Protein AF-0000000078670207 (afdb_homodimer)

Radius of gyration: 28.53 Å; Cα contacts (8 Å, |Δi|>4): 1743; chains: 2; bounding box: 96×71×57 Å

Organism: Tetraodon nigroviridis (NCBI:txid99883)

Solvent-accessible surface area (backbone atoms only — not comparable to full-atom values): 42684 Å² total; per-residue (Å²): 109,67,63,68,49,55,50,54,64,49,48,52,57,50,52,53,52,52,54,48,51,52,49,51,52,49,42,71,73,33,50,44,64,23,57,85,66,27,74,67,56,44,66,72,48,96,70,60,78,83,71,41,66,57,75,79,30,44,68,28,40,52,38,38,51,43,27,57,55,46,11,57,9,28,39,50,17,28,32,61,44,21,39,62,49,26,35,50,48,42,49,53,49,40,60,50,32,32,56,52,26,42,52,41,37,18,66,66,72,30,59,54,96,82,25,23,55,41,51,66,67,46,53,41,52,10,47,45,52,25,43,16,48,51,41,20,45,35,12,43,51,51,57,64,50,72,64,44,49,47,54,39,41,56,53,49,44,45,52,44,28,52,48,41,35,49,32,47,69,70,64,60,42,71,43,54,34,19,9,38,67,23,31,26,20,16,18,40,17,17,46,31,36,21,36,75,60,52,56,93,54,38,71,75,25,44,85,37,71,39,55,36,65,65,25,44,55,45,13,46,55,7,42,51,45,38,55,68,29,38,26,33,46,34,18,50,75,39,49,75,38,24,35,24,40,30,10,25,51,26,36,51,45,4,49,28,34,14,45,38,29,14,56,14,46,41,12,55,73,28,94,62,19,30,34,40,55,76,52,38,66,51,35,38,48,37,68,30,28,42,14,22,32,21,60,49,95,53,54,57,30,48,21,22,50,44,4,28,50,27,14,39,52,21,46,48,27,58,70,59,43,47,58,45,37,34,74,75,63,39,29,60,50,64,64,39,28,53,28,35,24,22,52,20,5,50,51,11,36,50,51,24,14,54,54,39,32,64,55,51,59,88,67,22,38,72,32,28,46,73,72,38,44,52,44,58,74,59,78,38,51,31,54,57,50,12,49,44,34,48,51,40,46,54,50,31,52,49,52,18,41,58,50,19,64,67,61,79,60,85,74,66,63,47,79,58,33,30,45,28,68,82,82,41,93,65,78,76,67,79,61,64,70,58,60,59,45,47,53,47,41,53,51,48,53,54,54,69,76,95,115,67,68,64,31,57,49,40,24,48,48,53,19,51,50,32,47,51,52,49,52,51,48,40,52,50,31,61,73,32,49,44,64,22,57,64,28,26,41,29,56,43,56,72,48,96,70,60,55,83,71,33,66,48,77,79,29,45,67,28,38,53,40,39,50,42,27,54,52,48,9,57,8,29,39,48,16,27,30,60,42,22,40,62,49,25,36,51,49,41,49,53,47,42,33,51,31,32,57,52,26,42,52,42,36,16,66,69,73,29,59,56,95,83,25,24,54,39,49,67,67,46,54,41,53,9,48,47,52,26,45,16,48,51,40,19,44,34,12,42,52,47,60,64,49,73,65,43,49,48,52,44,40,58,53,49,44,47,52,43,28,52,49,40,37,49,33,46,69,72,64,60,41,71,44,56,32,20,11,36,70,23,32,27,21,16,18,40,18,16,44,31,32,19,36,75,61,51,58,92,54,40,69,74,23,43,84,35,71,38,63,44,77,66,24,44,55,44,13,46,54,6,42,50,44,39,59,68,29,39,26,32,48,32,17,48,77,39,50,76,68,65,35,25,52,45,10,25,52,25,36,51,45,4,47,55,32,15,46,55,30,16,54,53,47,40,24,68,73,29,92,84,49,49,78,45,63,79,52,36,64,55,39,34,52,35,67,36,26,42,16,20,33,20,60,50,96,54,54,58,68,49,24,24,50,45,4,27,49,26,12,40,52,23,47,50,26,58,72,59,43,47,60,44,36,34,74,74,64,40,28,59,49,64,63,39,28,53,28,37,25,22,53,20,6,50,50,12,34,50,51,23,13,55,52,39,32,66,54,49,60,88,78,42,47,82,55,27,46,73,72,39,44,52,44,58,73,58,80,39,52,30,53,56,50,12,49,44,34,48,50,40,44,53,50,31,52,52,51,17,41,58,49,17,66,66,64,74,62,84,75,64,62,47,77,58,31,31,45,30,69,80,51,30,61,64,51,76,66,77,64,65,71,59,58,62,46,46,54,48,42,51,51,47,50,52,56,68,72,96

Structure (mmCIF, N/CA/C/O backbone):
data_AF-0000000078670207-model_v1
#
loop_
_entity.id
_entity.type
_entity.pdbx_description
1 polymer 'Rh family B glycoprotein'
#
loop_
_atom_site.group_PDB
_atom_site.id
_atom_site.type_symbol
_atom_site.label_atom_id
_atom_site.label_alt_id
_atom_site.label_comp_id
_atom_site.label_asym_id
_atom_site.label_entity_id
_atom_site.label_seq_id
_atom_site.pdbx_PDB_ins_code
_atom_site.Cartn_x
_atom_site.Cartn_y
_atom_site.Cartn_z
_atom_site.occupancy
_atom_site.B_iso_or_equiv
_atom_site.auth_seq_id
_atom_site.auth_comp_id
_atom_site.auth_asym_id
_atom_site.auth_atom_id
_atom_site.pdbx_PDB_model_num
ATOM 1 N N . MET A 1 1 ? -29.766 34.531 -0.642 1 34.94 1 MET A N 1
ATOM 2 C CA . MET A 1 1 ? -29.25 33.438 -1.451 1 34.94 1 MET A CA 1
ATOM 3 C C . MET A 1 1 ? -28.547 33.969 -2.691 1 34.94 1 MET A C 1
ATOM 5 O O . MET A 1 1 ? -27.516 33.438 -3.096 1 34.94 1 MET A O 1
ATOM 9 N N . ALA A 1 2 ? -29.172 34.969 -3.246 1 44.16 2 ALA A N 1
ATOM 10 C CA . ALA A 1 2 ? -28.625 35.562 -4.457 1 44.16 2 ALA A CA 1
ATOM 11 C C . ALA A 1 2 ? -27.328 36.312 -4.152 1 44.16 2 ALA A C 1
ATOM 13 O O . ALA A 1 2 ? -26.391 36.312 -4.957 1 44.16 2 ALA A O 1
ATOM 14 N N . ASP A 1 3 ? -27.328 36.875 -3.143 1 43.28 3 ASP A N 1
ATOM 15 C CA . ASP A 1 3 ? -26.172 37.719 -2.836 1 43.28 3 ASP A CA 1
ATOM 16 C C . ASP A 1 3 ? -24.953 36.875 -2.492 1 43.28 3 ASP A C 1
ATOM 18 O O . ASP A 1 3 ? -23.828 37.219 -2.881 1 43.28 3 ASP A O 1
ATOM 22 N N . VAL A 1 4 ? -25.047 35.875 -1.596 1 49.06 4 VAL A N 1
ATOM 23 C CA . VAL A 1 4 ? -23.969 34.969 -1.27 1 49.06 4 VAL A CA 1
ATOM 24 C C . VAL A 1 4 ? -23.5 34.25 -2.535 1 49.06 4 VAL A C 1
ATOM 26 O O . VAL A 1 4 ? -22.312 34 -2.729 1 49.06 4 VAL A O 1
ATOM 29 N N . SER A 1 5 ? -24.438 34.031 -3.469 1 49.22 5 SER A N 1
ATOM 30 C CA . SER A 1 5 ? -24.156 33.344 -4.73 1 49.22 5 SER A CA 1
ATOM 31 C C . SER A 1 5 ? -23.297 34.188 -5.641 1 49.22 5 SER A C 1
ATOM 33 O O . SER A 1 5 ? -22.391 33.688 -6.309 1 49.22 5 SER A O 1
ATOM 35 N N . THR A 1 6 ? -23.719 35.406 -5.777 1 48.22 6 THR A N 1
ATOM 36 C CA . THR A 1 6 ? -23 36.312 -6.672 1 48.22 6 THR A CA 1
ATOM 37 C C . THR A 1 6 ? -21.547 36.469 -6.223 1 48.22 6 THR A C 1
ATOM 39 O O . THR A 1 6 ? -20.641 36.5 -7.051 1 48.22 6 THR A O 1
ATOM 42 N N . SER A 1 7 ? -21.391 36.594 -4.918 1 53.75 7 SER A N 1
ATOM 43 C CA . SER A 1 7 ? -20.062 36.812 -4.363 1 53.75 7 SER A CA 1
ATOM 44 C C . SER A 1 7 ? -19.172 35.594 -4.52 1 53.75 7 SER A C 1
ATOM 46 O O . SER A 1 7 ? -17.984 35.719 -4.82 1 53.75 7 SER A O 1
ATOM 48 N N . MET A 1 8 ? -19.797 34.5 -4.574 1 64.25 8 MET A N 1
ATOM 49 C CA . MET A 1 8 ? -19 33.281 -4.777 1 64.25 8 MET A CA 1
ATOM 50 C C . MET A 1 8 ? -18.578 33.156 -6.234 1 64.25 8 MET A C 1
ATOM 52 O O . MET A 1 8 ? -17.516 32.594 -6.527 1 64.25 8 MET A O 1
ATOM 56 N N . ARG A 1 9 ? -19.312 33.875 -7.047 1 72.56 9 ARG A N 1
ATOM 57 C CA . ARG A 1 9 ? -19.062 33.781 -8.484 1 72.56 9 ARG A CA 1
ATOM 58 C C . ARG A 1 9 ? -17.75 34.469 -8.859 1 72.56 9 ARG A C 1
ATOM 60 O O . ARG A 1 9 ? -17.016 33.969 -9.719 1 72.56 9 ARG A O 1
ATOM 67 N N . LEU A 1 10 ? -17.453 35.5 -8.156 1 83.88 10 LEU A N 1
ATOM 68 C CA . LEU A 1 10 ? -16.266 36.188 -8.609 1 83.88 10 LEU A CA 1
ATOM 69 C C . LEU A 1 10 ? -15.117 36.031 -7.629 1 83.88 10 LEU A C 1
ATOM 71 O O . LEU A 1 10 ? -13.945 36.125 -8.008 1 83.88 10 LEU A O 1
ATOM 75 N N . LYS A 1 11 ? -15.383 35.719 -6.484 1 87.12 11 LYS A N 1
ATOM 76 C CA . LYS A 1 11 ? -14.344 35.719 -5.461 1 87.12 11 LYS A CA 1
ATOM 77 C C . LYS A 1 11 ? -13.352 34.594 -5.688 1 87.12 11 LYS A C 1
ATOM 79 O O . LYS A 1 11 ? -12.141 34.812 -5.762 1 87.12 11 LYS A O 1
ATOM 84 N N . LEU A 1 12 ? -13.844 33.406 -5.879 1 90.38 12 LEU A N 1
ATOM 85 C CA . LEU A 1 12 ? -12.945 32.25 -6.023 1 90.38 12 LEU A CA 1
ATOM 86 C C . LEU A 1 12 ? -12.109 32.375 -7.293 1 90.38 12 LEU A C 1
ATOM 88 O O . LEU A 1 12 ? -10.891 32.219 -7.258 1 90.38 12 LEU A O 1
ATOM 92 N N . PRO A 1 13 ? -12.695 32.719 -8.438 1 92.94 13 PRO A N 1
ATOM 93 C CA . PRO A 1 13 ? -11.891 32.875 -9.648 1 92.94 13 PRO A CA 1
ATOM 94 C C . PRO A 1 13 ? -10.805 33.938 -9.508 1 92.94 13 PRO A C 1
ATOM 96 O O . PRO A 1 13 ? -9.664 33.719 -9.938 1 92.94 13 PRO A O 1
ATOM 99 N N . VAL A 1 14 ? -11.18 35.031 -8.938 1 94.38 14 VAL A N 1
ATOM 100 C CA . VAL A 1 14 ? -10.227 36.125 -8.789 1 94.38 14 VAL A CA 1
ATOM 101 C C . VAL A 1 14 ? -9.078 35.688 -7.891 1 94.38 14 VAL A C 1
ATOM 103 O O . VAL A 1 14 ? -7.91 35.938 -8.211 1 94.38 14 VAL A O 1
ATOM 106 N N . VAL A 1 15 ? -9.398 35.062 -6.797 1 94.44 15 VAL A N 1
ATOM 107 C CA . VAL A 1 15 ? -8.375 34.594 -5.867 1 94.44 15 VAL A CA 1
ATOM 108 C C . VAL A 1 15 ? -7.469 33.594 -6.555 1 94.44 15 VAL A C 1
ATOM 110 O O . VAL A 1 15 ? -6.242 33.656 -6.449 1 94.44 15 VAL A O 1
ATOM 113 N N . CYS A 1 16 ? -8.023 32.656 -7.309 1 95.94 16 CYS A N 1
ATOM 114 C CA . CYS A 1 16 ? -7.25 31.609 -8 1 95.94 16 CYS A CA 1
ATOM 115 C C . CYS A 1 16 ? -6.316 32.25 -9.039 1 95.94 16 CYS A C 1
ATOM 117 O O . CYS A 1 16 ? -5.133 31.906 -9.086 1 95.94 16 CYS A O 1
ATOM 119 N N . PHE A 1 17 ? -6.84 33.188 -9.828 1 96.62 17 PHE A N 1
ATOM 120 C CA . PHE A 1 17 ? -6.031 33.781 -10.875 1 96.62 17 PHE A CA 1
ATOM 121 C C . PHE A 1 17 ? -4.934 34.656 -10.273 1 96.62 17 PHE A C 1
ATOM 123 O O . PHE A 1 17 ? -3.789 34.625 -10.727 1 96.62 17 PHE A O 1
ATOM 130 N N . ILE A 1 18 ? -5.25 35.438 -9.305 1 97.31 18 ILE A N 1
ATOM 131 C CA . ILE A 1 18 ? -4.266 36.312 -8.688 1 97.31 18 ILE A CA 1
ATOM 132 C C . ILE A 1 18 ? -3.152 35.469 -8.055 1 97.31 18 ILE A C 1
ATOM 134 O O . ILE A 1 18 ? -1.969 35.75 -8.266 1 97.31 18 ILE A O 1
ATOM 138 N N . LEU A 1 19 ? -3.498 34.406 -7.27 1 97.31 19 LEU A N 1
ATOM 139 C CA . LEU A 1 19 ? -2.5 33.562 -6.637 1 97.31 19 LEU A CA 1
ATOM 140 C C . LEU A 1 19 ? -1.604 32.906 -7.684 1 97.31 19 LEU A C 1
ATOM 142 O O . LEU A 1 19 ? -0.381 32.906 -7.535 1 97.31 19 LEU A O 1
ATOM 146 N N . GLU A 1 20 ? -2.195 32.438 -8.75 1 98.19 20 GLU A N 1
ATOM 147 C CA . GLU A 1 20 ? -1.411 31.75 -9.773 1 98.19 20 GLU A CA 1
ATOM 148 C C . GLU A 1 20 ? -0.487 32.719 -10.5 1 98.19 20 GLU A C 1
ATOM 150 O O . GLU A 1 20 ? 0.66 32.375 -10.805 1 98.19 20 GLU A O 1
ATOM 155 N N . ILE A 1 21 ? -1.011 33.875 -10.836 1 98 21 ILE A N 1
ATOM 156 C CA . ILE A 1 21 ? -0.203 34.875 -11.531 1 98 21 ILE A CA 1
ATOM 157 C C . ILE A 1 21 ? 0.976 35.312 -10.656 1 98 21 ILE A C 1
ATOM 159 O O . ILE A 1 21 ? 2.109 35.375 -11.133 1 98 21 ILE A O 1
ATOM 163 N N . ILE A 1 22 ? 0.738 35.531 -9.375 1 98.31 22 ILE A N 1
ATOM 164 C CA . ILE A 1 22 ? 1.807 35.875 -8.438 1 98.31 22 ILE A CA 1
ATOM 165 C C . ILE A 1 22 ? 2.838 34.75 -8.398 1 98.31 22 ILE A C 1
ATOM 167 O O . ILE A 1 22 ? 4.043 35 -8.43 1 98.31 22 ILE A O 1
ATOM 171 N N . LEU A 1 23 ? 2.383 33.531 -8.352 1 98.31 23 LEU A N 1
ATOM 172 C CA . LEU A 1 23 ? 3.281 32.375 -8.328 1 98.31 23 LEU A CA 1
ATOM 173 C C . LEU A 1 23 ? 4.133 32.312 -9.594 1 98.31 23 LEU A C 1
ATOM 175 O O . LEU A 1 23 ? 5.348 32.125 -9.523 1 98.31 23 LEU A O 1
ATOM 179 N N . ILE A 1 24 ? 3.496 32.562 -10.75 1 98.12 24 ILE A N 1
ATOM 180 C CA . ILE A 1 24 ? 4.215 32.531 -12.023 1 98.12 24 ILE A CA 1
ATOM 181 C C . ILE A 1 24 ? 5.301 33.594 -12.031 1 98.12 24 ILE A C 1
ATOM 183 O O . ILE A 1 24 ? 6.438 33.344 -12.43 1 98.12 24 ILE A O 1
ATOM 187 N N . ILE A 1 25 ? 5 34.75 -11.555 1 98.38 25 ILE A N 1
ATOM 188 C CA . ILE A 1 25 ? 5.953 35.844 -11.523 1 98.38 25 ILE A CA 1
ATOM 189 C C . ILE A 1 25 ? 7.102 35.5 -10.57 1 98.38 25 ILE A C 1
ATOM 191 O O . ILE A 1 25 ? 8.273 35.688 -10.922 1 98.38 25 ILE A O 1
ATOM 195 N N . LEU A 1 26 ? 6.797 35 -9.391 1 98 26 LEU A N 1
ATOM 196 C CA . LEU A 1 26 ? 7.824 34.656 -8.414 1 98 26 LEU A CA 1
ATOM 197 C C . LEU A 1 26 ? 8.695 33.5 -8.906 1 98 26 LEU A C 1
ATOM 199 O O . LEU A 1 26 ? 9.906 33.5 -8.695 1 98 26 LEU A O 1
ATOM 203 N N . PHE A 1 27 ? 8.117 32.5 -9.578 1 97.94 27 PHE A N 1
ATOM 204 C CA . PHE A 1 27 ? 8.891 31.406 -10.172 1 97.94 27 PHE A CA 1
ATOM 205 C C . PHE A 1 27 ? 9.836 31.938 -11.242 1 97.94 27 PHE A C 1
ATOM 207 O O . PHE A 1 27 ? 10.992 31.516 -11.32 1 97.94 27 PHE A O 1
ATOM 214 N N . GLY A 1 28 ? 9.312 32.844 -12.141 1 97.31 28 GLY A N 1
ATOM 215 C CA . GLY A 1 28 ? 10.148 33.438 -13.164 1 97.31 28 GLY A CA 1
ATOM 216 C C . GLY A 1 28 ? 11.336 34.188 -12.594 1 97.31 28 GLY A C 1
ATOM 217 O O . GLY A 1 28 ? 12.438 34.125 -13.141 1 97.31 28 GLY A O 1
ATOM 218 N N . ALA A 1 29 ? 11.117 34.812 -11.461 1 96.69 29 ALA A N 1
ATOM 219 C CA . ALA A 1 29 ? 12.141 35.656 -10.867 1 96.69 29 ALA A CA 1
ATOM 220 C C . ALA A 1 29 ? 13.125 34.844 -10.031 1 96.69 29 ALA A C 1
ATOM 222 O O . ALA A 1 29 ? 14.297 35.188 -9.922 1 96.69 29 ALA A O 1
ATOM 223 N N . LEU A 1 30 ? 12.68 33.719 -9.406 1 96.88 30 LEU A N 1
ATOM 224 C CA . LEU A 1 30 ? 13.477 33.188 -8.312 1 96.88 30 LEU A CA 1
ATOM 225 C C . LEU A 1 30 ? 13.875 31.734 -8.586 1 96.88 30 LEU A C 1
ATOM 227 O O . LEU A 1 30 ? 14.805 31.219 -7.965 1 96.88 30 LEU A O 1
ATOM 231 N N . VAL A 1 31 ? 13.195 30.969 -9.43 1 97.31 31 VAL A N 1
ATOM 232 C CA . VAL A 1 31 ? 13.344 29.531 -9.508 1 97.31 31 VAL A CA 1
ATOM 233 C C . VAL A 1 31 ? 14.109 29.156 -10.773 1 97.31 31 VAL A C 1
ATOM 235 O O . VAL A 1 31 ? 13.867 29.719 -11.844 1 97.31 31 VAL A O 1
ATOM 238 N N . GLN A 1 32 ? 15.047 28.25 -10.703 1 96.19 32 GLN A N 1
ATOM 239 C CA . GLN A 1 32 ? 15.773 27.703 -11.844 1 96.19 32 GLN A CA 1
ATOM 240 C C . GLN A 1 32 ? 16.031 26.219 -11.672 1 96.19 32 GLN A C 1
ATOM 242 O O . GLN A 1 32 ? 15.844 25.672 -10.578 1 96.19 32 GLN A O 1
ATOM 247 N N . TYR A 1 33 ? 16.391 25.531 -12.703 1 95.06 33 TYR A N 1
ATOM 248 C CA . TYR A 1 33 ? 16.766 24.125 -12.664 1 95.06 33 TYR A CA 1
ATOM 249 C C . TYR A 1 33 ? 17.984 23.906 -11.773 1 95.06 33 TYR A C 1
ATOM 251 O O . TYR A 1 33 ? 18.891 24.75 -11.742 1 95.06 33 TYR A O 1
ATOM 259 N N . ASP A 1 34 ? 18.016 22.844 -11.055 1 94.12 34 ASP A N 1
ATOM 260 C CA . ASP A 1 34 ? 19.266 22.5 -10.391 1 94.12 34 ASP A CA 1
ATOM 261 C C . ASP A 1 34 ? 20.25 21.859 -11.375 1 94.12 34 ASP A C 1
ATOM 263 O O . ASP A 1 34 ? 19.953 21.734 -12.562 1 94.12 34 ASP A O 1
ATOM 267 N N . TYR A 1 35 ? 21.406 21.469 -10.906 1 93.19 35 TYR A N 1
ATOM 268 C CA . TYR A 1 35 ? 22.484 21.031 -11.789 1 93.19 35 TYR A CA 1
ATOM 269 C C . TYR A 1 35 ? 22.125 19.734 -12.5 1 93.19 35 TYR A C 1
ATOM 271 O O . TYR A 1 35 ? 22.578 19.484 -13.625 1 93.19 35 TYR A O 1
ATOM 279 N N . GLU A 1 36 ? 21.25 18.891 -11.922 1 94.94 36 GLU A N 1
ATOM 280 C CA . GLU A 1 36 ? 20.922 17.609 -12.523 1 94.94 36 GLU A CA 1
ATOM 281 C C . GLU A 1 36 ? 19.797 17.75 -13.555 1 94.94 36 GLU A C 1
ATOM 283 O O . GLU A 1 36 ? 19.578 16.859 -14.367 1 94.94 36 GLU A O 1
ATOM 288 N N . THR A 1 37 ? 19.109 18.859 -13.492 1 93.94 37 THR A N 1
ATOM 289 C CA . THR A 1 37 ? 17.969 19.078 -14.383 1 93.94 37 THR A CA 1
ATOM 290 C C . THR A 1 37 ? 18.344 20.016 -15.531 1 93.94 37 THR A C 1
ATOM 292 O O . THR A 1 37 ? 17.734 19.969 -16.594 1 93.94 37 THR A O 1
ATOM 295 N N . ASP A 1 38 ? 19.422 20.734 -15.359 1 93.88 38 ASP A N 1
ATOM 296 C CA . ASP A 1 38 ? 19.859 21.719 -16.344 1 93.88 38 ASP A CA 1
ATOM 297 C C . ASP A 1 38 ? 20.672 21.047 -17.453 1 93.88 38 ASP A C 1
ATOM 299 O O . ASP A 1 38 ? 21.625 20.328 -17.172 1 93.88 38 ASP A O 1
ATOM 303 N N . ALA A 1 39 ? 20.312 21.406 -18.656 1 93.5 39 ALA A N 1
ATOM 304 C CA . ALA A 1 39 ? 20.953 20.781 -19.797 1 93.5 39 ALA A CA 1
ATOM 305 C C . ALA A 1 39 ? 22.438 21.109 -19.844 1 93.5 39 ALA A C 1
ATOM 307 O O . ALA A 1 39 ? 23.266 20.25 -20.125 1 93.5 39 ALA A O 1
ATOM 308 N N . LYS A 1 40 ? 22.812 22.297 -19.594 1 94 40 LYS A N 1
ATOM 309 C CA . LYS A 1 40 ? 24.203 22.75 -19.672 1 94 40 LYS A CA 1
ATOM 310 C C . LYS A 1 40 ? 25 22.234 -18.484 1 94 40 LYS A C 1
ATOM 312 O O . LYS A 1 40 ? 26.094 21.688 -18.641 1 94 40 LYS A O 1
ATOM 317 N N . GLU A 1 41 ? 24.484 22.328 -17.344 1 92.44 41 GLU A N 1
ATOM 318 C CA . GLU A 1 41 ? 25.203 22 -16.125 1 92.44 41 GLU A CA 1
ATOM 319 C C . GLU A 1 41 ? 25.438 20.5 -15.992 1 92.44 41 GLU A C 1
ATOM 321 O O . GLU A 1 41 ? 26.516 20.062 -15.57 1 92.44 41 GLU A O 1
ATOM 326 N N . TRP A 1 42 ? 24.438 19.609 -16.344 1 93.06 42 TRP A N 1
ATOM 327 C CA . TRP A 1 42 ? 24.578 18.172 -16.25 1 93.06 42 TRP A CA 1
ATOM 328 C C . TRP A 1 42 ? 25.672 17.656 -17.172 1 93.06 42 TRP A C 1
ATOM 330 O O . TRP A 1 42 ? 26.438 16.75 -16.812 1 93.06 42 TRP A O 1
ATOM 340 N N . HIS A 1 43 ? 25.859 18.359 -18.25 1 92.56 43 HIS A N 1
ATOM 341 C CA . HIS A 1 43 ? 26.781 17.875 -19.266 1 92.56 43 HIS A CA 1
ATOM 342 C C . HIS A 1 43 ? 28.141 18.547 -19.141 1 92.56 43 HIS A C 1
ATOM 344 O O . HIS A 1 43 ? 29.062 18.219 -19.891 1 92.56 43 HIS A O 1
ATOM 350 N N . ASN A 1 44 ? 28.25 19.422 -18.188 1 90.69 44 ASN A N 1
ATOM 351 C CA . ASN A 1 44 ? 29.547 20.047 -17.922 1 90.69 44 ASN A CA 1
ATOM 352 C C . ASN A 1 44 ? 30.469 19.125 -17.109 1 90.69 44 ASN A C 1
ATOM 354 O O . ASN A 1 44 ? 31.656 19.375 -17.016 1 90.69 44 ASN A O 1
ATOM 358 N N . GLN A 1 45 ? 29.906 18.094 -16.531 1 86.5 45 GLN A N 1
ATOM 359 C CA . GLN A 1 45 ? 30.672 17.109 -15.773 1 86.5 45 GLN A CA 1
ATOM 360 C C . GLN A 1 45 ? 30.484 15.703 -16.344 1 86.5 45 GLN A C 1
ATOM 362 O O . GLN A 1 45 ? 29.547 15.453 -17.094 1 86.5 45 GLN A O 1
ATOM 367 N N . SER A 1 46 ? 31.516 14.875 -16.062 1 87.69 46 SER A N 1
ATOM 368 C CA . SER A 1 46 ? 31.422 13.484 -16.5 1 87.69 46 SER A CA 1
ATOM 369 C C . SER A 1 46 ? 30.609 12.648 -15.516 1 87.69 46 SER A C 1
ATOM 371 O O . SER A 1 46 ? 31.016 12.461 -14.367 1 87.69 46 SER A O 1
ATOM 373 N N . HIS A 1 47 ? 29.422 12.352 -15.914 1 88.19 47 HIS A N 1
ATOM 374 C CA . HIS A 1 47 ? 28.547 11.492 -15.133 1 88.19 47 HIS A CA 1
ATOM 375 C C . HIS A 1 47 ? 27.938 10.398 -16 1 88.19 47 HIS A C 1
ATOM 377 O O . HIS A 1 47 ? 27.828 10.555 -17.219 1 88.19 47 HIS A O 1
ATOM 383 N N . ASN A 1 48 ? 27.719 9.297 -15.344 1 90.44 48 ASN A N 1
ATOM 384 C CA . ASN A 1 48 ? 26.812 8.352 -15.992 1 90.44 48 ASN A CA 1
ATOM 385 C C . ASN A 1 48 ? 25.359 8.695 -15.719 1 90.44 48 ASN A C 1
ATOM 387 O O . ASN A 1 48 ? 25.016 9.203 -14.648 1 90.44 48 ASN A O 1
ATOM 391 N N . ASP A 1 49 ? 24.516 8.477 -16.641 1 87.94 49 ASP A N 1
ATOM 392 C CA . ASP A 1 49 ? 23.109 8.828 -16.531 1 87.94 49 ASP A CA 1
ATOM 393 C C . ASP A 1 49 ? 22.484 8.195 -15.289 1 87.94 49 ASP A C 1
ATOM 395 O O . ASP A 1 49 ? 21.625 8.797 -14.656 1 87.94 49 ASP A O 1
ATOM 399 N N . TYR A 1 50 ? 22.906 7.016 -14.859 1 89.19 50 TYR A N 1
ATOM 400 C CA . TYR A 1 50 ? 22.297 6.309 -13.742 1 89.19 50 TYR A CA 1
ATOM 401 C C . TYR A 1 50 ? 22.625 6.988 -12.422 1 89.19 50 TYR A C 1
ATOM 403 O O . TYR A 1 50 ? 22.016 6.672 -11.391 1 89.19 50 TYR A O 1
ATOM 411 N N . GLU A 1 51 ? 23.5 7.926 -12.477 1 91.69 51 GLU A N 1
ATOM 412 C CA . GLU A 1 51 ? 23.891 8.633 -11.258 1 91.69 51 GLU A CA 1
ATOM 413 C C . GLU A 1 51 ? 22.938 9.789 -10.969 1 91.69 51 GLU A C 1
ATOM 415 O O . GLU A 1 51 ? 22.984 10.398 -9.898 1 91.69 51 GLU A O 1
ATOM 420 N N . ASN A 1 52 ? 22.094 10.141 -12 1 93.75 52 ASN A N 1
ATOM 421 C CA . ASN A 1 52 ? 21.125 11.211 -11.805 1 93.75 52 ASN A CA 1
ATOM 422 C C . ASN A 1 52 ? 20.141 10.883 -10.695 1 93.75 52 ASN A C 1
ATOM 424 O O . ASN A 1 52 ? 19.578 9.781 -10.656 1 93.75 52 ASN A O 1
ATOM 428 N N . ASP A 1 53 ? 19.812 11.82 -9.82 1 94.88 53 ASP A N 1
ATOM 429 C CA . ASP A 1 53 ? 18.969 11.625 -8.648 1 94.88 53 ASP A CA 1
ATOM 430 C C . ASP A 1 53 ? 17.547 11.211 -9.047 1 94.88 53 ASP A C 1
ATOM 432 O O . ASP A 1 53 ? 16.812 10.641 -8.242 1 94.88 53 ASP A O 1
ATOM 436 N N . PHE A 1 54 ? 17.156 11.531 -10.281 1 94.44 54 PHE A N 1
ATOM 437 C CA . PHE A 1 54 ? 15.852 11.164 -10.82 1 94.44 54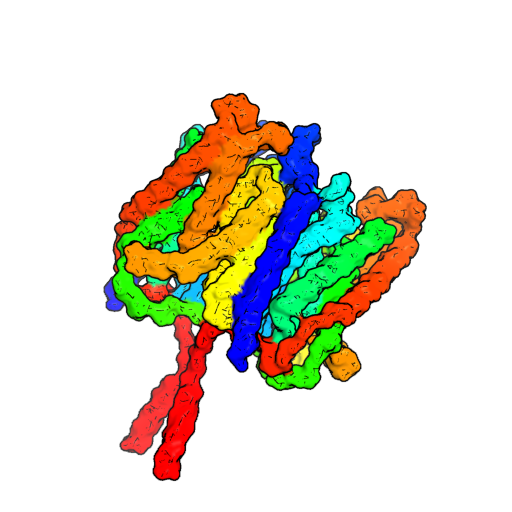 PHE A CA 1
ATOM 438 C C . PHE A 1 54 ? 15.609 9.664 -10.672 1 94.44 54 PHE A C 1
ATOM 440 O O . PHE A 1 54 ? 14.523 9.242 -10.266 1 94.44 54 PHE A O 1
ATOM 447 N N . TYR A 1 55 ? 16.594 8.859 -10.891 1 93.56 55 TYR A N 1
ATOM 448 C CA . TYR A 1 55 ? 16.422 7.414 -10.953 1 93.56 55 TYR A CA 1
ATOM 449 C C . TYR A 1 55 ? 16.328 6.812 -9.555 1 93.56 55 TYR A C 1
ATOM 451 O O . TYR A 1 55 ? 15.719 5.754 -9.367 1 93.56 55 TYR A O 1
ATOM 459 N N . PHE A 1 56 ? 16.875 7.484 -8.562 1 94.69 56 PHE A N 1
ATOM 460 C CA . PHE A 1 56 ? 16.859 6.988 -7.188 1 94.69 56 PHE A CA 1
ATOM 461 C C . PHE A 1 56 ? 15.547 7.344 -6.5 1 94.69 56 PHE A C 1
ATOM 463 O O . PHE A 1 56 ? 15.102 6.641 -5.586 1 94.69 56 PHE A O 1
ATOM 470 N N . ARG A 1 57 ? 14.891 8.484 -7 1 96.12 57 ARG A N 1
ATOM 471 C CA . ARG A 1 57 ? 13.852 9.047 -6.141 1 96.12 57 ARG A CA 1
ATOM 472 C C . ARG A 1 57 ? 12.516 9.102 -6.859 1 96.12 57 ARG A C 1
ATOM 474 O O . ARG A 1 57 ? 11.461 9.164 -6.219 1 96.12 57 ARG A O 1
ATOM 481 N N . TYR A 1 58 ? 12.469 9.047 -8.203 1 95.12 58 TYR A N 1
ATOM 482 C CA . TYR A 1 58 ? 11.258 9.344 -8.961 1 95.12 58 TYR A CA 1
ATOM 483 C C . TYR A 1 58 ? 10.164 8.328 -8.656 1 95.12 58 TYR A C 1
ATOM 485 O O . TYR A 1 58 ? 8.992 8.695 -8.516 1 95.12 58 TYR A O 1
ATOM 493 N N . PRO A 1 59 ? 10.477 7.004 -8.523 1 95.31 59 PRO A N 1
ATOM 494 C CA . PRO A 1 59 ? 9.398 6.078 -8.164 1 95.31 59 PRO A CA 1
ATOM 495 C C . PRO A 1 59 ? 8.734 6.434 -6.836 1 95.31 59 PRO A C 1
ATOM 497 O O . PRO A 1 59 ? 7.512 6.379 -6.719 1 95.31 59 PRO A O 1
ATOM 500 N N . SER A 1 60 ? 9.547 6.816 -5.875 1 96 60 SER A N 1
ATOM 501 C CA . SER A 1 60 ? 8.992 7.227 -4.59 1 96 60 SER A CA 1
ATOM 502 C C . SER A 1 60 ? 8.188 8.516 -4.719 1 96 60 SER A C 1
ATOM 504 O O . SER A 1 60 ? 7.152 8.68 -4.074 1 96 60 SER A O 1
ATOM 506 N N . PHE A 1 61 ? 8.68 9.453 -5.574 1 96.81 61 PHE A N 1
ATOM 507 C CA . PHE A 1 61 ? 7.945 10.68 -5.82 1 96.81 61 PHE A CA 1
ATOM 508 C C . PHE A 1 61 ? 6.543 10.375 -6.336 1 96.81 61 PHE A C 1
ATOM 510 O O . PHE A 1 61 ? 5.559 10.945 -5.855 1 96.81 61 PHE A O 1
ATOM 517 N N . GLN A 1 62 ? 6.449 9.5 -7.297 1 96.56 62 GLN A N 1
ATOM 518 C CA . GLN A 1 62 ? 5.16 9.188 -7.906 1 96.56 62 GLN A CA 1
ATOM 519 C C . GLN A 1 62 ? 4.211 8.562 -6.891 1 96.56 62 GLN A C 1
ATOM 521 O O . GLN A 1 62 ? 3.018 8.875 -6.875 1 96.56 62 GLN A O 1
ATOM 526 N N . ASP A 1 63 ? 4.711 7.688 -6.086 1 97.38 63 ASP A N 1
ATOM 527 C CA . ASP A 1 63 ? 3.895 7.082 -5.039 1 97.38 63 ASP A CA 1
ATOM 528 C C . ASP A 1 63 ? 3.373 8.141 -4.07 1 97.38 63 ASP A C 1
ATOM 530 O O . ASP A 1 63 ? 2.193 8.133 -3.709 1 97.38 63 ASP A O 1
ATOM 534 N N . VAL A 1 64 ? 4.234 9.047 -3.65 1 96.56 64 VAL A N 1
ATOM 535 C CA . VAL A 1 64 ? 3.846 10.125 -2.744 1 96.56 64 VAL A CA 1
ATOM 536 C C . VAL A 1 64 ? 2.797 11.016 -3.41 1 96.56 64 VAL A C 1
ATOM 538 O O . VAL A 1 64 ? 1.822 11.422 -2.773 1 96.56 64 VAL A O 1
ATOM 541 N N . HIS A 1 65 ? 2.998 11.25 -4.676 1 97.12 65 HIS A N 1
ATOM 542 C CA . HIS A 1 65 ? 2.064 12.07 -5.438 1 97.12 65 HIS A CA 1
ATOM 543 C C . HIS A 1 65 ? 0.683 11.422 -5.496 1 97.12 65 HIS A C 1
ATOM 545 O O . HIS A 1 65 ? -0.334 12.117 -5.41 1 97.12 65 HIS A O 1
ATOM 551 N N . VAL A 1 66 ? 0.618 10.125 -5.605 1 96.88 66 VAL A N 1
ATOM 552 C CA . VAL A 1 66 ? -0.639 9.383 -5.559 1 96.88 66 VAL A CA 1
ATOM 553 C C . VAL A 1 66 ? -1.271 9.516 -4.176 1 96.88 66 VAL A C 1
ATOM 555 O O . VAL A 1 66 ? -2.486 9.68 -4.055 1 96.88 66 VAL A O 1
ATOM 558 N N . MET A 1 67 ? -0.499 9.484 -3.176 1 96.31 67 MET A N 1
ATOM 559 C CA . MET A 1 67 ? -1.012 9.664 -1.822 1 96.31 67 MET A CA 1
ATOM 560 C C . MET A 1 67 ? -1.678 11.031 -1.671 1 96.31 67 MET A C 1
ATOM 562 O O . MET A 1 67 ? -2.762 11.141 -1.097 1 96.31 67 MET A O 1
ATOM 566 N N . ILE A 1 68 ? -1.073 12.055 -2.248 1 97.56 68 ILE A N 1
ATOM 567 C CA . ILE A 1 68 ? -1.535 13.43 -2.086 1 97.56 68 ILE A CA 1
ATOM 568 C C . ILE A 1 68 ? -2.887 13.602 -2.775 1 97.56 68 ILE A C 1
ATOM 570 O O . ILE A 1 68 ? -3.805 14.203 -2.213 1 97.56 68 ILE A O 1
ATOM 574 N N . PHE A 1 69 ? -3.047 13.008 -3.914 1 96.44 69 PHE A N 1
ATOM 575 C CA . PHE A 1 69 ? -4.211 13.359 -4.719 1 96.44 69 PHE A CA 1
ATOM 576 C C . PHE A 1 69 ? -5.281 12.273 -4.617 1 96.44 69 PHE A C 1
ATOM 578 O O . PHE A 1 69 ? -6.473 12.578 -4.523 1 96.44 69 PHE A O 1
ATOM 585 N N . ILE A 1 70 ? -4.883 10.977 -4.645 1 96.31 70 ILE A N 1
ATOM 586 C CA . ILE A 1 70 ? -5.852 9.898 -4.52 1 96.31 70 ILE A CA 1
ATOM 587 C C . ILE A 1 70 ? -6.035 9.531 -3.049 1 96.31 70 ILE A C 1
ATOM 589 O O . ILE A 1 70 ? -7.164 9.453 -2.559 1 96.31 70 ILE A O 1
ATOM 593 N N . GLY A 1 71 ? -4.93 9.367 -2.359 1 95.19 71 GLY A N 1
ATOM 594 C CA . GLY A 1 71 ? -4.992 8.977 -0.96 1 95.19 71 GLY A CA 1
ATOM 595 C C . GLY A 1 71 ? -5.773 9.961 -0.104 1 95.19 71 GLY A C 1
ATOM 596 O O . GLY A 1 71 ? -6.875 9.656 0.351 1 95.19 71 GLY A O 1
ATOM 597 N N . PHE A 1 72 ? -5.285 11.18 -0.037 1 95.12 72 PHE A N 1
ATOM 598 C CA . PHE A 1 72 ? -5.934 12.195 0.792 1 95.12 72 PHE A CA 1
ATOM 599 C C . PHE A 1 72 ? -7.289 12.586 0.211 1 95.12 72 PHE A C 1
ATOM 601 O O . PHE A 1 72 ? -8.234 12.844 0.955 1 95.12 72 PHE A O 1
ATOM 608 N N . GLY A 1 73 ? -7.422 12.625 -1.073 1 95.19 73 GLY A N 1
ATOM 609 C CA . GLY A 1 73 ? -8.672 13.008 -1.707 1 95.19 73 GLY A CA 1
ATOM 610 C C . GLY A 1 73 ? -9.812 12.055 -1.4 1 95.19 73 GLY A C 1
ATOM 611 O O . GLY A 1 73 ? -10.82 12.453 -0.812 1 95.19 73 GLY A O 1
ATOM 612 N N . PHE A 1 74 ? -9.586 10.773 -1.63 1 94.56 74 PHE A N 1
ATOM 613 C CA . PHE A 1 74 ? -10.672 9.812 -1.511 1 94.56 74 PHE A CA 1
ATOM 614 C C . PHE A 1 74 ? -10.859 9.383 -0.059 1 94.56 74 PHE A C 1
ATOM 616 O O . PHE A 1 74 ? -11.969 9.016 0.347 1 94.56 74 PHE A O 1
ATOM 623 N N . LEU A 1 75 ? -9.891 9.461 0.713 1 93 75 LEU A N 1
ATOM 624 C CA . LEU A 1 75 ? -10.039 9.164 2.133 1 93 75 LEU A CA 1
ATOM 625 C C . LEU A 1 75 ? -11.133 10.023 2.756 1 93 75 LEU A C 1
ATOM 627 O O . LEU A 1 75 ? -11.867 9.562 3.633 1 93 75 LEU A O 1
ATOM 631 N N . MET A 1 76 ? -11.289 11.203 2.295 1 93.31 76 MET A N 1
ATOM 632 C CA . MET A 1 76 ? -12.164 12.18 2.93 1 93.31 76 MET A CA 1
ATOM 633 C C . MET A 1 76 ? -13.555 12.164 2.291 1 93.31 76 MET A C 1
ATOM 635 O O . MET A 1 76 ? -14.398 12.992 2.617 1 93.31 76 MET A O 1
ATOM 639 N N . THR A 1 77 ? -13.852 11.156 1.466 1 93.31 77 THR A N 1
ATOM 640 C CA . THR A 1 77 ? -15.141 11.086 0.788 1 93.31 77 THR A CA 1
ATOM 641 C C . THR A 1 77 ? -16.141 10.266 1.604 1 93.31 77 THR A C 1
ATOM 643 O O . THR A 1 77 ? -17.172 9.844 1.088 1 93.31 77 THR A O 1
ATOM 646 N N . PHE A 1 78 ? -15.898 10.031 2.85 1 90.69 78 PHE A N 1
ATOM 647 C CA . PHE A 1 78 ? -16.812 9.234 3.668 1 90.69 78 PHE A CA 1
ATOM 648 C C . PHE A 1 78 ? -18.094 9.992 3.943 1 90.69 78 PHE A C 1
ATOM 650 O O . PHE A 1 78 ? -19.141 9.391 4.211 1 90.69 78 PHE A O 1
ATOM 657 N N . LEU A 1 79 ? -18.094 11.383 3.914 1 90.31 79 LEU A N 1
ATOM 658 C CA . LEU A 1 79 ? -19.312 12.18 4.133 1 90.31 79 LEU A CA 1
ATOM 659 C C . LEU A 1 79 ? -20.281 12.023 2.967 1 90.31 79 LEU A C 1
ATOM 661 O O . LEU A 1 79 ? -19.922 12.297 1.818 1 90.31 79 LEU A O 1
ATOM 665 N N . GLN A 1 80 ? -21.438 11.648 3.227 1 88.88 80 GLN A N 1
ATOM 666 C CA . GLN A 1 80 ? -22.406 11.234 2.219 1 88.88 80 GLN A CA 1
ATOM 667 C C . GLN A 1 80 ? -22.75 12.391 1.285 1 88.88 80 GLN A C 1
ATOM 669 O O . GLN A 1 80 ? -23.109 12.172 0.125 1 88.88 80 GLN A O 1
ATOM 674 N N . LYS A 1 81 ? -22.625 13.68 1.687 1 92 81 LYS A N 1
ATOM 675 C CA . LYS A 1 81 ? -23.031 14.812 0.854 1 92 81 LYS A CA 1
ATOM 676 C C . LYS A 1 81 ? -21.875 15.773 0.634 1 92 81 LYS A C 1
ATOM 678 O O . LYS A 1 81 ? -22.094 16.953 0.367 1 92 81 LYS A O 1
ATOM 683 N N . TYR A 1 82 ? -20.703 15.273 0.768 1 93.44 82 TYR A N 1
ATOM 684 C CA . TYR A 1 82 ? -19.562 16.172 0.639 1 93.44 82 TYR A CA 1
ATOM 685 C C . TYR A 1 82 ? -18.422 15.484 -0.107 1 93.44 82 TYR A C 1
ATOM 687 O O . TYR A 1 82 ? -17.25 15.82 0.096 1 93.44 82 TYR A O 1
ATOM 695 N N . GLY A 1 83 ? -18.688 14.484 -0.924 1 94.31 83 GLY A N 1
ATOM 696 C CA . GLY A 1 83 ? -17.688 13.797 -1.723 1 94.31 83 GLY A CA 1
ATOM 697 C C . GLY A 1 83 ? -17 14.703 -2.721 1 94.31 83 GLY A C 1
ATOM 698 O O . GLY A 1 83 ? -15.773 14.625 -2.9 1 94.31 83 GLY A O 1
ATOM 699 N N . PHE A 1 84 ? -17.781 15.625 -3.393 1 94 84 PHE A N 1
ATOM 700 C CA . PHE A 1 84 ? -17.219 16.562 -4.359 1 94 84 PHE A CA 1
ATOM 701 C C . PHE A 1 84 ? -16.219 17.5 -3.691 1 94 84 PHE A C 1
ATOM 703 O O . PHE A 1 84 ? -15.109 17.703 -4.199 1 94 84 PHE A O 1
ATOM 710 N N . GLY A 1 85 ? -16.656 18.016 -2.586 1 94.75 85 GLY A N 1
ATOM 711 C CA . GLY A 1 85 ? -15.781 18.906 -1.839 1 94.75 85 GLY A CA 1
ATOM 712 C C . GLY A 1 85 ? -14.508 18.219 -1.364 1 94.75 85 GLY A C 1
ATOM 713 O O . GLY A 1 85 ? -13.43 18.812 -1.428 1 94.75 85 GLY A O 1
ATOM 714 N N . SER A 1 86 ? -14.641 16.984 -0.927 1 95.75 86 SER A N 1
ATOM 715 C CA . SER A 1 86 ? -13.492 16.234 -0.425 1 95.75 86 SER A CA 1
ATOM 716 C C . SER A 1 86 ? -12.43 16.047 -1.509 1 95.75 86 SER A C 1
ATOM 718 O O . SER A 1 86 ? -11.266 16.406 -1.312 1 95.75 86 SER A O 1
ATOM 720 N N . VAL A 1 87 ? -12.789 15.625 -2.66 1 96.12 87 VAL A N 1
ATOM 721 C CA . VAL A 1 87 ? -11.82 15.336 -3.713 1 96.12 87 VAL A CA 1
ATOM 722 C C . VAL A 1 87 ? -11.469 16.625 -4.453 1 96.12 87 VAL A C 1
ATOM 724 O O . VAL A 1 87 ? -10.297 16.859 -4.777 1 96.12 87 VAL A O 1
ATOM 727 N N . GLY A 1 88 ? -12.469 17.453 -4.762 1 96.19 88 GLY A N 1
ATOM 728 C CA . GLY A 1 88 ? -12.258 18.656 -5.555 1 96.19 88 GLY A CA 1
ATOM 729 C C . GLY A 1 88 ? -11.414 19.703 -4.848 1 96.19 88 GLY A C 1
ATOM 730 O O . GLY A 1 88 ? -10.469 20.25 -5.426 1 96.19 88 GLY A O 1
ATOM 731 N N . PHE A 1 89 ? -11.781 20.016 -3.631 1 96.44 89 PHE A N 1
ATOM 732 C CA . PHE A 1 89 ? -11.016 21.016 -2.904 1 96.44 89 PHE A CA 1
ATOM 733 C C . PHE A 1 89 ? -9.656 20.469 -2.496 1 96.44 89 PHE A C 1
ATOM 735 O O . PHE A 1 89 ? -8.672 21.219 -2.418 1 96.44 89 PHE A O 1
ATOM 742 N N . ASN A 1 90 ? -9.547 19.125 -2.213 1 97.69 90 ASN A N 1
ATOM 743 C CA . ASN A 1 90 ? -8.234 18.516 -2.064 1 97.69 90 ASN A CA 1
ATOM 744 C C . ASN A 1 90 ? -7.34 18.797 -3.27 1 97.69 90 ASN A C 1
ATOM 746 O O . ASN A 1 90 ? -6.176 19.172 -3.113 1 97.69 90 ASN A O 1
ATOM 750 N N . PHE A 1 91 ? -7.902 18.641 -4.449 1 96.81 91 PHE A N 1
ATOM 751 C CA . PHE A 1 91 ? -7.191 18.859 -5.703 1 96.81 91 PHE A CA 1
ATOM 752 C C . PHE A 1 91 ? -6.727 20.312 -5.824 1 96.81 91 PHE A C 1
ATOM 754 O O . PHE A 1 91 ? -5.555 20.562 -6.113 1 96.81 91 PHE A O 1
ATOM 761 N N . LEU A 1 92 ? -7.602 21.203 -5.512 1 96.44 92 LEU A N 1
ATOM 762 C CA . LEU A 1 92 ? -7.328 22.625 -5.621 1 96.44 92 LEU A CA 1
ATOM 763 C C . LEU A 1 92 ? -6.234 23.047 -4.645 1 96.44 92 LEU A C 1
ATOM 765 O O . LEU A 1 92 ? -5.238 23.656 -5.043 1 96.44 92 LEU A O 1
ATOM 769 N N . ILE A 1 93 ? -6.379 22.75 -3.414 1 97.69 93 ILE A N 1
ATOM 770 C CA . ILE A 1 93 ? -5.465 23.203 -2.375 1 97.69 93 ILE A CA 1
ATOM 771 C C . ILE A 1 93 ? -4.105 22.531 -2.545 1 97.69 93 ILE A C 1
ATOM 773 O O . ILE A 1 93 ? -3.066 23.141 -2.283 1 97.69 93 ILE A O 1
ATOM 777 N N . ALA A 1 94 ? -4.117 21.266 -2.986 1 98.56 94 ALA A N 1
ATOM 778 C CA . ALA A 1 94 ? -2.854 20.562 -3.225 1 98.56 94 ALA A CA 1
ATOM 779 C C . ALA A 1 94 ? -2.076 21.219 -4.363 1 98.56 94 ALA A C 1
ATOM 781 O O . ALA A 1 94 ? -0.863 21.422 -4.262 1 98.56 94 ALA A O 1
ATOM 782 N N . ALA A 1 95 ? -2.779 21.547 -5.426 1 98.12 95 ALA A N 1
ATOM 783 C CA . ALA A 1 95 ? -2.135 22.172 -6.582 1 98.12 95 ALA A CA 1
ATOM 784 C C . ALA A 1 95 ? -1.532 23.516 -6.219 1 98.12 95 ALA A C 1
ATOM 786 O O . ALA A 1 95 ? -0.436 23.859 -6.668 1 98.12 95 ALA A O 1
ATOM 787 N N . PHE A 1 96 ? -2.215 24.234 -5.426 1 98.5 96 PHE A N 1
ATOM 788 C CA . PHE A 1 96 ? -1.688 25.531 -4.973 1 98.5 96 PHE A CA 1
ATOM 789 C C . PHE A 1 96 ? -0.511 25.328 -4.027 1 98.5 96 PHE A C 1
ATOM 791 O O . PHE A 1 96 ? 0.531 25.969 -4.18 1 98.5 96 PHE A O 1
ATOM 798 N N . SER A 1 97 ? -0.665 24.438 -3.088 1 98.75 97 SER A N 1
ATOM 799 C CA . SER A 1 97 ? 0.296 24.25 -2.006 1 98.75 97 SER A CA 1
ATOM 800 C C . SER A 1 97 ? 1.642 23.766 -2.539 1 98.75 97 SER A C 1
ATOM 802 O O . SER A 1 97 ? 2.693 24.172 -2.045 1 98.75 97 SER A O 1
ATOM 804 N N . LEU A 1 98 ? 1.614 22.875 -3.521 1 98.5 98 LEU A N 1
ATOM 805 C CA . LEU A 1 98 ? 2.896 22.328 -3.967 1 98.5 98 LEU A CA 1
ATOM 806 C C . LEU A 1 98 ? 3.732 23.422 -4.645 1 98.5 98 LEU A C 1
ATOM 808 O O . LEU A 1 98 ? 4.961 23.406 -4.539 1 98.5 98 LEU A O 1
ATOM 812 N N . GLN A 1 99 ? 3.09 24.406 -5.312 1 98.62 99 GLN A N 1
ATOM 813 C CA . GLN A 1 99 ? 3.814 25.531 -5.902 1 98.62 99 GLN A CA 1
ATOM 814 C C . GLN A 1 99 ? 4.324 26.469 -4.82 1 98.62 99 GLN A C 1
ATOM 816 O O . GLN A 1 99 ? 5.492 26.875 -4.832 1 98.62 99 GLN A O 1
ATOM 821 N N . TRP A 1 100 ? 3.451 26.797 -3.926 1 98.69 100 TRP A N 1
ATOM 822 C CA . TRP A 1 100 ? 3.793 27.719 -2.84 1 98.69 100 TRP A CA 1
ATOM 823 C C . TRP A 1 100 ? 4.859 27.109 -1.935 1 98.69 100 TRP A C 1
ATOM 825 O O . TRP A 1 100 ? 5.766 27.812 -1.476 1 98.69 100 TRP A O 1
ATOM 835 N N . ALA A 1 101 ? 4.809 25.844 -1.713 1 98.75 101 ALA A N 1
ATOM 836 C CA . ALA A 1 101 ? 5.793 25.125 -0.905 1 98.75 101 ALA A CA 1
ATOM 837 C C . ALA A 1 101 ? 7.172 25.172 -1.56 1 98.75 101 ALA A C 1
ATOM 839 O O . ALA A 1 101 ? 8.188 25.312 -0.875 1 98.75 101 ALA A O 1
ATOM 840 N N . THR A 1 102 ? 7.176 25 -2.865 1 98.12 102 THR A N 1
ATOM 841 C CA . THR A 1 102 ? 8.445 25.078 -3.582 1 98.12 102 THR A CA 1
ATOM 842 C C . THR A 1 102 ? 9.141 26.406 -3.32 1 98.12 102 THR A C 1
ATOM 844 O O . THR A 1 102 ? 10.344 26.438 -3.064 1 98.12 102 THR A O 1
ATOM 847 N N . LEU A 1 103 ? 8.398 27.5 -3.301 1 97.94 103 LEU A N 1
ATOM 848 C CA . LEU A 1 103 ? 8.945 28.828 -3.08 1 97.94 103 LEU A CA 1
ATOM 849 C C . LEU A 1 103 ? 9.375 29 -1.626 1 97.94 103 LEU A C 1
ATOM 851 O O . LEU A 1 103 ? 10.5 29.422 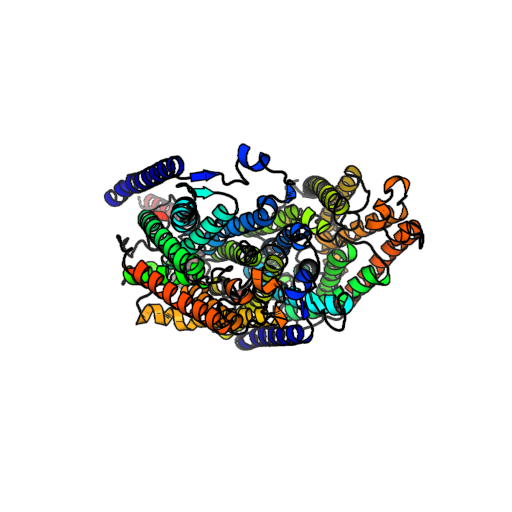-1.35 1 97.94 103 LEU A O 1
ATOM 855 N N . MET A 1 104 ? 8.523 28.641 -0.685 1 97.88 104 MET A N 1
ATOM 856 C CA . MET A 1 104 ? 8.797 28.875 0.728 1 97.88 104 MET A CA 1
ATOM 857 C C . MET A 1 104 ? 9.93 27.984 1.225 1 97.88 104 MET A C 1
ATOM 859 O O . MET A 1 104 ? 10.805 28.438 1.97 1 97.88 104 MET A O 1
ATOM 863 N N . GLN A 1 105 ? 9.906 26.734 0.836 1 97.44 105 GLN A N 1
ATOM 864 C CA . GLN A 1 105 ? 10.992 25.844 1.22 1 97.44 105 GLN A CA 1
ATOM 865 C C . GLN A 1 105 ? 12.297 26.25 0.547 1 97.44 105 GLN A C 1
ATOM 867 O O . GLN A 1 105 ? 13.367 26.156 1.155 1 97.44 105 GLN A O 1
ATOM 872 N N . GLY A 1 106 ? 12.18 26.672 -0.709 1 95.69 106 GLY A N 1
ATOM 873 C CA . GLY A 1 106 ? 13.359 27.156 -1.413 1 95.69 106 GLY A CA 1
ATOM 874 C C . GLY A 1 106 ? 13.953 28.391 -0.787 1 95.69 106 GLY A C 1
ATOM 875 O O . GLY A 1 106 ? 15.18 28.531 -0.708 1 95.69 106 GLY A O 1
ATOM 876 N N . PHE A 1 107 ? 13.164 29.219 -0.356 1 93.25 107 PHE A N 1
ATOM 877 C CA . PHE A 1 107 ? 13.609 30.469 0.254 1 93.25 107 PHE A CA 1
ATOM 878 C C . PHE A 1 107 ? 14.383 30.203 1.539 1 93.25 107 PHE A C 1
ATOM 880 O O . PHE A 1 107 ? 15.414 30.828 1.793 1 93.25 107 PHE A O 1
ATOM 887 N N . PHE A 1 108 ? 13.992 29.188 2.244 1 88.81 108 PHE A N 1
ATOM 888 C CA . PHE A 1 108 ? 14.609 28.953 3.543 1 88.81 108 PHE A CA 1
ATOM 889 C C . PHE A 1 108 ? 15.727 27.906 3.426 1 88.81 108 PHE A C 1
ATOM 891 O O . PHE A 1 108 ? 16.734 28 4.125 1 88.81 108 PHE A O 1
ATOM 898 N N . HIS A 1 109 ? 15.547 26.906 2.521 1 82.94 109 HIS A N 1
ATOM 899 C CA . HIS A 1 109 ? 16.453 25.766 2.436 1 82.94 109 HIS A CA 1
ATOM 900 C C . HIS A 1 109 ? 17.25 25.797 1.138 1 82.94 109 HIS A C 1
ATOM 902 O O . HIS A 1 109 ? 18.312 25.172 1.04 1 82.94 109 HIS A O 1
ATOM 908 N N . GLY A 1 110 ? 16.797 26.484 0.185 1 74.38 110 GLY A N 1
ATOM 909 C CA . GLY A 1 110 ? 17.266 26.141 -1.147 1 74.38 110 GLY A CA 1
ATOM 910 C C . GLY A 1 110 ? 17.844 27.312 -1.906 1 74.38 110 GLY A C 1
ATOM 911 O O . GLY A 1 110 ? 18.016 27.25 -3.125 1 74.38 110 GLY A O 1
ATOM 912 N N . MET A 1 111 ? 18.156 28.312 -1.186 1 84.31 111 MET A N 1
ATOM 913 C CA . MET A 1 111 ? 18.672 29.453 -1.932 1 84.31 111 MET A CA 1
ATOM 914 C C . MET A 1 111 ? 20.172 29.312 -2.166 1 84.31 111 MET A C 1
ATOM 916 O O . MET A 1 111 ? 20.938 29.125 -1.218 1 84.31 111 MET A O 1
ATOM 920 N N . HIS A 1 112 ? 20.469 29.219 -3.367 1 84.25 112 HIS A N 1
ATOM 921 C CA . HIS A 1 112 ? 21.859 29.234 -3.811 1 84.25 112 HIS A CA 1
ATOM 922 C C . HIS A 1 112 ? 22.078 30.297 -4.879 1 84.25 112 HIS A C 1
ATOM 924 O O . HIS A 1 112 ? 21.438 30.266 -5.934 1 84.25 112 HIS A O 1
ATOM 930 N N . GLY A 1 113 ? 23.062 31.188 -4.652 1 88.56 113 GLY A N 1
ATOM 931 C CA . GLY A 1 113 ? 23.312 32.25 -5.609 1 88.56 113 GLY A CA 1
ATOM 932 C C . GLY A 1 113 ? 22.109 33.125 -5.859 1 88.56 113 GLY A C 1
ATOM 933 O O . GLY A 1 113 ? 21.859 33.531 -7 1 88.56 113 GLY A O 1
ATOM 934 N N . GLY A 1 114 ? 21.266 33.219 -4.934 1 91.5 114 GLY A N 1
ATOM 935 C CA . GLY A 1 114 ? 20.109 34.094 -5.031 1 91.5 114 GLY A CA 1
ATOM 936 C C . GLY A 1 114 ? 18.938 33.469 -5.73 1 91.5 114 GLY A C 1
ATOM 937 O O . GLY A 1 114 ? 17.938 34.125 -6.035 1 91.5 114 GLY A O 1
ATOM 938 N N . LYS A 1 115 ? 19.094 32.219 -6.062 1 96 115 LYS A N 1
ATOM 939 C CA . LYS A 1 115 ? 18.016 31.5 -6.758 1 96 115 LYS A CA 1
ATOM 940 C C . LYS A 1 115 ? 17.625 30.219 -6.02 1 96 115 LYS A C 1
ATOM 942 O O . LYS A 1 115 ? 18.406 29.703 -5.219 1 96 115 LYS A O 1
ATOM 947 N N . ILE A 1 116 ? 16.453 29.797 -6.277 1 96.75 116 ILE A N 1
ATOM 948 C CA . ILE A 1 116 ? 15.945 28.531 -5.773 1 96.75 116 ILE A CA 1
ATOM 949 C C . ILE A 1 116 ? 16.141 27.438 -6.824 1 96.75 116 ILE A C 1
ATOM 951 O O . ILE A 1 116 ? 15.555 27.484 -7.906 1 96.75 116 ILE A O 1
ATOM 955 N N . HIS A 1 117 ? 16.969 26.484 -6.559 1 95.44 117 HIS A N 1
ATOM 956 C CA . HIS A 1 117 ? 17.234 25.375 -7.477 1 95.44 117 HIS A CA 1
ATOM 957 C C . HIS A 1 117 ? 16.281 24.219 -7.246 1 95.44 117 HIS A C 1
ATOM 959 O O . HIS A 1 117 ? 16.125 23.75 -6.117 1 95.44 117 HIS A O 1
ATOM 965 N N . VAL A 1 118 ? 15.641 23.766 -8.328 1 95.81 118 VAL A N 1
ATOM 966 C CA . VAL A 1 118 ? 14.594 22.766 -8.141 1 95.81 118 VAL A CA 1
ATOM 967 C C . VAL A 1 118 ? 14.93 21.5 -8.938 1 95.81 118 VAL A C 1
ATOM 969 O O . VAL A 1 118 ? 15.484 21.594 -10.039 1 95.81 118 VAL A O 1
ATOM 972 N N . GLY A 1 119 ? 14.719 20.359 -8.383 1 95.5 119 GLY A N 1
ATOM 973 C CA . GLY A 1 119 ? 14.805 19.016 -8.93 1 95.5 119 GLY A CA 1
ATOM 974 C C . GLY A 1 119 ? 13.812 18.062 -8.305 1 95.5 119 GLY A C 1
ATOM 975 O O . GLY A 1 119 ? 12.805 18.469 -7.746 1 95.5 119 GLY A O 1
ATOM 976 N N . VAL A 1 120 ? 14.047 16.75 -8.406 1 96.94 120 VAL A N 1
ATOM 977 C CA . VAL A 1 120 ? 13.102 15.75 -7.949 1 96.94 120 VAL A CA 1
ATOM 978 C C . VAL A 1 120 ? 12.945 15.836 -6.434 1 96.94 120 VAL A C 1
ATOM 980 O O . VAL A 1 120 ? 11.852 15.633 -5.902 1 96.94 120 VAL A O 1
ATOM 983 N N . GLU A 1 121 ? 13.984 16.172 -5.754 1 95.62 121 GLU A N 1
ATOM 984 C CA . GLU A 1 121 ? 13.906 16.281 -4.301 1 95.62 121 GLU A CA 1
ATOM 985 C C . GLU A 1 121 ? 13 17.438 -3.887 1 95.62 121 GLU A C 1
ATOM 987 O O . GLU A 1 121 ? 12.266 17.328 -2.902 1 95.62 121 GLU A O 1
ATOM 992 N N . SER A 1 122 ? 13.07 18.562 -4.617 1 96.44 122 SER A N 1
ATOM 993 C CA . SER A 1 122 ? 12.188 19.688 -4.34 1 96.44 122 SER A CA 1
ATOM 994 C C . SER A 1 122 ? 10.727 19.328 -4.551 1 96.44 122 SER A C 1
ATOM 996 O O . SER A 1 122 ? 9.852 19.781 -3.811 1 96.44 122 SER A O 1
ATOM 998 N N . MET A 1 123 ? 10.477 18.5 -5.574 1 97.44 123 MET A N 1
ATOM 999 C CA . MET A 1 123 ? 9.117 18.031 -5.84 1 97.44 123 MET A CA 1
ATOM 1000 C C . MET A 1 123 ? 8.586 17.203 -4.676 1 97.44 123 MET A C 1
ATOM 1002 O O . MET A 1 123 ? 7.445 17.375 -4.246 1 97.44 123 MET A O 1
ATOM 1006 N N . ILE A 1 124 ? 9.398 16.328 -4.156 1 97.75 124 ILE A N 1
ATOM 1007 C CA . ILE A 1 124 ? 9.016 15.469 -3.043 1 97.75 124 ILE A CA 1
ATOM 1008 C C . ILE A 1 124 ? 8.75 16.328 -1.802 1 97.75 124 ILE A C 1
ATOM 1010 O O . ILE A 1 124 ? 7.727 16.141 -1.133 1 97.75 124 ILE A O 1
ATOM 1014 N N . ASN A 1 125 ? 9.641 17.219 -1.512 1 97.38 125 ASN A N 1
ATOM 1015 C CA . ASN A 1 125 ? 9.492 18.062 -0.335 1 97.38 125 ASN A CA 1
ATOM 1016 C C . ASN A 1 125 ? 8.234 18.922 -0.423 1 97.38 125 ASN A C 1
ATOM 1018 O O . ASN A 1 125 ? 7.562 19.156 0.584 1 97.38 125 ASN A O 1
ATOM 1022 N N . ALA A 1 126 ? 7.969 19.438 -1.61 1 98.38 126 ALA A N 1
ATOM 1023 C CA . ALA A 1 126 ? 6.742 20.203 -1.799 1 98.38 126 ALA A CA 1
ATOM 1024 C C . ALA A 1 126 ? 5.512 19.328 -1.547 1 98.38 126 ALA A C 1
ATOM 1026 O O . ALA A 1 126 ? 4.539 19.797 -0.941 1 98.38 126 ALA A O 1
ATOM 1027 N N . ASP A 1 127 ? 5.531 18.094 -1.984 1 98.38 127 ASP A N 1
ATOM 1028 C CA . ASP A 1 127 ? 4.441 17.172 -1.727 1 98.38 127 ASP A CA 1
ATOM 1029 C C . ASP A 1 127 ? 4.301 16.891 -0.232 1 98.38 127 ASP A C 1
ATOM 1031 O O . ASP A 1 127 ? 3.186 16.734 0.275 1 98.38 127 ASP A O 1
ATOM 1035 N N . PHE A 1 128 ? 5.441 16.797 0.454 1 97.44 128 PHE A N 1
ATOM 1036 C CA . PHE A 1 128 ? 5.41 16.578 1.895 1 97.44 128 PHE A CA 1
ATOM 1037 C C . PHE A 1 128 ? 4.711 17.734 2.607 1 97.44 128 PHE A C 1
ATOM 1039 O O . PHE A 1 128 ? 3.848 17.5 3.459 1 97.44 128 PHE A O 1
ATOM 1046 N N . CYS A 1 129 ? 5.113 18.875 2.225 1 98.44 129 CYS A N 1
ATOM 1047 C CA . CYS A 1 129 ? 4.465 20.062 2.793 1 98.44 129 CYS A CA 1
ATOM 1048 C C . CYS A 1 129 ? 2.973 20.062 2.473 1 98.44 129 CYS A C 1
ATOM 1050 O O . CYS A 1 129 ? 2.148 20.359 3.338 1 98.44 129 CYS A O 1
ATOM 1052 N N . THR A 1 130 ? 2.674 19.766 1.233 1 98.75 130 THR A N 1
ATOM 1053 C CA . THR A 1 130 ? 1.281 19.688 0.808 1 98.75 130 THR A CA 1
ATOM 1054 C C . THR A 1 130 ? 0.52 18.656 1.634 1 98.75 130 THR A C 1
ATOM 1056 O O . THR A 1 130 ? -0.626 18.875 2.023 1 98.75 130 THR A O 1
ATOM 1059 N N . GLY A 1 131 ? 1.172 17.531 1.854 1 97.62 131 GLY A N 1
ATOM 1060 C CA . GLY A 1 131 ? 0.562 16.531 2.717 1 97.62 131 GLY A CA 1
ATOM 1061 C C . GLY A 1 131 ? 0.196 17.062 4.086 1 97.62 131 GLY A C 1
ATOM 1062 O O . GLY A 1 131 ? -0.87 16.75 4.621 1 97.62 131 GLY A O 1
ATOM 1063 N N . SER A 1 132 ? 1.025 17.828 4.621 1 98.12 132 SER A N 1
ATOM 1064 C CA . SER A 1 132 ? 0.747 18.438 5.918 1 98.12 132 SER A CA 1
ATOM 1065 C C . SER A 1 132 ? -0.466 19.359 5.844 1 98.12 132 SER A C 1
ATOM 1067 O O . SER A 1 132 ? -1.298 19.375 6.754 1 98.12 132 SER A O 1
ATOM 1069 N N . VAL A 1 133 ? -0.569 20.109 4.824 1 98.5 133 VAL A N 1
ATOM 1070 C CA . VAL A 1 133 ? -1.706 21 4.602 1 98.5 133 VAL A CA 1
ATOM 1071 C C . VAL A 1 133 ? -2.99 20.172 4.504 1 98.5 133 VAL A C 1
ATOM 1073 O O . VAL A 1 133 ? -4.031 20.578 5.031 1 98.5 133 VAL A O 1
ATOM 1076 N N . LEU A 1 134 ? -2.902 19.078 3.85 1 98.25 134 LEU A N 1
ATOM 1077 C CA . LEU A 1 134 ? -4.09 18.25 3.645 1 98.25 134 LEU A CA 1
ATOM 1078 C C . LEU A 1 134 ? -4.504 17.562 4.941 1 98.25 134 LEU A C 1
ATOM 1080 O O . LEU A 1 134 ? -5.691 17.297 5.16 1 98.25 134 LEU A O 1
ATOM 1084 N N . ILE A 1 135 ? -3.543 17.266 5.828 1 96.75 135 ILE A N 1
ATOM 1085 C CA . ILE A 1 135 ? -3.889 16.797 7.164 1 96.75 135 ILE A CA 1
ATOM 1086 C C . ILE A 1 135 ? -4.746 17.844 7.871 1 96.75 135 ILE A C 1
ATOM 1088 O O . ILE A 1 135 ? -5.797 17.531 8.43 1 96.75 135 ILE A O 1
ATOM 1092 N N . SER A 1 136 ? -4.352 19.078 7.781 1 97.62 136 SER A N 1
ATOM 1093 C CA . SER A 1 136 ? -5.117 20.172 8.367 1 97.62 136 SER A CA 1
ATOM 1094 C C . SER A 1 136 ? -6.484 20.312 7.711 1 97.62 136 SER A C 1
ATOM 1096 O O . SER A 1 136 ? -7.477 20.609 8.375 1 97.62 136 SER A O 1
ATOM 1098 N N . PHE A 1 137 ? -6.496 20.156 6.43 1 97.62 137 PHE A N 1
ATOM 1099 C CA . PHE A 1 137 ? -7.754 20.188 5.699 1 97.62 137 PHE A CA 1
ATOM 1100 C C . PHE A 1 137 ? -8.727 19.156 6.262 1 97.62 137 PHE A C 1
ATOM 1102 O O . PHE A 1 137 ? -9.922 19.422 6.398 1 97.62 137 PHE A O 1
ATOM 1109 N N . GLY A 1 138 ? -8.219 18.031 6.625 1 96.06 138 GLY A N 1
ATOM 1110 C CA . GLY A 1 138 ? -9.062 17 7.227 1 96.06 138 GLY A CA 1
ATOM 1111 C C . GLY A 1 138 ? -9.719 17.453 8.516 1 96.06 138 GLY A C 1
ATOM 1112 O O . GLY A 1 138 ? -10.844 17.047 8.812 1 96.06 138 GLY A O 1
ATOM 1113 N N . ALA A 1 139 ? -9.031 18.25 9.25 1 96 139 ALA A N 1
ATOM 1114 C CA . ALA A 1 139 ? -9.578 18.719 10.516 1 96 139 ALA A CA 1
ATOM 1115 C C . ALA A 1 139 ? -10.773 19.641 10.281 1 96 139 ALA A C 1
ATOM 1117 O O . ALA A 1 139 ? -11.758 19.609 11.031 1 96 139 ALA A O 1
ATOM 1118 N N . VAL A 1 140 ? -10.789 20.406 9.242 1 94.62 140 VAL A N 1
ATOM 1119 C CA . VAL A 1 140 ? -11.82 21.422 9.016 1 94.62 140 VAL A CA 1
ATOM 1120 C C . VAL A 1 140 ? -12.75 20.969 7.898 1 94.62 140 VAL A C 1
ATOM 1122 O O . VAL A 1 140 ? -13.547 21.75 7.383 1 94.62 140 VAL A O 1
ATOM 1125 N N . LEU A 1 141 ? -12.68 19.75 7.512 1 94.94 141 LEU A N 1
ATOM 1126 C CA . LEU A 1 141 ? -13.406 19.219 6.371 1 94.94 141 LEU A CA 1
ATOM 1127 C C . LEU A 1 141 ? -14.898 19.531 6.48 1 94.94 141 LEU A C 1
ATOM 1129 O O . LEU A 1 141 ? -15.516 19.266 7.516 1 94.94 141 LEU A O 1
ATOM 1133 N N . GLY A 1 142 ? -15.438 20.109 5.383 1 92.94 142 GLY A N 1
ATOM 1134 C CA . GLY A 1 142 ? -16.875 20.344 5.277 1 92.94 142 GLY A CA 1
ATOM 1135 C C . GLY A 1 142 ? -17.328 21.562 6.043 1 92.94 142 GLY A C 1
ATOM 1136 O O . GLY A 1 142 ? -18.531 21.844 6.109 1 92.94 142 GLY A O 1
ATOM 1137 N N . LYS A 1 143 ? -16.406 22.359 6.609 1 92.31 143 LYS A N 1
ATOM 1138 C CA . LYS A 1 143 ? -16.797 23.453 7.488 1 92.31 143 LYS A CA 1
ATOM 1139 C C . LYS A 1 143 ? -16.203 24.781 7.02 1 92.31 143 LYS A C 1
ATOM 1141 O O . LYS A 1 143 ? -16.375 25.812 7.684 1 92.31 143 LYS A O 1
ATOM 1146 N N . THR A 1 144 ? -15.5 24.703 5.949 1 91.31 144 THR A N 1
ATOM 1147 C CA . THR A 1 144 ? -14.82 25.906 5.469 1 91.31 144 THR A CA 1
ATOM 1148 C C . THR A 1 144 ? -15.102 26.125 3.984 1 91.31 144 THR A C 1
ATOM 1150 O O . THR A 1 144 ? -15.477 25.203 3.271 1 91.31 144 THR A O 1
ATOM 1153 N N . SER A 1 145 ? -14.977 27.391 3.59 1 89.69 145 SER A N 1
ATOM 1154 C CA . SER A 1 145 ? -15.086 27.719 2.174 1 89.69 145 SER A CA 1
ATOM 1155 C C . SER A 1 145 ? -13.766 27.484 1.446 1 89.69 145 SER A C 1
ATOM 1157 O O . SER A 1 145 ? -12.711 27.406 2.078 1 89.69 145 SER A O 1
ATOM 1159 N N . PRO A 1 146 ? -13.766 27.375 0.089 1 91.38 146 PRO A N 1
ATOM 1160 C CA . PRO A 1 146 ? -12.523 27.172 -0.65 1 91.38 146 PRO A CA 1
ATOM 1161 C C . PRO A 1 146 ? -11.539 28.328 -0.489 1 91.38 146 PRO A C 1
ATOM 1163 O O . PRO A 1 146 ? -10.328 28.125 -0.496 1 91.38 146 PRO A O 1
ATOM 1166 N N . ILE A 1 147 ? -12.055 29.531 -0.356 1 90.88 147 ILE A N 1
ATOM 1167 C CA . ILE A 1 147 ? -11.18 30.688 -0.182 1 90.88 147 ILE A CA 1
ATOM 1168 C C . ILE A 1 147 ? -10.484 30.609 1.176 1 90.88 147 ILE A C 1
ATOM 1170 O O . ILE A 1 147 ? -9.297 30.922 1.292 1 90.88 147 ILE A O 1
ATOM 1174 N N . GLN A 1 148 ? -11.227 30.25 2.18 1 91.44 148 GLN A N 1
ATOM 1175 C CA . GLN A 1 148 ? -10.633 30.047 3.5 1 91.44 148 GLN A CA 1
ATOM 1176 C C . GLN A 1 148 ? -9.555 28.969 3.465 1 91.44 148 GLN A C 1
ATOM 1178 O O . GLN A 1 148 ? -8.516 29.094 4.125 1 91.44 148 GLN A O 1
ATOM 1183 N N . LEU A 1 149 ? -9.805 27.953 2.723 1 94.5 149 LEU A N 1
ATOM 1184 C CA . LEU A 1 149 ? -8.836 26.859 2.602 1 94.5 149 LEU A CA 1
ATOM 1185 C C . LEU A 1 149 ? -7.555 27.344 1.932 1 94.5 149 LEU A C 1
ATOM 1187 O O . LEU A 1 149 ? -6.457 27 2.363 1 94.5 149 LEU A O 1
ATOM 1191 N N . LEU A 1 150 ? -7.691 28.094 0.885 1 94.81 150 LEU A N 1
ATOM 1192 C CA . LEU A 1 150 ? -6.527 28.625 0.187 1 94.81 150 LEU A CA 1
ATOM 1193 C C . LEU A 1 150 ? -5.73 29.562 1.093 1 94.81 150 LEU A C 1
ATOM 1195 O O . LEU A 1 150 ? -4.5 29.531 1.101 1 94.81 150 LEU A O 1
ATOM 1199 N N . THR A 1 151 ? -6.438 30.391 1.824 1 93.38 151 THR A N 1
ATOM 1200 C CA . THR A 1 151 ? -5.777 31.297 2.754 1 93.38 151 THR A CA 1
ATOM 1201 C C . THR A 1 151 ? -5.059 30.516 3.852 1 93.38 151 THR A C 1
ATOM 1203 O O . THR A 1 151 ? -3.912 30.828 4.191 1 93.38 151 THR A O 1
ATOM 1206 N N . MET A 1 152 ? -5.738 29.531 4.363 1 95.06 152 MET A N 1
ATOM 1207 C CA . MET A 1 152 ? -5.129 28.672 5.371 1 95.06 152 MET A CA 1
ATOM 1208 C C . MET A 1 152 ? -3.869 28 4.824 1 95.06 152 MET A C 1
ATOM 1210 O O . MET A 1 152 ? -2.844 27.953 5.504 1 95.06 152 MET A O 1
ATOM 1214 N N . ALA A 1 153 ? -3.936 27.5 3.633 1 97 153 ALA A N 1
ATOM 1215 C CA . ALA A 1 153 ? -2.799 26.828 3.006 1 97 153 ALA A CA 1
ATOM 1216 C C . ALA A 1 153 ? -1.622 27.781 2.842 1 97 153 ALA A C 1
ATOM 1218 O O . ALA A 1 153 ? -0.469 27.406 3.061 1 97 153 ALA A O 1
ATOM 1219 N N . MET A 1 154 ? -1.91 29.016 2.459 1 96.56 154 MET A N 1
ATOM 1220 C CA . MET A 1 154 ? -0.863 30 2.266 1 96.56 154 MET A CA 1
ATOM 1221 C C . MET A 1 154 ? -0.077 30.234 3.553 1 96.56 154 MET A C 1
ATOM 1223 O O . MET A 1 154 ? 1.154 30.203 3.547 1 96.56 154 MET A O 1
ATOM 1227 N N . PHE A 1 155 ? -0.744 30.375 4.625 1 96.5 155 PHE A N 1
ATOM 1228 C CA . PHE A 1 155 ? -0.093 30.641 5.906 1 96.5 155 PHE A CA 1
ATOM 1229 C C . PHE A 1 155 ? 0.571 29.375 6.438 1 96.5 155 PHE A C 1
ATOM 1231 O O . PHE A 1 155 ? 1.695 29.422 6.941 1 96.5 155 PHE A O 1
ATOM 1238 N N . GLU A 1 156 ? -0.143 28.281 6.324 1 98 156 GLU A N 1
ATOM 1239 C CA . GLU A 1 156 ? 0.365 27.016 6.863 1 98 156 GLU A CA 1
ATOM 1240 C C . GLU A 1 156 ? 1.653 26.609 6.16 1 98 156 GLU A C 1
ATOM 1242 O O . GLU A 1 156 ? 2.605 26.172 6.812 1 98 156 GLU A O 1
ATOM 1247 N N . VAL A 1 157 ? 1.657 26.719 4.852 1 98.44 157 VAL A N 1
ATOM 1248 C CA . VAL A 1 157 ? 2.838 26.359 4.078 1 98.44 157 VAL A CA 1
ATOM 1249 C C . VAL A 1 157 ? 4.031 27.203 4.527 1 98.44 157 VAL A C 1
ATOM 1251 O O . VAL A 1 157 ? 5.145 26.672 4.672 1 98.44 157 VAL A O 1
ATOM 1254 N N . THR A 1 158 ? 3.83 28.438 4.773 1 97.75 158 THR A N 1
ATOM 1255 C CA . THR A 1 158 ? 4.902 29.328 5.203 1 97.75 158 THR A CA 1
ATOM 1256 C C . THR A 1 158 ? 5.438 28.906 6.57 1 97.75 158 THR A C 1
ATOM 1258 O O . THR A 1 158 ? 6.648 28.797 6.758 1 97.75 158 THR A O 1
ATOM 1261 N N . LEU A 1 159 ? 4.555 28.672 7.469 1 98 159 LEU A N 1
ATOM 1262 C CA . LEU A 1 159 ? 4.961 28.266 8.812 1 98 159 LEU A CA 1
ATOM 1263 C C . LEU A 1 159 ? 5.633 26.891 8.781 1 98 159 LEU A C 1
ATOM 1265 O O . LEU A 1 159 ? 6.555 26.625 9.555 1 98 159 LEU A O 1
ATOM 1269 N N . PHE A 1 160 ? 5.125 26 7.941 1 98.5 160 PHE A N 1
ATOM 1270 C CA . PHE A 1 160 ? 5.746 24.703 7.75 1 98.5 160 PHE A CA 1
ATOM 1271 C C . PHE A 1 160 ? 7.203 24.844 7.328 1 98.5 160 PHE A C 1
ATOM 1273 O O . PHE A 1 160 ? 8.078 24.172 7.875 1 98.5 160 PHE A O 1
ATOM 1280 N N . ALA A 1 161 ? 7.438 25.703 6.336 1 98.19 161 ALA A N 1
ATOM 1281 C CA . ALA A 1 161 ? 8.789 25.906 5.812 1 98.19 161 ALA A CA 1
ATOM 1282 C C . ALA A 1 161 ? 9.719 26.469 6.887 1 98.19 161 ALA A C 1
ATOM 1284 O O . ALA A 1 161 ? 10.883 26.062 6.977 1 98.19 161 ALA A O 1
ATOM 1285 N N . VAL A 1 162 ? 9.203 27.344 7.707 1 97.88 162 VAL A N 1
ATOM 1286 C CA . VAL A 1 162 ? 9.977 27.906 8.805 1 97.88 162 VAL A CA 1
ATOM 1287 C C . VAL A 1 162 ? 10.312 26.812 9.812 1 97.88 162 VAL A C 1
ATOM 1289 O O . VAL A 1 162 ? 11.461 26.672 10.234 1 97.88 162 VAL A O 1
ATOM 1292 N N . ASN A 1 163 ? 9.312 26.031 10.164 1 98.38 163 ASN A N 1
ATOM 1293 C CA . ASN A 1 163 ? 9.508 24.938 11.094 1 98.38 163 ASN A CA 1
ATOM 1294 C C . ASN A 1 163 ? 10.531 23.922 10.562 1 98.38 163 ASN A C 1
ATOM 1296 O O . ASN A 1 163 ? 11.422 23.5 11.297 1 98.38 163 ASN A O 1
ATOM 1300 N N . GLU A 1 164 ? 10.359 23.609 9.359 1 97.25 164 GLU A N 1
ATOM 1301 C CA . GLU A 1 164 ? 11.258 22.656 8.711 1 97.25 164 GLU A CA 1
ATOM 1302 C C . GLU A 1 164 ? 12.695 23.172 8.719 1 97.25 164 GLU A C 1
ATOM 1304 O O . GLU A 1 164 ? 13.633 22.422 8.984 1 97.25 164 GLU A O 1
ATOM 1309 N N . PHE A 1 165 ? 12.875 24.438 8.406 1 96.88 165 PHE A N 1
ATOM 1310 C CA . PHE A 1 165 ? 14.195 25.047 8.391 1 96.88 165 PHE A CA 1
ATOM 1311 C C . PHE A 1 165 ? 14.836 24.984 9.773 1 96.88 165 PHE A C 1
ATOM 1313 O O . PHE A 1 165 ? 16.016 24.625 9.906 1 96.88 165 PHE A O 1
ATOM 1320 N N . ILE A 1 166 ? 14.109 25.344 10.797 1 98.06 166 ILE A N 1
ATOM 1321 C CA . ILE A 1 166 ? 14.617 25.328 12.164 1 98.06 166 ILE A CA 1
ATOM 1322 C C . ILE A 1 166 ? 15.047 23.922 12.539 1 98.06 166 ILE A C 1
ATOM 1324 O O . ILE A 1 166 ? 16.156 23.703 13.039 1 98.06 166 ILE A O 1
ATOM 1328 N N . LEU A 1 167 ? 14.227 22.938 12.266 1 97.88 167 LEU A N 1
ATOM 1329 C CA . LEU A 1 167 ? 14.484 21.578 12.695 1 97.88 167 LEU A CA 1
ATOM 1330 C C . LEU A 1 167 ? 15.633 20.953 11.898 1 97.88 167 LEU A C 1
ATOM 1332 O O . LEU A 1 167 ? 16.625 20.516 12.469 1 97.88 167 LEU A O 1
ATOM 1336 N N . LEU A 1 168 ? 15.531 21.047 10.57 1 95.75 168 LEU A N 1
ATOM 1337 C CA . LEU A 1 168 ? 16.422 20.25 9.734 1 95.75 168 LEU A CA 1
ATOM 1338 C C . LEU A 1 168 ? 17.734 20.984 9.492 1 95.75 168 LEU A C 1
ATOM 1340 O O . LEU A 1 168 ? 18.812 20.375 9.477 1 95.75 168 LEU A O 1
ATOM 1344 N N . SER A 1 169 ? 17.672 22.281 9.297 1 94.75 169 SER A N 1
ATOM 1345 C CA . SER A 1 169 ? 18.859 23.031 8.891 1 94.75 169 SER A CA 1
ATOM 1346 C C . SER A 1 169 ? 19.594 23.609 10.102 1 94.75 169 SER A C 1
ATOM 1348 O O . SER A 1 169 ? 20.828 23.547 10.172 1 94.75 169 SER A O 1
ATOM 1350 N N . LEU A 1 170 ? 18.891 24.109 11.047 1 96.31 170 LEU A N 1
ATOM 1351 C CA . LEU A 1 170 ? 19.547 24.766 12.172 1 96.31 170 LEU A CA 1
ATOM 1352 C C . LEU A 1 170 ? 19.891 23.766 13.266 1 96.31 170 LEU A C 1
ATOM 1354 O O . LEU A 1 170 ? 21.016 23.781 13.797 1 96.31 170 LEU A O 1
ATOM 1358 N N . LEU A 1 171 ? 19 22.828 13.57 1 97.31 171 LEU A N 1
ATOM 1359 C CA . LEU A 1 171 ? 19.188 21.953 14.719 1 97.31 171 LEU A CA 1
ATOM 1360 C C . LEU A 1 171 ? 19.781 20.609 14.289 1 97.31 171 LEU A C 1
ATOM 1362 O O . LEU A 1 171 ? 20.328 19.891 15.117 1 97.31 171 LEU A O 1
ATOM 1366 N N . GLY A 1 172 ? 19.609 20.312 13.016 1 96.06 172 GLY A N 1
ATOM 1367 C CA . GLY A 1 172 ? 20.125 19.047 12.547 1 96.06 172 GLY A CA 1
ATOM 1368 C C . GLY A 1 172 ? 19.25 17.859 12.93 1 96.06 172 GLY A C 1
ATOM 1369 O O . GLY A 1 172 ? 19.734 16.75 13.086 1 96.06 172 GLY A O 1
ATOM 1370 N N . THR A 1 173 ? 18 18.109 13.102 1 97.12 173 THR A N 1
ATOM 1371 C CA . THR A 1 173 ? 17.016 17.094 13.461 1 97.12 173 THR A CA 1
ATOM 1372 C C . THR A 1 173 ? 16.828 16.094 12.312 1 97.12 173 THR A C 1
ATOM 1374 O O . THR A 1 173 ? 16.859 16.484 11.141 1 97.12 173 THR A O 1
ATOM 1377 N N . ARG A 1 174 ? 16.688 14.82 12.656 1 95.88 174 ARG A N 1
ATOM 1378 C CA . ARG A 1 174 ? 16.344 13.781 11.688 1 95.88 174 ARG A CA 1
ATOM 1379 C C . ARG A 1 174 ? 14.852 13.445 11.766 1 95.88 174 ARG A C 1
ATOM 1381 O O . ARG A 1 174 ? 14.359 13.031 12.812 1 95.88 174 ARG A O 1
ATOM 1388 N N . ASP A 1 175 ? 14.18 13.602 10.648 1 95.12 175 ASP A N 1
ATOM 1389 C CA . ASP A 1 175 ? 12.734 13.43 10.609 1 95.12 175 ASP A CA 1
ATOM 1390 C C . ASP A 1 175 ? 12.266 12.977 9.227 1 95.12 175 ASP A C 1
ATOM 1392 O O . ASP A 1 175 ? 11.328 13.547 8.672 1 95.12 175 ASP A O 1
ATOM 1396 N N . ALA A 1 176 ? 12.953 11.984 8.641 1 86.31 176 ALA A N 1
ATOM 1397 C CA . ALA A 1 176 ? 12.727 11.578 7.254 1 86.31 176 ALA A CA 1
ATOM 1398 C C . ALA A 1 176 ? 11.266 11.18 7.039 1 86.31 176 ALA A C 1
ATOM 1400 O O . ALA A 1 176 ? 10.672 11.508 6.008 1 86.31 176 ALA A O 1
ATOM 1401 N N . GLY A 1 177 ? 10.547 10.578 7.902 1 89.56 177 GLY A N 1
ATOM 1402 C CA . GLY A 1 177 ? 9.148 10.211 7.758 1 89.56 177 GLY A CA 1
ATOM 1403 C C . GLY A 1 177 ? 8.195 11.328 8.156 1 89.56 177 GLY A C 1
ATOM 1404 O O . GLY A 1 177 ? 6.977 11.188 8.008 1 89.56 177 GLY A O 1
ATOM 1405 N N . GLY A 1 178 ? 8.711 12.398 8.711 1 94.69 178 GLY A N 1
ATOM 1406 C CA . GLY A 1 178 ? 7.957 13.609 8.953 1 94.69 178 GLY A CA 1
ATOM 1407 C C . GLY A 1 178 ? 7.039 13.508 10.156 1 94.69 178 GLY A C 1
ATOM 1408 O O . GLY A 1 178 ? 5.934 14.062 10.156 1 94.69 178 GLY A O 1
ATOM 1409 N N . SER A 1 179 ? 7.402 12.727 11.164 1 95.44 179 SER A N 1
ATOM 1410 C CA . SER A 1 179 ? 6.59 12.641 12.367 1 95.44 179 SER A CA 1
ATOM 1411 C C . SER A 1 179 ? 6.336 14.023 12.961 1 95.44 179 SER A C 1
ATOM 1413 O O . SER A 1 179 ? 5.219 14.32 13.391 1 95.44 179 SER A O 1
ATOM 1415 N N . MET A 1 180 ? 7.414 14.82 12.977 1 96.69 180 MET A N 1
ATOM 1416 C CA . MET A 1 180 ? 7.305 16.156 13.578 1 96.69 180 MET A CA 1
ATOM 1417 C C . MET A 1 180 ? 6.914 17.188 12.531 1 96.69 180 MET A C 1
ATOM 1419 O O . MET A 1 180 ? 5.848 17.797 12.625 1 96.69 180 MET A O 1
ATOM 1423 N N . THR A 1 181 ? 7.633 17.266 11.469 1 97.12 181 THR A N 1
ATOM 1424 C CA . THR A 1 181 ? 7.48 18.359 10.508 1 97.12 181 THR A CA 1
ATOM 1425 C C . THR A 1 181 ? 6.172 18.219 9.734 1 97.12 181 THR A C 1
ATOM 1427 O O . THR A 1 181 ? 5.574 19.219 9.336 1 97.12 181 THR A O 1
ATOM 1430 N N . ILE A 1 182 ? 5.75 17.047 9.477 1 96.88 182 ILE A N 1
ATOM 1431 C CA . ILE A 1 182 ? 4.582 16.875 8.617 1 96.88 182 ILE A CA 1
ATOM 1432 C C . ILE A 1 182 ? 3.361 16.531 9.461 1 96.88 182 ILE A C 1
ATOM 1434 O O . ILE A 1 182 ? 2.422 17.312 9.562 1 96.88 182 ILE A O 1
ATOM 1438 N N . HIS A 1 183 ? 3.396 15.391 10.156 1 96.62 183 HIS A N 1
ATOM 1439 C CA . HIS A 1 183 ? 2.203 14.828 10.781 1 96.62 183 HIS A CA 1
ATOM 1440 C C . HIS A 1 183 ? 1.805 15.625 12.023 1 96.62 183 HIS A C 1
ATOM 1442 O O . HIS A 1 183 ? 0.655 16.047 12.148 1 96.62 183 HIS A O 1
ATOM 1448 N N . THR A 1 184 ? 2.787 15.758 12.953 1 97.12 184 THR A N 1
ATOM 1449 C CA . THR A 1 184 ? 2.492 16.516 14.164 1 97.12 184 THR A CA 1
ATOM 1450 C C . THR A 1 184 ? 2.146 17.969 13.82 1 97.12 184 THR A C 1
ATOM 1452 O O . THR A 1 184 ? 1.158 18.516 14.312 1 97.12 184 THR A O 1
ATOM 1455 N N . PHE A 1 185 ? 2.947 18.562 12.992 1 98.25 185 PHE A N 1
ATOM 1456 C CA . PHE A 1 185 ? 2.707 19.953 12.609 1 98.25 185 PHE A CA 1
ATOM 1457 C C . PHE A 1 185 ? 1.323 20.109 11.992 1 98.25 185 PHE A C 1
ATOM 1459 O O . PHE A 1 185 ? 0.526 20.938 12.445 1 98.25 185 PHE A O 1
ATOM 1466 N N . GLY A 1 186 ? 1.005 19.328 10.953 1 97.88 186 GLY A N 1
ATOM 1467 C CA . GLY A 1 186 ? -0.275 19.438 10.266 1 97.88 186 GLY A CA 1
ATOM 1468 C C . GLY A 1 186 ? -1.46 19.172 11.172 1 97.88 186 GLY A C 1
ATOM 1469 O O . GLY A 1 186 ? -2.477 19.859 11.102 1 97.88 186 GLY A O 1
ATOM 1470 N N . ALA A 1 187 ? -1.323 18.172 12.008 1 97.12 187 ALA A N 1
ATOM 1471 C CA . ALA A 1 187 ? -2.426 17.781 12.883 1 97.12 187 ALA A CA 1
ATOM 1472 C C . ALA A 1 187 ? -2.746 18.891 13.883 1 97.12 187 ALA A C 1
ATOM 1474 O O . ALA A 1 187 ? -3.895 19.328 13.984 1 97.12 187 ALA A O 1
ATOM 1475 N N . TYR A 1 188 ? -1.746 19.391 14.547 1 98.25 188 TYR A N 1
ATOM 1476 C CA . TYR A 1 188 ? -2.023 20.312 15.633 1 98.25 188 TYR A CA 1
ATOM 1477 C C . TYR A 1 188 ? -2.277 21.719 15.102 1 98.25 188 TYR A C 1
ATOM 1479 O O . TYR A 1 188 ? -3.014 22.5 15.711 1 98.25 188 TYR A O 1
ATOM 1487 N N . PHE A 1 189 ? -1.691 22.062 14 1 98.38 189 PHE A N 1
ATOM 1488 C CA . PHE A 1 189 ? -2.111 23.281 13.312 1 98.38 189 PHE A CA 1
ATOM 1489 C C . PHE A 1 189 ? -3.592 23.219 12.953 1 98.38 189 PHE A C 1
ATOM 1491 O O . PHE A 1 189 ? -4.352 24.141 13.273 1 98.38 189 PHE A O 1
ATOM 1498 N N . GLY A 1 190 ? -4.012 22.125 12.297 1 97.44 190 GLY A N 1
ATOM 1499 C CA . GLY A 1 190 ? -5.406 21.953 11.922 1 97.44 190 GLY A CA 1
ATOM 1500 C C . GLY A 1 190 ? -6.348 21.922 13.109 1 97.44 190 GLY A C 1
ATOM 1501 O O . GLY A 1 190 ? -7.441 22.484 13.047 1 97.44 190 GLY A O 1
ATOM 1502 N N . LEU A 1 191 ? -5.961 21.266 14.172 1 97.12 191 LEU A N 1
ATOM 1503 C CA . LEU A 1 191 ? -6.793 21.203 15.367 1 97.12 191 LEU A CA 1
ATOM 1504 C C . LEU A 1 191 ? -6.992 22.578 15.969 1 97.12 191 LEU A C 1
ATOM 1506 O O . LEU A 1 191 ? -8.094 22.922 16.422 1 97.12 191 LEU A O 1
ATOM 1510 N N . MET A 1 192 ? -5.957 23.344 15.992 1 96.75 192 MET A N 1
ATOM 1511 C CA . MET A 1 192 ? -6.086 24.703 16.516 1 96.75 192 MET A CA 1
ATOM 1512 C C . MET A 1 192 ? -7.016 25.547 15.648 1 96.75 192 MET A C 1
ATOM 1514 O O . MET A 1 192 ? -7.828 26.312 16.156 1 96.75 192 MET A O 1
ATOM 1518 N N . VAL A 1 193 ? -6.93 25.375 14.375 1 95.38 193 VAL A N 1
ATOM 1519 C CA . VAL A 1 193 ? -7.82 26.109 13.477 1 95.38 193 VAL A CA 1
ATOM 1520 C C . VAL A 1 193 ? -9.273 25.719 13.758 1 95.38 193 VAL A C 1
ATOM 1522 O O . VAL A 1 193 ? -10.156 26.578 13.766 1 95.38 193 VAL A O 1
ATOM 1525 N N . THR A 1 194 ? -9.531 24.422 13.961 1 93.94 194 THR A N 1
ATOM 1526 C CA . THR A 1 194 ? -10.891 23.984 14.258 1 93.94 194 THR A CA 1
ATOM 1527 C C . THR A 1 194 ? -11.383 24.578 15.57 1 93.94 194 THR A C 1
ATOM 1529 O O . THR A 1 194 ? -12.57 24.859 15.727 1 93.94 194 THR A O 1
ATOM 1532 N N . ARG A 1 195 ? -10.484 24.734 16.5 1 93.75 195 ARG A N 1
ATOM 1533 C CA . ARG A 1 195 ? -10.859 25.359 17.766 1 93.75 195 ARG A CA 1
ATOM 1534 C C . ARG A 1 195 ? -11.289 26.797 17.562 1 93.75 195 ARG A C 1
ATOM 1536 O O . ARG A 1 195 ? -12.266 27.25 18.172 1 93.75 195 ARG A O 1
ATOM 1543 N N . ILE A 1 196 ? -10.586 27.5 16.797 1 91.25 196 ILE A N 1
ATOM 1544 C CA . ILE A 1 196 ? -10.875 28.906 16.531 1 91.25 196 ILE A CA 1
ATOM 1545 C C . ILE A 1 196 ? -12.156 29.031 15.727 1 91.25 196 ILE A C 1
ATOM 1547 O O . ILE A 1 196 ? -12.945 29.953 15.93 1 91.25 196 ILE A O 1
ATOM 1551 N N . LEU A 1 197 ? -12.406 28.031 14.867 1 89 197 LEU A N 1
ATOM 1552 C CA . LEU A 1 197 ? -13.586 28.047 14.016 1 89 197 LEU A CA 1
ATOM 1553 C C . LEU A 1 197 ? -14.734 27.266 14.656 1 89 197 LEU A C 1
ATOM 1555 O O . LEU A 1 197 ? -15.68 26.875 13.969 1 89 197 LEU A O 1
ATOM 1559 N N . TYR A 1 198 ? -14.641 27.094 15.836 1 90.31 198 TYR A N 1
ATOM 1560 C CA . TYR A 1 198 ? -15.664 26.297 16.516 1 90.31 198 TYR A CA 1
ATOM 1561 C C . TYR A 1 198 ? -17.062 26.766 16.125 1 90.31 198 TYR A C 1
ATOM 1563 O O . TYR A 1 198 ? -17.328 27.969 16.062 1 90.31 198 TYR A O 1
ATOM 1571 N N . ARG A 1 199 ? -17.938 25.812 15.93 1 89.12 199 ARG A N 1
ATOM 1572 C CA . ARG A 1 199 ? -19.312 26.062 15.516 1 89.12 199 ARG A CA 1
ATOM 1573 C C . ARG A 1 199 ? -20.297 25.516 16.547 1 89.12 199 ARG A C 1
ATOM 1575 O O . ARG A 1 199 ? -20.641 24.328 16.531 1 89.12 199 ARG A O 1
ATOM 1582 N N . PRO A 1 200 ? -20.906 26.375 17.281 1 87.62 200 PRO A N 1
ATOM 1583 C CA . PRO A 1 200 ? -21.75 25.953 18.391 1 87.62 200 PRO A CA 1
ATOM 1584 C C . PRO A 1 200 ? -23.016 25.219 17.938 1 87.62 200 PRO A C 1
ATOM 1586 O O . PRO A 1 200 ? -23.562 24.406 18.672 1 87.62 200 PRO A O 1
ATOM 1589 N N . HIS A 1 201 ? -23.438 25.5 16.688 1 88.88 201 HIS A N 1
ATOM 1590 C CA . HIS A 1 201 ? -24.688 24.875 16.234 1 88.88 201 HIS A CA 1
ATOM 1591 C C . HIS A 1 201 ? -24.422 23.859 15.133 1 88.88 201 HIS A C 1
ATOM 1593 O O . HIS A 1 201 ? -25.266 23.672 14.242 1 88.88 201 HIS A O 1
ATOM 1599 N N . LEU A 1 202 ? -23.344 23.234 15.227 1 88.88 202 LEU A N 1
ATOM 1600 C CA . LEU A 1 202 ? -22.984 22.234 14.234 1 88.88 202 LEU A CA 1
ATOM 1601 C C . LEU A 1 202 ? -23.938 21.047 14.305 1 88.88 202 LEU A C 1
ATOM 1603 O O . LEU A 1 202 ? -24.078 20.281 13.344 1 88.88 202 LEU A O 1
ATOM 1607 N N . ASP A 1 203 ? -24.547 20.969 15.391 1 85.12 203 ASP A N 1
ATOM 1608 C CA . ASP A 1 203 ? -25.516 19.906 15.57 1 85.12 203 ASP A CA 1
ATOM 1609 C C . ASP A 1 203 ? -26.641 20 14.539 1 85.12 203 ASP A C 1
ATOM 1611 O O . ASP A 1 203 ? -27.266 19 14.195 1 85.12 203 ASP A O 1
ATOM 1615 N N . LYS A 1 204 ? -26.859 21.141 14 1 82.88 204 LYS A N 1
ATOM 1616 C CA . LYS A 1 204 ? -27.891 21.344 12.984 1 82.88 204 LYS A CA 1
ATOM 1617 C C . LYS A 1 204 ? -27.516 20.656 11.68 1 82.88 204 LYS A C 1
ATOM 1619 O O . LYS A 1 204 ? -28.375 20.438 10.82 1 82.88 204 LYS A O 1
ATOM 1624 N N . SER A 1 205 ? -26.312 20.297 11.555 1 83.94 205 SER A N 1
ATOM 1625 C CA . SER A 1 205 ? -25.844 19.609 10.359 1 83.94 205 SER A CA 1
ATOM 1626 C C . SER A 1 205 ? -25.359 18.188 10.695 1 83.94 205 SER A C 1
ATOM 1628 O O . SER A 1 205 ? -24.703 17.547 9.875 1 83.94 205 SER A O 1
ATOM 1630 N N . LYS A 1 206 ? -25.688 17.75 11.812 1 81.81 206 LYS A N 1
ATOM 1631 C CA . LYS A 1 206 ? -25.172 16.469 12.305 1 81.81 206 LYS A CA 1
ATOM 1632 C C . LYS A 1 206 ? -25.594 15.312 11.406 1 81.81 206 LYS A C 1
ATOM 1634 O O . LYS A 1 206 ? -24.859 14.344 11.242 1 81.81 206 LYS A O 1
ATOM 1639 N N . HIS A 1 207 ? -26.75 15.438 10.789 1 83 207 HIS A N 1
ATOM 1640 C CA . HIS A 1 207 ? -27.281 14.375 9.938 1 83 207 HIS A CA 1
ATOM 1641 C C . HIS A 1 207 ? -26.422 14.211 8.672 1 83 207 HIS A C 1
ATOM 1643 O O . HIS A 1 207 ? -26.438 13.148 8.055 1 83 207 HIS A O 1
ATOM 1649 N N . ARG A 1 208 ? -25.75 15.258 8.391 1 85.5 208 ARG A N 1
ATOM 1650 C CA . ARG A 1 208 ? -24.891 15.203 7.207 1 85.5 208 ARG A CA 1
ATOM 1651 C C . ARG A 1 208 ? -23.484 14.727 7.566 1 85.5 208 ARG A C 1
ATOM 1653 O O . ARG A 1 208 ? -22.719 14.352 6.684 1 85.5 208 ARG A O 1
ATOM 1660 N N . ASN A 1 209 ? -23.219 14.781 8.805 1 85.12 209 ASN A N 1
ATOM 1661 C CA . ASN A 1 209 ? -21.938 14.266 9.289 1 85.12 209 ASN A CA 1
ATOM 1662 C C . ASN A 1 209 ? -22 12.758 9.508 1 85.12 209 ASN A C 1
ATOM 1664 O O . ASN A 1 209 ? -21.734 12.273 10.609 1 85.12 209 ASN A O 1
ATOM 1668 N N . SER A 1 210 ? -22.406 12.008 8.445 1 86.06 210 SER A N 1
ATOM 1669 C CA . SER A 1 210 ? -22.531 10.555 8.438 1 86.06 210 SER A CA 1
ATOM 1670 C C . SER A 1 210 ? -22.156 9.977 7.082 1 86.06 210 SER A C 1
ATOM 1672 O O . SER A 1 210 ? -22.016 10.711 6.102 1 86.06 210 SER A O 1
ATOM 1674 N N . SER A 1 211 ? -21.969 8.672 7.141 1 87.81 211 SER A N 1
ATOM 1675 C CA . SER A 1 211 ? -21.578 8 5.902 1 87.81 211 SER A CA 1
ATOM 1676 C C . SER A 1 211 ? -22.688 7.09 5.391 1 87.81 211 SER A C 1
ATOM 1678 O O . SER A 1 211 ? -23.672 6.852 6.086 1 87.81 211 SER A O 1
ATOM 1680 N N . VAL A 1 212 ? -22.656 6.742 4.094 1 87.94 212 VAL A N 1
ATOM 1681 C CA . VAL A 1 212 ? -23.438 5.664 3.502 1 87.94 212 VAL A CA 1
ATOM 1682 C C . VAL A 1 212 ? -22.5 4.582 2.967 1 87.94 212 VAL A C 1
ATOM 1684 O O . VAL A 1 212 ? -21.281 4.773 2.918 1 87.94 212 VAL A O 1
ATOM 1687 N N . TYR A 1 213 ? -23.062 3.469 2.541 1 88.25 213 TYR A N 1
ATOM 1688 C CA . TYR A 1 213 ? -22.312 2.268 2.191 1 88.25 213 TYR A CA 1
ATOM 1689 C C . TYR A 1 213 ? -21.281 2.57 1.121 1 88.25 213 TYR A C 1
ATOM 1691 O O . TYR A 1 213 ? -20.094 2.254 1.289 1 88.25 213 TYR A O 1
ATOM 1699 N N . HIS A 1 214 ? -21.672 3.281 0.045 1 88.06 214 HIS A N 1
ATOM 1700 C CA . HIS A 1 214 ? -20.75 3.496 -1.065 1 88.06 214 HIS A CA 1
ATOM 1701 C C . HIS A 1 214 ? -19.719 4.566 -0.727 1 88.06 214 HIS A C 1
ATOM 1703 O O . HIS A 1 214 ? -18.578 4.516 -1.207 1 88.06 214 HIS A O 1
ATOM 1709 N N . SER A 1 215 ? -20.125 5.613 0.086 1 89.81 215 SER A N 1
ATOM 1710 C CA . SER A 1 215 ? -19.141 6.637 0.46 1 89.81 215 SER A CA 1
ATOM 1711 C C . SER A 1 215 ? -18.016 6.047 1.296 1 89.81 215 SER A C 1
ATOM 1713 O O . SER A 1 215 ? -16.859 6.457 1.168 1 89.81 215 SER A O 1
ATOM 1715 N N . ASP A 1 216 ? -18.359 5.016 2.08 1 90.25 216 ASP A N 1
ATOM 1716 C CA . ASP A 1 216 ? -17.344 4.336 2.873 1 90.25 216 ASP A CA 1
ATOM 1717 C C . ASP A 1 216 ? -16.406 3.523 1.981 1 90.25 216 ASP A C 1
ATOM 1719 O O . ASP A 1 216 ? -15.203 3.449 2.242 1 90.25 216 ASP A O 1
ATOM 1723 N N . LEU A 1 217 ? -16.953 2.918 1.019 1 90.25 217 LEU A N 1
ATOM 1724 C CA . LEU A 1 217 ? -16.109 2.162 0.092 1 90.25 217 LEU A CA 1
ATOM 1725 C C . LEU A 1 217 ? -15.195 3.094 -0.688 1 90.25 217 LEU A C 1
ATOM 1727 O O . LEU A 1 217 ? -14.039 2.748 -0.959 1 90.25 217 LEU A O 1
ATOM 1731 N N . PHE A 1 218 ? -15.664 4.312 -1.056 1 91.25 218 PHE A N 1
ATOM 1732 C CA . PHE A 1 218 ? -14.812 5.301 -1.701 1 91.25 218 PHE A CA 1
ATOM 1733 C C . PHE A 1 218 ? -13.68 5.727 -0.774 1 91.25 218 PHE A C 1
ATOM 1735 O O . PHE A 1 218 ? -12.531 5.848 -1.204 1 91.25 218 PHE A O 1
ATOM 1742 N N . ALA A 1 219 ? -14.062 5.906 0.411 1 92.75 219 ALA A N 1
ATOM 1743 C CA . ALA A 1 219 ? -13.055 6.316 1.387 1 92.75 219 ALA A CA 1
ATOM 1744 C C . ALA A 1 219 ? -11.977 5.246 1.55 1 92.75 219 ALA A C 1
ATOM 1746 O O . ALA A 1 219 ? -10.812 5.559 1.795 1 92.75 219 ALA A O 1
ATOM 1747 N N . MET A 1 220 ? -12.359 3.969 1.367 1 92.44 220 MET A N 1
ATOM 1748 C CA . MET A 1 220 ? -11.406 2.871 1.501 1 92.44 220 MET A CA 1
ATOM 1749 C C . MET A 1 220 ? -10.391 2.896 0.366 1 92.44 220 MET A C 1
ATOM 1751 O O . MET A 1 220 ? -9.242 2.477 0.545 1 92.44 220 MET A O 1
ATOM 1755 N N . ILE A 1 221 ? -10.742 3.4 -0.774 1 92.88 221 ILE A N 1
ATOM 1756 C CA . ILE A 1 221 ? -9.773 3.559 -1.855 1 92.88 221 ILE A CA 1
ATOM 1757 C C . ILE A 1 221 ? -8.625 4.441 -1.391 1 92.88 221 ILE A C 1
ATOM 1759 O O . ILE A 1 221 ? -7.453 4.062 -1.509 1 92.88 221 ILE A O 1
ATOM 1763 N N . GLY A 1 222 ? -8.992 5.609 -0.832 1 94 222 GLY A N 1
ATOM 1764 C CA . GLY A 1 222 ? -7.965 6.504 -0.318 1 94 222 GLY A CA 1
ATOM 1765 C C . GLY A 1 222 ? -7.152 5.895 0.808 1 94 222 GLY A C 1
ATOM 1766 O O . GLY A 1 222 ? -5.926 6.02 0.833 1 94 222 GLY A O 1
ATOM 1767 N N . THR A 1 223 ? -7.797 5.18 1.67 1 93 223 THR A N 1
ATOM 1768 C CA . THR A 1 223 ? -7.152 4.562 2.822 1 93 223 THR A CA 1
ATOM 1769 C C . THR A 1 223 ? -6.102 3.551 2.377 1 93 223 THR A C 1
ATOM 1771 O O . THR A 1 223 ? -4.969 3.574 2.863 1 93 223 THR A O 1
ATOM 1774 N N . ILE A 1 224 ? -6.398 2.723 1.486 1 93.25 224 ILE A N 1
ATOM 1775 C CA . ILE A 1 224 ? -5.508 1.648 1.062 1 93.25 224 ILE A CA 1
ATOM 1776 C C . ILE A 1 224 ? -4.336 2.229 0.275 1 93.25 224 ILE A C 1
ATOM 1778 O O . ILE A 1 224 ? -3.197 1.773 0.416 1 93.25 224 ILE A O 1
ATOM 1782 N N . TYR A 1 225 ? -4.555 3.248 -0.522 1 93.94 225 TYR A N 1
ATOM 1783 C CA . TYR A 1 225 ? -3.457 3.879 -1.246 1 93.94 225 TYR A CA 1
ATOM 1784 C C . TYR A 1 225 ? -2.484 4.551 -0.283 1 93.94 225 TYR A C 1
ATOM 1786 O O . TYR A 1 225 ? -1.27 4.508 -0.489 1 93.94 225 TYR A O 1
ATOM 1794 N N . LEU A 1 226 ? -3.039 5.188 0.694 1 93.62 226 LEU A N 1
ATOM 1795 C CA . LEU A 1 226 ? -2.156 5.762 1.702 1 93.62 226 LEU A CA 1
ATOM 1796 C C . LEU A 1 226 ? -1.349 4.676 2.404 1 93.62 226 LEU A C 1
ATOM 1798 O O . LEU A 1 226 ? -0.127 4.793 2.533 1 93.62 226 LEU A O 1
ATOM 1802 N N . TRP A 1 227 ? -1.995 3.637 2.75 1 92.88 227 TRP A N 1
ATOM 1803 C CA . TRP A 1 227 ? -1.353 2.537 3.461 1 92.88 227 TRP A CA 1
ATOM 1804 C C . TRP A 1 227 ? -0.241 1.92 2.619 1 92.88 227 TRP A C 1
ATOM 1806 O O . TRP A 1 227 ? 0.882 1.742 3.096 1 92.88 227 TRP A O 1
ATOM 1816 N N . MET A 1 228 ? -0.443 1.688 1.435 1 93.5 228 MET A N 1
ATOM 1817 C CA . MET A 1 228 ? 0.462 0.917 0.587 1 93.5 228 MET A CA 1
ATOM 1818 C C . MET A 1 228 ? 1.689 1.74 0.212 1 93.5 228 MET A C 1
ATOM 1820 O O . MET A 1 228 ? 2.777 1.191 0.022 1 93.5 228 MET A O 1
ATOM 1824 N N . PHE A 1 229 ? 1.52 3.084 0.143 1 95 229 PHE A N 1
ATOM 1825 C CA . PHE A 1 229 ? 2.619 3.887 -0.376 1 95 229 PHE A CA 1
ATOM 1826 C C . PHE A 1 229 ? 3.367 4.578 0.757 1 95 229 PHE A C 1
ATOM 1828 O O . PHE A 1 229 ? 4.309 5.336 0.515 1 95 229 PHE A O 1
ATOM 1835 N N . TRP A 1 230 ? 3.09 4.242 1.937 1 94.75 230 TRP A N 1
ATOM 1836 C CA . TRP A 1 230 ? 3.773 4.852 3.074 1 94.75 230 TRP A CA 1
ATOM 1837 C C . TRP A 1 230 ? 5.254 4.48 3.084 1 94.75 230 TRP A C 1
ATOM 1839 O O . TRP A 1 230 ? 6.098 5.289 3.471 1 94.75 230 TRP A O 1
ATOM 1849 N N . PRO A 1 231 ? 5.641 3.264 2.734 1 95.81 231 PRO A N 1
ATOM 1850 C CA . PRO A 1 231 ? 7.074 2.971 2.66 1 95.81 231 PRO A CA 1
ATOM 1851 C C . PRO A 1 231 ? 7.824 3.92 1.726 1 95.81 231 PRO A C 1
ATOM 1853 O O . PRO A 1 231 ? 8.938 4.348 2.037 1 95.81 231 PRO A O 1
ATOM 1856 N N . SER A 1 232 ? 7.172 4.254 0.629 1 96.44 232 SER A N 1
ATOM 1857 C CA . SER A 1 232 ? 7.762 5.23 -0.28 1 96.44 232 SER A CA 1
ATOM 1858 C C . SER A 1 232 ? 7.824 6.613 0.358 1 96.44 232 SER A C 1
ATOM 1860 O O . SER A 1 232 ? 8.828 7.32 0.226 1 96.44 232 SER A O 1
ATOM 1862 N N . PHE A 1 233 ? 6.777 6.961 1.025 1 96.12 233 PHE A N 1
ATOM 1863 C CA . PHE A 1 233 ? 6.707 8.266 1.672 1 96.12 233 PHE A CA 1
ATOM 1864 C C . PHE A 1 233 ? 7.836 8.438 2.68 1 96.12 233 PHE A C 1
ATOM 1866 O O . PHE A 1 233 ? 8.578 9.422 2.629 1 96.12 233 PHE A O 1
ATOM 1873 N N . ASN A 1 234 ? 8.039 7.445 3.506 1 95.56 234 ASN A N 1
ATOM 1874 C CA . ASN A 1 234 ? 9.008 7.547 4.598 1 95.56 234 ASN A CA 1
ATOM 1875 C C . ASN A 1 234 ? 10.438 7.469 4.086 1 95.56 234 ASN A C 1
ATOM 1877 O O . ASN A 1 234 ? 11.352 8.023 4.699 1 95.56 234 ASN A O 1
ATOM 1881 N N . SER A 1 235 ? 10.695 6.828 2.959 1 96 235 SER A N 1
ATOM 1882 C CA . SER A 1 235 ? 12.062 6.578 2.514 1 96 235 SER A CA 1
ATOM 1883 C C . SER A 1 235 ? 12.477 7.562 1.429 1 96 235 SER A C 1
ATOM 1885 O O . SER A 1 235 ? 13.648 7.621 1.053 1 96 235 SER A O 1
ATOM 1887 N N . ALA A 1 236 ? 11.578 8.422 0.991 1 95.5 236 ALA A N 1
ATOM 1888 C CA . ALA A 1 236 ? 11.758 9.195 -0.236 1 95.5 236 ALA A CA 1
ATOM 1889 C C . ALA A 1 236 ? 12.945 10.141 -0.12 1 95.5 236 ALA A C 1
ATOM 1891 O O . ALA A 1 236 ? 13.641 10.398 -1.106 1 95.5 236 ALA A O 1
ATOM 1892 N N . ILE A 1 237 ? 13.203 10.641 1.103 1 94.25 237 ILE A N 1
ATOM 1893 C CA . ILE A 1 237 ? 14.242 11.664 1.179 1 94.25 237 ILE A CA 1
ATOM 1894 C C . ILE A 1 237 ? 15.359 11.195 2.102 1 94.25 237 ILE A C 1
ATOM 1896 O O . ILE A 1 237 ? 16.203 12 2.529 1 94.25 237 ILE A O 1
ATOM 1900 N N . THR A 1 238 ? 15.359 9.906 2.512 1 95.5 238 THR A N 1
ATOM 1901 C CA . THR A 1 238 ? 16.484 9.359 3.273 1 95.5 238 THR A CA 1
ATOM 1902 C C . THR A 1 238 ? 17.719 9.227 2.396 1 95.5 238 THR A C 1
ATOM 1904 O O . THR A 1 238 ? 17.641 9.359 1.173 1 95.5 238 THR A O 1
ATOM 1907 N N . ALA A 1 239 ? 18.859 9.047 3.08 1 95.56 239 ALA A N 1
ATOM 1908 C CA . ALA A 1 239 ? 20.078 8.805 2.312 1 95.56 239 ALA A CA 1
ATOM 1909 C C . ALA A 1 239 ? 19.922 7.586 1.409 1 95.56 239 ALA A C 1
ATOM 1911 O O . ALA A 1 239 ? 19.156 6.676 1.711 1 95.56 239 ALA A O 1
ATOM 1912 N N . HIS A 1 240 ? 20.609 7.609 0.282 1 94.88 240 HIS A N 1
ATOM 1913 C CA . HIS A 1 240 ? 20.547 6.512 -0.679 1 94.88 240 HIS A CA 1
ATOM 1914 C C . HIS A 1 240 ? 21.125 5.227 -0.089 1 94.88 240 HIS A C 1
ATOM 1916 O O . HIS A 1 240 ? 21.828 5.262 0.922 1 94.88 240 HIS A O 1
ATOM 1922 N N . GLY A 1 241 ? 20.844 4.09 -0.731 1 95.44 241 GLY A N 1
ATOM 1923 C CA . GLY A 1 241 ? 21.422 2.816 -0.346 1 95.44 241 GLY A CA 1
ATOM 1924 C C . GLY A 1 241 ? 20.688 2.139 0.792 1 95.44 241 GLY A C 1
ATOM 1925 O O . GLY A 1 241 ? 19.469 1.951 0.724 1 95.44 241 GLY A O 1
ATOM 1926 N N . ASP A 1 242 ? 21.375 1.854 1.833 1 95.81 242 ASP A N 1
ATOM 1927 C CA . ASP A 1 242 ? 20.812 1.066 2.926 1 95.81 242 ASP A CA 1
ATOM 1928 C C . ASP A 1 242 ? 19.75 1.858 3.684 1 95.81 242 ASP A C 1
ATOM 1930 O O . ASP A 1 242 ? 18.766 1.287 4.16 1 95.81 242 ASP A O 1
ATOM 1934 N N . ASP A 1 243 ? 19.922 3.137 3.816 1 96.12 243 ASP A N 1
ATOM 1935 C CA . ASP A 1 243 ? 18.984 3.949 4.57 1 96.12 243 ASP A CA 1
ATOM 1936 C C . ASP A 1 243 ? 17.594 3.895 3.945 1 96.12 243 ASP A C 1
ATOM 1938 O O . ASP A 1 243 ? 16.594 3.686 4.645 1 96.12 243 ASP A O 1
ATOM 1942 N N . GLN A 1 244 ? 17.562 4.133 2.641 1 95.88 244 GLN A N 1
ATOM 1943 C CA . GLN A 1 244 ? 16.281 4.082 1.927 1 95.88 244 GLN A CA 1
ATOM 1944 C C . GLN A 1 244 ? 15.664 2.695 2.016 1 95.88 244 GLN A C 1
ATOM 1946 O O . GLN A 1 244 ? 14.469 2.564 2.289 1 95.88 244 GLN A O 1
ATOM 1951 N N . HIS A 1 245 ? 16.484 1.722 1.796 1 96.31 245 HIS A N 1
ATOM 1952 C CA . HIS A 1 245 ? 16.078 0.323 1.847 1 96.31 245 HIS A CA 1
ATOM 1953 C C . HIS A 1 245 ? 15.508 -0.033 3.215 1 96.31 245 HIS A C 1
ATOM 1955 O O . HIS A 1 245 ? 14.398 -0.574 3.311 1 96.31 245 HIS A O 1
ATOM 1961 N N . ARG A 1 246 ? 16.188 0.302 4.273 1 96.31 246 ARG A N 1
ATOM 1962 C CA . ARG A 1 246 ? 15.805 0.003 5.648 1 96.31 246 ARG A CA 1
ATOM 1963 C C . ARG A 1 246 ? 14.531 0.752 6.039 1 96.31 246 ARG A C 1
ATOM 1965 O O . ARG A 1 246 ? 13.656 0.195 6.699 1 96.31 246 ARG A O 1
ATOM 1972 N N . THR A 1 247 ? 14.453 1.981 5.625 1 96.31 247 THR A N 1
ATOM 1973 C CA . THR A 1 247 ? 13.289 2.789 5.969 1 96.31 247 THR A CA 1
ATOM 1974 C C . THR A 1 247 ? 12.016 2.186 5.375 1 96.31 247 THR A C 1
ATOM 1976 O O . THR A 1 247 ? 11 2.074 6.059 1 96.31 247 THR A O 1
ATOM 1979 N N . ALA A 1 248 ? 12.117 1.794 4.109 1 96.31 248 ALA A N 1
ATOM 1980 C CA . ALA A 1 248 ? 10.969 1.164 3.461 1 96.31 248 ALA A CA 1
ATOM 1981 C C . ALA A 1 248 ? 10.586 -0.137 4.164 1 96.31 248 ALA A C 1
ATOM 1983 O O . ALA A 1 248 ? 9.406 -0.4 4.398 1 96.31 248 ALA A O 1
ATOM 1984 N N . LEU A 1 249 ? 11.594 -0.936 4.52 1 96.88 249 LEU A N 1
ATOM 1985 C CA . LEU A 1 249 ? 11.383 -2.227 5.168 1 96.88 249 LEU A CA 1
ATOM 1986 C C . LEU A 1 249 ? 10.75 -2.051 6.543 1 96.88 249 LEU A C 1
ATOM 1988 O O . LEU A 1 249 ? 9.773 -2.729 6.871 1 96.88 249 LEU A O 1
ATOM 1992 N N . ASN A 1 250 ? 11.281 -1.129 7.367 1 95.81 250 ASN A N 1
ATOM 1993 C CA . ASN A 1 250 ? 10.727 -0.855 8.688 1 95.81 250 ASN A CA 1
ATOM 1994 C C . ASN A 1 250 ? 9.273 -0.4 8.602 1 95.81 250 ASN A C 1
ATOM 1996 O O . ASN A 1 250 ? 8.438 -0.826 9.398 1 95.81 250 ASN A O 1
ATOM 2000 N N . THR A 1 251 ? 9 0.476 7.637 1 95.62 251 THR A N 1
ATOM 2001 C CA . THR A 1 251 ? 7.645 0.985 7.469 1 95.62 251 THR A CA 1
ATOM 2002 C C . THR A 1 251 ? 6.688 -0.141 7.09 1 95.62 251 THR A C 1
ATOM 2004 O O . THR A 1 251 ? 5.57 -0.213 7.602 1 95.62 251 THR A O 1
ATOM 2007 N N . TYR A 1 252 ? 7.152 -1.022 6.207 1 96.56 252 TYR A N 1
ATOM 2008 C CA . TYR A 1 252 ? 6.387 -2.16 5.715 1 96.56 252 TYR A CA 1
ATOM 2009 C C . TYR A 1 252 ? 5.91 -3.037 6.867 1 96.56 252 TYR A C 1
ATOM 2011 O O . TYR A 1 252 ? 4.711 -3.307 7 1 96.56 252 TYR A O 1
ATOM 2019 N N . TYR A 1 253 ? 6.793 -3.408 7.785 1 96.62 253 TYR A N 1
ATOM 2020 C CA . TYR A 1 253 ? 6.434 -4.293 8.891 1 96.62 253 TYR A CA 1
ATOM 2021 C C . TYR A 1 253 ? 5.664 -3.535 9.969 1 96.62 253 TYR A C 1
ATOM 2023 O O . TYR A 1 253 ? 4.781 -4.098 10.617 1 96.62 253 TYR A O 1
ATOM 2031 N N . SER A 1 254 ? 6.008 -2.293 10.172 1 95.69 254 SER A N 1
ATOM 2032 C CA . SER A 1 254 ? 5.273 -1.462 11.117 1 95.69 254 SER A CA 1
ATOM 2033 C C . SER A 1 254 ? 3.801 -1.362 10.734 1 95.69 254 SER A C 1
ATOM 2035 O O . SER A 1 254 ? 2.922 -1.504 11.586 1 95.69 254 SER A O 1
ATOM 2037 N N . LEU A 1 255 ? 3.566 -1.159 9.453 1 95.19 255 LEU A N 1
ATOM 2038 C CA . LEU A 1 255 ? 2.205 -1.001 8.961 1 95.19 255 LEU A CA 1
ATOM 2039 C C . LEU A 1 255 ? 1.411 -2.293 9.125 1 95.19 255 LEU A C 1
ATOM 2041 O O . LEU A 1 255 ? 0.229 -2.26 9.477 1 95.19 255 LEU A O 1
ATOM 2045 N N . ALA A 1 256 ? 2.055 -3.361 8.82 1 96.19 256 ALA A N 1
ATOM 2046 C CA . ALA A 1 256 ? 1.377 -4.648 8.969 1 96.19 256 ALA A CA 1
ATOM 2047 C C . ALA A 1 256 ? 0.949 -4.879 10.414 1 96.19 256 ALA A C 1
ATOM 2049 O O . ALA A 1 256 ? -0.193 -5.266 10.68 1 96.19 256 ALA A O 1
ATOM 2050 N N . ALA A 1 257 ? 1.848 -4.629 11.367 1 96.12 257 ALA A N 1
ATOM 2051 C CA . ALA A 1 257 ? 1.538 -4.781 12.789 1 96.12 257 ALA A CA 1
ATOM 2052 C C . ALA A 1 257 ? 0.444 -3.809 13.219 1 96.12 257 ALA A C 1
ATOM 2054 O O . ALA A 1 257 ? -0.451 -4.172 13.984 1 96.12 257 ALA A O 1
ATOM 2055 N N . CYS A 1 258 ? 0.561 -2.633 12.734 1 94.56 258 CYS A N 1
ATOM 2056 C CA . CYS A 1 258 ? -0.437 -1.61 13.031 1 94.56 258 CYS A CA 1
ATOM 2057 C C . CYS A 1 258 ? -1.827 -2.064 12.602 1 94.56 258 CYS A C 1
ATOM 2059 O O . CYS A 1 258 ? -2.807 -1.842 13.32 1 94.56 258 CYS A O 1
ATOM 2061 N N . THR A 1 259 ? -1.912 -2.691 11.461 1 94.31 259 THR A N 1
ATOM 2062 C CA . THR A 1 259 ? -3.188 -3.123 10.898 1 94.31 259 THR A CA 1
ATOM 2063 C C . THR A 1 259 ? -3.848 -4.168 11.797 1 94.31 259 THR A C 1
ATOM 2065 O O . THR A 1 259 ? -5.027 -4.047 12.133 1 94.31 259 THR A O 1
ATOM 2068 N N . LEU A 1 260 ? -3.102 -5.145 12.227 1 94.62 260 LEU A N 1
ATOM 2069 C CA . LEU A 1 260 ? -3.666 -6.168 13.109 1 94.62 260 LEU A CA 1
ATOM 2070 C C . LEU A 1 260 ? -4.105 -5.559 14.438 1 94.62 260 LEU A C 1
ATOM 2072 O O . LEU A 1 260 ? -5.176 -5.895 14.953 1 94.62 260 LEU A O 1
ATOM 2076 N N . ALA A 1 261 ? -3.289 -4.68 14.961 1 93.94 261 ALA A N 1
ATOM 2077 C CA . ALA A 1 261 ? -3.631 -4.016 16.219 1 93.94 261 ALA A CA 1
ATOM 2078 C C . ALA A 1 261 ? -4.91 -3.191 16.062 1 93.94 261 ALA A C 1
ATOM 2080 O O . ALA A 1 261 ? -5.758 -3.186 16.953 1 93.94 261 ALA A O 1
ATOM 2081 N N . THR A 1 262 ? -5.035 -2.52 14.984 1 92.44 262 THR A N 1
ATOM 2082 C CA . THR A 1 262 ? -6.195 -1.674 14.727 1 92.44 262 THR A CA 1
ATOM 2083 C C . THR A 1 262 ? -7.465 -2.514 14.633 1 92.44 262 THR A C 1
ATOM 2085 O O . THR A 1 262 ? -8.492 -2.174 15.227 1 92.44 262 THR A O 1
ATOM 2088 N N . TYR A 1 263 ? -7.406 -3.637 13.875 1 91.56 263 TYR A N 1
ATOM 2089 C CA . TYR A 1 263 ? -8.57 -4.512 13.773 1 91.56 263 TYR A CA 1
ATOM 2090 C C . TYR A 1 263 ? -8.945 -5.086 15.133 1 91.56 263 TYR A C 1
ATOM 2092 O O . TYR A 1 263 ? -10.117 -5.09 15.508 1 91.56 263 TYR A O 1
ATOM 2100 N N . GLY A 1 264 ? -7.93 -5.516 15.875 1 92.06 264 GLY A N 1
ATOM 2101 C CA . GLY A 1 264 ? -8.195 -6.051 17.203 1 92.06 264 GLY A CA 1
ATOM 2102 C C . GLY A 1 264 ? -8.789 -5.027 18.156 1 92.06 264 GLY A C 1
ATOM 2103 O O . GLY A 1 264 ? -9.797 -5.297 18.812 1 92.06 264 GLY A O 1
ATOM 2104 N N . MET A 1 265 ? -8.211 -3.867 18.188 1 90.94 265 MET A N 1
ATOM 2105 C CA . MET A 1 265 ? -8.656 -2.836 19.125 1 90.94 265 MET A CA 1
ATOM 2106 C C . MET A 1 265 ? -10.016 -2.283 18.719 1 90.94 265 MET A C 1
ATOM 2108 O O . MET A 1 265 ? -10.828 -1.928 19.562 1 90.94 265 MET A O 1
ATOM 2112 N N . SER A 1 266 ? -10.266 -2.188 17.422 1 89 266 SER A N 1
ATOM 2113 C CA . SER A 1 266 ? -11.562 -1.733 16.938 1 89 266 SER A CA 1
ATOM 2114 C C . SER A 1 266 ? -12.68 -2.688 17.359 1 89 266 SER A C 1
ATOM 2116 O O . SER A 1 266 ? -13.75 -2.252 17.797 1 89 266 SER A O 1
ATOM 2118 N N . ALA A 1 267 ? -12.414 -3.947 17.219 1 88.19 267 ALA A N 1
ATOM 2119 C CA . ALA A 1 267 ? -13.406 -4.945 17.609 1 88.19 267 ALA A CA 1
ATOM 2120 C C . ALA A 1 267 ? -13.633 -4.938 19.125 1 88.19 267 ALA A C 1
ATOM 2122 O O . ALA A 1 267 ? -14.773 -5.078 19.578 1 88.19 267 ALA A O 1
ATOM 2123 N N . VAL A 1 268 ? -12.609 -4.641 19.875 1 88.69 268 VAL A N 1
ATOM 2124 C CA . VAL A 1 268 ? -12.68 -4.641 21.328 1 88.69 268 VAL A CA 1
ATOM 2125 C C . VAL A 1 268 ? -13.508 -3.451 21.812 1 88.69 268 VAL A C 1
ATOM 2127 O O . VAL A 1 268 ? -14.258 -3.559 22.781 1 88.69 268 VAL A O 1
ATOM 2130 N N . THR A 1 269 ? -13.43 -2.393 21.156 1 87.88 269 THR A N 1
ATOM 2131 C CA . THR A 1 269 ? -14.008 -1.15 21.641 1 87.88 269 THR A CA 1
ATOM 2132 C C . THR A 1 269 ? -15.398 -0.928 21.047 1 87.88 269 THR A C 1
ATOM 2134 O O . THR A 1 269 ? -16.078 0.038 21.391 1 87.88 269 THR A O 1
ATOM 2137 N N . SER A 1 270 ? -15.734 -1.804 20.203 1 85.62 270 SER A N 1
ATOM 2138 C CA . SER A 1 270 ? -17.062 -1.673 19.609 1 85.62 270 SER A CA 1
ATOM 2139 C C . SER A 1 270 ? -18.125 -2.328 20.469 1 85.62 270 SER A C 1
ATOM 2141 O O . SER A 1 270 ? -17.844 -3.283 21.203 1 85.62 270 SER A O 1
ATOM 2143 N N . HIS A 1 271 ? -19.375 -1.825 20.516 1 79 271 HIS A N 1
ATOM 2144 C CA . HIS A 1 271 ? -20.469 -2.311 21.359 1 79 271 HIS A CA 1
ATOM 2145 C C . HIS A 1 271 ? -20.812 -3.76 21.031 1 79 271 HIS A C 1
ATOM 2147 O O . HIS A 1 271 ? -20.953 -4.586 21.922 1 79 271 HIS A O 1
ATOM 2153 N N . ASP A 1 272 ? -20.922 -4.188 19.734 1 80.5 272 ASP A N 1
ATOM 2154 C CA . ASP A 1 272 ? -21.328 -5.543 19.375 1 80.5 272 ASP A CA 1
ATOM 2155 C C . ASP A 1 272 ? -20.156 -6.328 18.781 1 80.5 272 ASP A C 1
ATOM 2157 O O . ASP A 1 272 ? -20.344 -7.375 18.172 1 80.5 272 ASP A O 1
ATOM 2161 N N . GLY A 1 273 ? -18.969 -5.785 18.984 1 82.88 273 GLY A N 1
ATOM 2162 C CA . GLY A 1 273 ? -17.797 -6.477 18.469 1 82.88 273 GLY A CA 1
ATOM 2163 C C . GLY A 1 273 ? -17.656 -6.355 16.969 1 82.88 273 GLY A C 1
ATOM 2164 O O . GLY A 1 273 ? -16.797 -7.012 16.359 1 82.88 273 GLY A O 1
ATOM 2165 N N . LYS A 1 274 ? -18.5 -5.539 16.422 1 86.5 274 LYS A N 1
ATOM 2166 C CA . LYS A 1 274 ? -18.469 -5.355 14.977 1 86.5 274 LYS A CA 1
ATOM 2167 C C . LYS A 1 274 ? -17.391 -4.344 14.586 1 86.5 274 LYS A C 1
ATOM 2169 O O . LYS A 1 274 ? -17.078 -3.432 15.352 1 86.5 274 LYS A O 1
ATOM 2174 N N . LEU A 1 275 ? -16.906 -4.621 13.438 1 87.94 275 LEU A N 1
ATOM 2175 C CA . LEU A 1 275 ? -15.922 -3.688 12.891 1 87.94 275 LEU A CA 1
ATOM 2176 C C . LEU A 1 275 ? -16.609 -2.5 12.227 1 87.94 275 LEU A C 1
ATOM 2178 O O . LEU A 1 275 ? -17.734 -2.625 11.727 1 87.94 275 LEU A O 1
ATOM 2182 N N . ASP A 1 276 ? -16.016 -1.359 12.422 1 80.75 276 ASP A N 1
ATOM 2183 C CA . ASP A 1 276 ? -16.562 -0.135 11.836 1 80.75 276 ASP A CA 1
ATOM 2184 C C . ASP A 1 276 ? -15.625 0.421 10.766 1 80.75 276 ASP A C 1
ATOM 2186 O O . ASP A 1 276 ? -14.461 0.716 11.047 1 80.75 276 ASP A O 1
ATOM 2190 N N . MET A 1 277 ? -16.234 0.408 9.594 1 75.62 277 MET A N 1
ATOM 2191 C CA . MET A 1 277 ? -15.438 0.909 8.484 1 75.62 277 MET A CA 1
ATOM 2192 C C . MET A 1 277 ? -15.125 2.391 8.664 1 75.62 277 MET A C 1
ATOM 2194 O O . MET A 1 277 ? -14.086 2.869 8.211 1 75.62 277 MET A O 1
ATOM 2198 N N . SER A 1 278 ? -16.125 3.092 9.281 1 61.88 278 SER A N 1
ATOM 2199 C CA . SER A 1 278 ? -15.891 4.512 9.523 1 61.88 278 SER A CA 1
ATOM 2200 C C . SER A 1 278 ? -14.695 4.719 10.445 1 61.88 278 SER A C 1
ATOM 2202 O O . SER A 1 278 ? -13.898 5.637 10.234 1 61.88 278 SER A O 1
ATOM 2204 N N . THR A 1 279 ? -14.789 3.811 11.43 1 54.12 279 THR A N 1
ATOM 2205 C CA . THR A 1 279 ? -13.641 3.854 12.328 1 54.12 279 THR A CA 1
ATOM 2206 C C . THR A 1 279 ? -12.43 3.189 11.688 1 54.12 279 THR A C 1
ATOM 2208 O O . THR A 1 279 ? -11.289 3.582 11.945 1 54.12 279 THR A O 1
ATOM 2211 N N . SER A 1 280 ? -12.859 2.145 10.945 1 49.22 280 SER A N 1
ATOM 2212 C CA . SER A 1 280 ? -11.781 1.451 10.242 1 49.22 280 SER A CA 1
ATOM 2213 C C . SER A 1 280 ? -11.094 2.369 9.242 1 49.22 280 SER A C 1
ATOM 2215 O O . SER A 1 280 ? -9.969 2.102 8.82 1 49.22 280 SER A O 1
ATOM 2217 N N . LYS A 1 281 ? -11.969 3.299 8.633 1 49.91 281 LYS A N 1
ATOM 2218 C CA . LYS A 1 281 ? -11.336 4.391 7.898 1 49.91 281 LYS A CA 1
ATOM 2219 C C . LYS A 1 281 ? -10.227 5.035 8.727 1 49.91 281 LYS A C 1
ATOM 2221 O O . LYS A 1 281 ? -9.266 5.574 8.172 1 49.91 281 LYS A O 1
ATOM 2226 N N . THR A 1 282 ? -10.711 4.938 10.195 1 44.78 282 THR A N 1
ATOM 2227 C CA . THR A 1 282 ? -9.789 5.336 11.258 1 44.78 282 THR A CA 1
ATOM 2228 C C . THR A 1 282 ? -8.688 4.301 11.43 1 44.78 282 THR A C 1
ATOM 2230 O O . THR A 1 282 ? -7.699 4.547 12.125 1 44.78 282 THR A O 1
ATOM 2233 N N . LEU A 1 283 ? -9.375 3.053 11.133 1 46.28 283 LEU A N 1
ATOM 2234 C CA . LEU A 1 283 ? -8.469 1.931 11.359 1 46.28 283 LEU A CA 1
ATOM 2235 C C . LEU A 1 283 ? -7.117 2.18 10.695 1 46.28 283 LEU A C 1
ATOM 2237 O O . LEU A 1 283 ? -6.125 1.54 11.047 1 46.28 283 LEU A O 1
ATOM 2241 N N . LEU A 1 284 ? -7.418 2.811 9.656 1 44 284 LEU A N 1
ATOM 2242 C CA . LEU A 1 284 ? -6.164 2.83 8.914 1 44 284 LEU A CA 1
ATOM 2243 C C . LEU A 1 284 ? -5.07 3.527 9.711 1 44 284 LEU A C 1
ATOM 2245 O O . LEU A 1 284 ? -5.352 4.195 10.711 1 44 284 LEU A O 1
ATOM 2249 N N . TRP A 1 285 ? -4.312 4.352 9.086 1 46 285 TRP A N 1
ATOM 2250 C CA . TRP A 1 285 ? -2.867 4.336 8.891 1 46 285 TRP A CA 1
ATOM 2251 C C . TRP A 1 285 ? -2.166 5.137 9.984 1 46 285 TRP A C 1
ATOM 2253 O O . TRP A 1 285 ? -2.281 6.363 10.039 1 46 285 TRP A O 1
ATOM 2263 N N . PRO A 1 286 ? -2.699 4.59 11.32 1 48.53 286 PRO A N 1
ATOM 2264 C CA . PRO A 1 286 ? -1.531 5.207 11.953 1 48.53 286 PRO A CA 1
ATOM 2265 C C . PRO A 1 286 ? -0.336 5.312 11.008 1 48.53 286 PRO A C 1
ATOM 2267 O O . PRO A 1 286 ? 0.445 4.363 10.891 1 48.53 286 PRO A O 1
ATOM 2270 N N . VAL A 1 287 ? -0.68 5.797 9.797 1 49.38 287 VAL A N 1
ATOM 2271 C CA . VAL A 1 287 ? 0.254 6.199 8.75 1 49.38 287 VAL A CA 1
ATOM 2272 C C . VAL A 1 287 ? 1.625 6.48 9.359 1 49.38 287 VAL A C 1
ATOM 2274 O O . VAL A 1 287 ? 2.641 6.453 8.664 1 49.38 287 VAL A O 1
ATOM 2277 N N . ALA A 1 288 ? 1.452 6.98 10.805 1 51.16 288 ALA A N 1
ATOM 2278 C CA . ALA A 1 288 ? 2.701 7.574 11.273 1 51.16 288 ALA A CA 1
ATOM 2279 C C . ALA A 1 288 ? 3.605 6.516 11.906 1 51.16 288 ALA A C 1
ATOM 2281 O O . ALA A 1 288 ? 4.371 6.812 12.828 1 51.16 288 ALA A O 1
ATOM 2282 N N . SER A 1 289 ? 3.312 5.215 11.531 1 55.31 289 SER A N 1
ATOM 2283 C CA . SER A 1 289 ? 4.301 4.277 12.055 1 55.31 289 SER A CA 1
ATOM 2284 C C . SER A 1 289 ? 5.703 4.875 12.016 1 55.31 289 SER A C 1
ATOM 2286 O O . SER A 1 289 ? 5.938 5.887 11.344 1 55.31 289 SER A O 1
ATOM 2288 N N . PRO A 1 290 ? 6.703 4.262 12.617 1 52.12 290 PRO A N 1
ATOM 2289 C CA . PRO A 1 290 ? 8 4.828 13 1 52.12 290 PRO A CA 1
ATOM 2290 C C . PRO A 1 290 ? 8.586 5.746 11.93 1 52.12 290 PRO A C 1
ATOM 2292 O O . PRO A 1 290 ? 9.312 5.281 11.047 1 52.12 290 PRO A O 1
ATOM 2295 N N . TRP A 1 291 ? 8.164 7.168 11.844 1 70.69 291 TRP A N 1
ATOM 2296 C CA . TRP A 1 291 ? 8.516 7.977 10.68 1 70.69 291 TRP A CA 1
ATOM 2297 C C . TRP A 1 291 ? 9.789 8.773 10.938 1 70.69 291 TRP A C 1
ATOM 2299 O O . TRP A 1 291 ? 10.656 8.867 10.062 1 70.69 291 TRP A O 1
ATOM 2309 N N . THR A 1 292 ? 9.883 9.023 12.141 1 80.5 292 THR A N 1
ATOM 2310 C CA . THR A 1 292 ? 11.156 9.68 12.422 1 80.5 292 THR A CA 1
ATOM 2311 C C . THR A 1 292 ? 12.273 8.656 12.562 1 80.5 292 THR A C 1
ATOM 2313 O O . THR A 1 292 ? 13.398 8.891 12.125 1 80.5 292 THR A O 1
ATOM 2316 N N . ALA A 1 293 ? 11.938 7.477 13 1 88.94 293 ALA A N 1
ATOM 2317 C CA . ALA A 1 293 ? 12.938 6.457 13.273 1 88.94 293 ALA A CA 1
ATOM 2318 C C . ALA A 1 293 ? 13.07 5.48 12.109 1 88.94 293 ALA A C 1
ATOM 2320 O O . ALA A 1 293 ? 13.797 4.488 12.203 1 88.94 293 ALA A O 1
ATOM 2321 N N . GLY A 1 294 ? 12.414 5.742 11.07 1 90.31 294 GLY A N 1
ATOM 2322 C CA . GLY A 1 294 ? 12.375 4.809 9.953 1 90.31 294 GLY A CA 1
ATOM 2323 C C . GLY A 1 294 ? 13.75 4.508 9.383 1 90.31 294 GLY A C 1
ATOM 2324 O O . GLY A 1 294 ? 14.031 3.367 9.008 1 90.31 294 GLY A O 1
ATOM 2325 N N . GLU A 1 295 ? 14.609 5.508 9.352 1 92.44 295 GLU A N 1
ATOM 2326 C CA . GLU A 1 295 ? 15.938 5.328 8.781 1 92.44 295 GLU A CA 1
ATOM 2327 C C . GLU A 1 295 ? 16.922 4.84 9.836 1 92.44 295 GLU A C 1
ATOM 2329 O O . GLU A 1 295 ? 18.062 4.492 9.508 1 92.44 295 GLU A O 1
ATOM 2334 N N . MET A 1 296 ? 16.5 4.863 11.109 1 96.06 296 MET A N 1
ATOM 2335 C CA . MET A 1 296 ? 17.391 4.469 12.195 1 96.06 296 MET A CA 1
ATOM 2336 C C . MET A 1 296 ? 17.438 2.949 12.336 1 96.06 296 MET A C 1
ATOM 2338 O O . MET A 1 296 ? 16.719 2.236 11.633 1 96.06 296 MET A O 1
ATOM 2342 N N . MET A 1 297 ? 18.359 2.496 13.156 1 95.75 297 MET A N 1
ATOM 2343 C CA . MET A 1 297 ? 18.516 1.06 13.359 1 95.75 297 MET A CA 1
ATOM 2344 C C . MET A 1 297 ? 17.562 0.55 14.438 1 95.75 297 MET A C 1
ATOM 2346 O O . MET A 1 297 ? 18.016 0.059 15.477 1 95.75 297 MET A O 1
ATOM 2350 N N . LEU A 1 298 ? 16.328 0.55 14.125 1 93.19 298 LEU A N 1
ATOM 2351 C CA . LEU A 1 298 ? 15.266 0.143 15.031 1 93.19 298 LEU A CA 1
ATOM 2352 C C . LEU A 1 298 ? 15.031 -1.361 14.953 1 93.19 298 LEU A C 1
ATOM 2354 O O . LEU A 1 298 ? 14.398 -1.941 15.844 1 93.19 298 LEU A O 1
ATOM 2358 N N . THR A 1 299 ? 15.438 -2.055 13.969 1 93.31 299 THR A N 1
ATOM 2359 C CA . THR A 1 299 ? 15.203 -3.455 13.641 1 93.31 299 THR A CA 1
ATOM 2360 C C . THR A 1 299 ? 13.758 -3.674 13.211 1 93.31 299 THR A C 1
ATOM 2362 O O . THR A 1 299 ? 12.891 -2.842 13.484 1 93.31 299 THR A O 1
ATOM 2365 N N . PRO A 1 300 ? 13.508 -4.773 12.531 1 94.81 300 PRO A N 1
ATOM 2366 C CA . PRO A 1 300 ? 12.141 -5.062 12.102 1 94.81 300 PRO A CA 1
ATOM 2367 C C . PRO A 1 300 ? 11.18 -5.254 13.273 1 94.81 300 PRO A C 1
ATOM 2369 O O . PRO A 1 300 ? 10.078 -4.703 13.273 1 94.81 300 PRO A O 1
ATOM 2372 N N . PHE A 1 301 ? 11.609 -5.938 14.25 1 95.75 301 PHE A N 1
ATOM 2373 C CA . PHE A 1 301 ? 10.711 -6.18 15.375 1 95.75 301 PHE A CA 1
ATOM 2374 C C . PHE A 1 301 ? 10.438 -4.887 16.141 1 95.75 301 PHE A C 1
ATOM 2376 O O . PHE A 1 301 ? 9.328 -4.668 16.609 1 95.75 301 PHE A O 1
ATOM 2383 N N . GLY A 1 302 ? 11.461 -4.047 16.312 1 95.12 302 GLY A N 1
ATOM 2384 C CA . GLY A 1 302 ? 11.211 -2.746 16.922 1 95.12 302 GLY A CA 1
ATOM 2385 C C . GLY A 1 302 ? 10.172 -1.931 16.172 1 95.12 302 GLY A C 1
ATOM 2386 O O . GLY A 1 302 ? 9.32 -1.289 16.797 1 95.12 302 GLY A O 1
ATOM 2387 N N . SER A 1 303 ? 10.297 -1.937 14.883 1 95.25 303 SER A N 1
ATOM 2388 C CA . SER A 1 303 ? 9.328 -1.208 14.07 1 95.25 303 SER A CA 1
ATOM 2389 C C . SER A 1 303 ? 7.922 -1.771 14.242 1 95.25 303 SER A C 1
ATOM 2391 O O . SER A 1 303 ? 6.941 -1.023 14.234 1 95.25 303 SER A O 1
ATOM 2393 N N . MET A 1 304 ? 7.781 -3.072 14.367 1 96.62 304 MET A N 1
ATOM 2394 C CA . MET A 1 304 ? 6.484 -3.713 14.57 1 96.62 304 MET A CA 1
ATOM 2395 C C . MET A 1 304 ? 5.859 -3.281 15.891 1 96.62 304 MET A C 1
ATOM 2397 O O . MET A 1 304 ? 4.652 -3.062 15.977 1 96.62 304 MET A O 1
ATOM 2401 N N . ILE A 1 305 ? 6.648 -3.148 16.922 1 96.44 305 ILE A N 1
ATOM 2402 C CA . ILE A 1 305 ? 6.156 -2.707 18.219 1 96.44 305 ILE A CA 1
ATOM 2403 C C . ILE A 1 305 ? 5.582 -1.297 18.109 1 96.44 305 ILE A C 1
ATOM 2405 O O . ILE A 1 305 ? 4.5 -1.016 18.625 1 96.44 305 ILE A O 1
ATOM 2409 N N . VAL A 1 306 ? 6.32 -0.464 17.438 1 94.44 306 VAL A N 1
ATOM 2410 C CA . VAL A 1 306 ? 5.879 0.918 17.281 1 94.44 306 VAL A CA 1
ATOM 2411 C C . VAL A 1 306 ? 4.562 0.957 16.5 1 94.44 306 VAL A C 1
ATOM 2413 O O . VAL A 1 306 ? 3.631 1.668 16.891 1 94.44 306 VAL A O 1
ATOM 2416 N N . GLY A 1 307 ? 4.496 0.185 15.367 1 95.12 307 GLY A N 1
ATOM 2417 C CA . GLY A 1 307 ? 3.248 0.1 14.617 1 95.12 307 GLY A CA 1
ATOM 2418 C C . GLY A 1 307 ? 2.094 -0.43 15.445 1 95.12 307 GLY A C 1
ATOM 2419 O O . GLY A 1 307 ? 0.984 0.105 15.391 1 95.12 307 GLY A O 1
ATOM 2420 N N . PHE A 1 308 ? 2.389 -1.428 16.188 1 95.75 308 PHE A N 1
ATOM 2421 C CA . PHE A 1 308 ? 1.396 -2.049 17.047 1 95.75 308 PHE A CA 1
ATOM 2422 C C . PHE A 1 308 ? 0.835 -1.035 18.047 1 95.75 308 PHE A C 1
ATOM 2424 O O . PHE A 1 308 ? -0.382 -0.919 18.203 1 95.75 308 PHE A O 1
ATOM 2431 N N . LEU A 1 309 ? 1.678 -0.284 18.672 1 94.69 309 LEU A N 1
ATOM 2432 C CA . LEU A 1 309 ? 1.267 0.721 19.641 1 94.69 309 LEU A CA 1
ATOM 2433 C C . LEU A 1 309 ? 0.52 1.863 18.969 1 94.69 309 LEU A C 1
ATOM 2435 O O . LEU A 1 309 ? -0.458 2.383 19.5 1 94.69 309 LEU A O 1
ATOM 2439 N N . ALA A 1 310 ? 0.981 2.281 17.828 1 93.88 310 ALA A N 1
ATOM 2440 C CA . ALA A 1 310 ? 0.313 3.352 17.094 1 93.88 310 ALA A CA 1
ATOM 2441 C C . ALA A 1 310 ? -1.125 2.971 16.75 1 93.88 310 ALA A C 1
ATOM 2443 O O . ALA A 1 310 ? -2.035 3.797 16.859 1 93.88 310 ALA A O 1
ATOM 2444 N N . GLY A 1 311 ? -1.329 1.673 16.328 1 93.12 311 GLY A N 1
ATOM 2445 C CA . GLY A 1 311 ? -2.678 1.204 16.047 1 93.12 311 GLY A CA 1
ATOM 2446 C C . GLY A 1 311 ? -3.584 1.259 17.266 1 93.12 311 GLY A C 1
ATOM 2447 O O . GLY A 1 311 ? -4.734 1.693 17.172 1 93.12 311 GLY A O 1
ATOM 2448 N N . ILE A 1 312 ? -3.031 0.91 18.359 1 92.94 312 ILE A N 1
ATOM 2449 C CA . ILE A 1 312 ? -3.797 0.872 19.594 1 92.94 312 ILE A CA 1
ATOM 2450 C C . ILE A 1 312 ? -4.168 2.293 20.016 1 92.94 312 ILE A C 1
ATOM 2452 O O . ILE A 1 312 ? -5.336 2.582 20.297 1 92.94 312 ILE A O 1
ATOM 2456 N N . ILE A 1 313 ? -3.217 3.215 20.016 1 92.44 313 ILE A N 1
ATOM 2457 C CA . ILE A 1 313 ? -3.445 4.566 20.516 1 92.44 313 ILE A CA 1
ATOM 2458 C C . ILE A 1 313 ? -4.422 5.297 19.594 1 92.44 313 ILE A C 1
ATOM 2460 O O . ILE A 1 313 ? -5.242 6.09 20.047 1 92.44 313 ILE A O 1
ATOM 2464 N N . SER A 1 314 ? -4.332 5.043 18.312 1 91.44 314 SER A N 1
ATOM 2465 C CA . SER A 1 314 ? -5.227 5.688 17.359 1 91.44 314 SER A CA 1
ATOM 2466 C C . SER A 1 314 ? -6.68 5.293 17.609 1 91.44 314 SER A C 1
ATOM 2468 O O . SER A 1 314 ? -7.555 6.156 17.719 1 91.44 314 SER A O 1
ATOM 2470 N N . VAL A 1 315 ? -6.938 3.994 17.781 1 91.06 315 VAL A N 1
ATOM 2471 C CA . VAL A 1 315 ? -8.305 3.516 17.969 1 91.06 315 VAL A CA 1
ATOM 2472 C C . VAL A 1 315 ? -8.844 4.023 19.297 1 91.06 315 VAL A C 1
ATOM 2474 O O . VAL A 1 315 ? -9.984 4.48 19.375 1 91.06 315 VAL A O 1
ATOM 2477 N N . LEU A 1 316 ? -8 3.971 20.328 1 91.56 316 LEU A N 1
ATOM 2478 C CA . LEU A 1 316 ? -8.43 4.461 21.641 1 91.56 316 LEU A CA 1
ATOM 2479 C C . LEU A 1 316 ? -8.695 5.961 21.594 1 91.56 316 LEU A C 1
ATOM 2481 O O . LEU A 1 316 ? -9.594 6.453 22.281 1 91.56 316 LEU A O 1
ATOM 2485 N N . GLY A 1 317 ? -7.887 6.664 20.844 1 91.69 317 GLY A N 1
ATOM 2486 C CA . GLY A 1 317 ? -8.117 8.086 20.672 1 91.69 317 GLY A CA 1
ATOM 2487 C C . GLY A 1 317 ? -9.453 8.406 20.031 1 91.69 317 GLY A C 1
ATOM 2488 O O . GLY A 1 317 ? -10.172 9.297 20.5 1 91.69 317 GLY A O 1
ATOM 2489 N N . PHE A 1 318 ? -9.82 7.715 19.031 1 88.75 318 PHE A N 1
ATOM 2490 C CA . PHE A 1 318 ? -11.102 7.918 18.359 1 88.75 318 PHE A CA 1
ATOM 2491 C C . PHE A 1 318 ? -12.258 7.645 19.312 1 88.75 318 PHE A C 1
ATOM 2493 O O . PHE A 1 318 ? -13.242 8.391 19.344 1 88.75 318 PHE A O 1
ATOM 2500 N N . LYS A 1 319 ? -12.109 6.637 20.078 1 88.25 319 LYS A N 1
ATOM 2501 C CA . LYS A 1 319 ? -13.219 6.18 20.906 1 88.25 319 LYS A CA 1
ATOM 2502 C C . LYS A 1 319 ? -13.352 7.043 22.156 1 88.25 319 LYS A C 1
ATOM 2504 O O . LYS A 1 319 ? -14.469 7.379 22.562 1 88.25 319 LYS A O 1
ATOM 2509 N N . PHE A 1 320 ? -12.195 7.496 22.719 1 91.12 320 PHE A N 1
ATOM 2510 C CA . PHE A 1 320 ? -12.305 8.062 24.062 1 91.12 320 PHE A CA 1
ATOM 2511 C C . PHE A 1 320 ? -11.828 9.508 24.078 1 91.12 320 PHE A C 1
ATOM 2513 O O . PHE A 1 320 ? -12.297 10.312 24.875 1 91.12 320 PHE A O 1
ATOM 2520 N N . LEU A 1 321 ? -10.93 9.859 23.266 1 92 321 LEU A N 1
ATOM 2521 C CA . LEU A 1 321 ? -10.352 11.195 23.328 1 92 321 LEU A CA 1
ATOM 2522 C C . LEU A 1 321 ? -11.117 12.164 22.438 1 92 321 LEU A C 1
ATOM 2524 O O . LEU A 1 321 ? -11.281 13.336 22.781 1 92 321 LEU A O 1
ATOM 2528 N N . SER A 1 322 ? -11.516 11.703 21.281 1 90.81 322 SER A N 1
ATOM 2529 C CA . SER A 1 322 ? -12.195 12.57 20.328 1 90.81 322 SER A CA 1
ATOM 2530 C C . SER A 1 322 ? -13.422 13.227 20.953 1 90.81 322 SER A C 1
ATOM 2532 O O . SER A 1 322 ? -13.617 14.438 20.859 1 90.81 322 SER A O 1
ATOM 2534 N N . PRO A 1 323 ? -14.266 12.477 21.688 1 90.81 323 PRO A N 1
ATOM 2535 C CA . PRO A 1 323 ? -15.414 13.109 22.328 1 90.81 323 PRO A CA 1
ATOM 2536 C C . PRO A 1 323 ? -15.008 14.133 23.391 1 90.81 323 PRO A C 1
ATOM 2538 O O . PRO A 1 323 ? -15.68 15.156 23.547 1 90.81 323 PRO A O 1
ATOM 2541 N N . ILE A 1 324 ? -13.953 13.891 24.016 1 93.62 324 ILE A N 1
ATOM 2542 C CA . ILE A 1 324 ? -13.453 14.805 25.047 1 93.62 324 ILE A CA 1
ATOM 2543 C C . ILE A 1 324 ? -12.945 16.094 24.391 1 93.62 324 ILE A C 1
ATOM 2545 O O . ILE A 1 324 ? -13.211 17.188 24.891 1 93.62 324 ILE A O 1
ATOM 2549 N N . LEU A 1 325 ? -12.234 15.953 23.297 1 93.69 325 LEU A N 1
ATOM 2550 C CA . LEU A 1 325 ? -11.727 17.109 22.562 1 93.69 325 LEU A CA 1
ATOM 2551 C C . LEU A 1 325 ? -12.867 18.016 22.125 1 93.69 325 LEU A C 1
ATOM 2553 O O . LEU A 1 325 ? -12.766 19.234 22.219 1 93.69 325 LEU A O 1
ATOM 2557 N N . GLU A 1 326 ? -13.891 17.438 21.688 1 91.44 326 GLU A N 1
ATOM 2558 C CA . GLU A 1 326 ? -15.031 18.219 21.203 1 91.44 326 GLU A CA 1
ATOM 2559 C C . GLU A 1 326 ? -15.781 18.859 22.375 1 91.44 326 GLU A C 1
ATOM 2561 O O . GLU A 1 326 ? -16.062 20.062 22.344 1 91.44 326 GLU A O 1
ATOM 2566 N N . SER A 1 327 ? -16.078 18.125 23.453 1 93.25 327 SER A N 1
ATOM 2567 C CA . SER A 1 327 ? -16.922 18.609 24.531 1 93.25 327 SER A CA 1
ATOM 2568 C C . SER A 1 327 ? -16.172 19.547 25.469 1 93.25 327 SER A C 1
ATOM 2570 O O . SER A 1 327 ? -16.719 20.547 25.922 1 93.25 327 SER A O 1
ATOM 2572 N N . LYS A 1 328 ? -14.922 19.281 25.688 1 95.25 328 LYS A N 1
ATOM 2573 C CA . LYS A 1 328 ? -14.195 20.031 26.719 1 95.25 328 LYS A CA 1
ATOM 2574 C C . LYS A 1 328 ? -13.305 21.094 26.078 1 95.25 328 LYS A C 1
ATOM 2576 O O . LYS A 1 328 ? -13.086 22.156 26.672 1 95.25 328 LYS A O 1
ATOM 2581 N N . LEU A 1 329 ? -12.789 20.828 24.906 1 95.62 329 LEU A N 1
ATOM 2582 C CA . LEU A 1 329 ? -11.828 21.75 24.328 1 95.62 329 LEU A CA 1
ATOM 2583 C C . LEU A 1 329 ? -12.406 22.453 23.094 1 95.62 329 LEU A C 1
ATOM 2585 O O . LEU A 1 329 ? -11.742 23.281 22.469 1 95.62 329 LEU A O 1
ATOM 2589 N N . LYS A 1 330 ? -13.609 22.094 22.688 1 94.56 330 LYS A N 1
ATOM 2590 C CA . LYS A 1 330 ? -14.305 22.703 21.562 1 94.56 330 LYS A CA 1
ATOM 2591 C C . LYS A 1 330 ? -13.516 22.531 20.266 1 94.56 330 LYS A C 1
ATOM 2593 O O . LYS A 1 330 ? -13.328 23.484 19.516 1 94.56 330 LYS A O 1
ATOM 2598 N N . ILE A 1 331 ? -13.016 21.359 20.141 1 95.31 331 ILE A N 1
ATOM 2599 C CA . ILE A 1 331 ? -12.297 20.984 18.922 1 95.31 331 ILE A CA 1
ATOM 2600 C C . ILE A 1 331 ? -13.141 19.984 18.125 1 95.31 331 ILE A C 1
ATOM 2602 O O . ILE A 1 331 ? -13.336 18.844 18.547 1 95.31 331 ILE A O 1
ATOM 2606 N N . GLN A 1 332 ? -13.664 20.5 17.031 1 93.44 332 GLN A N 1
ATOM 2607 C CA . GLN A 1 332 ? -14.469 19.672 16.141 1 93.44 332 GLN A CA 1
ATOM 2608 C C . GLN A 1 332 ? -13.625 19.125 15 1 93.44 332 GLN A C 1
ATOM 2610 O O . GLN A 1 332 ? -13.68 19.625 13.875 1 93.44 332 GLN A O 1
ATOM 2615 N N . ASP A 1 333 ? -12.922 18.047 15.266 1 94.44 333 ASP A N 1
ATOM 2616 C CA . ASP A 1 333 ? -11.992 17.359 14.359 1 94.44 333 ASP A CA 1
ATOM 2617 C C . ASP A 1 333 ? -12.742 16.406 13.438 1 94.44 333 ASP A C 1
ATOM 2619 O O . ASP A 1 333 ? -12.898 15.227 13.758 1 94.44 333 ASP A O 1
ATOM 2623 N N . THR A 1 334 ? -13.133 16.906 12.281 1 92.44 334 THR A N 1
ATOM 2624 C CA . THR A 1 334 ? -14.047 16.188 11.406 1 92.44 334 THR A CA 1
ATOM 2625 C C . THR A 1 334 ? -13.484 14.812 11.039 1 92.44 334 THR A C 1
ATOM 2627 O O . THR A 1 334 ? -14.195 13.812 11.102 1 92.44 334 THR A O 1
ATOM 2630 N N . CYS A 1 335 ? -12.211 14.75 10.641 1 91.81 335 CYS A N 1
ATOM 2631 C CA . CYS A 1 335 ? -11.641 13.5 10.156 1 91.81 335 CYS A CA 1
ATOM 2632 C C . CYS A 1 335 ? -10.914 12.758 11.266 1 91.81 335 CYS A C 1
ATOM 2634 O O . CYS A 1 335 ? -10.344 11.695 11.039 1 91.81 335 CYS A O 1
ATOM 2636 N N . GLY A 1 336 ? -10.836 13.312 12.461 1 91.69 336 GLY A N 1
ATOM 2637 C CA . GLY A 1 336 ? -10.086 12.703 13.547 1 91.69 336 GLY A CA 1
ATOM 2638 C C . GLY A 1 336 ? -8.586 12.766 13.344 1 91.69 336 GLY A C 1
ATOM 2639 O O . GLY A 1 336 ? -7.879 11.781 13.594 1 91.69 336 GLY A O 1
ATOM 2640 N N . VAL A 1 337 ? -8.094 13.867 12.922 1 94.19 337 VAL A N 1
ATOM 2641 C CA . VAL A 1 337 ? -6.691 14.008 12.562 1 94.19 337 VAL A CA 1
ATOM 2642 C C . VAL A 1 337 ? -5.82 13.875 13.805 1 94.19 337 VAL A C 1
ATOM 2644 O O . VAL A 1 337 ? -4.668 13.438 13.727 1 94.19 337 VAL A O 1
ATOM 2647 N N . HIS A 1 338 ? -6.359 14.25 15 1 94.69 338 HIS A N 1
ATOM 2648 C CA . HIS A 1 338 ? -5.625 14.039 16.25 1 94.69 338 HIS A CA 1
ATOM 2649 C C . HIS A 1 338 ? -5.223 12.578 16.406 1 94.69 338 HIS A C 1
ATOM 2651 O O . HIS A 1 338 ? -4.086 12.281 16.781 1 94.69 338 HIS A O 1
ATOM 2657 N N . ASN A 1 339 ? -6.098 11.742 16.141 1 92.56 339 ASN A N 1
ATOM 2658 C CA . ASN A 1 339 ? -5.922 10.312 16.375 1 92.56 339 ASN A CA 1
ATOM 2659 C C . ASN A 1 339 ? -5.176 9.641 15.227 1 92.56 339 ASN A C 1
ATOM 2661 O O . ASN A 1 339 ? -4.469 8.656 15.43 1 92.56 339 ASN A O 1
ATOM 2665 N N . LEU A 1 340 ? -5.324 10.211 14.086 1 91.19 340 LEU A N 1
ATOM 2666 C CA . LEU A 1 340 ? -4.754 9.602 12.891 1 91.19 340 LEU A CA 1
ATOM 2667 C C . LEU A 1 340 ? -3.32 10.07 12.672 1 91.19 340 LEU A C 1
ATOM 2669 O O . LEU A 1 340 ? -2.488 9.328 12.148 1 91.19 340 LEU A O 1
ATOM 2673 N N . HIS A 1 341 ? -3.041 11.336 12.992 1 94.38 341 HIS A N 1
ATOM 2674 C CA . HIS A 1 341 ? -1.744 11.93 12.68 1 94.38 341 HIS A CA 1
ATOM 2675 C C . HIS A 1 341 ? -1.099 12.516 13.93 1 94.38 341 HIS A C 1
ATOM 2677 O O . HIS A 1 341 ? 0.107 12.367 14.141 1 94.38 341 HIS A O 1
ATOM 2683 N N . GLY A 1 342 ? -1.887 13.148 14.773 1 95.06 342 GLY A N 1
ATOM 2684 C CA . GLY A 1 342 ? -1.341 13.852 15.93 1 95.06 342 GLY A CA 1
ATOM 2685 C C . GLY A 1 342 ? -0.649 12.93 16.922 1 95.06 342 GLY A C 1
ATOM 2686 O O . GLY A 1 342 ? 0.573 12.977 17.062 1 95.06 342 GLY A O 1
ATOM 2687 N N . MET A 1 343 ? -1.392 12.047 17.453 1 94.19 343 MET A N 1
ATOM 2688 C CA . MET A 1 343 ? -0.856 11.164 18.484 1 94.19 343 MET A CA 1
ATOM 2689 C C . MET A 1 343 ? 0.187 10.219 17.906 1 94.19 343 MET A C 1
ATOM 2691 O O . MET A 1 343 ? 1.275 10.07 18.469 1 94.19 343 MET A O 1
ATOM 2695 N N . PRO A 1 344 ? -0.089 9.625 16.797 1 93.69 344 PRO A N 1
ATOM 2696 C CA . PRO A 1 344 ? 0.96 8.789 16.219 1 93.69 344 PRO A CA 1
ATOM 2697 C C . PRO A 1 344 ? 2.209 9.578 15.844 1 93.69 344 PRO A C 1
ATOM 2699 O O . PRO A 1 344 ? 3.324 9.055 15.93 1 93.69 344 PRO A O 1
ATOM 2702 N N . GLY A 1 345 ? 2.016 10.844 15.367 1 94.69 345 GLY A N 1
ATOM 2703 C CA . GLY A 1 345 ? 3.162 11.695 15.102 1 94.69 345 GLY A CA 1
ATOM 2704 C C . GLY A 1 345 ? 4.02 11.945 16.328 1 94.69 345 GLY A C 1
ATOM 2705 O O . GLY A 1 345 ? 5.246 11.844 16.266 1 94.69 345 GLY A O 1
ATOM 2706 N N . VAL A 1 346 ? 3.387 12.203 17.375 1 95.56 346 VAL A N 1
ATOM 2707 C CA . VAL A 1 346 ? 4.094 12.438 18.625 1 95.56 346 VAL A CA 1
ATOM 2708 C C . VAL A 1 346 ? 4.789 11.148 19.078 1 95.56 346 VAL A C 1
ATOM 2710 O O . VAL A 1 346 ? 5.945 11.18 19.5 1 95.56 346 VAL A O 1
ATOM 2713 N N . LEU A 1 347 ? 4.117 10.039 18.969 1 94.88 347 LEU A N 1
ATOM 2714 C CA . LEU A 1 347 ? 4.727 8.75 19.297 1 94.88 347 LEU A CA 1
ATOM 2715 C C . LEU A 1 347 ? 5.977 8.516 18.453 1 94.88 347 LEU A C 1
ATOM 2717 O O . LEU A 1 347 ? 7.023 8.133 18.984 1 94.88 347 LEU A O 1
ATOM 2721 N N . GLY A 1 348 ? 5.828 8.719 17.156 1 94.75 348 GLY A N 1
ATOM 2722 C CA . GLY A 1 348 ? 6.973 8.547 16.266 1 94.75 348 GLY A CA 1
ATOM 2723 C C . GLY A 1 348 ? 8.141 9.445 16.625 1 94.75 348 GLY A C 1
ATOM 2724 O O . GLY A 1 348 ? 9.297 9.023 16.547 1 94.75 348 GLY A O 1
ATOM 2725 N N . ALA A 1 349 ? 7.84 10.664 17.016 1 96.19 349 ALA A N 1
ATOM 2726 C CA . ALA A 1 349 ? 8.883 11.609 17.422 1 96.19 349 ALA A CA 1
ATOM 2727 C C . ALA A 1 349 ? 9.586 11.148 18.688 1 96.19 349 ALA A C 1
ATOM 2729 O O . ALA A 1 349 ? 10.805 11.266 18.812 1 96.19 349 ALA A O 1
ATOM 2730 N N . ILE A 1 350 ? 8.844 10.641 19.625 1 96.44 350 ILE A N 1
ATOM 2731 C CA . ILE A 1 350 ? 9.414 10.156 20.875 1 96.44 350 ILE A CA 1
ATOM 2732 C C . ILE A 1 350 ? 10.305 8.953 20.609 1 96.44 350 ILE A C 1
ATOM 2734 O O . ILE A 1 350 ? 11.43 8.875 21.109 1 96.44 350 ILE A O 1
ATOM 2738 N N . VAL A 1 351 ? 9.836 8.039 19.797 1 95.56 351 VAL A N 1
ATOM 2739 C CA . VAL A 1 351 ? 10.625 6.871 19.422 1 95.56 351 VAL A CA 1
ATOM 2740 C C . VAL A 1 351 ? 11.906 7.312 18.719 1 95.56 351 VAL A C 1
ATOM 2742 O O . VAL A 1 351 ? 12.984 6.754 18.969 1 95.56 351 VAL A O 1
ATOM 2745 N N . GLY A 1 352 ? 11.773 8.328 17.844 1 95.81 352 GLY A N 1
ATOM 2746 C CA . GLY A 1 352 ? 12.953 8.875 17.188 1 95.81 352 GLY A CA 1
ATOM 2747 C C . GLY A 1 352 ? 13.953 9.461 18.156 1 95.81 352 GLY A C 1
ATOM 2748 O O . GLY A 1 352 ? 15.164 9.258 18.016 1 95.81 352 GLY A O 1
ATOM 2749 N N . ALA A 1 353 ? 13.484 10.164 19.156 1 97.38 353 ALA A N 1
ATOM 2750 C CA . ALA A 1 353 ? 14.359 10.773 20.141 1 97.38 353 ALA A CA 1
ATOM 2751 C C . ALA A 1 353 ? 15.086 9.711 20.969 1 97.38 353 ALA A C 1
ATOM 2753 O O . ALA A 1 353 ? 16.297 9.789 21.172 1 97.38 353 ALA A O 1
ATOM 2754 N N . VAL A 1 354 ? 14.383 8.68 21.391 1 97.25 354 VAL A N 1
ATOM 2755 C CA . VAL A 1 354 ? 14.953 7.609 22.203 1 97.25 354 VAL A CA 1
ATOM 2756 C C . VAL A 1 354 ? 15.953 6.812 21.375 1 97.25 354 VAL A C 1
ATOM 2758 O O . VAL A 1 354 ? 17.062 6.523 21.844 1 97.25 354 VAL A O 1
ATOM 2761 N N . THR A 1 355 ? 15.602 6.484 20.141 1 96.5 355 THR A N 1
ATOM 2762 C CA . THR A 1 355 ? 16.484 5.703 19.281 1 96.5 355 THR A CA 1
ATOM 2763 C C . THR A 1 355 ? 17.75 6.48 18.953 1 96.5 355 THR A C 1
ATOM 2765 O O . THR A 1 355 ? 18.844 5.91 18.922 1 96.5 355 THR A O 1
ATOM 2768 N N . ALA A 1 356 ? 17.578 7.789 18.734 1 97.38 356 ALA A N 1
ATOM 2769 C CA . ALA A 1 356 ? 18.75 8.633 18.469 1 97.38 356 ALA A CA 1
ATOM 2770 C C . ALA A 1 356 ? 19.672 8.688 19.688 1 97.38 356 ALA A C 1
ATOM 2772 O O . ALA A 1 356 ? 20.891 8.609 19.547 1 97.38 356 ALA A O 1
ATOM 2773 N N . ALA A 1 357 ? 19.156 8.758 20.906 1 98.06 357 ALA A N 1
ATOM 2774 C CA . ALA A 1 357 ? 19.922 8.883 22.141 1 98.06 357 ALA A CA 1
ATOM 2775 C C . ALA A 1 357 ? 20.734 7.613 22.422 1 98.06 357 ALA A C 1
ATOM 2777 O O . ALA A 1 357 ? 21.75 7.656 23.109 1 98.06 357 ALA A O 1
ATOM 2778 N N . LEU A 1 358 ? 20.297 6.516 21.797 1 97.31 358 LEU A N 1
ATOM 2779 C CA . LEU A 1 358 ? 20.922 5.227 22.094 1 97.31 358 LEU A CA 1
ATOM 2780 C C . LEU A 1 358 ? 21.781 4.754 20.922 1 97.31 358 LEU A C 1
ATOM 2782 O O . LEU A 1 358 ? 22.25 3.619 20.922 1 97.31 358 LEU A O 1
ATOM 2786 N N . ALA A 1 359 ? 21.984 5.574 19.953 1 97.5 359 ALA A N 1
ATOM 2787 C CA . ALA A 1 359 ? 22.75 5.199 18.766 1 97.5 359 ALA A CA 1
ATOM 2788 C C . ALA A 1 359 ? 24.219 4.961 19.125 1 97.5 359 ALA A C 1
ATOM 2790 O O . ALA A 1 359 ? 24.797 5.703 19.922 1 97.5 359 ALA A O 1
ATOM 2791 N N . THR A 1 360 ? 24.891 3.846 18.562 1 97.31 360 THR A N 1
ATOM 2792 C CA . THR A 1 360 ? 26.297 3.537 18.797 1 97.31 360 THR A CA 1
ATOM 2793 C C . THR A 1 360 ? 26.984 3.168 17.5 1 97.31 360 THR A C 1
ATOM 2795 O O . THR A 1 360 ? 26.344 2.723 16.547 1 97.31 360 THR A O 1
ATOM 2798 N N . MET A 1 361 ? 28.266 3.338 17.484 1 96.12 361 MET A N 1
ATOM 2799 C CA . MET A 1 361 ? 29.078 2.957 16.344 1 96.12 361 MET A CA 1
ATOM 2800 C C . MET A 1 361 ? 29.078 1.442 16.156 1 96.12 361 MET A C 1
ATOM 2802 O O . MET A 1 361 ? 29.25 0.95 15.039 1 96.12 361 MET A O 1
ATOM 2806 N N . ASP A 1 362 ? 28.875 0.683 17.203 1 96.5 362 ASP A N 1
ATOM 2807 C CA . ASP A 1 362 ? 28.812 -0.772 17.109 1 96.5 362 ASP A CA 1
ATOM 2808 C C . ASP A 1 362 ? 27.641 -1.22 16.234 1 96.5 362 ASP A C 1
ATOM 2810 O O . ASP A 1 362 ? 27.734 -2.205 15.508 1 96.5 362 ASP A O 1
ATOM 2814 N N . VAL A 1 363 ? 26.578 -0.484 16.312 1 96.31 363 VAL A N 1
ATOM 2815 C CA . VAL A 1 363 ? 25.359 -0.846 15.602 1 96.31 363 VAL A CA 1
ATOM 2816 C C . VAL A 1 363 ? 25.391 -0.264 14.188 1 96.31 363 VAL A C 1
ATOM 2818 O O . VAL A 1 363 ? 25.062 -0.957 13.219 1 96.31 363 VAL A O 1
ATOM 2821 N N . TYR A 1 364 ? 25.844 0.967 14.008 1 97.12 364 TYR A N 1
ATOM 2822 C CA . TYR A 1 364 ? 25.703 1.688 12.75 1 97.12 364 TYR A CA 1
ATOM 2823 C C . TYR A 1 364 ? 26.953 1.524 11.883 1 97.12 364 TYR A C 1
ATOM 2825 O O . TYR A 1 364 ? 26.891 1.641 10.664 1 97.12 364 TYR A O 1
ATOM 2833 N N . GLY A 1 365 ? 28.141 1.325 12.508 1 96.25 365 GLY A N 1
ATOM 2834 C CA . GLY A 1 365 ? 29.375 1.406 11.758 1 96.25 365 GLY A CA 1
ATOM 2835 C C . GLY A 1 365 ? 29.531 2.709 11 1 96.25 365 GLY A C 1
ATOM 2836 O O . GLY A 1 365 ? 29.219 3.779 11.516 1 96.25 365 GLY A O 1
ATOM 2837 N N . LYS A 1 366 ? 30.062 2.67 9.812 1 95.25 366 LYS A N 1
ATOM 2838 C CA . LYS A 1 366 ? 30.281 3.863 9.008 1 95.25 366 LYS A CA 1
ATOM 2839 C C . LYS A 1 366 ? 28.969 4.438 8.5 1 95.25 366 LYS A C 1
ATOM 2841 O O . LYS A 1 366 ? 28.922 5.578 8.031 1 95.25 366 LYS A O 1
ATOM 2846 N N . GLY A 1 367 ? 27.922 3.674 8.648 1 96 367 GLY A N 1
ATOM 2847 C CA . GLY A 1 367 ? 26.609 4.148 8.242 1 96 367 GLY A CA 1
ATOM 2848 C C . GLY A 1 367 ? 26.062 5.23 9.156 1 96 367 GLY A C 1
ATOM 2849 O O . GLY A 1 367 ? 25.094 5.91 8.805 1 96 367 GLY A O 1
ATOM 2850 N N . MET A 1 368 ? 26.734 5.426 10.305 1 96.81 368 MET A N 1
ATOM 2851 C CA . MET A 1 368 ? 26.344 6.484 11.234 1 96.81 368 MET A CA 1
ATOM 2852 C C . MET A 1 368 ? 26.391 7.848 10.547 1 96.81 368 MET A C 1
ATOM 2854 O O . MET A 1 368 ? 25.562 8.719 10.844 1 96.81 368 MET A O 1
ATOM 2858 N N . GLU A 1 369 ? 27.297 8.023 9.648 1 96.19 369 GLU A N 1
ATOM 2859 C CA . GLU A 1 369 ? 27.484 9.305 8.977 1 96.19 369 GLU A CA 1
ATOM 2860 C C . GLU A 1 369 ? 26.25 9.695 8.18 1 96.19 369 GLU A C 1
ATOM 2862 O O . GLU A 1 369 ? 25.922 10.875 8.07 1 96.19 369 GLU A O 1
ATOM 2867 N N . ASP A 1 370 ? 25.516 8.68 7.676 1 95.12 370 ASP A N 1
ATOM 2868 C CA . ASP A 1 370 ? 24.328 8.938 6.867 1 95.12 370 ASP A CA 1
ATOM 2869 C C . ASP A 1 370 ? 23.156 9.391 7.738 1 95.12 370 ASP A C 1
ATOM 2871 O O . ASP A 1 370 ? 22.375 10.25 7.336 1 95.12 370 ASP A O 1
ATOM 2875 N N . VAL A 1 371 ? 23.062 8.828 8.922 1 95.31 371 VAL A N 1
ATOM 2876 C CA . VAL A 1 371 ? 21.875 9.016 9.75 1 95.31 371 VAL A CA 1
ATOM 2877 C C . VAL A 1 371 ? 22.094 10.156 10.734 1 95.31 371 VAL A C 1
ATOM 2879 O O . VAL A 1 371 ? 21.25 11.039 10.891 1 95.31 371 VAL A O 1
ATOM 2882 N N . PHE A 1 372 ? 23.281 10.055 11.367 1 97.06 372 PHE A N 1
ATOM 2883 C CA . PHE A 1 372 ? 23.641 11.062 12.359 1 97.06 372 PHE A CA 1
ATOM 2884 C C . PHE A 1 372 ? 25.047 11.602 12.094 1 97.06 372 PHE A C 1
ATOM 2886 O O . PHE A 1 372 ? 25.984 11.312 12.844 1 97.06 372 PHE A O 1
ATOM 2893 N N . PRO A 1 373 ? 25.094 12.516 11.18 1 96.5 373 PRO A N 1
ATOM 2894 C CA . PRO A 1 373 ? 26.422 13 10.805 1 96.5 373 PRO A CA 1
ATOM 2895 C C . PRO A 1 373 ? 27.141 13.68 11.961 1 96.5 373 PRO A C 1
ATOM 2897 O O . PRO A 1 373 ? 28.359 13.508 12.125 1 96.5 373 PRO A O 1
ATOM 2900 N N . ALA A 1 374 ? 26.5 14.422 12.789 1 96.88 374 ALA A N 1
ATOM 2901 C CA . ALA A 1 374 ? 27.156 15.133 13.891 1 96.88 374 ALA A CA 1
ATOM 2902 C C . ALA A 1 374 ? 27.625 14.164 14.969 1 96.88 374 ALA A C 1
ATOM 2904 O O . ALA A 1 374 ? 28.625 14.422 15.641 1 96.88 374 ALA A O 1
ATOM 2905 N N . VAL A 1 375 ? 26.984 13.07 15.125 1 97.19 375 VAL A N 1
ATOM 2906 C CA . VAL A 1 375 ? 27.438 12.039 16.047 1 97.19 375 VAL A CA 1
ATOM 2907 C C . VAL A 1 375 ? 28.641 11.305 15.469 1 97.19 375 VAL A C 1
ATOM 2909 O O . VAL A 1 375 ? 29.594 11.016 16.172 1 97.19 375 VAL A O 1
ATOM 2912 N N . ALA A 1 376 ? 28.531 11.008 14.211 1 96.81 376 ALA A N 1
ATOM 2913 C CA . ALA A 1 376 ? 29.594 10.281 13.523 1 96.81 376 ALA A CA 1
ATOM 2914 C C . ALA A 1 376 ? 30.906 11.047 13.578 1 96.81 376 ALA A C 1
ATOM 2916 O O . ALA A 1 376 ? 31.969 10.453 13.75 1 96.81 376 ALA A O 1
ATOM 2917 N N . ASP A 1 377 ? 30.844 12.375 13.391 1 96.62 377 ASP A N 1
ATOM 2918 C CA . ASP A 1 377 ? 32.094 13.156 13.359 1 96.62 377 ASP A CA 1
ATOM 2919 C C . ASP A 1 377 ? 32.5 13.602 14.758 1 96.62 377 ASP A C 1
ATOM 2921 O O . ASP A 1 377 ? 33.5 14.273 14.93 1 96.62 377 ASP A O 1
ATOM 2925 N N . GLY A 1 378 ? 31.734 13.352 15.734 1 95.62 378 GLY A N 1
ATOM 2926 C CA . GLY A 1 378 ? 32.125 13.578 17.109 1 95.62 378 GLY A CA 1
ATOM 2927 C C . GLY A 1 378 ? 31.734 14.961 17.625 1 95.62 378 GLY A C 1
ATOM 2928 O O . GLY A 1 378 ? 32.031 15.305 18.766 1 95.62 378 GLY A O 1
ATOM 2929 N N . SER A 1 379 ? 31.031 15.727 16.844 1 96.81 379 SER A N 1
ATOM 2930 C CA . SER A 1 379 ? 30.625 17.062 17.234 1 96.81 379 SER A CA 1
ATOM 2931 C C . SER A 1 379 ? 29.656 17.016 18.422 1 96.81 379 SER A C 1
ATOM 2933 O O . SER A 1 379 ? 29.641 17.922 19.25 1 96.81 379 SER A O 1
ATOM 2935 N N . ILE A 1 380 ? 28.828 15.969 18.391 1 97.56 380 ILE A N 1
ATOM 2936 C CA . ILE A 1 380 ? 27.938 15.742 19.516 1 97.56 380 ILE A CA 1
ATOM 2937 C C . ILE A 1 380 ? 27.875 14.242 19.828 1 97.56 380 ILE A C 1
ATOM 2939 O O . ILE A 1 380 ? 28.344 13.422 19.031 1 97.56 380 ILE A O 1
ATOM 2943 N N . ASP A 1 381 ? 27.328 13.984 20.984 1 97.81 381 ASP A N 1
ATOM 2944 C CA . ASP A 1 381 ? 27.109 12.578 21.297 1 97.81 381 ASP A CA 1
ATOM 2945 C C . ASP A 1 381 ? 25.672 12.164 21.031 1 97.81 381 ASP A C 1
ATOM 2947 O O . ASP A 1 381 ? 24.828 13.008 20.688 1 97.81 381 ASP A O 1
ATOM 2951 N N . ALA A 1 382 ? 25.422 10.953 21.141 1 98.06 382 ALA A N 1
ATOM 2952 C CA . ALA A 1 382 ? 24.109 10.406 20.812 1 98.06 382 ALA A CA 1
ATOM 2953 C C . ALA A 1 382 ? 23.031 10.977 21.734 1 98.06 382 ALA A C 1
ATOM 2955 O O . ALA A 1 382 ? 21.906 11.258 21.297 1 98.06 382 ALA A O 1
ATOM 2956 N N . SER A 1 383 ? 23.297 11.07 23.016 1 98.38 383 SER A N 1
ATOM 2957 C CA . SER A 1 383 ? 22.328 11.625 23.969 1 98.38 383 SER A CA 1
ATOM 2958 C C . SER A 1 383 ? 21.938 13.039 23.594 1 98.38 383 SER A C 1
ATOM 2960 O O . SER A 1 383 ? 20.766 13.414 23.703 1 98.38 383 SER A O 1
ATOM 2962 N N . LYS A 1 384 ? 22.906 13.82 23.172 1 98.31 384 LYS A N 1
ATOM 2963 C CA . LYS A 1 384 ? 22.609 15.18 22.719 1 98.31 384 LYS A CA 1
ATOM 2964 C C . LYS A 1 384 ? 21.719 15.164 21.484 1 98.31 384 LYS A C 1
ATOM 2966 O O . LYS A 1 384 ? 20.812 16 21.344 1 98.31 384 LYS A O 1
ATOM 2971 N N . GLN A 1 385 ? 22 14.281 20.562 1 98.38 385 GLN A N 1
ATOM 2972 C CA . GLN A 1 385 ? 21.125 14.148 19.406 1 98.38 385 GLN A CA 1
ATOM 2973 C C . GLN A 1 385 ? 19.703 13.82 19.828 1 98.38 385 GLN A C 1
ATOM 2975 O O . GLN A 1 385 ? 18.734 14.336 19.266 1 98.38 385 GLN A O 1
ATOM 2980 N N . GLY A 1 386 ? 19.562 12.891 20.75 1 98.31 386 GLY A N 1
ATOM 2981 C CA . GLY A 1 386 ? 18.25 12.617 21.297 1 98.31 386 GLY A CA 1
ATOM 2982 C C . GLY A 1 386 ? 17.562 13.852 21.859 1 98.31 386 GLY A C 1
ATOM 2983 O O . GLY A 1 386 ? 16.359 14.047 21.672 1 98.31 386 GLY A O 1
ATOM 2984 N N . GLY A 1 387 ? 18.312 14.633 22.562 1 98.56 387 GLY A N 1
ATOM 2985 C CA . GLY A 1 387 ? 17.797 15.891 23.094 1 98.56 387 GLY A CA 1
ATOM 2986 C C . GLY A 1 387 ? 17.328 16.844 22 1 98.56 387 GLY A C 1
ATOM 2987 O O . GLY A 1 387 ? 16.312 17.516 22.156 1 98.56 387 GLY A O 1
ATOM 2988 N N . VAL A 1 388 ? 18.078 16.938 20.953 1 98.38 388 VAL A N 1
ATOM 2989 C CA . VAL A 1 388 ? 17.719 17.781 19.812 1 98.38 388 VAL A CA 1
ATOM 2990 C C . VAL A 1 388 ? 16.391 17.297 19.234 1 98.38 388 VAL A C 1
ATOM 2992 O O . VAL A 1 388 ? 15.539 18.109 18.875 1 98.38 388 VAL A O 1
ATOM 2995 N N . GLN A 1 389 ? 16.266 15.977 19.109 1 98 389 GLN A N 1
ATOM 2996 C CA . GLN A 1 389 ? 15.023 15.414 18.609 1 98 389 GLN A CA 1
ATOM 2997 C C . GLN A 1 389 ? 13.844 15.812 19.5 1 98 389 GLN A C 1
ATOM 2999 O O . GLN A 1 389 ? 12.797 16.234 19 1 98 389 GLN A O 1
ATOM 3004 N N . ALA A 1 390 ? 14 15.695 20.766 1 98.38 390 ALA A N 1
ATOM 3005 C CA . ALA A 1 390 ? 12.938 16.047 21.703 1 98.38 390 ALA A CA 1
ATOM 3006 C C . ALA A 1 390 ? 12.602 17.531 21.641 1 98.38 390 ALA A C 1
ATOM 3008 O O . ALA A 1 390 ? 11.43 17.906 21.656 1 98.38 390 ALA A O 1
ATOM 3009 N N . LEU A 1 391 ? 13.578 18.344 21.609 1 98.69 391 LEU A N 1
ATOM 3010 C CA . LEU A 1 391 ? 13.383 19.781 21.5 1 98.69 391 LEU A CA 1
ATOM 3011 C C . LEU A 1 391 ? 12.633 20.125 20.219 1 98.69 391 LEU A C 1
ATOM 3013 O O . LEU A 1 391 ? 11.789 21.016 20.203 1 98.69 391 LEU A O 1
ATOM 3017 N N . SER A 1 392 ? 12.984 19.469 19.141 1 98.69 392 SER A N 1
ATOM 3018 C CA . SER A 1 392 ? 12.352 19.703 17.859 1 98.69 392 SER A CA 1
ATOM 3019 C C . SER A 1 392 ? 10.859 19.406 17.906 1 98.69 392 SER A C 1
ATOM 3021 O O . SER A 1 392 ? 10.062 20.109 17.281 1 98.69 392 SER A O 1
ATOM 3023 N N . LEU A 1 393 ? 10.508 18.344 18.594 1 98.25 393 LEU A N 1
ATOM 3024 C CA . LEU A 1 393 ? 9.094 18.047 18.781 1 98.25 393 LEU A CA 1
ATOM 3025 C C . LEU A 1 393 ? 8.383 19.188 19.5 1 98.25 393 LEU A C 1
ATOM 3027 O O . LEU A 1 393 ? 7.301 19.609 19.078 1 98.25 393 LEU A O 1
ATOM 3031 N N . ALA A 1 394 ? 8.992 19.719 20.516 1 98.75 394 ALA A N 1
ATOM 3032 C CA . ALA A 1 394 ? 8.414 20.812 21.281 1 98.75 394 ALA A CA 1
ATOM 3033 C C . ALA A 1 394 ? 8.258 22.062 20.406 1 98.75 394 ALA A C 1
ATOM 3035 O O . ALA A 1 394 ? 7.23 22.734 20.469 1 98.75 394 ALA A O 1
ATOM 3036 N N . ILE A 1 395 ? 9.242 22.359 19.656 1 98.75 395 ILE A N 1
ATOM 3037 C CA . ILE A 1 395 ? 9.219 23.531 18.781 1 98.75 395 ILE A CA 1
ATOM 3038 C C . ILE A 1 395 ? 8.102 23.375 17.75 1 98.75 395 ILE A C 1
ATOM 3040 O O . ILE A 1 395 ? 7.34 24.312 17.516 1 98.75 395 ILE A O 1
ATOM 3044 N N . THR A 1 396 ? 8.008 22.172 17.125 1 98.69 396 THR A N 1
ATOM 3045 C CA . THR A 1 396 ? 6.969 21.906 16.125 1 98.69 396 THR A CA 1
ATOM 3046 C C . THR A 1 396 ? 5.582 22.094 16.734 1 98.69 396 THR A C 1
ATOM 3048 O O . THR A 1 396 ? 4.715 22.719 16.125 1 98.69 396 THR A O 1
ATOM 3051 N N . LEU A 1 397 ? 5.387 21.562 17.906 1 98.69 397 LEU A N 1
ATOM 3052 C CA . LEU A 1 397 ? 4.105 21.734 18.594 1 98.69 397 LEU A CA 1
ATOM 3053 C C . LEU A 1 397 ? 3.812 23.219 18.828 1 98.69 397 LEU A C 1
ATOM 3055 O O . LEU A 1 397 ? 2.688 23.672 18.625 1 98.69 397 LEU A O 1
ATOM 3059 N N . GLY A 1 398 ? 4.812 23.953 19.266 1 98.56 398 GLY A N 1
ATOM 3060 C CA . GLY A 1 398 ? 4.641 25.391 19.5 1 98.56 398 GLY A CA 1
ATOM 3061 C C . GLY A 1 398 ? 4.262 26.156 18.234 1 98.56 398 GLY A C 1
ATOM 3062 O O . GLY A 1 398 ? 3.293 26.906 18.234 1 98.56 398 GLY A O 1
ATOM 3063 N N . ILE A 1 399 ? 4.969 25.922 17.188 1 98.44 399 ILE A N 1
ATOM 3064 C CA . ILE A 1 399 ? 4.738 26.641 15.938 1 98.44 399 ILE A CA 1
ATOM 3065 C C . ILE A 1 399 ? 3.381 26.25 15.359 1 98.44 399 ILE A C 1
ATOM 3067 O O . ILE A 1 399 ? 2.646 27.109 14.852 1 98.44 399 ILE A O 1
ATOM 3071 N N . ALA A 1 400 ? 3.047 24.969 15.398 1 98.44 400 ALA A N 1
ATOM 3072 C CA . ALA A 1 400 ? 1.771 24.484 14.867 1 98.44 400 ALA A CA 1
ATOM 3073 C C . ALA A 1 400 ? 0.598 25.094 15.633 1 98.44 400 ALA A C 1
ATOM 3075 O O . ALA A 1 400 ? -0.324 25.656 15.031 1 98.44 400 ALA A O 1
ATOM 3076 N N . LEU A 1 401 ? 0.641 25.078 16.969 1 97.69 401 LEU A N 1
ATOM 3077 C CA . LEU A 1 401 ? -0.457 25.562 17.812 1 97.69 401 LEU A CA 1
ATOM 3078 C C . LEU A 1 401 ? -0.601 27.062 17.703 1 97.69 401 LEU A C 1
ATOM 3080 O O . LEU A 1 401 ? -1.708 27.578 17.516 1 97.69 401 LEU A O 1
ATOM 3084 N N . LEU A 1 402 ? 0.499 27.797 17.75 1 96.81 402 LEU A N 1
ATOM 3085 C CA . LEU A 1 402 ? 0.447 29.266 17.672 1 96.81 402 LEU A CA 1
ATOM 3086 C C . LEU A 1 402 ? 0.079 29.703 16.25 1 96.81 402 LEU A C 1
ATOM 3088 O O . LEU A 1 402 ? -0.615 30.719 16.078 1 96.81 402 LEU A O 1
ATOM 3092 N N . GLY A 1 403 ? 0.569 28.969 15.281 1 96.19 403 GLY A N 1
ATOM 3093 C CA . GLY A 1 403 ? 0.224 29.281 13.906 1 96.19 403 GLY A CA 1
ATOM 3094 C C . GLY A 1 403 ? -1.258 29.141 13.609 1 96.19 403 GLY A C 1
ATOM 3095 O O . GLY A 1 403 ? -1.837 29.969 12.906 1 96.19 403 GLY A O 1
ATOM 3096 N N . GLY A 1 404 ? -1.862 28.031 14.078 1 94.56 404 GLY A N 1
ATOM 3097 C CA . GLY A 1 404 ? -3.283 27.812 13.875 1 94.56 404 GLY A CA 1
ATOM 3098 C C . GLY A 1 404 ? -4.156 28.875 14.5 1 94.56 404 GLY A C 1
ATOM 3099 O O . GLY A 1 404 ? -5.301 29.078 14.086 1 94.56 404 GLY A O 1
ATOM 3100 N N . LEU A 1 405 ? -3.646 29.641 15.484 1 91.44 405 LEU A N 1
ATOM 3101 C CA . LEU A 1 405 ? -4.391 30.703 16.172 1 91.44 405 LEU A CA 1
ATOM 3102 C C . LEU A 1 405 ? -4.547 31.922 15.266 1 91.44 405 LEU A C 1
ATOM 3104 O O . LEU A 1 405 ? -5.531 32.656 15.375 1 91.44 405 LEU A O 1
ATOM 3108 N N . ILE A 1 406 ? -3.643 32.125 14.359 1 82.75 406 ILE A N 1
ATOM 3109 C CA . ILE A 1 406 ? -3.555 33.375 13.617 1 82.75 406 ILE A CA 1
ATOM 3110 C C . ILE A 1 406 ? -4.363 33.281 12.328 1 82.75 406 ILE A C 1
ATOM 3112 O O . ILE A 1 406 ? -4.832 34.281 11.797 1 82.75 406 ILE A O 1
ATOM 3116 N N . VAL A 1 407 ? -4.652 32.062 11.734 1 69.88 407 VAL A N 1
ATOM 3117 C CA . VAL A 1 407 ? -5.18 31.906 10.383 1 69.88 407 VAL A CA 1
ATOM 3118 C C . VAL A 1 407 ? -6.699 32.062 10.398 1 69.88 407 VAL A C 1
ATOM 3120 O O . VAL A 1 407 ? -7.371 31.766 9.406 1 69.88 407 VAL A O 1
ATOM 3123 N N . VAL A 1 408 ? -7.395 32.938 11.211 1 60.88 408 VAL A N 1
ATOM 3124 C CA . VAL A 1 408 ? -8.844 32.844 11.352 1 60.88 408 VAL A CA 1
ATOM 3125 C C . VAL A 1 408 ? -9.523 33.812 10.406 1 60.88 408 VAL A C 1
ATOM 3127 O O . VAL A 1 408 ? -9.227 35.031 10.438 1 60.88 408 VAL A O 1
ATOM 3130 N N . PHE A 1 409 ? -9.891 33.438 9.07 1 62.5 409 PHE A N 1
ATOM 3131 C CA . PHE A 1 409 ? -10.781 34.375 8.398 1 62.5 409 PHE A CA 1
ATOM 3132 C C . PHE A 1 409 ? -12.109 33.719 8.047 1 62.5 409 PHE A C 1
ATOM 3134 O O . PHE A 1 409 ? -12.133 32.688 7.395 1 62.5 409 PHE A O 1
ATOM 3141 N N . GLY A 1 410 ? -13.156 34.281 8.516 1 58.66 410 GLY A N 1
ATOM 3142 C CA . GLY A 1 410 ? -14.516 34.125 8.016 1 58.66 410 GLY A CA 1
ATOM 3143 C C . GLY A 1 410 ? -15.078 32.719 8.25 1 58.66 410 GLY A C 1
ATOM 3144 O O . GLY A 1 410 ? -14.32 31.766 8.422 1 58.66 410 GLY A O 1
ATOM 3145 N N . THR A 1 411 ? -16.25 32.531 8.836 1 63.03 411 THR A N 1
ATOM 3146 C CA . THR A 1 411 ? -16.859 31.234 9.031 1 63.03 411 THR A CA 1
ATOM 3147 C C . THR A 1 411 ? -18.203 31.156 8.297 1 63.03 411 THR A C 1
ATOM 3149 O O . THR A 1 411 ? -19.016 32.062 8.383 1 63.03 411 THR A O 1
ATOM 3152 N N . PRO A 1 412 ? -18.266 30.125 7.262 1 63.34 412 PRO A N 1
ATOM 3153 C CA . PRO A 1 412 ? -19.609 29.875 6.738 1 63.34 412 PRO A CA 1
ATOM 3154 C C . PRO A 1 412 ? -20.641 29.656 7.844 1 63.34 412 PRO A C 1
ATOM 3156 O O . PRO A 1 412 ? -20.266 29.344 8.977 1 63.34 412 PRO A O 1
ATOM 3159 N N . PRO A 1 413 ? -21.922 29.844 7.426 1 77.31 413 PRO A N 1
ATOM 3160 C CA . PRO A 1 413 ? -22.969 29.516 8.398 1 77.31 413 PRO A CA 1
ATOM 3161 C C . PRO A 1 413 ? -22.953 28.031 8.789 1 77.31 413 PRO A C 1
ATOM 3163 O O . PRO A 1 413 ? -22.641 27.172 7.961 1 77.31 413 PRO A O 1
ATOM 3166 N N . ASP A 1 414 ? -23.359 27.688 9.961 1 83.38 414 ASP A N 1
ATOM 3167 C CA . ASP A 1 414 ? -23.328 26.344 10.531 1 83.38 414 ASP A CA 1
ATOM 3168 C C . ASP A 1 414 ? -24.281 25.406 9.781 1 83.38 414 ASP A C 1
ATOM 3170 O O . ASP A 1 414 ? -24.031 24.203 9.68 1 83.38 414 ASP A O 1
ATOM 3174 N N . THR A 1 415 ? -25.297 26.016 9.117 1 81.56 415 THR A N 1
ATOM 3175 C CA . THR A 1 415 ? -26.328 25.219 8.477 1 81.56 415 THR A CA 1
ATOM 3176 C C . THR A 1 415 ? -25.875 24.719 7.109 1 81.56 415 THR A C 1
ATOM 3178 O O . THR A 1 415 ? -26.5 23.844 6.516 1 81.56 415 THR A O 1
ATOM 3181 N N . LEU A 1 416 ? -24.797 25.188 6.766 1 83.12 416 LEU A N 1
ATOM 3182 C CA . LEU A 1 416 ? -24.359 24.844 5.418 1 83.12 416 LEU A CA 1
ATOM 3183 C C . LEU A 1 416 ? -23.094 23.984 5.457 1 83.12 416 LEU A C 1
ATOM 3185 O O . LEU A 1 416 ? -22.453 23.781 4.426 1 83.12 416 LEU A O 1
ATOM 3189 N N . CYS A 1 417 ? -22.859 23.438 6.582 1 89.56 417 CYS A N 1
ATOM 3190 C CA . CYS A 1 417 ? -21.688 22.578 6.715 1 89.56 417 CYS A CA 1
ATOM 3191 C C . CYS A 1 417 ? -21.969 21.188 6.141 1 89.56 417 CYS A C 1
ATOM 3193 O O . CYS A 1 417 ? -23.109 20.734 6.121 1 89.56 417 CYS A O 1
ATOM 3195 N N . PHE A 1 418 ? -20.938 20.578 5.543 1 92.25 418 PHE A N 1
ATOM 3196 C CA . PHE A 1 418 ? -20.938 19.219 5.039 1 92.25 418 PHE A CA 1
ATOM 3197 C C . PHE A 1 418 ? -21.891 19.078 3.848 1 92.25 418 PHE A C 1
ATOM 3199 O O . PHE A 1 418 ? -22.578 18.078 3.711 1 92.25 418 PHE A O 1
ATOM 3206 N N . GLU A 1 419 ? -21.938 20.188 3.084 1 90.62 419 GLU A N 1
ATOM 3207 C CA . GLU A 1 419 ? -2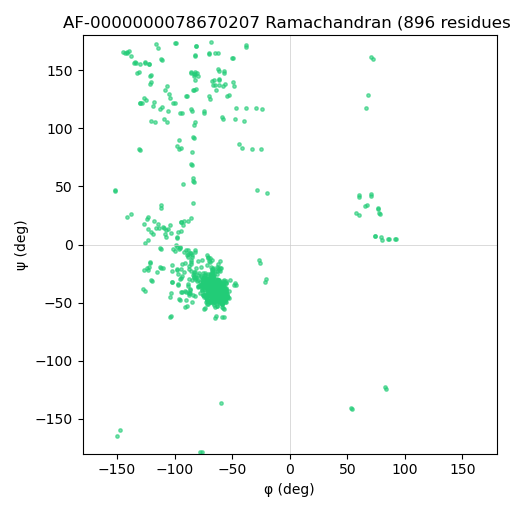2.859 20.203 1.951 1 90.62 419 GLU A CA 1
ATOM 3208 C C . GLU A 1 419 ? -22.156 20.656 0.673 1 90.62 419 GLU A C 1
ATOM 3210 O O . GLU A 1 419 ? -21.688 21.781 0.588 1 90.62 419 GLU A O 1
ATOM 3215 N N . ASP A 1 420 ? -22.172 19.812 -0.383 1 92.31 420 ASP A N 1
ATOM 3216 C CA . ASP A 1 420 ? -21.531 20.109 -1.657 1 92.31 420 ASP A CA 1
ATOM 3217 C C . ASP A 1 420 ? -22.328 21.156 -2.439 1 92.31 420 ASP A C 1
ATOM 3219 O O . ASP A 1 420 ? -21.766 21.938 -3.201 1 92.31 420 ASP A O 1
ATOM 3223 N N . GLY A 1 421 ? -23.625 21.172 -2.24 1 89.44 421 GLY A N 1
ATOM 3224 C CA . GLY A 1 421 ? -24.5 22 -3.043 1 89.44 421 GLY A CA 1
ATOM 3225 C C . GLY A 1 421 ? -24.203 23.484 -2.9 1 89.44 421 GLY A C 1
ATOM 3226 O O . GLY A 1 421 ? -24.641 24.297 -3.721 1 89.44 421 GLY A O 1
ATOM 3227 N N . VAL A 1 422 ? -23.516 23.828 -1.914 1 85.69 422 VAL A N 1
ATOM 3228 C CA . VAL A 1 422 ? -23.172 25.219 -1.687 1 85.69 422 VAL A CA 1
ATOM 3229 C C . VAL A 1 422 ? -22.188 25.688 -2.754 1 85.69 422 VAL A C 1
ATOM 3231 O O . VAL A 1 422 ? -22.281 26.828 -3.238 1 85.69 422 VAL A O 1
ATOM 3234 N N . TYR A 1 423 ? -21.25 24.812 -3.166 1 89.12 423 TYR A N 1
ATOM 3235 C CA . TYR A 1 423 ? -20.156 25.25 -4.023 1 89.12 423 TYR A CA 1
ATOM 3236 C C . TYR A 1 423 ? -20.141 24.469 -5.328 1 89.12 423 TYR A C 1
ATOM 3238 O O . TYR A 1 423 ? -19.469 24.859 -6.285 1 89.12 423 TYR A O 1
ATOM 3246 N N . TRP A 1 424 ? -20.828 23.375 -5.387 1 91.38 424 TRP A N 1
ATOM 3247 C CA . TRP A 1 424 ? -20.812 22.5 -6.551 1 91.38 424 TRP A CA 1
ATOM 3248 C C . TRP A 1 424 ? -22.203 22.312 -7.141 1 91.38 424 TRP A C 1
ATOM 3250 O O . TRP A 1 424 ? -23.188 22.297 -6.406 1 91.38 424 TRP A O 1
ATOM 3260 N N . GLU A 1 425 ? -22.281 22.203 -8.484 1 90.94 425 GLU A N 1
ATOM 3261 C CA . GLU A 1 425 ? -23.5 21.688 -9.109 1 90.94 425 GLU A CA 1
ATOM 3262 C C . GLU A 1 425 ? -23.609 20.172 -8.914 1 90.94 425 GLU A C 1
ATOM 3264 O O . GLU A 1 425 ? -22.781 19.406 -9.406 1 90.94 425 GLU A O 1
ATOM 3269 N N . VAL A 1 426 ? -24.656 19.812 -8.141 1 90.06 426 VAL A N 1
ATOM 3270 C CA . VAL A 1 426 ? -24.828 18.406 -7.805 1 90.06 426 VAL A CA 1
ATOM 3271 C C . VAL A 1 426 ? -25.969 17.812 -8.617 1 90.06 426 VAL A C 1
ATOM 3273 O O . VAL A 1 426 ? -27.016 18.453 -8.789 1 90.06 426 VAL A O 1
ATOM 3276 N N . PRO A 1 427 ? -25.641 16.688 -9.227 1 82.75 427 PRO A N 1
ATOM 3277 C CA . PRO A 1 427 ? -26.719 16.062 -9.984 1 82.75 427 PRO A CA 1
ATOM 3278 C C . PRO A 1 427 ? -27.938 15.734 -9.109 1 82.75 427 PRO A C 1
ATOM 3280 O O . PRO A 1 427 ? -27.781 15.438 -7.922 1 82.75 427 PRO A O 1
ATOM 3283 N N . GLU A 1 428 ? -29.156 16.047 -9.688 1 66.88 428 GLU A N 1
ATOM 3284 C CA . GLU A 1 428 ? -30.406 15.805 -8.984 1 66.88 428 GLU A CA 1
ATOM 3285 C C . GLU A 1 428 ? -30.562 14.336 -8.609 1 66.88 428 GLU A C 1
ATOM 3287 O O . GLU A 1 428 ? -30.141 13.453 -9.352 1 66.88 428 GLU A O 1
ATOM 3292 N N . SER A 1 429 ? -30.422 14.133 -7.402 1 58.44 429 SER A N 1
ATOM 3293 C CA . SER A 1 429 ? -30.688 12.773 -6.953 1 58.44 429 SER A CA 1
ATOM 3294 C C . SER A 1 429 ? -31.906 12.188 -7.68 1 58.44 429 SER A C 1
ATOM 3296 O O . SER A 1 429 ? -32.875 12.891 -7.949 1 58.44 429 SER A O 1
ATOM 3298 N N . GLU A 1 430 ? -31.875 11.352 -8.555 1 47.53 430 GLU A N 1
ATOM 3299 C CA . GLU A 1 430 ? -33.094 10.703 -9.039 1 47.53 430 GLU A CA 1
ATOM 3300 C C . GLU A 1 430 ? -34.188 10.719 -7.977 1 47.53 430 GLU A C 1
ATOM 3302 O O . GLU A 1 430 ? -34 10.195 -6.879 1 47.53 430 GLU A O 1
ATOM 3307 N N . ALA A 1 431 ? -34.906 11.758 -7.824 1 41.22 431 ALA A N 1
ATOM 3308 C CA . ALA A 1 431 ? -36.094 11.758 -6.996 1 41.22 431 ALA A CA 1
ATOM 3309 C C . ALA A 1 431 ? -36.75 10.375 -6.965 1 41.22 431 ALA A C 1
ATOM 3311 O O . ALA A 1 431 ? -36.844 9.711 -7.996 1 41.22 431 ALA A O 1
ATOM 3312 N N . PRO A 1 432 ? -36.812 9.773 -5.816 1 41.03 432 PRO A N 1
ATOM 3313 C CA . PRO A 1 432 ? -37.719 8.633 -6.023 1 41.03 432 PRO A CA 1
ATOM 3314 C C . PRO A 1 432 ? -38.875 8.977 -6.938 1 41.03 432 PRO A C 1
ATOM 3316 O O . PRO A 1 432 ? -39.312 10.125 -6.984 1 41.03 432 PRO A O 1
ATOM 3319 N N . HIS A 1 433 ? -39 8.344 -8.062 1 36.69 433 HIS A N 1
ATOM 3320 C CA . HIS A 1 433 ? -40.188 8.414 -8.922 1 36.69 433 HIS A CA 1
ATOM 3321 C C . HIS A 1 433 ? -41.438 8.75 -8.117 1 36.69 433 HIS A C 1
ATOM 3323 O O . HIS A 1 433 ? -42.531 8.906 -8.68 1 36.69 433 HIS A O 1
ATOM 3329 N N . GLU A 1 434 ? -41.375 8.617 -6.793 1 37.22 434 GLU A N 1
ATOM 3330 C CA . GLU A 1 434 ? -42.656 8.734 -6.102 1 37.22 434 GLU A CA 1
ATOM 3331 C C . GLU A 1 434 ? -43.156 10.188 -6.078 1 37.22 434 GLU A C 1
ATOM 3333 O O . GLU A 1 434 ? -44.312 10.453 -5.844 1 37.22 434 GLU A O 1
ATOM 3338 N N . ALA A 1 435 ? -42.25 11.156 -6.094 1 38.12 435 ALA A N 1
ATOM 3339 C CA . ALA A 1 435 ? -42.812 12.508 -6.066 1 38.12 435 ALA A CA 1
ATOM 3340 C C . ALA A 1 435 ? -43.406 12.891 -7.422 1 38.12 435 ALA A C 1
ATOM 3342 O O . ALA A 1 435 ? -44.094 13.891 -7.539 1 38.12 435 ALA A O 1
ATOM 3343 N N . GLN A 1 436 ? -42.875 12.344 -8.398 1 37.59 436 GLN A N 1
ATOM 3344 C CA . GLN A 1 436 ? -43.562 12.578 -9.664 1 37.59 436 GLN A CA 1
ATOM 3345 C C . GLN A 1 436 ? -44.938 11.945 -9.656 1 37.59 436 GLN A C 1
ATOM 3347 O O . GLN A 1 436 ? -45.875 12.438 -10.336 1 37.59 436 GLN A O 1
ATOM 3352 N N . LEU A 1 437 ? -45.062 10.805 -8.867 1 39.41 437 LEU A N 1
ATOM 3353 C CA . LEU A 1 437 ? -46.375 10.203 -8.797 1 39.41 437 LEU A CA 1
ATOM 3354 C C . LEU A 1 437 ? -47.312 11.023 -7.902 1 39.41 437 LEU A C 1
ATOM 3356 O O . LEU A 1 437 ? -48.531 11.102 -8.156 1 39.41 437 LEU A O 1
ATOM 3360 N N . THR A 1 438 ? -46.75 11.625 -6.914 1 41.41 438 THR A N 1
ATOM 3361 C CA . THR A 1 438 ? -47.656 12.406 -6.07 1 41.41 438 THR A CA 1
ATOM 3362 C C . THR A 1 438 ? -48.094 13.688 -6.777 1 41.41 438 THR A C 1
ATOM 3364 O O . THR A 1 438 ? -49.219 14.141 -6.621 1 41.41 438 THR A O 1
ATOM 3367 N N . THR A 1 439 ? -47.188 14.211 -7.5 1 41.81 439 THR A N 1
ATOM 3368 C CA . THR A 1 439 ? -47.625 15.375 -8.266 1 41.81 439 THR A CA 1
ATOM 3369 C C . THR A 1 439 ? -48.594 14.969 -9.383 1 41.81 439 THR A C 1
ATOM 3371 O O . THR A 1 439 ? -49.469 15.734 -9.742 1 41.81 439 THR A O 1
ATOM 3374 N N . VAL A 1 440 ? -48.344 13.734 -9.875 1 43.62 440 VAL A N 1
ATOM 3375 C CA . VAL A 1 440 ? -49.281 13.258 -10.891 1 43.62 440 VAL A CA 1
ATOM 3376 C C . VAL A 1 440 ? -50.594 12.859 -10.234 1 43.62 440 VAL A C 1
ATOM 3378 O O . VAL A 1 440 ? -51.656 13.078 -10.797 1 43.62 440 VAL A O 1
ATOM 3381 N N . ARG A 1 441 ? -50.375 12.453 -8.992 1 43.09 441 ARG A N 1
ATOM 3382 C CA . ARG A 1 441 ? -51.625 12.078 -8.312 1 43.09 441 ARG A CA 1
ATOM 3383 C C . ARG A 1 441 ? -52.375 13.312 -7.863 1 43.09 441 ARG A C 1
ATOM 3385 O O . ARG A 1 441 ? -53.625 13.344 -7.934 1 43.09 441 ARG A O 1
ATOM 3392 N N . THR A 1 442 ? -51.625 14.234 -7.352 1 49.31 442 THR A N 1
ATOM 3393 C CA . THR A 1 442 ? -52.344 15.453 -6.961 1 49.31 442 THR A CA 1
ATOM 3394 C C . THR A 1 442 ? -52.969 16.125 -8.172 1 49.31 442 THR A C 1
ATOM 3396 O O . THR A 1 442 ? -54.094 16.641 -8.094 1 49.31 442 THR A O 1
ATOM 3399 N N . GLU A 1 443 ? -52.281 15.969 -9.242 1 48.31 443 GLU A N 1
ATOM 3400 C CA . GLU A 1 443 ? -52.875 16.547 -10.453 1 48.31 443 GLU A CA 1
ATOM 3401 C C . GLU A 1 443 ? -54.031 15.719 -10.969 1 48.31 443 GLU A C 1
ATOM 3403 O O . GLU A 1 443 ? -55.031 16.266 -11.461 1 48.31 443 GLU A O 1
ATOM 3408 N N . GLU A 1 444 ? -53.906 14.438 -10.758 1 45.81 444 GLU A N 1
ATOM 3409 C CA . GLU A 1 444 ? -55 13.586 -11.211 1 45.81 444 GLU A CA 1
ATOM 3410 C C . GLU A 1 444 ? -56.188 13.688 -10.258 1 45.81 444 GLU A C 1
ATOM 3412 O O . GLU A 1 444 ? -57.344 13.664 -10.695 1 45.81 444 GLU A O 1
ATOM 3417 N N . THR A 1 445 ? -55.969 13.766 -8.93 1 47.38 445 THR A N 1
ATOM 3418 C CA . THR A 1 445 ? -57.062 13.898 -7.988 1 47.38 445 THR A CA 1
ATOM 3419 C C . THR A 1 445 ? -57.781 15.234 -8.18 1 47.38 445 THR A C 1
ATOM 3421 O O . THR A 1 445 ? -59 15.312 -8.047 1 47.38 445 THR A O 1
ATOM 3424 N N . GLU A 1 446 ? -57.062 16.234 -8.477 1 43.22 446 GLU A N 1
ATOM 3425 C CA . GLU A 1 446 ? -57.719 17.531 -8.711 1 43.22 446 GLU A CA 1
ATOM 3426 C C . GLU A 1 446 ? -58.531 17.5 -10.008 1 43.22 446 GLU A C 1
ATOM 3428 O O . GLU A 1 446 ? -59.5 18.25 -10.156 1 43.22 446 GLU A O 1
ATOM 3433 N N . LYS A 1 447 ? -58.125 16.609 -10.938 1 47.03 447 LYS A N 1
ATOM 3434 C CA . LYS A 1 447 ? -58.906 16.547 -12.164 1 47.03 447 LYS A CA 1
ATOM 3435 C C . LYS A 1 447 ? -60.219 15.789 -11.938 1 47.03 447 LYS A C 1
ATOM 3437 O O . LYS A 1 447 ? -61.188 15.984 -12.672 1 47.03 447 LYS A O 1
ATOM 3442 N N . LEU A 1 448 ? -60.188 14.875 -10.969 1 47.06 448 LEU A N 1
ATOM 3443 C CA . LEU A 1 448 ? -61.406 14.117 -10.727 1 47.06 448 LEU A CA 1
ATOM 3444 C C . LEU A 1 448 ? -62.406 14.93 -9.883 1 47.06 448 LEU A C 1
ATOM 3446 O O . LEU A 1 448 ? -63.594 14.664 -9.906 1 47.06 448 LEU A O 1
ATOM 3450 N N . SER A 1 449 ? -61.875 15.836 -9.109 1 44.72 449 SER A N 1
ATOM 3451 C CA . SER A 1 449 ? -62.812 16.609 -8.289 1 44.72 449 SER A CA 1
ATOM 3452 C C . SER A 1 449 ? -63.312 17.828 -9.047 1 44.72 449 SER A C 1
ATOM 3454 O O . SER A 1 449 ? -64.188 18.578 -8.539 1 44.72 449 SER A O 1
ATOM 3456 N N . SER A 1 450 ? -62.719 18.094 -10.219 1 38.25 450 SER A N 1
ATOM 3457 C CA . SER A 1 450 ? -63.406 19.156 -10.977 1 38.25 450 SER A CA 1
ATOM 3458 C C . SER A 1 450 ? -64.375 18.578 -11.969 1 38.25 450 SER A C 1
ATOM 3460 O O . SER A 1 450 ? -64.188 17.531 -12.562 1 38.25 450 SER A O 1
ATOM 3462 N N . MET B 1 1 ? -29.062 -14.445 18.797 1 36.09 1 MET B N 1
ATOM 3463 C CA . MET B 1 1 ? -28.391 -13.281 18.219 1 36.09 1 MET B CA 1
ATOM 3464 C C . MET B 1 1 ? -27.375 -12.688 19.188 1 36.09 1 MET B C 1
ATOM 3466 O O . MET B 1 1 ? -26.359 -12.148 18.766 1 36.09 1 MET B O 1
ATOM 3470 N N . ALA B 1 2 ? -27.781 -12.797 20.438 1 42.97 2 ALA B N 1
ATOM 3471 C CA . ALA B 1 2 ? -26.984 -12.242 21.516 1 42.97 2 ALA B CA 1
ATOM 3472 C C . ALA B 1 2 ? -25.719 -13.062 21.75 1 42.97 2 ALA B C 1
ATOM 3474 O O . ALA B 1 2 ? -24.656 -12.508 22 1 42.97 2 ALA B O 1
ATOM 3475 N N . ASP B 1 3 ? -25.75 -14.312 21.656 1 47.06 3 ASP B N 1
ATOM 3476 C CA . ASP B 1 3 ? -24.641 -15.203 22 1 47.06 3 ASP B CA 1
ATOM 3477 C C . ASP B 1 3 ? -23.547 -15.133 20.922 1 47.06 3 ASP B C 1
ATOM 3479 O O . ASP B 1 3 ? -22.359 -15.125 21.25 1 47.06 3 ASP B O 1
ATOM 3483 N N . VAL B 1 4 ? -23.953 -15.047 19.672 1 50.38 4 VAL B N 1
ATOM 3484 C CA . VAL B 1 4 ? -23.016 -14.969 18.562 1 50.38 4 VAL B CA 1
ATOM 3485 C C . VAL B 1 4 ? -22.266 -13.641 18.609 1 50.38 4 VAL B C 1
ATOM 3487 O O . VAL B 1 4 ? -21.062 -13.586 18.359 1 50.38 4 VAL B O 1
ATOM 3490 N N . SER B 1 5 ? -22.984 -12.609 19.078 1 51.97 5 SER B N 1
ATOM 3491 C CA . SER B 1 5 ? -22.422 -11.266 19.172 1 51.97 5 SER B CA 1
ATOM 3492 C C . SER B 1 5 ? -21.328 -11.211 20.25 1 51.97 5 SER B C 1
ATOM 3494 O O . SER B 1 5 ? -20.297 -10.586 20.047 1 51.97 5 SER B O 1
ATOM 3496 N N 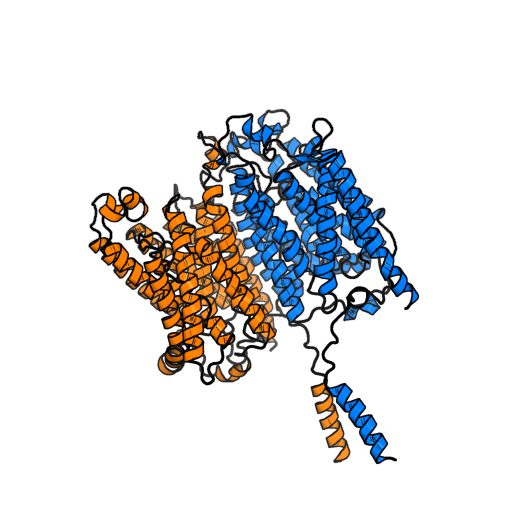. THR B 1 6 ? -21.672 -11.773 21.391 1 50.31 6 THR B N 1
ATOM 3497 C CA . THR B 1 6 ? -20.719 -11.727 22.5 1 50.31 6 THR B CA 1
ATOM 3498 C C . THR B 1 6 ? -19.422 -12.422 22.109 1 50.31 6 THR B C 1
ATOM 3500 O O . THR B 1 6 ? -18.328 -11.945 22.453 1 50.31 6 THR B O 1
ATOM 3503 N N . SER B 1 7 ? -19.594 -13.461 21.312 1 57.91 7 SER B N 1
ATOM 3504 C CA . SER B 1 7 ? -18.422 -14.258 20.953 1 57.91 7 SER B CA 1
ATOM 3505 C C . SER B 1 7 ? -17.547 -13.555 19.922 1 57.91 7 SER B C 1
ATOM 3507 O O . SER B 1 7 ? -16.328 -13.578 20.016 1 57.91 7 SER B O 1
ATOM 3509 N N . MET B 1 8 ? -18.188 -12.719 19.234 1 65.25 8 MET B N 1
ATOM 3510 C CA . MET B 1 8 ? -17.391 -12.031 18.219 1 65.25 8 MET B CA 1
ATOM 3511 C C . MET B 1 8 ? -16.625 -10.867 18.828 1 65.25 8 MET B C 1
ATOM 3513 O O . MET B 1 8 ? -15.516 -10.547 18.391 1 65.25 8 MET B O 1
ATOM 3517 N N . ARG B 1 9 ? -17.234 -10.461 19.953 1 73 9 ARG B N 1
ATOM 3518 C CA . ARG B 1 9 ? -16.641 -9.289 20.609 1 73 9 ARG B CA 1
ATOM 3519 C C . ARG B 1 9 ? -15.258 -9.602 21.156 1 73 9 ARG B C 1
ATOM 3521 O O . ARG B 1 9 ? -14.375 -8.742 21.172 1 73 9 ARG B O 1
ATOM 3528 N N . LEU B 1 10 ? -15.078 -10.797 21.484 1 83.44 10 LEU B N 1
ATOM 3529 C CA . LEU B 1 10 ? -13.789 -11.047 22.109 1 83.44 10 LEU B CA 1
ATOM 3530 C C . LEU B 1 10 ? -12.93 -11.969 21.25 1 83.44 10 LEU B C 1
ATOM 3532 O O . LEU B 1 10 ? -11.695 -11.914 21.328 1 83.44 10 LEU B O 1
ATOM 3536 N N . LYS B 1 11 ? -13.508 -12.688 20.469 1 88 11 LYS B N 1
ATOM 3537 C CA . LYS B 1 11 ? -12.75 -13.711 19.75 1 88 11 LYS B CA 1
ATOM 3538 C C . LYS B 1 11 ? -11.805 -13.078 18.734 1 88 11 LYS B C 1
ATOM 3540 O O . LYS B 1 11 ? -10.602 -13.344 18.734 1 88 11 LYS B O 1
ATOM 3545 N N . LEU B 1 12 ? -12.344 -12.172 17.922 1 89.88 12 LEU B N 1
ATOM 3546 C CA . LEU B 1 12 ? -11.516 -11.594 16.875 1 89.88 12 LEU B CA 1
ATOM 3547 C C . LEU B 1 12 ? -10.391 -10.75 17.469 1 89.88 12 LEU B C 1
ATOM 3549 O O . LEU B 1 12 ? -9.227 -10.914 17.094 1 89.88 12 LEU B O 1
ATOM 3553 N N . PRO B 1 13 ? -10.68 -9.938 18.5 1 91.62 13 PRO B N 1
ATOM 3554 C CA . PRO B 1 13 ? -9.609 -9.156 19.109 1 91.62 13 PRO B CA 1
ATOM 3555 C C . PRO B 1 13 ? -8.516 -10.023 19.719 1 91.62 13 PRO B C 1
ATOM 3557 O O . PRO B 1 13 ? -7.324 -9.758 19.516 1 91.62 13 PRO B O 1
ATOM 3560 N N . VAL B 1 14 ? -8.906 -10.992 20.391 1 94.38 14 VAL B N 1
ATOM 3561 C CA . VAL B 1 14 ? -7.945 -11.859 21.062 1 94.38 14 VAL B CA 1
ATOM 3562 C C . VAL B 1 14 ? -7.055 -12.547 20.031 1 94.38 14 VAL B C 1
ATOM 3564 O O . VAL B 1 14 ? -5.832 -12.594 20.188 1 94.38 14 VAL B O 1
ATOM 3567 N N . VAL B 1 15 ? -7.648 -13.016 18.984 1 94.75 15 VAL B N 1
ATOM 3568 C CA . VAL B 1 15 ? -6.891 -13.703 17.953 1 94.75 15 VAL B CA 1
ATOM 3569 C C . VAL B 1 15 ? -5.93 -12.727 17.281 1 94.75 15 VAL B C 1
ATOM 3571 O O . VAL B 1 15 ? -4.754 -13.047 17.078 1 94.75 15 VAL B O 1
ATOM 3574 N N . CYS B 1 16 ? -6.375 -11.492 16.953 1 95.12 16 CYS B N 1
ATOM 3575 C CA . CYS B 1 16 ? -5.527 -10.492 16.312 1 95.12 16 CYS B CA 1
ATOM 3576 C C . CYS B 1 16 ? -4.348 -10.125 17.203 1 95.12 16 CYS B C 1
ATOM 3578 O O . CYS B 1 16 ? -3.205 -10.086 16.75 1 95.12 16 CYS B O 1
ATOM 3580 N N . PHE B 1 17 ? -4.586 -9.922 18.516 1 96.56 17 PHE B N 1
ATOM 3581 C CA . PHE B 1 17 ? -3.535 -9.5 19.438 1 96.56 17 PHE B CA 1
ATOM 3582 C C . PHE B 1 17 ? -2.559 -10.641 19.703 1 96.56 17 PHE B C 1
ATOM 3584 O O . PHE B 1 17 ? -1.344 -10.438 19.703 1 96.56 17 PHE B O 1
ATOM 3591 N N . ILE B 1 18 ? -3.064 -11.828 19.891 1 97.38 18 ILE B N 1
ATOM 3592 C CA . ILE B 1 18 ? -2.197 -12.969 20.156 1 97.38 18 ILE B CA 1
ATOM 3593 C C . ILE B 1 18 ? -1.306 -13.25 18.953 1 97.38 18 ILE B C 1
ATOM 3595 O O . ILE B 1 18 ? -0.093 -13.422 19.094 1 97.38 18 ILE B O 1
ATOM 3599 N N . LEU B 1 19 ? -1.895 -13.273 17.766 1 97.62 19 LEU B N 1
ATOM 3600 C CA . LEU B 1 19 ? -1.11 -13.523 16.562 1 97.62 19 LEU B CA 1
ATOM 3601 C C . LEU B 1 19 ? -0.041 -12.453 16.375 1 97.62 19 LEU B C 1
ATOM 3603 O O . LEU B 1 19 ? 1.115 -12.773 16.078 1 97.62 19 LEU B O 1
ATOM 3607 N N . GLU B 1 20 ? -0.403 -11.188 16.578 1 97.88 20 GLU B N 1
ATOM 3608 C CA . GLU B 1 20 ? 0.557 -10.109 16.344 1 97.88 20 GLU B CA 1
ATOM 3609 C C . GLU B 1 20 ? 1.674 -10.141 17.391 1 97.88 20 GLU B C 1
ATOM 3611 O O . GLU B 1 20 ? 2.84 -9.914 17.062 1 97.88 20 GLU B O 1
ATOM 3616 N N . ILE B 1 21 ? 1.34 -10.406 18.625 1 98.12 21 ILE B N 1
ATOM 3617 C CA . ILE B 1 21 ? 2.34 -10.461 19.688 1 98.12 21 ILE B CA 1
ATOM 3618 C C . ILE B 1 21 ? 3.307 -11.617 19.422 1 98.12 21 ILE B C 1
ATOM 3620 O O . ILE B 1 21 ? 4.52 -11.461 19.578 1 98.12 21 ILE B O 1
ATOM 3624 N N . ILE B 1 22 ? 2.793 -12.797 19 1 98.31 22 ILE B N 1
ATOM 3625 C CA . ILE B 1 22 ? 3.641 -13.938 18.656 1 98.31 22 ILE B CA 1
ATOM 3626 C C . ILE B 1 22 ? 4.566 -13.547 17.5 1 98.31 22 ILE B C 1
ATOM 3628 O O . ILE B 1 22 ? 5.758 -13.852 17.516 1 98.31 22 ILE B O 1
ATOM 3632 N N . LEU B 1 23 ? 4 -12.875 16.516 1 98.38 23 LEU B N 1
ATOM 3633 C CA . LEU B 1 23 ? 4.797 -12.438 15.375 1 98.38 23 LEU B CA 1
ATOM 3634 C C . LEU B 1 23 ? 5.914 -11.5 15.82 1 98.38 23 LEU B C 1
ATOM 3636 O O . LEU B 1 23 ? 7.066 -11.656 15.406 1 98.38 23 LEU B O 1
ATOM 3640 N N . ILE B 1 24 ? 5.598 -10.539 16.672 1 98.12 24 ILE B N 1
ATOM 3641 C CA . ILE B 1 24 ? 6.586 -9.578 17.141 1 98.12 24 ILE B CA 1
ATOM 3642 C C . ILE B 1 24 ? 7.703 -10.312 17.891 1 98.12 24 ILE B C 1
ATOM 3644 O O . ILE B 1 24 ? 8.883 -10.039 17.672 1 98.12 24 ILE B O 1
ATOM 3648 N N . ILE B 1 25 ? 7.363 -11.273 18.703 1 98.31 25 ILE B N 1
ATOM 3649 C CA . ILE B 1 25 ? 8.344 -12.031 19.469 1 98.31 25 ILE B CA 1
ATOM 3650 C C . ILE B 1 25 ? 9.227 -12.844 18.531 1 98.31 25 ILE B C 1
ATOM 3652 O O . ILE B 1 25 ? 10.453 -12.836 18.672 1 98.31 25 ILE B O 1
ATOM 3656 N N . LEU B 1 26 ? 8.633 -13.531 17.531 1 98.12 26 LEU B N 1
ATOM 3657 C CA . LEU B 1 26 ? 9.398 -14.352 16.594 1 98.12 26 LEU B CA 1
ATOM 3658 C C . LEU B 1 26 ? 10.289 -13.484 15.719 1 98.12 26 LEU B C 1
ATOM 3660 O O . LEU B 1 26 ? 11.422 -13.867 15.406 1 98.12 26 LEU B O 1
ATOM 3664 N N . PHE B 1 27 ? 9.805 -12.312 15.32 1 98.19 27 PHE B N 1
ATOM 3665 C CA . PHE B 1 27 ? 10.648 -11.391 14.562 1 98.19 27 PHE B CA 1
ATOM 3666 C C . PHE B 1 27 ? 11.836 -10.938 15.398 1 98.19 27 PHE B C 1
ATOM 3668 O O . PHE B 1 27 ? 12.953 -10.836 14.883 1 98.19 27 PHE B O 1
ATOM 3675 N N . GLY B 1 28 ? 11.602 -10.617 16.688 1 97.56 28 GLY B N 1
ATOM 3676 C CA . GLY B 1 28 ? 12.688 -10.211 17.562 1 97.56 28 GLY B CA 1
ATOM 3677 C C . GLY B 1 28 ? 13.75 -11.273 17.734 1 97.56 28 GLY B C 1
ATOM 3678 O O . GLY B 1 28 ? 14.945 -10.969 17.781 1 97.56 28 GLY B O 1
ATOM 3679 N N . ALA B 1 29 ? 13.32 -12.539 17.688 1 96.81 29 ALA B N 1
ATOM 3680 C CA . ALA B 1 29 ? 14.227 -13.656 17.953 1 96.81 29 ALA B CA 1
ATOM 3681 C C . ALA B 1 29 ? 14.945 -14.086 16.672 1 96.81 29 ALA B C 1
ATOM 3683 O O . ALA B 1 29 ? 16.094 -14.539 16.734 1 96.81 29 ALA B O 1
ATOM 3684 N N . LEU B 1 30 ? 14.281 -13.891 15.5 1 96.88 30 LEU B N 1
ATOM 3685 C CA . LEU B 1 30 ? 14.781 -14.648 14.359 1 96.88 30 LEU B CA 1
ATOM 3686 C C . LEU B 1 30 ? 15.141 -13.727 13.203 1 96.88 30 LEU B C 1
ATOM 3688 O O . LEU B 1 30 ? 15.859 -14.133 12.289 1 96.88 30 LEU B O 1
ATOM 3692 N N . VAL B 1 31 ? 14.664 -12.516 13.117 1 97.38 31 VAL B N 1
ATOM 3693 C CA . VAL B 1 31 ? 14.727 -11.727 11.891 1 97.38 31 VAL B CA 1
ATOM 3694 C C . VAL B 1 31 ? 15.742 -10.602 12.047 1 97.38 31 VAL B C 1
ATOM 3696 O O . VAL B 1 31 ? 15.789 -9.938 13.086 1 97.38 31 VAL B O 1
ATOM 3699 N N . GLN B 1 32 ? 16.594 -10.43 11.086 1 96.44 32 GLN B N 1
ATOM 3700 C CA . GLN B 1 32 ? 17.547 -9.32 11.031 1 96.44 32 GLN B CA 1
ATOM 3701 C C . GLN B 1 32 ? 17.641 -8.75 9.625 1 96.44 32 GLN B C 1
ATOM 3703 O O . GLN B 1 32 ? 17.188 -9.375 8.664 1 96.44 32 GLN B O 1
ATOM 3708 N N . TYR B 1 33 ? 18.172 -7.551 9.484 1 96.31 33 TYR B N 1
ATOM 3709 C CA . TYR B 1 33 ? 18.422 -6.934 8.188 1 96.31 33 TYR B CA 1
ATOM 3710 C C . TYR B 1 33 ? 19.406 -7.766 7.367 1 96.31 33 TYR B C 1
ATOM 3712 O O . TYR B 1 33 ? 20.344 -8.344 7.91 1 96.31 33 TYR B O 1
ATOM 3720 N N . ASP B 1 34 ? 19.156 -7.832 6.082 1 95.12 34 ASP B N 1
ATOM 3721 C CA . ASP B 1 34 ? 20.219 -8.406 5.258 1 95.12 34 ASP B CA 1
ATOM 3722 C C . ASP B 1 34 ? 21.359 -7.402 5.051 1 95.12 34 ASP B C 1
ATOM 3724 O O . ASP B 1 34 ? 21.297 -6.277 5.543 1 95.12 34 ASP B O 1
ATOM 3728 N N . TYR B 1 35 ? 22.375 -7.727 4.328 1 94.5 35 TYR B N 1
ATOM 3729 C CA . TYR B 1 35 ? 23.594 -6.938 4.238 1 94.5 35 TYR B CA 1
ATOM 3730 C C . TYR B 1 35 ? 23.344 -5.621 3.508 1 94.5 35 TYR B C 1
ATOM 3732 O O . TYR B 1 35 ? 24.016 -4.625 3.766 1 94.5 35 TYR B O 1
ATOM 3740 N N . GLU B 1 36 ? 22.328 -5.566 2.621 1 96.25 36 GLU B N 1
ATOM 3741 C CA . GLU B 1 36 ? 22.062 -4.359 1.843 1 96.25 36 GLU B CA 1
ATOM 3742 C C . GLU B 1 36 ? 21.172 -3.389 2.611 1 96.25 36 GLU B C 1
ATOM 3744 O O . GLU B 1 36 ? 21.031 -2.223 2.232 1 96.25 36 GLU B O 1
ATOM 3749 N N . THR B 1 37 ? 20.547 -3.885 3.666 1 95.56 37 THR B N 1
ATOM 3750 C CA . THR B 1 37 ? 19.641 -3.086 4.477 1 95.56 37 THR B CA 1
ATOM 3751 C C . THR B 1 37 ? 20.312 -2.643 5.77 1 95.56 37 THR B C 1
ATOM 3753 O O . THR B 1 37 ? 19.969 -1.607 6.34 1 95.56 37 THR B O 1
ATOM 3756 N N . ASP B 1 38 ? 21.312 -3.318 6.215 1 95.62 38 ASP B N 1
ATOM 3757 C CA . ASP B 1 38 ? 22.016 -3.066 7.465 1 95.62 38 ASP B CA 1
ATOM 3758 C C . ASP B 1 38 ? 23.031 -1.934 7.301 1 95.62 38 ASP B C 1
ATOM 3760 O O . ASP B 1 38 ? 23.812 -1.923 6.348 1 95.62 38 ASP B O 1
ATOM 3764 N N . ALA B 1 39 ? 23.031 -1.035 8.227 1 95.19 39 ALA B N 1
ATOM 3765 C CA . ALA B 1 39 ? 23.891 0.149 8.133 1 95.19 39 ALA B CA 1
ATOM 3766 C C . ALA B 1 39 ? 25.359 -0.231 8.18 1 95.19 39 ALA B C 1
ATOM 3768 O O . ALA B 1 39 ? 26.172 0.306 7.418 1 95.19 39 ALA B O 1
ATOM 3769 N N . LYS B 1 40 ? 25.766 -1.107 9.086 1 95.12 40 LYS B N 1
ATOM 3770 C CA . LYS B 1 40 ? 27.172 -1.504 9.281 1 95.12 40 LYS B CA 1
ATOM 3771 C C . LYS B 1 40 ? 27.641 -2.391 8.133 1 95.12 40 LYS B C 1
ATOM 3773 O O . LYS B 1 40 ? 28.703 -2.141 7.555 1 95.12 40 LYS B O 1
ATOM 3778 N N . GLU B 1 41 ? 26.812 -3.316 7.785 1 94.38 41 GLU B N 1
ATOM 3779 C CA . GLU B 1 41 ? 27.234 -4.305 6.793 1 94.38 41 GLU B CA 1
ATOM 3780 C C . GLU B 1 41 ? 27.344 -3.678 5.406 1 94.38 41 GLU B C 1
ATOM 3782 O O . GLU B 1 41 ? 28.266 -3.994 4.652 1 94.38 41 GLU B O 1
ATOM 3787 N N . TRP B 1 42 ? 26.438 -2.805 5.012 1 94.5 42 TRP B N 1
ATOM 3788 C CA . TRP B 1 42 ? 26.469 -2.16 3.703 1 94.5 42 TRP B CA 1
ATOM 3789 C C . TRP B 1 42 ? 27.75 -1.332 3.539 1 94.5 42 TRP B C 1
ATOM 3791 O O . TRP B 1 42 ? 28.359 -1.324 2.467 1 94.5 42 TRP B O 1
ATOM 3801 N N . HIS B 1 43 ? 28.203 -0.77 4.59 1 94.19 43 HIS B N 1
ATOM 3802 C CA . HIS B 1 43 ? 29.312 0.172 4.504 1 94.19 43 HIS B CA 1
ATOM 3803 C C . HIS B 1 43 ? 30.641 -0.523 4.766 1 94.19 43 HIS B C 1
ATOM 3805 O O . HIS B 1 43 ? 31.703 0.105 4.691 1 94.19 43 HIS B O 1
ATOM 3811 N N . ASN B 1 44 ? 30.594 -1.762 5.074 1 90.56 44 ASN B N 1
ATOM 3812 C CA . ASN B 1 44 ? 31.828 -2.537 5.234 1 90.56 44 ASN B CA 1
ATOM 3813 C C . ASN B 1 44 ? 32.438 -2.889 3.883 1 90.56 44 ASN B C 1
ATOM 3815 O O . ASN B 1 44 ? 33.625 -3.275 3.812 1 90.56 44 ASN B O 1
ATOM 3819 N N . GLN B 1 45 ? 31.703 -2.717 2.838 1 87.06 45 GLN B N 1
ATOM 3820 C CA . GLN B 1 45 ? 32.188 -2.986 1.491 1 87.06 45 GLN B CA 1
ATOM 3821 C C . GLN B 1 45 ? 32.094 -1.744 0.61 1 87.06 45 GLN B C 1
ATOM 3823 O O . GLN B 1 45 ? 31.375 -0.804 0.934 1 87.06 45 GLN B O 1
ATOM 3828 N N . SER B 1 46 ? 32.969 -1.775 -0.408 1 85.69 46 SER B N 1
ATOM 3829 C CA . SER B 1 46 ? 32.938 -0.665 -1.354 1 85.69 46 SER B CA 1
ATOM 3830 C C . SER B 1 46 ? 31.859 -0.876 -2.408 1 85.69 46 SER B C 1
ATOM 3832 O O . SER B 1 46 ? 31.953 -1.796 -3.223 1 85.69 46 SER B O 1
ATOM 3834 N N . HIS B 1 47 ? 30.797 -0.168 -2.217 1 88.25 47 HIS B N 1
ATOM 3835 C CA . HIS B 1 47 ? 29.703 -0.21 -3.178 1 88.25 47 HIS B CA 1
ATOM 3836 C C . HIS B 1 47 ? 29.219 1.195 -3.535 1 88.25 47 HIS B C 1
ATOM 3838 O O . HIS B 1 47 ? 29.422 2.137 -2.764 1 88.25 47 HIS B O 1
ATOM 3844 N N . ASN B 1 48 ? 28.797 1.213 -4.797 1 89.75 48 ASN B N 1
ATOM 3845 C CA . ASN B 1 48 ? 28 2.393 -5.129 1 89.75 48 ASN B CA 1
ATOM 3846 C C . ASN B 1 48 ? 26.531 2.199 -4.77 1 89.75 48 ASN B C 1
ATOM 3848 O O . ASN B 1 48 ? 26.016 1.086 -4.855 1 89.75 48 ASN B O 1
ATOM 3852 N N . ASP B 1 49 ? 25.875 3.24 -4.426 1 90.44 49 ASP B N 1
ATOM 3853 C CA . ASP B 1 49 ? 24.5 3.172 -3.973 1 90.44 49 ASP B CA 1
ATOM 3854 C C . ASP B 1 49 ? 23.594 2.545 -5.039 1 90.44 49 ASP B C 1
ATOM 3856 O O . ASP B 1 49 ? 22.656 1.825 -4.719 1 90.44 49 ASP B O 1
ATOM 3860 N N . TYR B 1 50 ? 23.891 2.781 -6.305 1 89.81 50 TYR B N 1
ATOM 3861 C CA . TYR B 1 50 ? 23.031 2.303 -7.383 1 89.81 50 TYR B CA 1
ATOM 3862 C C . TYR B 1 50 ? 23.062 0.782 -7.465 1 89.81 50 TYR B C 1
ATOM 3864 O O . TYR B 1 50 ? 22.219 0.179 -8.148 1 89.81 50 TYR B O 1
ATOM 3872 N N . GLU B 1 51 ? 24.031 0.156 -6.773 1 93 51 GLU B N 1
ATOM 3873 C CA . GLU B 1 51 ? 24.172 -1.298 -6.801 1 93 51 GLU B CA 1
ATOM 3874 C C . GLU B 1 51 ? 23.25 -1.953 -5.777 1 93 51 GLU B C 1
ATOM 3876 O O . GLU B 1 51 ? 23.094 -3.178 -5.762 1 93 51 GLU B O 1
ATOM 3881 N N . ASN B 1 52 ? 22.656 -1.131 -4.898 1 95.5 52 ASN B N 1
ATOM 3882 C CA . ASN B 1 52 ? 21.719 -1.671 -3.918 1 95.5 52 ASN B CA 1
ATOM 3883 C C . ASN B 1 52 ? 20.484 -2.273 -4.59 1 95.5 52 ASN B C 1
ATOM 3885 O O . ASN B 1 52 ? 19.875 -1.639 -5.445 1 95.5 52 ASN B O 1
ATOM 3889 N N . ASP B 1 53 ? 20.078 -3.475 -4.191 1 95.44 53 ASP B N 1
ATOM 3890 C CA . ASP B 1 53 ? 18.969 -4.219 -4.805 1 95.44 53 ASP B CA 1
ATOM 3891 C C . ASP B 1 53 ? 17.672 -3.436 -4.719 1 95.44 53 ASP B C 1
ATOM 3893 O O . ASP B 1 53 ? 16.734 -3.699 -5.477 1 95.44 53 ASP B O 1
ATOM 3897 N N . PHE B 1 54 ? 17.656 -2.496 -3.797 1 96.62 54 PHE B N 1
ATOM 3898 C CA . PHE B 1 54 ? 16.484 -1.646 -3.607 1 96.62 54 PHE B CA 1
ATOM 3899 C C . PHE B 1 54 ? 16.094 -0.962 -4.914 1 96.62 54 PHE B C 1
ATOM 3901 O O . PHE B 1 54 ? 14.914 -0.929 -5.277 1 96.62 54 PHE B O 1
ATOM 3908 N N . TYR B 1 55 ? 17.016 -0.506 -5.676 1 95.25 55 TYR B N 1
ATOM 3909 C CA . TYR B 1 55 ? 16.734 0.324 -6.84 1 95.25 55 TYR B CA 1
ATOM 3910 C C . TYR B 1 55 ? 16.328 -0.533 -8.031 1 95.25 55 TYR B C 1
ATOM 3912 O O . TYR B 1 55 ? 15.688 -0.045 -8.969 1 95.25 55 TYR B O 1
ATOM 3920 N N . PHE B 1 56 ? 16.672 -1.84 -8.023 1 95.06 56 PHE B N 1
ATOM 3921 C CA . PHE B 1 56 ? 16.344 -2.734 -9.125 1 95.06 56 PHE B CA 1
ATOM 3922 C C . PHE B 1 56 ? 14.953 -3.338 -8.93 1 95.06 56 PHE B C 1
ATOM 3924 O O . PHE B 1 56 ? 14.297 -3.74 -9.891 1 95.06 56 PHE B O 1
ATOM 3931 N N . ARG B 1 57 ? 14.461 -3.328 -7.656 1 96.69 57 ARG B N 1
ATOM 3932 C CA . ARG B 1 57 ? 13.297 -4.172 -7.406 1 96.69 57 ARG B CA 1
ATOM 3933 C C . ARG B 1 57 ? 12.164 -3.371 -6.77 1 96.69 57 ARG B C 1
ATOM 3935 O O . ARG B 1 57 ? 11 -3.754 -6.863 1 96.69 57 ARG B O 1
ATOM 3942 N N . TYR B 1 58 ? 12.445 -2.244 -6.129 1 96.75 58 TYR B N 1
ATOM 3943 C CA . TYR B 1 58 ? 11.477 -1.552 -5.289 1 96.75 58 TYR B CA 1
ATOM 3944 C C . TYR B 1 58 ? 10.281 -1.081 -6.113 1 96.75 58 TYR B C 1
ATOM 3946 O O . TYR B 1 58 ? 9.133 -1.193 -5.672 1 96.75 58 TYR B O 1
ATOM 3954 N N . PRO B 1 59 ? 10.484 -0.56 -7.379 1 96 59 PRO B N 1
ATOM 3955 C CA . PRO B 1 59 ? 9.297 -0.176 -8.141 1 96 59 PRO B CA 1
ATOM 3956 C C . PRO B 1 59 ? 8.359 -1.354 -8.406 1 96 59 PRO B C 1
ATOM 3958 O O . PRO B 1 59 ? 7.137 -1.209 -8.32 1 96 59 PRO B O 1
ATOM 3961 N N . SER B 1 60 ? 8.938 -2.514 -8.727 1 96.31 60 SER B N 1
ATOM 3962 C CA . SER B 1 60 ? 8.117 -3.705 -8.945 1 96.31 60 SER B CA 1
ATOM 3963 C C . SER B 1 60 ? 7.434 -4.141 -7.652 1 96.31 60 SER B C 1
ATOM 3965 O O . SER B 1 60 ? 6.273 -4.559 -7.672 1 96.31 60 SER B O 1
ATOM 3967 N N . PHE B 1 61 ? 8.18 -4.027 -6.523 1 97.5 61 PHE B N 1
ATOM 3968 C CA . PHE B 1 61 ? 7.578 -4.332 -5.227 1 97.5 61 PHE B CA 1
ATOM 3969 C C . PHE B 1 61 ? 6.328 -3.492 -5 1 97.5 61 PHE B C 1
ATOM 3971 O O . PHE B 1 61 ? 5.293 -4.012 -4.574 1 97.5 61 PHE B O 1
ATOM 3978 N N . GLN B 1 62 ? 6.395 -2.236 -5.23 1 97.75 62 GLN B N 1
ATOM 3979 C CA . GLN B 1 62 ? 5.273 -1.343 -4.969 1 97.75 62 GLN B CA 1
ATOM 3980 C C . GLN B 1 62 ? 4.074 -1.691 -5.848 1 97.75 62 GLN B C 1
ATOM 3982 O O . GLN B 1 62 ? 2.93 -1.657 -5.391 1 97.75 62 GLN B O 1
ATOM 3987 N N . ASP B 1 63 ? 4.363 -1.998 -7.133 1 96.88 63 ASP B N 1
ATOM 3988 C CA . ASP B 1 63 ? 3.281 -2.414 -8.023 1 96.88 63 ASP B CA 1
ATOM 3989 C C . ASP B 1 63 ? 2.605 -3.682 -7.5 1 96.88 63 ASP B C 1
ATOM 3991 O O . ASP B 1 63 ? 1.376 -3.775 -7.492 1 96.88 63 ASP B O 1
ATOM 3995 N N . VAL B 1 64 ? 3.393 -4.613 -7.055 1 96.88 64 VAL B N 1
ATOM 3996 C CA . VAL B 1 64 ? 2.857 -5.863 -6.52 1 96.88 64 VAL B CA 1
ATOM 3997 C C . VAL B 1 64 ? 2.051 -5.578 -5.254 1 96.88 64 VAL B C 1
ATOM 3999 O O . VAL B 1 64 ? 0.981 -6.156 -5.051 1 96.88 64 VAL B O 1
ATOM 4002 N N . HIS B 1 65 ? 2.584 -4.703 -4.473 1 97.31 65 HIS B N 1
ATOM 4003 C CA . HIS B 1 65 ? 1.904 -4.312 -3.242 1 97.31 65 HIS B CA 1
ATOM 4004 C C . HIS B 1 65 ? 0.544 -3.689 -3.539 1 97.31 65 HIS B C 1
ATOM 4006 O O . HIS B 1 65 ? -0.428 -3.943 -2.824 1 97.31 65 HIS B O 1
ATOM 4012 N N . VAL B 1 66 ? 0.408 -2.936 -4.613 1 96.69 66 VAL B N 1
ATOM 4013 C CA . VAL B 1 66 ? -0.86 -2.383 -5.078 1 96.69 66 VAL B CA 1
ATOM 4014 C C . VAL B 1 66 ? -1.795 -3.514 -5.5 1 96.69 66 VAL B C 1
ATOM 4016 O O . VAL B 1 66 ? -2.994 -3.475 -5.219 1 96.69 66 VAL B O 1
ATOM 4019 N N . MET B 1 67 ? -1.297 -4.461 -6.137 1 96.44 67 MET B N 1
ATOM 4020 C CA . MET B 1 67 ? -2.105 -5.605 -6.547 1 96.44 67 MET B CA 1
ATOM 4021 C C . MET B 1 67 ? -2.711 -6.309 -5.336 1 96.44 67 MET B C 1
ATOM 4023 O O . MET B 1 67 ? -3.896 -6.645 -5.336 1 96.44 67 MET B O 1
ATOM 4027 N N . ILE B 1 68 ? -1.944 -6.465 -4.301 1 97.81 68 ILE B N 1
ATOM 4028 C CA . ILE B 1 68 ? -2.348 -7.234 -3.129 1 97.81 68 ILE B CA 1
ATOM 4029 C C . ILE B 1 68 ? -3.488 -6.516 -2.41 1 97.81 68 ILE B C 1
ATOM 4031 O O . ILE B 1 68 ? -4.453 -7.145 -1.976 1 97.81 68 ILE B O 1
ATOM 4035 N N . PHE B 1 69 ? -3.395 -5.219 -2.352 1 96.88 69 PHE B N 1
ATOM 4036 C CA . PHE B 1 69 ? -4.32 -4.531 -1.457 1 96.88 69 PHE B CA 1
ATOM 4037 C C . PHE B 1 69 ? -5.441 -3.865 -2.246 1 96.88 69 PHE B C 1
ATOM 4039 O O . PHE B 1 69 ? -6.613 -3.977 -1.884 1 96.88 69 PHE B O 1
ATOM 4046 N N . ILE B 1 70 ? -5.133 -3.191 -3.328 1 96.12 70 ILE B N 1
ATOM 4047 C CA . ILE B 1 70 ? -6.168 -2.586 -4.156 1 96.12 70 ILE B CA 1
ATOM 4048 C C . ILE B 1 70 ? -6.711 -3.619 -5.141 1 96.12 70 ILE B C 1
ATOM 4050 O O . ILE B 1 70 ? -7.926 -3.779 -5.273 1 96.12 70 ILE B O 1
ATOM 4054 N N . GLY B 1 71 ? -5.832 -4.305 -5.832 1 95.62 71 GLY B N 1
ATOM 4055 C CA . GLY B 1 71 ? -6.238 -5.273 -6.836 1 95.62 71 GLY B CA 1
ATOM 4056 C C . GLY B 1 71 ? -7.141 -6.363 -6.281 1 95.62 71 GLY B C 1
ATOM 4057 O O . GLY B 1 71 ? -8.336 -6.391 -6.566 1 95.62 71 GLY B O 1
ATOM 4058 N N . PHE B 1 72 ? -6.605 -7.133 -5.348 1 95.56 72 PHE B N 1
ATOM 4059 C CA . PHE B 1 72 ? -7.371 -8.242 -4.789 1 95.56 72 PHE B CA 1
ATOM 4060 C C . PHE B 1 72 ? -8.523 -7.727 -3.932 1 95.56 72 PHE B C 1
ATOM 4062 O O . PHE B 1 72 ? -9.609 -8.312 -3.922 1 95.56 72 PHE B O 1
ATOM 4069 N N . GLY B 1 73 ? -8.344 -6.66 -3.244 1 95.19 73 GLY B N 1
ATOM 4070 C CA . GLY B 1 73 ? -9.383 -6.117 -2.383 1 95.19 73 GLY B CA 1
ATOM 4071 C C . GLY B 1 73 ? -10.625 -5.68 -3.141 1 95.19 73 GLY B C 1
ATOM 4072 O O . GLY B 1 73 ? -11.727 -6.168 -2.879 1 95.19 73 GLY B O 1
ATOM 4073 N N . PHE B 1 74 ? -10.445 -4.859 -4.129 1 94.5 74 PHE B N 1
ATOM 4074 C CA . PHE B 1 74 ? -11.586 -4.277 -4.812 1 94.5 74 PHE B CA 1
ATOM 4075 C C . PHE B 1 74 ? -12.133 -5.23 -5.871 1 94.5 74 PHE B C 1
ATOM 4077 O O . PHE B 1 74 ? -13.32 -5.191 -6.195 1 94.5 74 PHE B O 1
ATOM 4084 N N . LEU B 1 75 ? -11.336 -6.121 -6.359 1 93.19 75 LEU B N 1
ATOM 4085 C CA . LEU B 1 75 ? -11.828 -7.137 -7.281 1 93.19 75 LEU B CA 1
ATOM 4086 C C . LEU B 1 75 ? -12.992 -7.91 -6.664 1 93.19 75 LEU B C 1
ATOM 4088 O O . LEU B 1 75 ? -13.93 -8.289 -7.363 1 93.19 75 LEU B O 1
ATOM 4092 N N . MET B 1 76 ? -13.008 -8.078 -5.414 1 94 76 MET B N 1
ATOM 4093 C CA . MET B 1 76 ? -13.945 -8.969 -4.742 1 94 76 MET B CA 1
ATOM 4094 C C . MET B 1 76 ? -15.141 -8.195 -4.199 1 94 76 MET B C 1
ATOM 4096 O O . MET B 1 76 ? -15.984 -8.75 -3.49 1 94 76 MET B O 1
ATOM 4100 N N . THR B 1 77 ? -15.258 -6.953 -4.602 1 93.56 77 THR B N 1
ATOM 4101 C CA . THR B 1 77 ? -16.359 -6.129 -4.105 1 93.56 77 THR B CA 1
ATOM 4102 C C . THR B 1 77 ? -17.562 -6.219 -5.035 1 93.56 77 THR B C 1
ATOM 4104 O O . THR B 1 77 ? -18.469 -5.375 -4.98 1 93.56 77 THR B O 1
ATOM 4107 N N . PHE B 1 78 ? -17.703 -7.219 -5.875 1 91 78 PHE B N 1
ATOM 4108 C CA . PHE B 1 78 ? -18.828 -7.34 -6.797 1 91 78 PHE B CA 1
ATOM 4109 C C . PHE B 1 78 ? -20.094 -7.738 -6.055 1 91 78 PHE B C 1
ATOM 4111 O O . PHE B 1 78 ? -21.203 -7.484 -6.531 1 91 78 PHE B O 1
ATOM 4118 N N . LEU B 1 79 ? -19.984 -8.398 -4.871 1 91.06 79 LEU B N 1
ATOM 4119 C CA . LEU B 1 79 ? -21.156 -8.781 -4.09 1 91.06 79 LEU B CA 1
ATOM 4120 C C . LEU B 1 79 ? -21.828 -7.555 -3.486 1 91.06 79 LEU B C 1
ATOM 4122 O O . LEU B 1 79 ? -21.203 -6.777 -2.773 1 91.06 79 LEU B O 1
ATOM 4126 N N . GLN B 1 80 ? -23.047 -7.387 -3.674 1 89 80 GLN B N 1
ATOM 4127 C CA . GLN B 1 80 ? -23.781 -6.164 -3.373 1 89 80 GLN B CA 1
ATOM 4128 C C . GLN B 1 80 ? -23.812 -5.898 -1.871 1 89 80 GLN B C 1
ATOM 4130 O O . GLN B 1 80 ? -23.906 -4.746 -1.44 1 89 80 GLN B O 1
ATOM 4135 N N . LYS B 1 81 ? -23.703 -6.91 -1.047 1 92.38 81 LYS B N 1
ATOM 4136 C CA . LYS B 1 81 ? -23.812 -6.719 0.396 1 92.38 81 LYS B CA 1
ATOM 4137 C C . LYS B 1 81 ? -22.578 -7.242 1.117 1 92.38 81 LYS B C 1
ATOM 4139 O O . LYS B 1 81 ? -22.641 -7.598 2.295 1 92.38 81 LYS B O 1
ATOM 4144 N N . TYR B 1 82 ? -21.469 -7.34 0.377 1 93.81 82 TYR B N 1
ATOM 4145 C CA . TYR B 1 82 ? -20.266 -7.879 0.999 1 93.81 82 TYR B CA 1
ATOM 4146 C C . TYR B 1 82 ? -19.047 -7.082 0.582 1 93.81 82 TYR B C 1
ATOM 4148 O O . TYR B 1 82 ? -17.922 -7.617 0.55 1 93.81 82 TYR B O 1
ATOM 4156 N N . GLY B 1 83 ? -19.219 -5.812 0.218 1 93.88 83 GLY B N 1
ATOM 4157 C CA . GLY B 1 83 ? -18.109 -4.953 -0.149 1 93.88 83 GLY B CA 1
ATOM 4158 C C . GLY B 1 83 ? -17.156 -4.684 1.002 1 93.88 83 GLY B C 1
ATOM 4159 O O . GLY B 1 83 ? -15.945 -4.68 0.819 1 93.88 83 GLY B O 1
ATOM 4160 N N . PHE B 1 84 ? -17.672 -4.496 2.205 1 92.88 84 PHE B N 1
ATOM 4161 C CA . PHE B 1 84 ? -16.859 -4.25 3.389 1 92.88 84 PHE B CA 1
ATOM 4162 C C . PHE B 1 84 ? -15.992 -5.465 3.709 1 92.88 84 PHE B C 1
ATOM 4164 O O . PHE B 1 84 ? -14.797 -5.324 3.979 1 92.88 84 PHE B O 1
ATOM 4171 N N . GLY B 1 85 ? -16.656 -6.598 3.623 1 94.31 85 GLY B N 1
ATOM 4172 C CA . GLY B 1 85 ? -15.914 -7.824 3.871 1 94.31 85 GLY B CA 1
ATOM 4173 C C . GLY B 1 85 ? -14.82 -8.078 2.854 1 94.31 85 GLY B C 1
ATOM 4174 O O . GLY B 1 85 ? -13.719 -8.5 3.209 1 94.31 85 GLY B O 1
ATOM 4175 N N . SER B 1 86 ? -15.141 -7.777 1.61 1 95.44 86 SER B N 1
ATOM 4176 C CA . SER B 1 86 ? -14.18 -8 0.538 1 95.44 86 SER B CA 1
ATOM 4177 C C . SER B 1 86 ? -12.914 -7.172 0.745 1 95.44 86 SER B C 1
ATOM 4179 O O . SER B 1 86 ? -11.812 -7.715 0.803 1 95.44 86 SER B O 1
ATOM 4181 N N . VAL B 1 87 ? -13.078 -5.938 0.987 1 94.75 87 VAL B N 1
ATOM 4182 C CA . VAL B 1 87 ? -11.922 -5.059 1.098 1 94.75 87 VAL B CA 1
ATOM 4183 C C . VAL B 1 87 ? -11.32 -5.168 2.498 1 94.75 87 VAL B C 1
ATOM 4185 O O . VAL B 1 87 ? -10.102 -5.227 2.656 1 94.75 87 VAL B O 1
ATOM 4188 N N . GLY B 1 88 ? -12.164 -5.172 3.504 1 94.69 88 GLY B N 1
ATOM 4189 C CA . GLY B 1 88 ? -11.711 -5.156 4.887 1 94.69 88 GLY B CA 1
ATOM 4190 C C . GLY B 1 88 ? -10.992 -6.43 5.293 1 94.69 88 GLY B C 1
ATOM 4191 O O . GLY B 1 88 ? -9.93 -6.379 5.922 1 94.69 88 GLY B O 1
ATOM 4192 N N . PHE B 1 89 ? -11.547 -7.562 5.008 1 95.5 89 PHE B N 1
ATOM 4193 C CA . PHE B 1 89 ? -10.906 -8.812 5.395 1 95.5 89 PHE B CA 1
ATOM 4194 C C . PHE B 1 89 ? -9.711 -9.109 4.488 1 95.5 89 PHE B C 1
ATOM 4196 O O . PHE B 1 89 ? -8.734 -9.719 4.926 1 95.5 89 PHE B O 1
ATOM 4203 N N . ASN B 1 90 ? -9.766 -8.656 3.195 1 97 90 ASN B N 1
ATOM 4204 C CA . ASN B 1 90 ? -8.555 -8.695 2.383 1 97 90 ASN B CA 1
ATOM 4205 C C . ASN B 1 90 ? -7.398 -7.98 3.068 1 97 90 ASN B C 1
ATOM 4207 O O . ASN B 1 90 ? -6.281 -8.5 3.117 1 97 90 ASN B O 1
ATOM 4211 N N . PHE B 1 91 ? -7.719 -6.824 3.568 1 94.44 91 PHE B N 1
ATOM 4212 C CA . PHE B 1 91 ? -6.746 -5.977 4.25 1 94.44 91 PHE B CA 1
ATOM 4213 C C . PHE B 1 91 ? -6.172 -6.688 5.469 1 94.44 91 PHE B C 1
ATOM 4215 O O . PHE B 1 91 ? -4.953 -6.77 5.629 1 94.44 91 PHE B O 1
ATOM 4222 N N . LEU B 1 92 ? -6.984 -7.273 6.285 1 94.94 92 LEU B N 1
ATOM 4223 C CA . LEU B 1 92 ? -6.605 -7.949 7.52 1 94.94 92 LEU B CA 1
ATOM 4224 C C . LEU B 1 92 ? -5.75 -9.18 7.227 1 94.94 92 LEU B C 1
ATOM 4226 O O . LEU B 1 92 ? -4.656 -9.32 7.781 1 94.94 92 LEU B O 1
ATOM 4230 N N . ILE B 1 93 ? -6.203 -10.031 6.371 1 97.38 93 ILE B N 1
ATOM 4231 C CA . ILE B 1 93 ? -5.531 -11.297 6.102 1 97.38 93 ILE B CA 1
ATOM 4232 C C . ILE B 1 93 ? -4.203 -11.039 5.391 1 97.38 93 ILE B C 1
ATOM 4234 O O . ILE B 1 93 ? -3.223 -11.75 5.613 1 97.38 93 ILE B O 1
ATOM 4238 N N . ALA B 1 94 ? -4.211 -10.016 4.516 1 98.31 94 ALA B N 1
ATOM 4239 C CA . ALA B 1 94 ? -2.971 -9.68 3.822 1 98.31 94 ALA B CA 1
ATOM 4240 C C . ALA B 1 94 ? -1.916 -9.172 4.801 1 98.31 94 ALA B C 1
ATOM 4242 O O . ALA B 1 94 ? -0.749 -9.562 4.727 1 98.31 94 ALA B O 1
ATOM 4243 N N . ALA B 1 95 ? -2.324 -8.328 5.727 1 97.44 95 ALA B N 1
ATOM 4244 C CA . ALA B 1 95 ? -1.393 -7.785 6.715 1 97.44 95 ALA B CA 1
ATOM 4245 C C . ALA B 1 95 ? -0.812 -8.891 7.59 1 97.44 95 ALA B C 1
ATOM 4247 O O . ALA B 1 95 ? 0.375 -8.875 7.918 1 97.44 95 ALA B O 1
ATOM 4248 N N . PHE B 1 96 ? -1.617 -9.773 7.945 1 98.44 96 PHE B N 1
ATOM 4249 C CA . PHE B 1 96 ? -1.139 -10.906 8.734 1 98.44 96 PHE B CA 1
ATOM 4250 C C . PHE B 1 96 ? -0.216 -11.789 7.91 1 98.44 96 PHE B C 1
ATOM 4252 O O . PHE B 1 96 ? 0.867 -12.164 8.367 1 98.44 96 PHE B O 1
ATOM 4259 N N . SER B 1 97 ? -0.625 -12.141 6.719 1 98.75 97 SER B N 1
ATOM 4260 C CA . SER B 1 97 ? 0.053 -13.117 5.871 1 98.75 97 SER B CA 1
ATOM 4261 C C . SER B 1 97 ? 1.455 -12.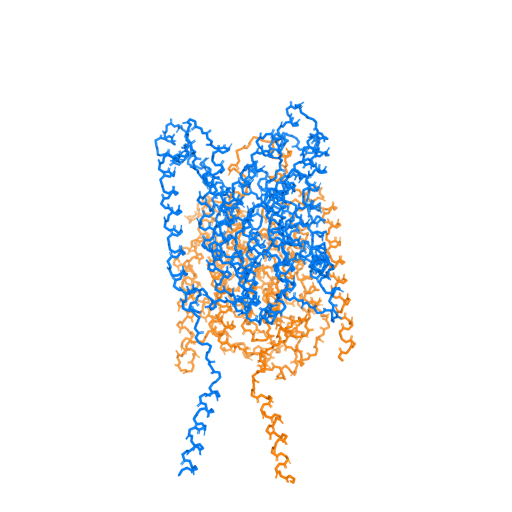648 5.5 1 98.75 97 SER B C 1
ATOM 4263 O O . SER B 1 97 ? 2.391 -13.445 5.441 1 98.75 97 SER B O 1
ATOM 4265 N N . LEU B 1 98 ? 1.607 -11.367 5.219 1 98.56 98 LEU B N 1
ATOM 4266 C CA . LEU B 1 98 ? 2.924 -10.93 4.77 1 98.56 98 LEU B CA 1
ATOM 4267 C C . LEU B 1 98 ? 3.953 -11.062 5.891 1 98.56 98 LEU B C 1
ATOM 4269 O O . LEU B 1 98 ? 5.125 -11.344 5.633 1 98.56 98 LEU B O 1
ATOM 4273 N N . GLN B 1 99 ? 3.539 -10.859 7.176 1 98.69 99 GLN B N 1
ATOM 4274 C CA . GLN B 1 99 ? 4.441 -11.07 8.305 1 98.69 99 GLN B CA 1
ATOM 4275 C C . GLN B 1 99 ? 4.758 -12.547 8.492 1 98.69 99 GLN B C 1
ATOM 4277 O O . GLN B 1 99 ? 5.922 -12.922 8.641 1 98.69 99 GLN B O 1
ATOM 4282 N N . TRP B 1 100 ? 3.721 -13.336 8.438 1 98.75 100 TRP B N 1
ATOM 4283 C CA . TRP B 1 100 ? 3.857 -14.781 8.625 1 98.75 100 TRP B CA 1
ATOM 4284 C C . TRP B 1 100 ? 4.656 -15.406 7.488 1 98.75 100 TRP B C 1
ATOM 4286 O O . TRP B 1 100 ? 5.477 -16.297 7.715 1 98.75 100 TRP B O 1
ATOM 4296 N N . ALA B 1 101 ? 4.461 -14.961 6.297 1 98.75 101 ALA B N 1
ATOM 4297 C CA . ALA B 1 101 ? 5.191 -15.438 5.129 1 98.75 101 ALA B CA 1
ATOM 4298 C C . ALA B 1 101 ? 6.68 -15.133 5.25 1 98.75 101 ALA B C 1
ATOM 4300 O O . ALA B 1 101 ? 7.52 -15.953 4.871 1 98.75 101 ALA B O 1
ATOM 4301 N N . THR B 1 102 ? 6.992 -13.945 5.766 1 98.44 102 THR B N 1
ATOM 4302 C CA . THR B 1 102 ? 8.391 -13.594 5.969 1 98.44 102 THR B CA 1
ATOM 4303 C C . THR B 1 102 ? 9.078 -14.617 6.867 1 98.44 102 THR B C 1
ATOM 4305 O O . THR B 1 102 ? 10.195 -15.047 6.582 1 98.44 102 THR B O 1
ATOM 4308 N N . LEU B 1 103 ? 8.406 -15.07 7.898 1 98.12 103 LEU B N 1
ATOM 4309 C CA . LEU B 1 103 ? 8.969 -16.047 8.836 1 98.12 103 LEU B CA 1
ATOM 4310 C C . LEU B 1 103 ? 9.062 -17.422 8.203 1 98.12 103 LEU B C 1
ATOM 4312 O O . LEU B 1 103 ? 10.117 -18.047 8.234 1 98.12 103 LEU B O 1
ATOM 4316 N N . MET B 1 104 ? 8 -17.891 7.539 1 98.06 104 MET B N 1
ATOM 4317 C CA . MET B 1 104 ? 7.961 -19.25 7.012 1 98.06 104 MET B CA 1
ATOM 4318 C C . MET B 1 104 ? 8.891 -19.406 5.812 1 98.06 104 MET B C 1
ATOM 4320 O O . MET B 1 104 ? 9.602 -20.406 5.688 1 98.06 104 MET B O 1
ATOM 4324 N N . GLN B 1 105 ? 8.867 -18.438 4.949 1 97.62 105 GLN B N 1
ATOM 4325 C CA . GLN B 1 105 ? 9.781 -18.484 3.814 1 97.62 105 GLN B CA 1
ATOM 4326 C C . GLN B 1 105 ? 11.227 -18.344 4.27 1 97.62 105 GLN B C 1
ATOM 4328 O O . GLN B 1 105 ? 12.125 -18.984 3.715 1 97.62 105 GLN B O 1
ATOM 4333 N N . GLY B 1 106 ? 11.43 -17.453 5.285 1 95.94 106 GLY B N 1
ATOM 4334 C CA . GLY B 1 106 ? 12.758 -17.312 5.844 1 95.94 106 GLY B CA 1
ATOM 4335 C C . GLY B 1 106 ? 13.273 -18.578 6.504 1 95.94 106 GLY B C 1
ATOM 4336 O O . GLY B 1 106 ? 14.461 -18.906 6.383 1 95.94 106 GLY B O 1
ATOM 4337 N N . PHE B 1 107 ? 12.461 -19.266 7.113 1 93.38 107 PHE B N 1
ATOM 4338 C CA . PHE B 1 107 ? 12.836 -20.5 7.797 1 93.38 107 PHE B CA 1
ATOM 4339 C C . PHE B 1 107 ? 13.289 -21.547 6.797 1 93.38 107 PHE B C 1
ATOM 4341 O O . PHE B 1 107 ? 14.273 -22.25 7.031 1 93.38 107 PHE B O 1
ATOM 4348 N N . PHE B 1 108 ? 12.711 -21.547 5.664 1 88.88 108 PHE B N 1
ATOM 4349 C CA . PHE B 1 108 ? 13.008 -22.609 4.707 1 88.88 108 PHE B CA 1
ATOM 4350 C C . PHE B 1 108 ? 14.055 -22.141 3.697 1 88.88 108 PHE B C 1
ATOM 4352 O O . PHE B 1 108 ? 14.883 -22.938 3.248 1 88.88 108 PHE B O 1
ATOM 4359 N N . HIS B 1 109 ? 14 -20.828 3.338 1 83 109 HIS B N 1
ATOM 4360 C CA . HIS B 1 109 ? 14.836 -20.312 2.26 1 83 109 HIS B CA 1
ATOM 4361 C C . HIS B 1 109 ? 15.883 -19.328 2.793 1 83 109 HIS B C 1
ATOM 4363 O O . HIS B 1 109 ? 16.891 -19.062 2.129 1 83 109 HIS B O 1
ATOM 4369 N N . GLY B 1 110 ? 15.656 -18.828 3.908 1 73.88 110 GLY B N 1
ATOM 4370 C CA . GLY B 1 110 ? 16.359 -17.594 4.191 1 73.88 110 GLY B CA 1
ATOM 4371 C C . GLY B 1 110 ? 17.203 -17.672 5.461 1 73.88 110 GLY B C 1
ATOM 4372 O O . GLY B 1 110 ? 17.656 -16.641 5.957 1 73.88 110 GLY B O 1
ATOM 4373 N N . MET B 1 111 ? 17.391 -18.844 5.926 1 84.44 111 MET B N 1
ATOM 4374 C CA . MET B 1 111 ? 18.156 -18.906 7.172 1 84.44 111 MET B CA 1
ATOM 4375 C C . MET B 1 111 ? 19.656 -18.906 6.902 1 84.44 111 MET B C 1
ATOM 4377 O O . MET B 1 111 ? 20.141 -19.75 6.141 1 84.44 111 MET B O 1
ATOM 4381 N N . HIS B 1 112 ? 20.219 -17.906 7.336 1 84.69 112 HIS B N 1
ATOM 4382 C CA . HIS B 1 112 ? 21.688 -17.797 7.332 1 84.69 112 HIS B CA 1
ATOM 4383 C C . HIS B 1 112 ? 22.219 -17.5 8.727 1 84.69 112 HIS B C 1
ATOM 4385 O O . HIS B 1 112 ? 21.844 -16.5 9.336 1 84.69 112 HIS B O 1
ATOM 4391 N N . GLY B 1 113 ? 23.141 -18.328 9.25 1 88.69 113 GLY B N 1
ATOM 4392 C CA . GLY B 1 113 ? 23.688 -18.125 10.586 1 88.69 113 GLY B CA 1
ATOM 4393 C C . GLY B 1 113 ? 22.625 -18.172 11.672 1 88.69 113 GLY B C 1
ATOM 4394 O O . GLY B 1 113 ? 22.672 -17.375 12.617 1 88.69 113 GLY B O 1
ATOM 4395 N N . GLY B 1 114 ? 21.578 -18.844 11.414 1 91.94 114 GLY B N 1
ATOM 4396 C CA . GLY B 1 114 ? 20.531 -19.016 12.414 1 91.94 114 GLY B CA 1
ATOM 4397 C C . GLY B 1 114 ? 19.531 -17.875 12.422 1 91.94 114 GLY B C 1
ATOM 4398 O O . GLY B 1 114 ? 18.688 -17.797 13.328 1 91.94 114 GLY B O 1
ATOM 4399 N N . LYS B 1 115 ? 19.656 -16.969 11.516 1 96.12 115 LYS B N 1
ATOM 4400 C CA . LYS B 1 115 ? 18.734 -15.836 11.453 1 96.12 115 LYS B CA 1
ATOM 4401 C C . LYS B 1 115 ? 18.109 -15.719 10.062 1 96.12 115 LYS B C 1
ATOM 4403 O O . LYS B 1 115 ? 18.656 -16.234 9.086 1 96.12 115 LYS B O 1
ATOM 4408 N N . ILE B 1 116 ? 17.016 -15.125 10 1 97.12 116 ILE B N 1
ATOM 4409 C CA . ILE B 1 116 ? 16.328 -14.797 8.75 1 97.12 116 ILE B CA 1
ATOM 4410 C C . ILE B 1 116 ? 16.703 -13.391 8.305 1 97.12 116 ILE B C 1
ATOM 4412 O O . ILE B 1 116 ? 16.391 -12.414 8.984 1 97.12 116 ILE B O 1
ATOM 4416 N N . HIS B 1 117 ? 17.391 -13.305 7.207 1 96.19 117 HIS B N 1
ATOM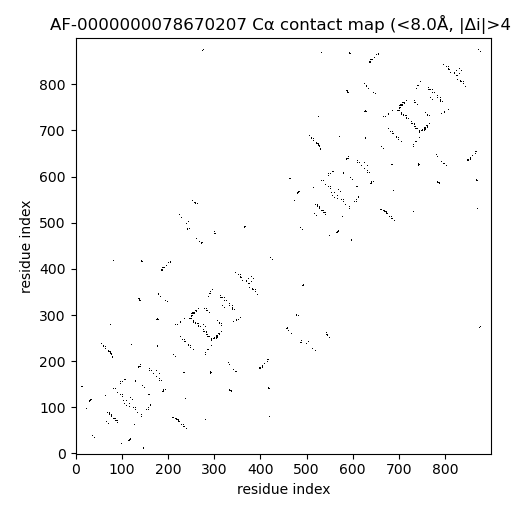 4417 C CA . HIS B 1 117 ? 17.812 -12.016 6.672 1 96.19 117 HIS B CA 1
ATOM 4418 C C . HIS B 1 117 ? 16.766 -11.445 5.723 1 96.19 117 HIS B C 1
ATOM 4420 O O . HIS B 1 117 ? 16.344 -12.109 4.773 1 96.19 117 HIS B O 1
ATOM 4426 N N . VAL B 1 118 ? 16.375 -10.195 5.977 1 96.62 118 VAL B N 1
ATOM 4427 C CA . VAL B 1 118 ? 15.258 -9.656 5.203 1 96.62 118 VAL B CA 1
ATOM 4428 C C . VAL B 1 118 ? 15.711 -8.406 4.449 1 96.62 118 VAL B C 1
ATOM 4430 O O . VAL B 1 118 ? 16.516 -7.621 4.961 1 96.62 118 VAL B O 1
ATOM 4433 N N . GLY B 1 119 ? 15.281 -8.25 3.246 1 96.56 119 GLY B N 1
ATOM 4434 C CA . GLY B 1 119 ? 15.406 -7.129 2.33 1 96.56 119 GLY B CA 1
ATOM 4435 C C . GLY B 1 119 ? 14.242 -7.016 1.364 1 96.56 119 GLY B C 1
ATOM 4436 O O . GLY B 1 119 ? 13.18 -7.586 1.602 1 96.56 119 GLY B O 1
ATOM 4437 N N . VAL B 1 120 ? 14.422 -6.246 0.331 1 97.5 120 VAL B N 1
ATOM 4438 C CA . VAL B 1 120 ? 13.336 -5.957 -0.601 1 97.5 120 VAL B CA 1
ATOM 4439 C C . VAL B 1 120 ? 12.852 -7.254 -1.244 1 97.5 120 VAL B C 1
ATOM 4441 O O . VAL B 1 120 ? 11.656 -7.418 -1.501 1 97.5 120 VAL B O 1
ATOM 4444 N N . GLU B 1 121 ? 13.734 -8.188 -1.529 1 96.06 121 GLU B N 1
ATOM 4445 C CA . GLU B 1 121 ? 13.336 -9.453 -2.135 1 96.06 121 GLU B CA 1
ATOM 4446 C C . GLU B 1 121 ? 12.422 -10.25 -1.2 1 96.06 121 GLU B C 1
ATOM 4448 O O . GLU B 1 121 ? 11.477 -10.891 -1.649 1 96.06 121 GLU B O 1
ATOM 4453 N N . SER B 1 122 ? 12.734 -10.234 0.124 1 96.81 122 SER B N 1
ATOM 4454 C CA . SER B 1 122 ? 11.883 -10.898 1.103 1 96.81 122 SER B CA 1
ATOM 4455 C C . SER B 1 122 ? 10.484 -10.281 1.134 1 96.81 122 SER B C 1
ATOM 4457 O O . SER B 1 122 ? 9.492 -10.984 1.312 1 96.81 122 SER B O 1
ATOM 4459 N N . MET B 1 123 ? 10.422 -8.969 0.98 1 97.75 123 MET B N 1
ATOM 4460 C CA . MET B 1 123 ? 9.133 -8.281 0.951 1 97.75 123 MET B CA 1
ATOM 4461 C C . MET B 1 123 ? 8.305 -8.719 -0.254 1 97.75 123 MET B C 1
ATOM 4463 O O . MET B 1 123 ? 7.105 -8.969 -0.132 1 97.75 123 MET B O 1
ATOM 4467 N N . ILE B 1 124 ? 8.938 -8.836 -1.414 1 97.88 124 ILE B N 1
ATOM 4468 C CA . ILE B 1 124 ? 8.258 -9.266 -2.633 1 97.88 124 ILE B CA 1
ATOM 4469 C C . ILE B 1 124 ? 7.75 -10.695 -2.467 1 97.88 124 ILE B C 1
ATOM 4471 O O . ILE B 1 124 ? 6.59 -10.984 -2.773 1 97.88 124 ILE B O 1
ATOM 4475 N N . ASN B 1 125 ? 8.633 -11.547 -1.987 1 97.38 125 ASN B N 1
ATOM 4476 C CA . ASN B 1 125 ? 8.25 -12.945 -1.812 1 97.38 125 ASN B CA 1
ATOM 4477 C C . ASN B 1 125 ? 7.102 -13.094 -0.816 1 97.38 125 ASN B C 1
ATOM 4479 O O . ASN B 1 125 ? 6.223 -13.938 -0.996 1 97.38 125 ASN B O 1
ATOM 4483 N N . ALA B 1 126 ? 7.148 -12.305 0.253 1 98.5 126 ALA B N 1
ATOM 4484 C CA . ALA B 1 126 ? 6.043 -12.32 1.211 1 98.5 126 ALA B CA 1
ATOM 4485 C C . ALA B 1 126 ? 4.738 -11.875 0.554 1 98.5 126 ALA B C 1
ATOM 4487 O O . ALA B 1 126 ? 3.68 -12.453 0.817 1 98.5 126 ALA B O 1
ATOM 4488 N N . ASP B 1 127 ? 4.762 -10.883 -0.292 1 98.38 127 ASP B N 1
ATOM 4489 C CA . ASP B 1 127 ? 3.582 -10.43 -1.019 1 98.38 127 ASP B CA 1
ATOM 4490 C C . ASP B 1 127 ? 3.08 -11.5 -1.979 1 98.38 127 ASP B C 1
ATOM 4492 O O . ASP B 1 127 ? 1.874 -11.648 -2.186 1 98.38 127 ASP B O 1
ATOM 4496 N N . PHE B 1 128 ? 4.043 -12.25 -2.619 1 97.38 128 PHE B N 1
ATOM 4497 C CA . PHE B 1 128 ? 3.664 -13.344 -3.506 1 97.38 128 PHE B CA 1
ATOM 4498 C C . PHE B 1 128 ? 2.887 -14.414 -2.748 1 97.38 128 PHE B C 1
ATOM 4500 O O . PHE B 1 128 ? 1.833 -14.859 -3.203 1 97.38 128 PHE B O 1
ATOM 4507 N N . CYS B 1 129 ? 3.441 -14.758 -1.634 1 98.44 129 CYS B N 1
ATOM 4508 C CA . CYS B 1 129 ? 2.746 -15.734 -0.797 1 98.44 129 CYS B CA 1
ATOM 4509 C C . CYS B 1 129 ? 1.375 -15.211 -0.382 1 98.44 129 CYS B C 1
ATOM 4511 O O . CYS B 1 129 ? 0.392 -15.953 -0.402 1 98.44 129 CYS B O 1
ATOM 4513 N N . THR B 1 130 ? 1.339 -13.961 0.013 1 98.75 130 THR B N 1
ATOM 4514 C CA . THR B 1 130 ? 0.081 -13.328 0.387 1 98.75 130 THR B CA 1
ATOM 4515 C C . THR B 1 130 ? -0.909 -13.359 -0.773 1 98.75 130 THR B C 1
ATOM 4517 O O . THR B 1 130 ? -2.1 -13.617 -0.574 1 98.75 130 THR B O 1
ATOM 4520 N N . GLY B 1 131 ? -0.394 -13.102 -1.964 1 97.69 131 GLY B N 1
ATOM 4521 C CA . GLY B 1 131 ? -1.244 -13.211 -3.139 1 97.69 131 GLY B CA 1
ATOM 4522 C C . GLY B 1 131 ? -1.894 -14.578 -3.279 1 97.69 131 GLY B C 1
ATOM 4523 O O . GLY B 1 131 ? -3.07 -14.68 -3.631 1 97.69 131 GLY B O 1
ATOM 4524 N N . SER B 1 132 ? -1.157 -15.562 -3.016 1 98.12 132 SER B N 1
ATOM 4525 C CA . SER B 1 132 ? -1.7 -16.922 -3.078 1 98.12 132 SER B CA 1
ATOM 4526 C C . SER B 1 132 ? -2.805 -17.125 -2.047 1 98.12 132 SER B C 1
ATOM 4528 O O . SER B 1 132 ? -3.824 -17.75 -2.336 1 98.12 132 SER B O 1
ATOM 4530 N N . VAL B 1 133 ? -2.613 -16.625 -0.88 1 98.5 133 VAL B N 1
ATOM 4531 C CA . VAL B 1 133 ? -3.611 -16.688 0.181 1 98.5 133 VAL B CA 1
ATOM 4532 C C . VAL B 1 133 ? -4.883 -15.969 -0.258 1 98.5 133 VAL B C 1
ATOM 4534 O O . VAL B 1 133 ? -5.992 -16.438 0.004 1 98.5 133 VAL B O 1
ATOM 4537 N N . LEU B 1 134 ? -4.727 -14.867 -0.915 1 98.31 134 LEU B N 1
ATOM 4538 C CA . LEU B 1 134 ? -5.879 -14.07 -1.32 1 98.31 134 LEU B CA 1
ATOM 4539 C C . LEU B 1 134 ? -6.629 -14.734 -2.467 1 98.31 134 LEU B C 1
ATOM 4541 O O . LEU B 1 134 ? -7.844 -14.578 -2.594 1 98.31 134 LEU B O 1
ATOM 4545 N N . ILE B 1 135 ? -5.898 -15.508 -3.322 1 96.94 135 ILE B N 1
ATOM 4546 C CA . ILE B 1 135 ? -6.574 -16.328 -4.312 1 96.94 135 ILE B CA 1
ATOM 4547 C C . ILE B 1 135 ? -7.512 -17.312 -3.613 1 96.94 135 ILE B C 1
ATOM 4549 O O . ILE B 1 135 ? -8.68 -17.438 -3.977 1 96.94 135 ILE B O 1
ATOM 4553 N N . SER B 1 136 ? -7.035 -17.953 -2.584 1 97.62 136 SER B N 1
ATOM 4554 C CA . SER B 1 136 ? -7.852 -18.875 -1.806 1 97.62 136 SER B CA 1
ATOM 4555 C C . SER B 1 136 ? -9.016 -18.141 -1.133 1 97.62 136 SER B C 1
ATOM 4557 O O . SER B 1 136 ? -10.109 -18.688 -1.026 1 97.62 136 SER B O 1
ATOM 4559 N N . PHE B 1 137 ? -8.742 -16.984 -0.64 1 97.69 137 PHE B N 1
ATOM 4560 C CA . PHE B 1 137 ? -9.789 -16.172 -0.051 1 97.69 137 PHE B CA 1
ATOM 4561 C C . PHE B 1 137 ? -10.93 -15.953 -1.042 1 97.69 137 PHE B C 1
ATOM 4563 O O . PHE B 1 137 ? -12.102 -16 -0.668 1 97.69 137 PHE B O 1
ATOM 4570 N N . GLY B 1 138 ? -10.617 -15.758 -2.285 1 96.19 138 GLY B N 1
ATOM 4571 C CA . GLY B 1 138 ? -11.625 -15.602 -3.314 1 96.19 138 GLY B CA 1
ATOM 4572 C C . GLY B 1 138 ? -12.547 -16.812 -3.441 1 96.19 138 GLY B C 1
ATOM 4573 O O . GLY B 1 138 ? -13.734 -16.656 -3.736 1 96.19 138 GLY B O 1
ATOM 4574 N N . ALA B 1 139 ? -12 -17.969 -3.221 1 95.94 139 ALA B N 1
ATOM 4575 C CA . ALA B 1 139 ? -12.797 -19.188 -3.328 1 95.94 139 ALA B CA 1
ATOM 4576 C C . ALA B 1 139 ? -13.844 -19.266 -2.219 1 95.94 139 ALA B C 1
ATOM 4578 O O . ALA B 1 139 ? -14.969 -19.719 -2.443 1 95.94 139 ALA B O 1
ATOM 4579 N N . VAL B 1 140 ? -13.539 -18.734 -1.046 1 94.5 140 VAL B N 1
ATOM 4580 C CA . VAL B 1 140 ? -14.422 -18.891 0.107 1 94.5 140 VAL B CA 1
ATOM 4581 C C . VAL B 1 140 ? -15.086 -17.547 0.426 1 94.5 140 VAL B C 1
ATOM 4583 O O . VAL B 1 140 ? -15.68 -17.375 1.494 1 94.5 140 VAL B O 1
ATOM 4586 N N . LEU B 1 141 ? -15.023 -16.625 -0.457 1 95.12 141 LEU B N 1
ATOM 4587 C CA . LEU B 1 141 ? -15.492 -15.266 -0.236 1 95.12 141 LEU B CA 1
ATOM 4588 C C . LEU B 1 141 ? -16.938 -15.266 0.235 1 95.12 141 LEU B C 1
ATOM 4590 O O . LEU B 1 141 ? -17.797 -15.891 -0.386 1 95.12 141 LEU B O 1
ATOM 4594 N N . GLY B 1 142 ? -17.188 -14.562 1.371 1 93.19 142 GLY B N 1
ATOM 4595 C CA . GLY B 1 142 ? -18.547 -14.344 1.87 1 93.19 142 GLY B CA 1
ATOM 4596 C C . GLY B 1 142 ? -19.094 -15.539 2.623 1 93.19 142 GLY B C 1
ATOM 4597 O O . GLY B 1 142 ? -20.25 -15.539 3.037 1 93.19 142 GLY B O 1
ATOM 4598 N N . LYS B 1 143 ? -18.281 -16.594 2.82 1 92.5 143 LYS B N 1
ATOM 4599 C CA . LYS B 1 143 ? -18.797 -17.828 3.396 1 92.5 143 LYS B CA 1
ATOM 4600 C C . LYS B 1 143 ? -18.031 -18.219 4.66 1 92.5 143 LYS B C 1
ATOM 4602 O O . LYS B 1 143 ? -18.281 -19.281 5.238 1 92.5 143 LYS B O 1
ATOM 4607 N N . THR B 1 144 ? -17.109 -17.344 5.051 1 91.56 144 THR B N 1
ATOM 4608 C CA . THR B 1 144 ? -16.266 -17.672 6.195 1 91.56 144 THR B CA 1
ATOM 4609 C C . THR B 1 144 ? -16.172 -16.484 7.152 1 91.56 144 THR B C 1
ATOM 4611 O O . THR B 1 144 ? -16.422 -15.344 6.766 1 91.56 144 THR B O 1
ATOM 4614 N N . SER B 1 145 ? -15.883 -16.797 8.383 1 90.12 145 SER B N 1
ATOM 4615 C CA . SER B 1 145 ? -15.633 -15.758 9.375 1 90.12 145 SER B CA 1
ATOM 4616 C C . SER B 1 145 ? -14.195 -15.25 9.297 1 90.12 145 SER B C 1
ATOM 4618 O O . SER B 1 145 ? -13.328 -15.922 8.727 1 90.12 145 SER B O 1
ATOM 4620 N N . PRO B 1 146 ? -13.914 -14.094 9.891 1 91.25 146 PRO B N 1
ATOM 4621 C CA . PRO B 1 146 ? -12.539 -13.578 9.867 1 91.25 146 PRO B CA 1
ATOM 4622 C C . PRO B 1 146 ? -11.562 -14.484 10.617 1 91.25 146 PRO B C 1
ATOM 4624 O O . PRO B 1 146 ? -10.391 -14.578 10.242 1 91.25 146 PRO B O 1
ATOM 4627 N N . ILE B 1 147 ? -12.008 -15.133 11.641 1 91.44 147 ILE B N 1
ATOM 4628 C CA . ILE B 1 147 ? -11.133 -16.016 12.398 1 91.44 147 ILE B CA 1
ATOM 4629 C C . ILE B 1 147 ? -10.773 -17.234 11.547 1 91.44 147 ILE B C 1
ATOM 4631 O O . ILE B 1 147 ? -9.633 -17.688 11.555 1 91.44 147 ILE B O 1
ATOM 4635 N N . GLN B 1 148 ? -11.734 -17.766 10.852 1 91.94 148 GLN B N 1
ATOM 4636 C CA . GLN B 1 148 ? -11.469 -18.875 9.938 1 91.94 148 GLN B CA 1
ATOM 4637 C C . GLN B 1 148 ? -10.477 -18.469 8.852 1 91.94 148 GLN B C 1
ATOM 4639 O O . GLN B 1 148 ? -9.609 -19.266 8.469 1 91.94 148 GLN B O 1
ATOM 4644 N N . LEU B 1 149 ? -10.641 -17.281 8.391 1 94.69 149 LEU B N 1
ATOM 4645 C CA . LEU B 1 149 ? -9.742 -16.781 7.355 1 94.69 149 LEU B CA 1
ATOM 4646 C C . LEU B 1 149 ? -8.312 -16.688 7.879 1 94.69 149 LEU B C 1
ATOM 4648 O O . LEU B 1 149 ? -7.363 -17.047 7.184 1 94.69 149 LEU B O 1
ATOM 4652 N N . LEU B 1 150 ? -8.133 -16.172 9.078 1 95.56 150 LEU B N 1
ATOM 4653 C CA . LEU B 1 150 ? -6.805 -16.047 9.68 1 95.56 150 LEU B CA 1
ATOM 4654 C C . LEU B 1 150 ? -6.188 -17.422 9.906 1 95.56 150 LEU B C 1
ATOM 4656 O O . LEU B 1 150 ? -4.996 -17.625 9.672 1 95.56 150 LEU B O 1
ATOM 4660 N N . THR B 1 151 ? -6.996 -18.359 10.32 1 93.88 151 THR B N 1
ATOM 4661 C CA . THR B 1 151 ? -6.516 -19.719 10.531 1 93.88 151 THR B CA 1
ATOM 4662 C C . THR B 1 151 ? -6.117 -20.359 9.211 1 93.88 151 THR B C 1
ATOM 4664 O O . THR B 1 151 ? -5.062 -20.984 9.109 1 93.88 151 THR B O 1
ATOM 4667 N N . MET B 1 152 ? -6.957 -20.188 8.258 1 95.12 152 MET B N 1
ATOM 4668 C CA . MET B 1 152 ? -6.648 -20.688 6.918 1 95.12 152 MET B CA 1
ATOM 4669 C C . MET B 1 152 ? -5.34 -20.094 6.406 1 95.12 152 MET B C 1
ATOM 4671 O O . MET B 1 152 ? -4.5 -20.812 5.863 1 95.12 152 MET B O 1
ATOM 4675 N N . ALA B 1 153 ? -5.168 -18.812 6.578 1 97.12 153 ALA B N 1
ATOM 4676 C CA . ALA B 1 153 ? -3.955 -18.141 6.125 1 97.12 153 ALA B CA 1
ATOM 4677 C C . ALA B 1 153 ? -2.721 -18.688 6.832 1 97.12 153 ALA B C 1
ATOM 4679 O O . ALA B 1 153 ? -1.676 -18.891 6.207 1 97.12 153 ALA B O 1
ATOM 4680 N N . MET B 1 154 ? -2.826 -18.953 8.109 1 96.81 154 MET B N 1
ATOM 4681 C CA . MET B 1 154 ? -1.705 -19.484 8.883 1 96.81 154 MET B CA 1
ATOM 4682 C C . MET B 1 154 ? -1.226 -20.812 8.312 1 96.81 154 MET B C 1
ATOM 4684 O O . MET B 1 154 ? -0.029 -21 8.086 1 96.81 154 MET B O 1
ATOM 4688 N N . PHE B 1 155 ? -2.121 -21.688 7.984 1 96.5 155 PHE B N 1
ATOM 4689 C CA . PHE B 1 155 ? -1.772 -23 7.465 1 96.5 155 PHE B CA 1
ATOM 4690 C C . PHE B 1 155 ? -1.323 -22.906 6.012 1 96.5 155 PHE B C 1
ATOM 4692 O O . PHE B 1 155 ? -0.34 -23.547 5.621 1 96.5 155 PHE B O 1
ATOM 4699 N N . GLU B 1 156 ? -2.059 -22.141 5.277 1 98 156 GLU B N 1
ATOM 4700 C CA . GLU B 1 156 ? -1.765 -22.031 3.852 1 98 156 GLU B CA 1
ATOM 4701 C C . GLU B 1 156 ? -0.378 -21.438 3.619 1 98 156 GLU B C 1
ATOM 4703 O O . GLU B 1 156 ? 0.372 -21.922 2.766 1 98 156 GLU B O 1
ATOM 4708 N N . VAL B 1 157 ? -0.046 -20.406 4.371 1 98.44 157 VAL B N 1
ATOM 4709 C CA . VAL B 1 157 ? 1.259 -19.766 4.238 1 98.44 157 VAL B CA 1
ATOM 4710 C C . VAL B 1 157 ? 2.363 -20.766 4.535 1 98.44 157 VAL B C 1
ATOM 4712 O O . VAL B 1 157 ? 3.381 -20.812 3.84 1 98.44 157 VAL B O 1
ATOM 4715 N N . THR B 1 158 ? 2.186 -21.594 5.492 1 97.81 158 THR B N 1
ATOM 4716 C CA . THR B 1 158 ? 3.178 -22.594 5.867 1 97.81 158 THR B CA 1
ATOM 4717 C C . THR B 1 158 ? 3.359 -23.625 4.754 1 97.81 158 THR B C 1
ATOM 4719 O O . THR B 1 158 ? 4.488 -23.922 4.359 1 97.81 158 THR B O 1
ATOM 4722 N N . LEU B 1 159 ? 2.279 -24.109 4.238 1 97.94 159 LEU B N 1
ATOM 4723 C CA . LEU B 1 159 ? 2.344 -25.094 3.164 1 97.94 159 LEU B CA 1
ATOM 4724 C C . LEU B 1 159 ? 2.924 -24.484 1.896 1 97.94 159 LEU B C 1
ATOM 4726 O O . LEU B 1 159 ? 3.635 -25.141 1.145 1 97.94 159 LEU B O 1
ATOM 4730 N N . PHE B 1 160 ? 2.559 -23.234 1.634 1 98.44 160 PHE B N 1
ATOM 4731 C CA . PHE B 1 160 ? 3.131 -22.516 0.505 1 98.44 160 PHE B CA 1
ATOM 4732 C C . PHE B 1 160 ? 4.652 -22.484 0.595 1 98.44 160 PHE B C 1
ATOM 4734 O O . PHE B 1 160 ? 5.344 -22.75 -0.391 1 98.44 160 PHE B O 1
ATOM 4741 N N . ALA B 1 161 ? 5.168 -22.141 1.783 1 98.19 161 ALA B N 1
ATOM 4742 C CA . ALA B 1 161 ? 6.609 -22.031 1.983 1 98.19 161 ALA B CA 1
ATOM 4743 C C . ALA B 1 161 ? 7.297 -23.375 1.782 1 98.19 161 ALA B C 1
ATOM 4745 O O . ALA B 1 161 ? 8.391 -23.453 1.212 1 98.19 161 ALA B O 1
ATOM 4746 N N . VAL B 1 162 ? 6.648 -24.438 2.217 1 97.75 162 VAL B N 1
ATOM 4747 C CA . VAL B 1 162 ? 7.184 -25.781 2.021 1 97.75 162 VAL B CA 1
ATOM 4748 C C . VAL B 1 162 ? 7.207 -26.109 0.532 1 97.75 162 VAL B C 1
ATOM 4750 O O . VAL B 1 162 ? 8.219 -26.594 0.014 1 97.75 162 VAL B O 1
ATOM 4753 N N . ASN B 1 163 ? 6.105 -25.844 -0.126 1 98.31 163 ASN B N 1
ATOM 4754 C CA . ASN B 1 163 ? 6.02 -26.094 -1.562 1 98.31 163 ASN B CA 1
ATOM 4755 C C . ASN B 1 163 ? 7.074 -25.312 -2.33 1 98.31 163 ASN B C 1
ATOM 4757 O O . ASN B 1 163 ? 7.746 -25.859 -3.207 1 98.31 163 ASN B O 1
ATOM 4761 N N . GLU B 1 164 ? 7.168 -24.109 -1.984 1 97.06 164 GLU B N 1
ATOM 4762 C CA . GLU B 1 164 ? 8.141 -23.219 -2.627 1 97.06 164 GLU B CA 1
ATOM 4763 C C . GLU B 1 164 ? 9.562 -23.734 -2.428 1 97.06 164 GLU B C 1
ATOM 4765 O O . GLU B 1 164 ? 10.367 -23.734 -3.361 1 97.06 164 GLU B O 1
ATOM 4770 N N . PHE B 1 165 ? 9.875 -24.156 -1.254 1 96.88 165 PHE B N 1
ATOM 4771 C CA . PHE B 1 165 ? 11.203 -24.688 -0.94 1 96.88 165 PHE B CA 1
ATOM 4772 C C . PHE B 1 165 ? 11.5 -25.922 -1.773 1 96.88 165 PHE B C 1
ATOM 4774 O O . PHE B 1 165 ? 12.586 -26.047 -2.346 1 96.88 165 PHE B O 1
ATOM 4781 N N . ILE B 1 166 ? 10.57 -26.844 -1.849 1 98 166 ILE B N 1
ATOM 4782 C CA . ILE B 1 166 ? 10.75 -28.078 -2.613 1 98 166 ILE B CA 1
ATOM 4783 C C . ILE B 1 166 ? 10.992 -27.734 -4.082 1 98 166 ILE B C 1
ATOM 4785 O O . ILE B 1 166 ? 11.945 -28.234 -4.691 1 98 166 ILE B O 1
ATOM 4789 N N . LEU B 1 167 ? 10.203 -26.875 -4.633 1 97.81 167 LEU B N 1
ATOM 4790 C CA . LEU B 1 167 ? 10.273 -26.578 -6.059 1 97.81 167 LEU B CA 1
ATOM 4791 C C . LEU B 1 167 ? 11.539 -25.781 -6.383 1 97.81 167 LEU B C 1
ATOM 4793 O O . LEU B 1 167 ? 12.352 -26.219 -7.207 1 97.81 167 LEU B O 1
ATOM 4797 N N . LEU B 1 168 ? 11.758 -24.703 -5.645 1 95.56 168 LEU B N 1
ATOM 4798 C CA . LEU B 1 168 ? 12.773 -23.75 -6.062 1 95.56 168 LEU B CA 1
ATOM 4799 C C . LEU B 1 168 ? 14.148 -24.141 -5.531 1 95.56 168 LEU B C 1
ATOM 4801 O O . LEU B 1 168 ? 15.156 -24 -6.227 1 95.56 168 LEU B O 1
ATOM 4805 N N . SER B 1 169 ? 14.188 -24.625 -4.34 1 94.56 169 SER B N 1
ATOM 4806 C CA . SER B 1 169 ? 15.477 -24.859 -3.701 1 94.56 169 SER B CA 1
ATOM 4807 C C . SER B 1 169 ? 15.945 -26.297 -3.908 1 94.56 169 SER B C 1
ATOM 4809 O O . SER B 1 169 ? 17.125 -26.547 -4.172 1 94.56 169 SER B O 1
ATOM 4811 N N . LEU B 1 170 ? 15.094 -27.266 -3.818 1 96.06 170 LEU B N 1
ATOM 4812 C CA . LEU B 1 170 ? 15.5 -28.656 -3.912 1 96.06 170 LEU B CA 1
ATOM 4813 C C . LEU B 1 170 ? 15.531 -29.125 -5.367 1 96.06 170 LEU B C 1
ATOM 4815 O O . LEU B 1 170 ? 16.484 -29.781 -5.797 1 96.06 170 LEU B O 1
ATOM 4819 N N . LEU B 1 171 ? 14.523 -28.734 -6.172 1 97.06 171 LEU B N 1
ATOM 4820 C CA . LEU B 1 171 ? 14.383 -29.297 -7.516 1 97.06 171 LEU B CA 1
ATOM 4821 C C . LEU B 1 171 ? 14.992 -28.344 -8.547 1 97.06 171 LEU B C 1
ATOM 4823 O O . LEU B 1 171 ? 15.281 -28.75 -9.68 1 97.06 171 LEU B O 1
ATOM 4827 N N . GLY B 1 172 ? 15.094 -27.078 -8.156 1 95.69 172 GLY B N 1
ATOM 4828 C CA . GLY B 1 172 ? 15.633 -26.109 -9.102 1 95.69 172 GLY B CA 1
ATOM 4829 C C . GLY B 1 172 ? 14.617 -25.672 -10.141 1 95.69 172 GLY B C 1
ATOM 4830 O O . GLY B 1 172 ? 14.992 -25.312 -11.258 1 95.69 172 GLY B O 1
ATOM 4831 N N . THR B 1 173 ? 13.391 -25.75 -9.805 1 96.94 173 THR B N 1
ATOM 4832 C CA . THR B 1 173 ? 12.297 -25.344 -10.688 1 96.94 173 THR B CA 1
ATOM 4833 C C . THR B 1 173 ? 12.328 -23.844 -10.945 1 96.94 173 THR B C 1
ATOM 4835 O O . THR B 1 173 ? 12.648 -23.062 -10.047 1 96.94 173 THR B O 1
ATOM 4838 N N . ARG B 1 174 ? 12.023 -23.469 -12.164 1 95.56 174 ARG B N 1
ATOM 4839 C CA . ARG B 1 174 ? 11.852 -22.062 -12.516 1 95.56 174 ARG B CA 1
ATOM 4840 C C . ARG B 1 174 ? 10.375 -21.703 -12.609 1 95.56 174 ARG B C 1
ATOM 4842 O O . ARG B 1 174 ? 9.633 -22.281 -13.398 1 95.56 174 ARG B O 1
ATOM 4849 N N . ASP B 1 175 ? 9.992 -20.734 -11.812 1 95.06 175 ASP B N 1
ATOM 4850 C CA . ASP B 1 175 ? 8.586 -20.359 -11.711 1 95.06 175 ASP B CA 1
ATOM 4851 C C . ASP B 1 175 ? 8.43 -18.891 -11.344 1 95.06 175 ASP B C 1
ATOM 4853 O O . ASP B 1 175 ? 7.676 -18.547 -10.422 1 95.06 175 ASP B O 1
ATOM 4857 N N . ALA B 1 176 ? 9.156 -18 -12.016 1 86.62 176 ALA B N 1
ATOM 4858 C CA . ALA B 1 176 ? 9.234 -16.578 -11.656 1 86.62 176 ALA B CA 1
ATOM 4859 C C . ALA B 1 176 ? 7.848 -15.945 -11.625 1 86.62 176 ALA B C 1
ATOM 4861 O O . ALA B 1 176 ? 7.547 -15.141 -10.75 1 86.62 176 ALA B O 1
ATOM 4862 N N . GLY B 1 177 ? 6.918 -16.266 -12.445 1 89.56 177 GLY B N 1
ATOM 4863 C CA . GLY B 1 177 ? 5.574 -15.719 -12.445 1 89.56 177 GLY B CA 1
ATOM 4864 C C . GLY B 1 177 ? 4.625 -16.453 -11.523 1 89.56 177 GLY B C 1
ATOM 4865 O O . GLY B 1 177 ? 3.469 -16.047 -11.359 1 89.56 177 GLY B O 1
ATOM 4866 N N . GLY B 1 178 ? 5.035 -17.5 -10.984 1 94.88 178 GLY B N 1
ATOM 4867 C CA . GLY B 1 178 ? 4.316 -18.203 -9.938 1 94.88 178 GLY B CA 1
ATOM 4868 C C . GLY B 1 178 ? 3.145 -19.016 -10.453 1 94.88 178 GLY B C 1
ATOM 4869 O O . GLY B 1 178 ? 2.115 -19.125 -9.781 1 94.88 178 GLY B O 1
ATOM 4870 N N . SER B 1 179 ? 3.232 -19.547 -11.664 1 95.5 179 SER B N 1
ATOM 4871 C CA . SER B 1 179 ? 2.158 -20.391 -12.195 1 95.5 179 SER B CA 1
ATOM 4872 C C . SER B 1 179 ? 1.859 -21.547 -11.258 1 95.5 179 SER B C 1
ATOM 4874 O O . SER B 1 179 ? 0.695 -21.875 -11.023 1 95.5 179 SER B O 1
ATOM 4876 N N . MET B 1 180 ? 2.936 -22.156 -10.805 1 96.75 180 MET B N 1
ATOM 4877 C CA . MET B 1 180 ? 2.768 -23.312 -9.945 1 96.75 180 MET B CA 1
ATOM 4878 C C . MET B 1 180 ? 2.695 -22.906 -8.477 1 96.75 180 MET B C 1
ATOM 4880 O O . MET B 1 180 ? 1.685 -23.141 -7.809 1 96.75 180 MET B O 1
ATOM 4884 N N . THR B 1 181 ? 3.646 -22.156 -7.961 1 97.19 181 THR B N 1
ATOM 4885 C CA . THR B 1 181 ? 3.789 -21.891 -6.531 1 97.19 181 THR B CA 1
ATOM 4886 C C . THR B 1 181 ? 2.691 -20.938 -6.047 1 97.19 181 THR B C 1
ATOM 4888 O O . THR B 1 181 ? 2.268 -21.016 -4.895 1 97.19 181 THR B O 1
ATOM 4891 N N . ILE B 1 182 ? 2.271 -20.031 -6.867 1 97.12 182 ILE B N 1
ATOM 4892 C CA . ILE B 1 182 ? 1.331 -19.031 -6.391 1 97.12 182 ILE B CA 1
ATOM 4893 C C . ILE B 1 182 ? -0.073 -19.359 -6.895 1 97.12 182 ILE B C 1
ATOM 4895 O O . ILE B 1 182 ? -0.96 -19.688 -6.105 1 97.12 182 ILE B O 1
ATOM 4899 N N . HIS B 1 183 ? -0.266 -19.375 -8.219 1 96.75 183 HIS B N 1
ATOM 4900 C CA . HIS B 1 183 ? -1.603 -19.406 -8.805 1 96.75 183 HIS B CA 1
ATOM 4901 C C . HIS B 1 183 ? -2.23 -20.797 -8.656 1 96.75 183 HIS B C 1
ATOM 4903 O O . HIS B 1 183 ? -3.35 -20.922 -8.156 1 96.75 183 HIS B O 1
ATOM 4909 N N . THR B 1 184 ? -1.48 -21.812 -9.172 1 97.19 184 THR B N 1
ATOM 4910 C CA . THR B 1 184 ? -2.004 -23.172 -9.062 1 97.19 184 THR B CA 1
ATOM 4911 C C . THR B 1 184 ? -2.17 -23.562 -7.598 1 97.19 184 THR B C 1
ATOM 4913 O O . THR B 1 184 ? -3.215 -24.094 -7.207 1 97.19 184 THR B O 1
ATOM 4916 N N . PHE B 1 185 ? -1.181 -23.312 -6.816 1 98.31 185 PHE B N 1
ATOM 4917 C CA . PHE B 1 185 ? -1.24 -23.656 -5.402 1 98.31 185 PHE B CA 1
ATOM 4918 C C . PHE B 1 185 ? -2.432 -22.984 -4.73 1 98.31 185 PHE B C 1
ATOM 4920 O O . PHE B 1 185 ? -3.264 -23.656 -4.113 1 98.31 185 PHE B O 1
ATOM 4927 N N . GLY B 1 186 ? -2.549 -21.656 -4.812 1 97.88 186 GLY B N 1
ATOM 4928 C CA . GLY B 1 186 ? -3.625 -20.922 -4.168 1 97.88 186 GLY B CA 1
ATOM 4929 C C . GLY B 1 186 ? -5.004 -21.344 -4.641 1 97.88 186 GLY B C 1
ATOM 4930 O O . GLY B 1 186 ? -5.93 -21.469 -3.838 1 97.88 186 GLY B O 1
ATOM 4931 N N . ALA B 1 187 ? -5.129 -21.562 -5.969 1 97.25 187 ALA B N 1
ATOM 4932 C CA . ALA B 1 187 ? -6.426 -21.906 -6.539 1 97.25 187 ALA B CA 1
ATOM 4933 C C . ALA B 1 187 ? -6.902 -23.266 -6.023 1 97.25 187 ALA B C 1
ATOM 4935 O O . ALA B 1 187 ? -8.016 -23.391 -5.5 1 97.25 187 ALA B O 1
ATOM 4936 N N . TYR B 1 188 ? -6.043 -24.219 -6.094 1 98.19 188 TYR B N 1
ATOM 4937 C CA . TYR B 1 188 ? -6.504 -25.562 -5.781 1 98.19 188 TYR B CA 1
ATOM 4938 C C . TYR B 1 188 ? -6.539 -25.797 -4.277 1 98.19 188 TYR B C 1
ATOM 4940 O O . TYR B 1 188 ? -7.344 -26.594 -3.783 1 98.19 188 TYR B O 1
ATOM 4948 N N . PHE B 1 189 ? -5.699 -25.125 -3.525 1 98.38 189 PHE B N 1
ATOM 4949 C CA . PHE B 1 189 ? -5.879 -25.094 -2.078 1 98.38 189 PHE B CA 1
ATOM 4950 C C . PHE B 1 189 ? -7.238 -24.516 -1.712 1 98.38 189 PHE B C 1
ATOM 4952 O O . PHE B 1 189 ? -7.996 -25.125 -0.953 1 98.38 189 PHE B O 1
ATOM 4959 N N . GLY B 1 190 ? -7.555 -23.359 -2.256 1 97.44 190 GLY B N 1
ATOM 4960 C CA . GLY B 1 190 ? -8.828 -22.719 -1.986 1 97.44 190 GLY B CA 1
ATOM 4961 C C . GLY B 1 190 ? -10.023 -23.547 -2.424 1 97.44 190 GLY B C 1
ATOM 4962 O O . GLY B 1 190 ? -11.039 -23.594 -1.726 1 97.44 190 GLY B O 1
ATOM 4963 N N . LEU B 1 191 ? -9.938 -24.188 -3.588 1 97 191 LEU B N 1
ATOM 4964 C CA . LEU B 1 191 ? -11.023 -25.031 -4.082 1 97 191 LEU B CA 1
ATOM 4965 C C . LEU B 1 191 ? -11.266 -26.203 -3.15 1 97 191 LEU B C 1
ATOM 4967 O O . LEU B 1 191 ? -12.414 -26.562 -2.893 1 97 191 LEU B O 1
ATOM 4971 N N . MET B 1 192 ? -10.211 -26.75 -2.674 1 96.75 192 MET B N 1
ATOM 4972 C CA . MET B 1 192 ? -10.375 -27.859 -1.745 1 96.75 192 MET B CA 1
ATOM 4973 C C . MET B 1 192 ? -11.023 -27.391 -0.447 1 96.75 192 MET B C 1
ATOM 4975 O O . MET B 1 192 ? -11.883 -28.094 0.103 1 96.75 192 MET B O 1
ATOM 4979 N N . VAL B 1 193 ? -10.656 -26.234 0.027 1 95.44 193 VAL B N 1
ATOM 4980 C CA . VAL B 1 193 ? -11.273 -25.703 1.237 1 95.44 193 VAL B CA 1
ATOM 4981 C C . VAL B 1 193 ? -12.766 -25.5 1.015 1 95.44 193 VAL B C 1
ATOM 4983 O O . VAL B 1 193 ? -13.578 -25.797 1.896 1 95.44 193 VAL B O 1
ATOM 4986 N N . THR B 1 194 ? -13.148 -25.016 -0.168 1 93.75 194 THR B N 1
ATOM 4987 C CA . THR B 1 194 ? -14.562 -24.812 -0.459 1 93.75 194 THR B CA 1
ATOM 4988 C C . THR B 1 194 ? -15.312 -26.141 -0.496 1 93.75 194 THR B C 1
ATOM 4990 O O . THR B 1 194 ? -16.484 -26.219 -0.12 1 93.75 194 THR B O 1
ATOM 4993 N N . ARG B 1 195 ? -14.648 -27.125 -0.975 1 93.69 195 ARG B N 1
ATOM 4994 C CA . ARG B 1 195 ? -15.273 -28.453 -0.996 1 93.69 195 ARG B CA 1
ATOM 4995 C C . ARG B 1 195 ? -15.547 -28.953 0.419 1 93.69 195 ARG B C 1
ATOM 4997 O O . ARG B 1 195 ? -16.609 -29.516 0.687 1 93.69 195 ARG B O 1
ATOM 5004 N N . ILE B 1 196 ? -14.641 -28.734 1.285 1 91.44 196 ILE B N 1
ATOM 5005 C CA . ILE B 1 196 ? -14.773 -29.188 2.666 1 91.44 196 ILE B CA 1
ATOM 5006 C C . ILE B 1 196 ? -15.82 -28.344 3.387 1 91.44 196 ILE B C 1
ATOM 5008 O O . ILE B 1 196 ? -16.562 -28.859 4.227 1 91.44 196 ILE B O 1
ATOM 5012 N N . LEU B 1 197 ? -15.914 -27.078 2.977 1 89.12 197 LEU B N 1
ATOM 5013 C CA . LEU B 1 197 ? -16.859 -26.156 3.609 1 89.12 197 LEU B CA 1
ATOM 5014 C C . LEU B 1 197 ? -18.172 -26.109 2.83 1 89.12 197 LEU B C 1
ATOM 5016 O O . LEU B 1 197 ? -18.953 -25.172 2.992 1 89.12 197 LEU B O 1
ATOM 5020 N N . TYR B 1 198 ? -18.375 -27.047 2.084 1 90.19 198 TYR B N 1
ATOM 5021 C CA . TYR B 1 198 ? -19.578 -27.047 1.254 1 90.19 198 TYR B CA 1
ATOM 5022 C C . TYR B 1 198 ? -20.812 -26.719 2.084 1 90.19 198 TYR B C 1
ATOM 5024 O O . TYR B 1 198 ? -20.984 -27.25 3.191 1 90.19 198 TYR B O 1
ATOM 5032 N N . ARG B 1 199 ? -21.656 -25.875 1.522 1 89.25 199 ARG B N 1
ATOM 5033 C CA . ARG B 1 199 ? -22.891 -25.406 2.17 1 89.25 199 ARG B CA 1
ATOM 5034 C C . ARG B 1 199 ? -24.125 -25.844 1.384 1 89.25 199 ARG B C 1
ATOM 5036 O O . ARG B 1 199 ? -24.516 -25.172 0.435 1 89.25 199 ARG B O 1
ATOM 5043 N N . PRO B 1 200 ? -24.812 -26.812 1.878 1 87.81 200 PRO B N 1
ATOM 5044 C CA . PRO B 1 200 ? -25.922 -27.375 1.115 1 87.81 200 PRO B CA 1
ATOM 5045 C C . PRO B 1 200 ? -27.094 -26.406 0.95 1 87.81 200 PRO B C 1
ATOM 5047 O O . PRO B 1 200 ? -27.844 -26.5 -0.017 1 87.81 200 PRO B O 1
ATOM 5050 N N . HIS B 1 201 ? -27.203 -25.422 1.873 1 88.88 201 HIS B N 1
ATOM 5051 C CA . HIS B 1 201 ? -28.328 -24.516 1.797 1 88.88 201 HIS B CA 1
ATOM 5052 C C . HIS B 1 201 ? -27.875 -23.109 1.414 1 88.88 201 HIS B C 1
ATOM 5054 O O . HIS B 1 201 ? -28.484 -22.109 1.841 1 88.88 201 HIS B O 1
ATOM 5060 N N . LEU B 1 202 ? -26.875 -23.094 0.674 1 89.06 202 LEU B N 1
ATOM 5061 C CA . LEU B 1 202 ? -26.359 -21.797 0.221 1 89.06 202 LEU B CA 1
ATOM 5062 C C . LEU B 1 202 ? -27.391 -21.078 -0.651 1 89.06 202 LEU B C 1
ATOM 5064 O O . LEU B 1 202 ? -27.328 -19.859 -0.806 1 89.06 202 LEU B O 1
ATOM 5068 N N . ASP B 1 203 ? -28.281 -21.844 -1.124 1 85.5 203 ASP B N 1
ATOM 5069 C CA . ASP B 1 203 ? -29.344 -21.281 -1.947 1 85.5 203 ASP B CA 1
ATOM 5070 C C . ASP B 1 203 ? -30.172 -20.281 -1.154 1 85.5 203 ASP B C 1
ATOM 5072 O O . ASP B 1 203 ? -30.766 -19.359 -1.731 1 85.5 203 ASP B O 1
ATOM 5076 N N . LYS B 1 204 ? -30.172 -20.344 0.11 1 84.12 204 LYS B N 1
ATOM 5077 C CA . LYS B 1 204 ? -30.922 -19.422 0.967 1 84.12 204 LYS B CA 1
ATOM 5078 C C . LYS B 1 204 ? -30.281 -18.031 0.958 1 84.12 204 LYS B C 1
ATOM 5080 O O . LYS B 1 204 ? -30.922 -17.047 1.343 1 84.12 204 LYS B O 1
ATOM 5085 N N . SER B 1 205 ? -29.094 -18 0.534 1 85.19 205 SER B N 1
ATOM 5086 C CA . SER B 1 205 ? -28.391 -16.719 0.444 1 85.19 205 SER B CA 1
ATOM 5087 C C . SER B 1 205 ? -28.094 -16.344 -1.007 1 85.19 205 SER B C 1
ATOM 5089 O O . SER B 1 205 ? -27.312 -15.438 -1.276 1 85.19 205 SER B O 1
ATOM 5091 N N . LYS B 1 206 ? -28.734 -17.016 -1.876 1 83 206 LYS B N 1
ATOM 5092 C CA . LYS B 1 206 ? -28.438 -16.859 -3.295 1 83 206 LYS B CA 1
ATOM 5093 C C . LYS B 1 206 ? -28.719 -15.438 -3.766 1 83 206 LYS B C 1
ATOM 5095 O O . LYS B 1 206 ? -28.031 -14.914 -4.641 1 83 206 LYS B O 1
ATOM 5100 N N . HIS B 1 207 ? -29.703 -14.766 -3.145 1 84.31 207 HIS B N 1
ATOM 5101 C CA . HIS B 1 207 ? -30.078 -13.414 -3.543 1 84.31 207 HIS B CA 1
ATOM 5102 C C . HIS B 1 207 ? -28.969 -12.414 -3.209 1 84.31 207 HIS B C 1
ATOM 5104 O O . HIS B 1 207 ? -28.891 -11.344 -3.814 1 84.31 207 HIS B O 1
ATOM 5110 N N . ARG B 1 208 ? -28.156 -12.836 -2.346 1 87.44 208 ARG B N 1
ATOM 5111 C CA . ARG B 1 208 ? -27.047 -11.953 -1.965 1 87.44 208 ARG B CA 1
ATOM 5112 C C . ARG B 1 208 ? -25.812 -12.242 -2.799 1 87.44 208 ARG B C 1
ATOM 5114 O O . ARG B 1 208 ? -24.875 -11.438 -2.824 1 87.44 208 ARG B O 1
ATOM 5121 N N . ASN B 1 209 ? -25.875 -13.391 -3.395 1 86.19 209 ASN B N 1
ATOM 5122 C CA . ASN B 1 209 ? -24.781 -13.75 -4.297 1 86.19 209 ASN B CA 1
ATOM 5123 C C . ASN B 1 209 ? -24.984 -13.148 -5.684 1 86.19 209 ASN B C 1
ATOM 5125 O O . ASN B 1 209 ? -25.031 -13.875 -6.68 1 86.19 209 ASN B O 1
ATOM 5129 N N . SER B 1 210 ? -25.188 -11.812 -5.676 1 86.88 210 SER B N 1
ATOM 5130 C CA . SER B 1 210 ? -25.391 -11.039 -6.895 1 86.88 210 SER B CA 1
ATOM 5131 C C . SER B 1 210 ? -24.734 -9.664 -6.793 1 86.88 210 SER B C 1
ATOM 5133 O O . SER B 1 210 ? -24.328 -9.25 -5.711 1 86.88 210 SER B O 1
ATOM 5135 N N . SER B 1 211 ? -24.625 -9.07 -7.965 1 88 211 SER B N 1
ATOM 5136 C CA . SER B 1 211 ? -24 -7.754 -8.008 1 88 211 SER B CA 1
ATOM 5137 C C . SER B 1 211 ? -25.016 -6.668 -8.344 1 88 211 SER B C 1
ATOM 5139 O O . SER B 1 211 ? -26.141 -6.965 -8.727 1 88 211 SER B O 1
ATOM 5141 N N . VAL B 1 212 ? -24.734 -5.445 -8.008 1 87.5 212 VAL B N 1
ATOM 5142 C CA . VAL B 1 212 ? -25.422 -4.258 -8.5 1 87.5 212 VAL B CA 1
ATOM 5143 C C . VAL B 1 212 ? -24.469 -3.41 -9.328 1 87.5 212 VAL B C 1
ATOM 5145 O O . VAL B 1 212 ? -23.266 -3.666 -9.352 1 87.5 212 VAL B O 1
ATOM 5148 N N . TYR B 1 213 ? -25.016 -2.412 -10.031 1 86.25 213 TYR B N 1
ATOM 5149 C CA . TYR B 1 213 ? -24.266 -1.628 -11.008 1 86.25 213 TYR B CA 1
ATOM 5150 C C . TYR B 1 213 ? -22.984 -1.062 -10.391 1 86.25 213 TYR B C 1
ATOM 5152 O O . TYR B 1 213 ? -21.891 -1.226 -10.945 1 86.25 213 TYR B O 1
ATOM 5160 N N . HIS B 1 214 ? -23.062 -0.482 -9.188 1 88.19 214 HIS B N 1
ATOM 5161 C CA . HIS B 1 214 ? -21.906 0.179 -8.578 1 88.19 214 HIS B CA 1
ATOM 5162 C C . HIS B 1 214 ? -20.906 -0.838 -8.055 1 88.19 214 HIS B C 1
ATOM 5164 O O . HIS B 1 214 ? -19.688 -0.591 -8.07 1 88.19 214 HIS B O 1
ATOM 5170 N N . SER B 1 215 ? -21.391 -1.962 -7.559 1 90.19 215 SER B N 1
ATOM 5171 C CA . SER B 1 215 ? -20.469 -2.965 -7.039 1 90.19 215 SER B CA 1
ATOM 5172 C C . SER B 1 215 ? -19.609 -3.553 -8.148 1 90.19 215 SER B C 1
ATOM 5174 O O . SER B 1 215 ? -18.438 -3.842 -7.938 1 90.19 215 SER B O 1
ATOM 5176 N N . ASP B 1 216 ? -20.203 -3.648 -9.344 1 89.19 216 ASP B N 1
ATOM 5177 C CA . ASP B 1 216 ? -19.438 -4.125 -10.492 1 89.19 216 ASP B CA 1
ATOM 5178 C C . ASP B 1 216 ? -18.375 -3.113 -10.906 1 89.19 216 ASP B C 1
ATOM 5180 O O . ASP B 1 216 ? -17.266 -3.49 -11.305 1 89.19 216 ASP B O 1
ATOM 5184 N N . LEU B 1 217 ? -18.719 -1.891 -10.836 1 88.31 217 LEU B N 1
ATOM 5185 C CA . LEU B 1 217 ? -17.734 -0.858 -11.164 1 88.31 217 LEU B CA 1
ATOM 5186 C C . LEU B 1 217 ? -16.594 -0.855 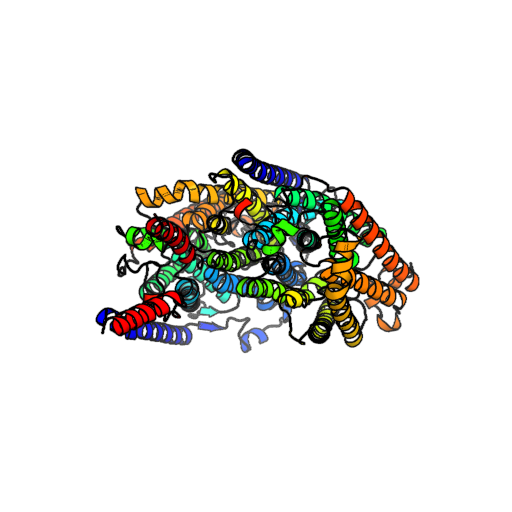-10.156 1 88.31 217 LEU B C 1
ATOM 5188 O O . LEU B 1 217 ? -15.43 -0.676 -10.531 1 88.31 217 LEU B O 1
ATOM 5192 N N . PHE B 1 218 ? -16.891 -1.047 -8.875 1 90.62 218 PHE B N 1
ATOM 5193 C CA . PHE B 1 218 ? -15.844 -1.158 -7.867 1 90.62 218 PHE B CA 1
ATOM 5194 C C . PHE B 1 218 ? -14.945 -2.357 -8.148 1 90.62 218 PHE B C 1
ATOM 5196 O O . PHE B 1 218 ? -13.719 -2.264 -8.023 1 90.62 218 PHE B O 1
ATOM 5203 N N . ALA B 1 219 ? -15.562 -3.42 -8.508 1 92.12 219 ALA B N 1
ATOM 5204 C CA . ALA B 1 219 ? -14.789 -4.625 -8.805 1 92.12 219 ALA B CA 1
ATOM 5205 C C . ALA B 1 219 ? -13.836 -4.391 -9.977 1 92.12 219 ALA B C 1
ATOM 5207 O O . ALA B 1 219 ? -12.742 -4.949 -10.016 1 92.12 219 ALA B O 1
ATOM 5208 N N . MET B 1 220 ? -14.234 -3.514 -10.914 1 91 220 MET B N 1
ATOM 5209 C CA . MET B 1 220 ? -13.406 -3.229 -12.086 1 91 220 MET B CA 1
ATOM 5210 C C . MET B 1 220 ? -12.148 -2.455 -11.688 1 91 220 MET B C 1
ATOM 5212 O O . MET B 1 220 ? -11.109 -2.574 -12.344 1 91 220 MET B O 1
ATOM 5216 N N . ILE B 1 221 ? -12.203 -1.721 -10.602 1 91.94 221 ILE B N 1
ATOM 5217 C CA . ILE B 1 221 ? -11.008 -1.053 -10.109 1 91.94 221 ILE B CA 1
ATOM 5218 C C . ILE B 1 221 ? -9.93 -2.09 -9.797 1 91.94 221 ILE B C 1
ATOM 5220 O O . ILE B 1 221 ? -8.789 -1.975 -10.258 1 91.94 221 ILE B O 1
ATOM 5224 N N . GLY B 1 222 ? -10.32 -3.104 -9.078 1 94 222 GLY B N 1
ATOM 5225 C CA . GLY B 1 222 ? -9.383 -4.168 -8.766 1 94 222 GLY B CA 1
ATOM 5226 C C . GLY B 1 222 ? -8.891 -4.91 -9.992 1 94 222 GLY B C 1
ATOM 5227 O O . GLY B 1 222 ? -7.695 -5.188 -10.125 1 94 222 GLY B O 1
ATOM 5228 N N . THR B 1 223 ? -9.766 -5.137 -10.891 1 91.94 223 THR B N 1
ATOM 5229 C CA . THR B 1 223 ? -9.453 -5.871 -12.109 1 91.94 223 THR B CA 1
ATOM 5230 C C . THR B 1 223 ? -8.398 -5.129 -12.922 1 91.94 223 THR B C 1
ATOM 5232 O O . THR B 1 223 ? -7.402 -5.723 -13.352 1 91.94 223 THR B O 1
ATOM 5235 N N . ILE B 1 224 ? -8.531 -3.898 -13.094 1 91.56 224 ILE B N 1
ATOM 5236 C CA . ILE B 1 224 ? -7.656 -3.111 -13.953 1 91.56 224 ILE B CA 1
ATOM 5237 C C . ILE B 1 224 ? -6.285 -2.965 -13.289 1 91.56 224 ILE B C 1
ATOM 5239 O O . ILE B 1 224 ? -5.254 -3.031 -13.961 1 91.56 224 ILE B O 1
ATOM 5243 N N . TYR B 1 225 ? -6.242 -2.822 -12.031 1 93.69 225 TYR B N 1
ATOM 5244 C CA . TYR B 1 225 ? -4.957 -2.719 -11.344 1 93.69 225 TYR B CA 1
ATOM 5245 C C . TYR B 1 225 ? -4.199 -4.039 -11.406 1 93.69 225 TYR B C 1
ATOM 5247 O O . TYR B 1 225 ? -2.975 -4.051 -11.555 1 93.69 225 TYR B O 1
ATOM 5255 N N . LEU B 1 226 ? -4.902 -5.133 -11.242 1 93.69 226 LEU B N 1
ATOM 5256 C CA . LEU B 1 226 ? -4.25 -6.43 -11.406 1 93.69 226 LEU B CA 1
ATOM 5257 C C . LEU B 1 226 ? -3.703 -6.59 -12.82 1 93.69 226 LEU B C 1
ATOM 5259 O O . LEU B 1 226 ? -2.539 -6.957 -13 1 93.69 226 LEU B O 1
ATOM 5263 N N . TRP B 1 227 ? -4.48 -6.207 -13.766 1 91.69 227 TRP B N 1
ATOM 5264 C CA . TRP B 1 227 ? -4.094 -6.32 -15.172 1 91.69 227 TRP B CA 1
ATOM 5265 C C . TRP B 1 227 ? -2.875 -5.457 -15.469 1 91.69 227 TRP B C 1
ATOM 5267 O O . TRP B 1 227 ? -1.908 -5.93 -16.078 1 91.69 227 TRP B O 1
ATOM 5277 N N . MET B 1 228 ? -2.82 -4.316 -14.992 1 92.44 228 MET B N 1
ATOM 5278 C CA . MET B 1 228 ? -1.806 -3.33 -15.359 1 92.44 228 MET B CA 1
ATOM 5279 C C . MET B 1 228 ? -0.467 -3.662 -14.703 1 92.44 228 MET B C 1
ATOM 5281 O O . MET B 1 228 ? 0.59 -3.379 -15.273 1 92.44 228 MET B O 1
ATOM 5285 N N . PHE B 1 229 ? -0.521 -4.297 -13.523 1 95.25 229 PHE B N 1
ATOM 5286 C CA . PHE B 1 229 ? 0.728 -4.453 -12.789 1 95.25 229 PHE B CA 1
ATOM 5287 C C . PHE B 1 229 ? 1.23 -5.891 -12.875 1 95.25 229 PHE B C 1
ATOM 5289 O O . PHE B 1 229 ? 2.23 -6.242 -12.242 1 95.25 229 PHE B O 1
ATOM 5296 N N . TRP B 1 230 ? 0.712 -6.656 -13.719 1 94.69 230 TRP B N 1
ATOM 5297 C CA . TRP B 1 230 ? 1.142 -8.039 -13.875 1 94.69 230 TRP B CA 1
ATOM 5298 C C . TRP B 1 230 ? 2.557 -8.117 -14.438 1 94.69 230 TRP B C 1
ATOM 5300 O O . TRP B 1 230 ? 3.33 -9.008 -14.078 1 94.69 230 TRP B O 1
ATOM 5310 N N . PRO B 1 231 ? 2.965 -7.27 -15.383 1 94.69 231 PRO B N 1
ATOM 5311 C CA . PRO B 1 231 ? 4.359 -7.301 -15.828 1 94.69 231 PRO B CA 1
ATOM 5312 C C . PRO B 1 231 ? 5.352 -7.125 -14.68 1 94.69 231 PRO B C 1
ATOM 5314 O O . PRO B 1 231 ? 6.387 -7.793 -14.648 1 94.69 231 PRO B O 1
ATOM 5317 N N . SER B 1 232 ? 4.965 -6.246 -13.727 1 96.31 232 SER B N 1
ATOM 5318 C CA . SER B 1 232 ? 5.801 -6.086 -12.539 1 96.31 232 SER B CA 1
ATOM 5319 C C . SER B 1 232 ? 5.793 -7.348 -11.688 1 96.31 232 SER B C 1
ATOM 5321 O O . SER B 1 232 ? 6.836 -7.773 -11.188 1 96.31 232 SER B O 1
ATOM 5323 N N . PHE B 1 233 ? 4.668 -7.918 -11.523 1 96.19 233 PHE B N 1
ATOM 5324 C CA . PHE B 1 233 ? 4.516 -9.125 -10.719 1 96.19 233 PHE B CA 1
ATOM 5325 C C . PHE B 1 233 ? 5.395 -10.25 -11.25 1 96.19 233 PHE B C 1
ATOM 5327 O O . PHE B 1 233 ? 6.184 -10.836 -10.508 1 96.19 233 PHE B O 1
ATOM 5334 N N . ASN B 1 234 ? 5.367 -10.469 -12.539 1 95.62 234 ASN B N 1
ATOM 5335 C CA . ASN B 1 234 ? 6.059 -11.602 -13.148 1 95.62 234 ASN B CA 1
ATOM 5336 C C . ASN B 1 234 ? 7.566 -11.375 -13.195 1 95.62 234 ASN B C 1
ATOM 5338 O O . ASN B 1 234 ? 8.344 -12.328 -13.148 1 95.62 234 ASN B O 1
ATOM 5342 N N . SER B 1 235 ? 7.992 -10.156 -13.266 1 95.88 235 SER B N 1
ATOM 5343 C CA . SER B 1 235 ? 9.406 -9.875 -13.492 1 95.88 235 SER B CA 1
ATOM 5344 C C . SER B 1 235 ? 10.117 -9.531 -12.188 1 95.88 235 SER B C 1
ATOM 5346 O O . SER B 1 235 ? 11.344 -9.43 -12.156 1 95.88 235 SER B O 1
ATOM 5348 N N . ALA B 1 236 ? 9.398 -9.422 -11.086 1 95.62 236 ALA B N 1
ATOM 5349 C CA . ALA B 1 236 ? 9.891 -8.812 -9.859 1 95.62 236 ALA B CA 1
ATOM 5350 C C . ALA B 1 236 ? 11.086 -9.586 -9.305 1 95.62 236 ALA B C 1
ATOM 5352 O O . ALA B 1 236 ? 11.992 -9 -8.711 1 95.62 236 ALA B O 1
ATOM 5353 N N . ILE B 1 237 ? 11.078 -10.945 -9.508 1 94.31 237 ILE B N 1
ATOM 5354 C CA . ILE B 1 237 ? 12.133 -11.711 -8.844 1 94.31 237 ILE B CA 1
ATOM 5355 C C . ILE B 1 237 ? 12.992 -12.422 -9.891 1 94.31 237 ILE B C 1
ATOM 5357 O O . ILE B 1 237 ? 13.797 -13.289 -9.547 1 94.31 237 ILE B O 1
ATOM 5361 N N . THR B 1 238 ? 12.805 -12.117 -11.195 1 95.12 238 THR B N 1
ATOM 5362 C CA . THR B 1 238 ? 13.688 -12.664 -12.219 1 95.12 238 THR B CA 1
ATOM 5363 C C . THR B 1 238 ? 15.078 -12.039 -12.133 1 95.12 238 THR B C 1
ATOM 5365 O O . THR B 1 238 ? 15.273 -11.039 -11.445 1 95.12 238 THR B O 1
ATOM 5368 N N . ALA B 1 239 ? 16.031 -12.719 -12.797 1 95.12 239 ALA B N 1
ATOM 5369 C CA . ALA B 1 239 ? 17.391 -12.172 -12.82 1 95.12 239 ALA B CA 1
ATOM 5370 C C . ALA B 1 239 ? 17.391 -10.758 -13.391 1 95.12 239 ALA B C 1
ATOM 5372 O O . ALA B 1 239 ? 16.578 -10.43 -14.258 1 95.12 239 ALA B O 1
ATOM 5373 N N . HIS B 1 240 ? 18.297 -9.961 -12.883 1 94.56 240 HIS B N 1
ATOM 5374 C CA . HIS B 1 240 ? 18.422 -8.586 -13.344 1 94.56 240 HIS B CA 1
ATOM 5375 C C . HIS B 1 240 ? 18.797 -8.539 -14.82 1 94.56 240 HIS B C 1
ATOM 5377 O O . HIS B 1 240 ? 19.281 -9.531 -15.375 1 94.56 240 HIS B O 1
ATOM 5383 N N . GLY B 1 241 ? 18.641 -7.367 -15.461 1 95.25 241 GLY B N 1
ATOM 5384 C CA . GLY B 1 241 ? 19.062 -7.168 -16.828 1 95.25 241 GLY B CA 1
ATOM 5385 C C . GLY B 1 241 ? 18.047 -7.637 -17.844 1 95.25 241 GLY B C 1
ATOM 5386 O O . GLY B 1 241 ? 16.875 -7.238 -17.797 1 95.25 241 GLY B O 1
ATOM 5387 N N . ASP B 1 242 ? 18.469 -8.469 -18.672 1 95.81 242 ASP B N 1
ATOM 5388 C CA . ASP B 1 242 ? 17.625 -8.859 -19.797 1 95.81 242 ASP B CA 1
ATOM 5389 C C . ASP B 1 242 ? 16.453 -9.727 -19.328 1 95.81 242 ASP B C 1
ATOM 5391 O O . ASP B 1 242 ? 15.359 -9.648 -19.891 1 95.81 242 ASP B O 1
ATOM 5395 N N . ASP B 1 243 ? 16.609 -10.562 -18.344 1 95.38 243 ASP B N 1
ATOM 5396 C CA . ASP B 1 243 ? 15.562 -11.469 -17.875 1 95.38 243 ASP B CA 1
ATOM 5397 C C . ASP B 1 243 ? 14.359 -10.688 -17.359 1 95.38 243 ASP B C 1
ATOM 5399 O O . ASP B 1 243 ? 13.219 -10.984 -17.719 1 95.38 243 ASP B O 1
ATOM 5403 N N . GLN B 1 244 ? 14.648 -9.711 -16.531 1 95.5 244 GLN B N 1
ATOM 5404 C CA . GLN B 1 244 ? 13.586 -8.867 -16 1 95.5 244 GLN B CA 1
ATOM 5405 C C . GLN B 1 244 ? 12.859 -8.125 -17.125 1 95.5 244 GLN B C 1
ATOM 5407 O O . GLN B 1 244 ? 11.633 -8.086 -17.156 1 95.5 244 GLN B O 1
ATOM 5412 N N . HIS B 1 245 ? 13.609 -7.625 -18.031 1 95.62 245 HIS B N 1
ATOM 5413 C CA . HIS B 1 245 ? 13.078 -6.852 -19.156 1 95.62 245 HIS B CA 1
ATOM 5414 C C . HIS B 1 245 ? 12.203 -7.715 -20.047 1 95.62 245 HIS B C 1
ATOM 5416 O O . HIS B 1 245 ? 11.086 -7.324 -20.391 1 95.62 245 HIS B O 1
ATOM 5422 N N . ARG B 1 246 ? 12.711 -8.859 -20.391 1 95.44 246 ARG B N 1
ATOM 5423 C CA . ARG B 1 246 ? 12 -9.781 -21.281 1 95.44 246 ARG B CA 1
ATOM 5424 C C . ARG B 1 246 ? 10.727 -10.297 -20.609 1 95.44 246 ARG B C 1
ATOM 5426 O O . ARG B 1 246 ? 9.688 -10.422 -21.266 1 95.44 246 ARG B O 1
ATOM 5433 N N . THR B 1 247 ? 10.797 -10.586 -19.328 1 95.5 247 THR B N 1
ATOM 5434 C CA . THR B 1 247 ? 9.633 -11.094 -18.609 1 95.5 247 THR B CA 1
ATOM 5435 C C . THR B 1 247 ? 8.5 -10.078 -18.625 1 95.5 247 THR B C 1
ATOM 5437 O O . THR B 1 247 ? 7.348 -10.422 -18.891 1 95.5 247 THR B O 1
ATOM 5440 N N . ALA B 1 248 ? 8.828 -8.828 -18.344 1 95.44 248 ALA B N 1
ATOM 5441 C CA . ALA B 1 248 ? 7.82 -7.766 -18.375 1 95.44 248 ALA B CA 1
ATOM 5442 C C . ALA B 1 248 ? 7.219 -7.621 -19.766 1 95.44 248 ALA B C 1
ATOM 5444 O O . ALA B 1 248 ? 6.004 -7.477 -19.922 1 95.44 248 ALA B O 1
ATOM 5445 N N . LEU B 1 249 ? 8.062 -7.711 -20.812 1 94.44 249 LEU B N 1
ATOM 5446 C CA . LEU B 1 249 ? 7.637 -7.566 -22.203 1 94.44 249 LEU B CA 1
ATOM 5447 C C . LEU B 1 249 ? 6.703 -8.703 -22.609 1 94.44 249 LEU B C 1
ATOM 5449 O O . LEU B 1 249 ? 5.633 -8.469 -23.172 1 94.44 249 LEU B O 1
ATOM 5453 N N . ASN B 1 250 ? 7.113 -9.93 -22.281 1 93.88 250 ASN B N 1
ATOM 5454 C CA . ASN B 1 250 ? 6.285 -11.086 -22.609 1 93.88 250 ASN B CA 1
ATOM 5455 C C . ASN B 1 250 ? 4.926 -11.016 -21.906 1 93.88 250 ASN B C 1
ATOM 5457 O O . ASN B 1 250 ? 3.9 -11.328 -22.516 1 93.88 250 ASN B O 1
ATOM 5461 N N . THR B 1 251 ? 4.914 -10.609 -20.703 1 94.62 251 THR B N 1
ATOM 5462 C CA . THR B 1 251 ? 3.666 -10.492 -19.953 1 94.62 251 THR B CA 1
ATOM 5463 C C . THR B 1 251 ? 2.764 -9.43 -20.578 1 94.62 251 THR B C 1
ATOM 5465 O O . THR B 1 251 ? 1.554 -9.633 -20.703 1 94.62 251 THR B O 1
ATOM 5468 N N . TYR B 1 252 ? 3.334 -8.32 -21.016 1 93.75 252 TYR B N 1
ATOM 5469 C CA . TYR B 1 252 ? 2.623 -7.195 -21.609 1 93.75 252 TYR B CA 1
ATOM 5470 C C . TYR B 1 252 ? 1.831 -7.629 -22.828 1 93.75 252 TYR B C 1
ATOM 5472 O O . TYR B 1 252 ? 0.625 -7.383 -22.922 1 93.75 252 TYR B O 1
ATOM 5480 N N . TYR B 1 253 ? 2.477 -8.344 -23.703 1 92.94 253 TYR B N 1
ATOM 5481 C CA . TYR B 1 253 ? 1.812 -8.758 -24.938 1 92.94 253 TYR B CA 1
ATOM 5482 C C . TYR B 1 253 ? 0.87 -9.93 -24.688 1 92.94 253 TYR B C 1
ATOM 5484 O O . TYR B 1 253 ? -0.174 -10.047 -25.328 1 92.94 253 TYR B O 1
ATOM 5492 N N . SER B 1 254 ? 1.225 -10.773 -23.75 1 93.88 254 SER B N 1
ATOM 5493 C CA . SER B 1 254 ? 0.336 -11.867 -23.375 1 93.88 254 SER B CA 1
ATOM 5494 C C . SER B 1 254 ? -0.993 -11.344 -22.844 1 93.88 254 SER B C 1
ATOM 5496 O O . SER B 1 254 ? -2.057 -11.844 -23.219 1 93.88 254 SER B O 1
ATOM 5498 N N . LEU B 1 255 ? -0.947 -10.328 -22.062 1 93.44 255 LEU B N 1
ATOM 5499 C CA . LEU B 1 255 ? -2.141 -9.758 -21.453 1 93.44 255 LEU B CA 1
ATOM 5500 C C . LEU B 1 255 ? -3.037 -9.109 -22.5 1 93.44 255 LEU B C 1
ATOM 5502 O O . LEU B 1 255 ? -4.262 -9.227 -22.438 1 93.44 255 LEU B O 1
ATOM 5506 N N . ALA B 1 256 ? -2.408 -8.438 -23.375 1 92.25 256 ALA B N 1
ATOM 5507 C CA . ALA B 1 256 ? -3.176 -7.805 -24.438 1 92.25 256 ALA B CA 1
ATOM 5508 C C . ALA B 1 256 ? -3.938 -8.836 -25.266 1 92.25 256 ALA B C 1
ATOM 5510 O O . ALA B 1 256 ? -5.129 -8.664 -25.547 1 92.25 256 ALA B O 1
ATOM 5511 N N . ALA B 1 257 ? -3.275 -9.898 -25.578 1 93.31 257 ALA B N 1
ATOM 5512 C CA . ALA B 1 257 ? -3.914 -10.969 -26.328 1 93.31 257 ALA B CA 1
ATOM 5513 C C . ALA B 1 257 ? -5.008 -11.648 -25.516 1 93.31 257 ALA B C 1
ATOM 5515 O O . ALA B 1 257 ? -6.078 -11.969 -26.031 1 93.31 257 ALA B O 1
ATOM 5516 N N . CYS B 1 258 ? -4.766 -11.852 -24.328 1 93.19 258 CYS B N 1
ATOM 5517 C CA . CYS B 1 258 ? -5.73 -12.469 -23.406 1 93.19 258 CYS B CA 1
ATOM 5518 C C . CYS B 1 258 ? -7.012 -11.641 -23.344 1 93.19 258 CYS B C 1
ATOM 5520 O O . CYS B 1 258 ? -8.109 -12.195 -23.344 1 93.19 258 CYS B O 1
ATOM 5522 N N . THR B 1 259 ? -6.852 -10.352 -23.312 1 91.12 259 THR B N 1
ATOM 5523 C CA . THR B 1 259 ? -7.984 -9.445 -23.172 1 91.12 259 THR B CA 1
ATOM 5524 C C . THR B 1 259 ? -8.906 -9.531 -24.375 1 91.12 259 THR B C 1
ATOM 5526 O O . THR B 1 259 ? -10.125 -9.664 -24.234 1 91.12 259 THR B O 1
ATOM 5529 N N . LEU B 1 260 ? -8.336 -9.523 -25.562 1 90.69 260 LEU B N 1
ATOM 5530 C CA . LEU B 1 260 ? -9.156 -9.609 -26.766 1 90.69 260 LEU B CA 1
ATOM 5531 C C . LEU B 1 260 ? -9.852 -10.969 -26.844 1 90.69 260 LEU B C 1
ATOM 5533 O O . LEU B 1 260 ? -11.023 -11.047 -27.203 1 90.69 260 LEU B O 1
ATOM 5537 N N . ALA B 1 261 ? -9.109 -12 -26.484 1 92.06 261 ALA B N 1
ATOM 5538 C CA . ALA B 1 261 ? -9.695 -13.336 -26.5 1 92.06 261 ALA B CA 1
ATOM 5539 C C . ALA B 1 261 ? -10.844 -13.438 -25.5 1 92.06 261 ALA B C 1
ATOM 5541 O O . ALA B 1 261 ? -11.867 -14.062 -25.781 1 92.06 261 ALA B O 1
ATOM 5542 N N . THR B 1 262 ? -10.711 -12.867 -24.375 1 90.56 262 THR B N 1
ATOM 5543 C CA . THR B 1 262 ? -11.719 -12.906 -23.312 1 90.56 262 THR B CA 1
ATOM 5544 C C . THR B 1 262 ? -12.992 -12.188 -23.766 1 90.56 262 THR B C 1
ATOM 5546 O O . THR B 1 262 ? -14.102 -12.695 -23.594 1 90.56 262 THR B O 1
ATOM 5549 N N . TYR B 1 263 ? -12.836 -11.016 -24.375 1 88.25 263 TYR B N 1
ATOM 5550 C CA . TYR B 1 263 ? -13.992 -10.273 -24.859 1 88.25 263 TYR B CA 1
ATOM 5551 C C . TYR B 1 263 ? -14.695 -11.031 -25.969 1 88.25 263 TYR B C 1
ATOM 5553 O O . TYR B 1 263 ? -15.922 -11.148 -25.969 1 88.25 263 TYR B O 1
ATOM 5561 N N . GLY B 1 264 ? -13.914 -11.508 -26.859 1 89.62 264 GLY B N 1
ATOM 5562 C CA . GLY B 1 264 ? -14.508 -12.273 -27.953 1 89.62 264 GLY B CA 1
ATOM 5563 C C . GLY B 1 264 ? -15.25 -13.508 -27.469 1 89.62 264 GLY B C 1
ATOM 5564 O O . GLY B 1 264 ? -16.391 -13.742 -27.844 1 89.62 264 GLY B O 1
ATOM 5565 N N . MET B 1 265 ? -14.594 -14.297 -26.625 1 90.31 265 MET B N 1
ATOM 5566 C CA . MET B 1 265 ? -15.188 -15.547 -26.141 1 90.31 265 MET B CA 1
ATOM 5567 C C . MET B 1 265 ? -16.375 -15.281 -25.234 1 90.31 265 MET B C 1
ATOM 5569 O O . MET B 1 265 ? -17.344 -16.047 -25.219 1 90.31 265 MET B O 1
ATOM 5573 N N . SER B 1 266 ? -16.344 -14.195 -24.469 1 88.06 266 SER B N 1
ATOM 5574 C CA . SER B 1 266 ? -17.469 -13.82 -23.609 1 88.06 266 SER B CA 1
ATOM 5575 C C . SER B 1 266 ? -18.703 -13.492 -24.438 1 88.06 266 SER B C 1
ATOM 5577 O O . SER B 1 266 ? -19.812 -13.891 -24.078 1 88.06 266 SER B O 1
ATOM 5579 N N . ALA B 1 267 ? -18.484 -12.781 -25.484 1 87 267 ALA B N 1
ATOM 5580 C CA . ALA B 1 267 ? -19.609 -12.422 -26.344 1 87 267 ALA B CA 1
ATOM 5581 C C . ALA B 1 267 ? -20.188 -13.656 -27.031 1 87 267 ALA B C 1
ATOM 5583 O O . ALA B 1 267 ? -21.406 -13.781 -27.172 1 87 267 ALA B O 1
ATOM 5584 N N . VAL B 1 268 ? -19.344 -14.57 -27.375 1 89.69 268 VAL B N 1
ATOM 5585 C CA . VAL B 1 268 ? -19.75 -15.773 -28.094 1 89.69 268 VAL B CA 1
ATOM 5586 C C . VAL B 1 268 ? -20.562 -16.688 -27.156 1 89.69 268 VAL B C 1
ATOM 5588 O O . VAL B 1 268 ? -21.516 -17.328 -27.594 1 89.69 268 VAL B O 1
ATOM 5591 N N . THR B 1 269 ? -20.203 -16.734 -25.938 1 88.06 269 THR B N 1
ATOM 5592 C CA . THR B 1 269 ? -20.797 -17.688 -25.016 1 88.06 269 THR B CA 1
ATOM 5593 C C . THR B 1 269 ? -22 -17.078 -24.297 1 88.06 269 THR B C 1
ATOM 5595 O O . THR B 1 269 ? -22.688 -17.766 -23.531 1 88.06 269 THR B O 1
ATOM 5598 N N . SER B 1 270 ? -22.172 -15.836 -24.547 1 86.62 270 SER B N 1
ATOM 5599 C CA . SER B 1 270 ? -23.328 -15.18 -23.938 1 86.62 270 SER B CA 1
ATOM 5600 C C . SER B 1 270 ? -24.594 -15.414 -24.734 1 86.62 270 SER B C 1
ATOM 5602 O O . SER B 1 270 ? -24.547 -15.586 -25.969 1 86.62 270 SER B O 1
ATOM 5604 N N . HIS B 1 271 ? -25.766 -15.516 -24.188 1 83.56 271 HIS B N 1
ATOM 5605 C CA . HIS B 1 271 ? -27.047 -15.781 -24.844 1 83.56 271 HIS B CA 1
ATOM 5606 C C . HIS B 1 271 ? -27.359 -14.719 -25.875 1 83.56 271 HIS B C 1
ATOM 5608 O O . HIS B 1 271 ? -27.719 -15.039 -27.016 1 83.56 271 HIS B O 1
ATOM 5614 N N . ASP B 1 272 ? -27.344 -13.43 -25.547 1 85.62 272 ASP B N 1
ATOM 5615 C CA . ASP B 1 272 ? -27.719 -12.367 -26.484 1 85.62 272 ASP B CA 1
ATOM 5616 C C . ASP B 1 272 ? -26.484 -11.641 -27.016 1 85.62 272 ASP B C 1
ATOM 5618 O O . ASP B 1 272 ? -26.594 -10.508 -27.484 1 85.62 272 ASP B O 1
ATOM 5622 N N . GLY B 1 273 ? -25.375 -12.266 -26.844 1 82.38 273 GLY B N 1
ATOM 5623 C CA . GLY B 1 273 ? -24.156 -11.641 -27.344 1 82.38 273 GLY B CA 1
ATOM 5624 C C . GLY B 1 273 ? -23.703 -10.461 -26.484 1 82.38 273 GLY B C 1
ATOM 5625 O O . GLY B 1 273 ? -22.812 -9.711 -26.891 1 82.38 273 GLY B O 1
ATOM 5626 N N . LYS B 1 274 ? -24.359 -10.297 -25.406 1 84.81 274 LYS B N 1
ATOM 5627 C CA . LYS B 1 274 ? -24.016 -9.172 -24.531 1 84.81 274 LYS B CA 1
ATOM 5628 C C . LYS B 1 274 ? -22.844 -9.516 -23.625 1 84.81 274 LYS B C 1
ATOM 5630 O O . LYS B 1 274 ? -22.641 -10.68 -23.266 1 84.81 274 LYS B O 1
ATOM 5635 N N . LEU B 1 275 ? -22.109 -8.492 -23.375 1 85.25 275 LEU B N 1
ATOM 5636 C CA . LEU B 1 275 ? -20.969 -8.656 -22.484 1 85.25 275 LEU B CA 1
ATOM 5637 C C . LEU B 1 275 ? -21.406 -8.57 -21.031 1 85.25 275 LEU B C 1
ATOM 5639 O O . LEU B 1 275 ? -22.328 -7.812 -20.688 1 85.25 275 LEU B O 1
ATOM 5643 N N . ASP B 1 276 ? -20.984 -9.43 -20.281 1 74 276 ASP B N 1
ATOM 5644 C CA . ASP B 1 276 ? -21.312 -9.484 -18.859 1 74 276 ASP B CA 1
ATOM 5645 C C . ASP B 1 276 ? -20.125 -9.047 -18 1 74 276 ASP B C 1
ATOM 5647 O O . ASP B 1 276 ? -19.047 -9.648 -18.062 1 74 276 ASP B O 1
ATOM 5651 N N . MET B 1 277 ? -20.328 -7.887 -17.281 1 70.75 277 MET B N 1
ATOM 5652 C CA . MET B 1 277 ? -19.25 -7.398 -16.422 1 70.75 277 MET B CA 1
ATOM 5653 C C . MET B 1 277 ? -19.031 -8.344 -15.242 1 70.75 277 MET B C 1
ATOM 5655 O O . MET B 1 277 ? -17.922 -8.43 -14.711 1 70.75 277 MET B O 1
ATOM 5659 N N . SER B 1 278 ? -20.234 -8.914 -14.883 1 58 278 SER B N 1
ATOM 5660 C CA . SER B 1 278 ? -20.031 -9.875 -13.805 1 58 278 SER B CA 1
ATOM 5661 C C . SER B 1 278 ? -19.078 -10.992 -14.219 1 58 278 SER B C 1
ATOM 5663 O O . SER B 1 278 ? -18.266 -11.453 -13.414 1 58 278 SER B O 1
ATOM 5665 N N . THR B 1 279 ? -19.422 -11.422 -15.5 1 51.66 279 THR B N 1
ATOM 5666 C CA . THR B 1 279 ? -18.516 -12.391 -16.094 1 51.66 279 THR B CA 1
ATOM 5667 C C . THR B 1 279 ? -17.219 -11.711 -16.531 1 51.66 279 THR B C 1
ATOM 5669 O O . THR B 1 279 ? -16.156 -12.344 -16.562 1 51.66 279 THR B O 1
ATOM 5672 N N . SER B 1 280 ? -17.438 -10.57 -16.969 1 45.81 280 SER B N 1
ATOM 5673 C CA . SER B 1 280 ? -16.266 -9.797 -17.375 1 45.81 280 SER B CA 1
ATOM 5674 C C . SER B 1 280 ? -15.305 -9.602 -16.203 1 45.81 280 SER B C 1
ATOM 5676 O O . SER B 1 280 ? -14.148 -9.227 -16.406 1 45.81 280 SER B O 1
ATOM 5678 N N . LYS B 1 281 ? -15.961 -9.5 -14.992 1 48.78 281 LYS B N 1
ATOM 5679 C CA . LYS B 1 281 ? -15.086 -9.656 -13.836 1 48.78 281 LYS B CA 1
ATOM 5680 C C . LYS B 1 281 ? -14.164 -10.867 -14 1 48.78 281 LYS B C 1
ATOM 5682 O O . LYS B 1 281 ? -13.078 -10.906 -13.414 1 48.78 281 LYS B O 1
ATOM 5687 N N . THR B 1 282 ? -15.016 -11.922 -14.773 1 44.31 282 THR B N 1
ATOM 5688 C CA . THR B 1 282 ? -14.305 -13.094 -15.281 1 44.31 282 THR B CA 1
ATOM 5689 C C . THR B 1 282 ? -13.305 -12.695 -16.359 1 44.31 282 THR B C 1
ATOM 5691 O O . THR B 1 282 ? -12.453 -13.492 -16.75 1 44.31 282 THR B O 1
ATOM 5694 N N . LEU B 1 283 ? -13.969 -11.68 -17.047 1 44.06 283 LEU B N 1
ATOM 5695 C CA . LEU B 1 283 ? -13.164 -11.297 -18.203 1 44.06 283 LEU B CA 1
ATOM 5696 C C . LEU B 1 283 ? -11.727 -10.992 -17.781 1 44.06 283 LEU B C 1
ATOM 5698 O O . LEU B 1 283 ? -10.852 -10.852 -18.625 1 44.06 283 LEU B O 1
ATOM 5702 N N . LEU B 1 284 ? -11.859 -10.539 -16.547 1 43.81 284 LEU B N 1
ATOM 5703 C CA . LEU B 1 284 ? -10.477 -10.18 -16.25 1 43.81 284 LEU B CA 1
ATOM 5704 C C . LEU B 1 284 ? -9.602 -11.43 -16.156 1 43.81 284 LEU B C 1
ATOM 5706 O O . LEU B 1 284 ? -10.102 -12.516 -15.859 1 43.81 284 LEU B O 1
ATOM 5710 N N . TRP B 1 285 ? -8.25 -11.188 -16 1 45.47 285 TRP B N 1
ATOM 5711 C CA . TRP B 1 285 ? -6.969 -11.438 -16.656 1 45.47 285 TRP B CA 1
ATOM 5712 C C . TRP B 1 285 ? -6.414 -12.805 -16.266 1 45.47 285 TRP B C 1
ATOM 5714 O O . TRP B 1 285 ? -6.281 -13.117 -15.086 1 45.47 285 TRP B O 1
ATOM 5724 N N . PRO B 1 286 ? -7.156 -13.75 -17.109 1 48.62 286 PRO B N 1
ATOM 5725 C CA . PRO B 1 286 ? -6.141 -14.805 -17.062 1 48.62 286 PRO B CA 1
ATOM 5726 C C . PRO B 1 286 ? -4.762 -14.273 -16.656 1 48.62 286 PRO B C 1
ATOM 5728 O O . PRO B 1 286 ? -4.012 -13.805 -17.516 1 48.62 286 PRO B O 1
ATOM 5731 N N . VAL B 1 287 ? -4.824 -13.43 -15.641 1 49.69 287 VAL B N 1
ATOM 5732 C CA . VAL B 1 287 ? -3.662 -12.867 -14.961 1 49.69 287 VAL B CA 1
ATOM 5733 C C . VAL B 1 287 ? -2.439 -13.75 -15.211 1 49.69 287 VAL B C 1
ATOM 5735 O O . VAL B 1 287 ? -1.302 -13.289 -15.07 1 49.69 287 VAL B O 1
ATOM 5738 N N . ALA B 1 288 ? -2.875 -15.203 -15.352 1 51.69 288 ALA B N 1
ATOM 5739 C CA . ALA B 1 288 ? -1.705 -16.078 -15.289 1 51.69 288 ALA B CA 1
ATOM 5740 C C . ALA B 1 288 ? -1.068 -16.234 -16.656 1 51.69 288 ALA B C 1
ATOM 5742 O O . ALA B 1 288 ? -0.986 -17.344 -17.188 1 51.69 288 ALA B O 1
ATOM 5743 N N . SER B 1 289 ? -1.34 -15.195 -17.562 1 53.97 289 SER B N 1
ATOM 5744 C CA . SER B 1 289 ? -0.554 -15.422 -18.766 1 53.97 289 SER B CA 1
ATOM 5745 C C . SER B 1 289 ? 0.828 -15.977 -18.438 1 53.97 289 SER B C 1
ATOM 5747 O O . SER B 1 289 ? 1.269 -15.898 -17.281 1 53.97 289 SER B O 1
ATOM 5749 N N . PRO B 1 290 ? 1.576 -16.375 -19.438 1 51.28 290 PRO B N 1
ATOM 5750 C CA . PRO B 1 290 ? 2.758 -17.234 -19.312 1 51.28 290 PRO B CA 1
ATOM 5751 C C . PRO B 1 290 ? 3.67 -16.844 -18.172 1 51.28 290 PRO B C 1
ATOM 5753 O O . PRO B 1 290 ? 4.527 -15.969 -18.328 1 51.28 290 PRO B O 1
ATOM 5756 N N . TRP B 1 291 ? 3.398 -17.375 -16.812 1 70.38 291 TRP B N 1
ATOM 5757 C CA . TRP B 1 291 ? 4.117 -16.797 -15.68 1 70.38 291 TRP B CA 1
ATOM 5758 C C . TRP B 1 291 ? 5.34 -17.641 -15.32 1 70.38 291 TRP B C 1
ATOM 5760 O O . TRP B 1 291 ? 6.398 -17.094 -15 1 70.38 291 TRP B O 1
ATOM 5770 N N . THR B 1 292 ? 5.152 -18.828 -15.695 1 79.69 292 THR B N 1
ATOM 5771 C CA . THR B 1 292 ? 6.359 -19.625 -15.484 1 79.69 292 THR B CA 1
ATOM 5772 C C . THR B 1 292 ? 7.359 -19.406 -16.609 1 79.69 292 THR B C 1
ATOM 5774 O O . THR B 1 292 ? 8.57 -19.344 -16.375 1 79.69 292 THR B O 1
ATOM 5777 N N . ALA B 1 293 ? 6.906 -19.141 -17.797 1 88.19 293 ALA B N 1
ATOM 5778 C CA . ALA B 1 293 ? 7.77 -19.047 -18.969 1 88.19 293 ALA B CA 1
ATOM 5779 C C . ALA B 1 293 ? 8.117 -17.578 -19.266 1 88.19 293 ALA B C 1
ATOM 5781 O O . ALA B 1 293 ? 8.75 -17.281 -20.281 1 88.19 293 ALA B O 1
ATOM 5782 N N . GLY B 1 294 ? 7.723 -16.719 -18.406 1 89.56 294 GLY B N 1
ATOM 5783 C CA . GLY B 1 294 ? 7.891 -15.297 -18.672 1 89.56 294 GLY B CA 1
ATOM 5784 C C . GLY B 1 294 ? 9.344 -14.898 -18.875 1 89.56 294 GLY B C 1
ATOM 5785 O O . GLY B 1 294 ? 9.641 -14.047 -19.719 1 89.56 294 GLY B O 1
ATOM 5786 N N . GLU B 1 295 ? 10.203 -15.508 -18.172 1 91.81 295 GLU B N 1
ATOM 5787 C CA . GLU B 1 295 ? 11.617 -15.156 -18.281 1 91.81 295 GLU B CA 1
ATOM 5788 C C . GLU B 1 295 ? 12.312 -15.969 -19.359 1 91.81 295 GLU B C 1
ATOM 5790 O O . GLU B 1 295 ? 13.469 -15.711 -19.703 1 91.81 295 GLU B O 1
ATOM 5795 N N . MET B 1 296 ? 11.633 -16.984 -19.906 1 95.25 296 MET B N 1
ATOM 5796 C CA . MET B 1 296 ? 12.227 -17.859 -20.922 1 95.25 296 MET B CA 1
ATOM 5797 C C . MET B 1 296 ? 12.148 -17.203 -22.312 1 95.25 296 MET B C 1
ATOM 5799 O O . MET B 1 296 ? 11.555 -16.141 -22.469 1 95.25 296 MET B O 1
ATOM 5803 N N . MET B 1 297 ? 12.859 -17.875 -23.234 1 94.56 297 MET B N 1
ATOM 5804 C CA . MET B 1 297 ? 12.891 -17.328 -24.594 1 94.56 297 MET B CA 1
ATOM 5805 C C . MET B 1 297 ? 11.68 -17.797 -25.391 1 94.56 297 MET B C 1
ATOM 5807 O O . MET B 1 297 ? 11.836 -18.484 -26.406 1 94.56 297 MET B O 1
ATOM 5811 N N . LEU B 1 298 ? 10.531 -17.344 -25.031 1 91.88 298 LEU B N 1
ATOM 5812 C CA . LEU B 1 298 ? 9.258 -17.703 -25.641 1 91.88 298 LEU B CA 1
ATOM 5813 C C . LEU B 1 298 ? 8.977 -16.828 -26.859 1 91.88 298 LEU B C 1
ATOM 5815 O O . LEU B 1 298 ? 8.156 -17.172 -27.703 1 91.88 298 LEU B O 1
ATOM 5819 N N . THR B 1 299 ? 9.477 -15.727 -27.031 1 92 299 THR B N 1
ATOM 5820 C CA . THR B 1 299 ? 9.25 -14.68 -28.031 1 92 299 THR B CA 1
ATOM 5821 C C . THR B 1 299 ? 7.914 -13.984 -27.797 1 92 299 THR B C 1
ATOM 5823 O O . THR B 1 299 ? 7.047 -14.508 -27.094 1 92 299 THR B O 1
ATOM 5826 N N . PRO B 1 300 ? 7.738 -12.82 -28.297 1 92.69 300 PRO B N 1
ATOM 5827 C CA . PRO B 1 300 ? 6.488 -12.078 -28.109 1 92.69 300 PRO B CA 1
ATOM 5828 C C . PRO B 1 300 ? 5.281 -12.797 -28.719 1 92.69 300 PRO B C 1
ATOM 5830 O O . PRO B 1 300 ? 4.215 -12.844 -28.094 1 92.69 300 PRO B O 1
ATOM 5833 N N . PHE B 1 301 ? 5.473 -13.32 -29.828 1 95.31 301 PHE B N 1
ATOM 5834 C CA . PHE B 1 301 ? 4.348 -14 -30.453 1 95.31 301 PHE B CA 1
ATOM 5835 C C . PHE B 1 301 ? 3.963 -15.25 -29.672 1 95.31 301 PHE B C 1
ATOM 5837 O O . PHE B 1 301 ? 2.779 -15.57 -29.547 1 95.31 301 PHE B O 1
ATOM 5844 N N . GLY B 1 302 ? 4.957 -16.016 -29.188 1 94.12 302 GLY B N 1
ATOM 5845 C CA . GLY B 1 302 ? 4.652 -17.125 -28.328 1 94.12 302 GLY B CA 1
ATOM 5846 C C . GLY B 1 302 ? 3.871 -16.734 -27.078 1 94.12 302 GLY B C 1
ATOM 5847 O O . GLY B 1 302 ? 2.934 -17.422 -26.688 1 94.12 302 GLY B O 1
ATOM 5848 N N . SER B 1 303 ? 4.258 -15.648 -26.484 1 94.25 303 SER B N 1
ATOM 5849 C CA . SER B 1 303 ? 3.559 -15.172 -25.297 1 94.25 303 SER B CA 1
ATOM 5850 C C . SER B 1 303 ? 2.119 -14.789 -25.625 1 94.25 303 SER B C 1
ATOM 5852 O O . SER B 1 303 ? 1.219 -14.992 -24.797 1 94.25 303 SER B O 1
ATOM 5854 N N . MET B 1 304 ? 1.9 -14.227 -26.781 1 94.19 304 MET B N 1
ATOM 5855 C CA . MET B 1 304 ? 0.554 -13.852 -27.203 1 94.19 304 MET B CA 1
ATOM 5856 C C . MET B 1 304 ? -0.33 -15.086 -27.359 1 94.19 304 MET B C 1
ATOM 5858 O O . MET B 1 304 ? -1.511 -15.055 -27.016 1 94.19 304 MET B O 1
ATOM 5862 N N . ILE B 1 305 ? 0.198 -16.141 -27.844 1 95.44 305 ILE B N 1
ATOM 5863 C CA . ILE B 1 305 ? -0.561 -17.375 -28 1 95.44 305 ILE B CA 1
ATOM 5864 C C . ILE B 1 305 ? -0.998 -17.891 -26.641 1 95.44 305 ILE B C 1
ATOM 5866 O O . ILE B 1 305 ? -2.154 -18.281 -26.453 1 95.44 305 ILE B O 1
ATOM 5870 N N . VAL B 1 306 ? -0.074 -17.875 -25.766 1 93.75 306 VAL B N 1
ATOM 5871 C CA . VAL B 1 306 ? -0.378 -18.375 -24.438 1 93.75 306 VAL B CA 1
ATOM 5872 C C . VAL B 1 306 ? -1.467 -17.516 -23.797 1 93.75 306 VAL B C 1
ATOM 5874 O O . VAL B 1 306 ? -2.416 -18.031 -23.203 1 93.75 306 VAL B O 1
ATOM 5877 N N . GLY B 1 307 ? -1.33 -16.172 -23.875 1 94.06 307 GLY B N 1
ATOM 5878 C CA . GLY B 1 307 ? -2.365 -15.281 -23.375 1 94.06 307 GLY B CA 1
ATOM 5879 C C . GLY B 1 307 ? -3.717 -15.508 -24.031 1 94.06 307 GLY B C 1
ATOM 5880 O O . GLY B 1 307 ? -4.742 -15.547 -23.344 1 94.06 307 GLY B O 1
ATOM 5881 N N . PHE B 1 308 ? -3.672 -15.648 -25.297 1 93.81 308 PHE B N 1
ATOM 5882 C CA . PHE B 1 308 ? -4.883 -15.898 -26.062 1 93.81 308 PHE B CA 1
ATOM 5883 C C . PHE B 1 308 ? -5.586 -17.156 -25.578 1 93.81 308 PHE B C 1
ATOM 5885 O O . PHE B 1 308 ? -6.793 -17.141 -25.328 1 93.81 308 PHE B O 1
ATOM 5892 N N . LEU B 1 309 ? -4.863 -18.219 -25.406 1 94.06 309 LEU B N 1
ATOM 5893 C CA . LEU B 1 309 ? -5.422 -19.484 -24.953 1 94.06 309 LEU B CA 1
ATOM 5894 C C . LEU B 1 309 ? -5.922 -19.375 -23.516 1 94.06 309 LEU B C 1
ATOM 5896 O O . LEU B 1 309 ? -6.957 -19.953 -23.172 1 94.06 309 LEU B O 1
ATOM 5900 N N . ALA B 1 310 ? -5.172 -18.688 -22.703 1 93.75 310 ALA B N 1
ATOM 5901 C CA . ALA B 1 310 ? -5.586 -18.5 -21.312 1 93.75 310 ALA B CA 1
ATOM 5902 C C . ALA B 1 310 ? -6.934 -17.797 -21.219 1 93.75 310 ALA B C 1
ATOM 5904 O O . ALA B 1 310 ? -7.789 -18.156 -20.422 1 93.75 310 ALA B O 1
ATOM 5905 N N . GLY B 1 311 ? -7.113 -16.734 -22.078 1 91.62 311 GLY B N 1
ATOM 5906 C CA . GLY B 1 311 ? -8.391 -16.047 -22.109 1 91.62 311 GLY B CA 1
ATOM 5907 C C . GLY B 1 311 ? -9.547 -16.953 -22.516 1 91.62 311 GLY B C 1
ATOM 5908 O O . GLY B 1 311 ? -10.617 -16.906 -21.906 1 91.62 311 GLY B O 1
ATOM 5909 N N . ILE B 1 312 ? -9.297 -17.766 -23.438 1 92.06 312 ILE B N 1
ATOM 5910 C CA . ILE B 1 312 ? -10.32 -18.656 -23.953 1 92.06 312 ILE B CA 1
ATOM 5911 C C . ILE B 1 312 ? -10.695 -19.688 -22.891 1 92.06 312 ILE B C 1
ATOM 5913 O O . ILE B 1 312 ? -11.875 -19.875 -22.578 1 92.06 312 ILE B O 1
ATOM 5917 N N . ILE B 1 313 ? -9.703 -20.328 -22.297 1 92.12 313 ILE B N 1
ATOM 5918 C CA . ILE B 1 313 ? -9.969 -21.406 -21.344 1 92.12 313 ILE B CA 1
ATOM 5919 C C . ILE B 1 313 ? -10.656 -20.859 -20.109 1 92.12 313 ILE B C 1
ATOM 5921 O O . ILE B 1 313 ? -11.508 -21.516 -19.516 1 92.12 313 ILE B O 1
ATOM 5925 N N . SER B 1 314 ? -10.281 -19.641 -19.688 1 91.25 314 SER B N 1
ATOM 5926 C CA . SER B 1 314 ? -10.898 -19.031 -18.516 1 91.25 314 SER B CA 1
ATOM 5927 C C . SER B 1 314 ? -12.391 -18.812 -18.734 1 91.25 314 SER B C 1
ATOM 5929 O O . SER B 1 314 ? -13.211 -19.203 -17.891 1 91.25 314 SER B O 1
ATOM 5931 N N . VAL B 1 315 ? -12.773 -18.25 -19.891 1 89.56 315 VAL B N 1
ATOM 5932 C CA . VAL B 1 315 ? -14.172 -17.938 -20.172 1 89.56 315 VAL B CA 1
ATOM 5933 C C . VAL B 1 315 ? -14.969 -19.234 -20.297 1 89.56 315 VAL B C 1
ATOM 5935 O O . VAL B 1 315 ? -16.062 -19.359 -19.75 1 89.56 315 VAL B O 1
ATOM 5938 N N . LEU B 1 316 ? -14.383 -20.188 -21.016 1 91.19 316 LEU B N 1
ATOM 5939 C CA . LEU B 1 316 ? -15.062 -21.469 -21.172 1 91.19 316 LEU B CA 1
ATOM 5940 C C . LEU B 1 316 ? -15.227 -22.156 -19.828 1 91.19 316 LEU B C 1
ATOM 5942 O O . LEU B 1 316 ? -16.219 -22.844 -19.578 1 91.19 316 LEU B O 1
ATOM 5946 N N . GLY B 1 317 ? -14.219 -22.016 -19 1 91.56 317 GLY B N 1
ATOM 5947 C CA . GLY B 1 317 ? -14.312 -22.562 -17.656 1 91.56 317 GLY B CA 1
ATOM 5948 C C . GLY B 1 317 ? -15.453 -21.969 -16.859 1 91.56 317 GLY B C 1
ATOM 5949 O O . GLY B 1 317 ? -16.203 -22.688 -16.188 1 91.56 317 GLY B O 1
ATOM 5950 N N . PHE B 1 318 ? -15.609 -20.703 -16.875 1 88.75 318 PHE B N 1
ATOM 5951 C CA . PHE B 1 318 ? -16.688 -20.031 -16.156 1 88.75 318 PHE B CA 1
ATOM 5952 C C . PHE B 1 318 ? -18.047 -20.5 -16.656 1 88.75 318 PHE B C 1
ATOM 5954 O O . PHE B 1 318 ? -18.953 -20.734 -15.859 1 88.75 318 PHE B O 1
ATOM 5961 N N . LYS B 1 319 ? -18.141 -20.656 -17.938 1 88.19 319 LYS B N 1
ATOM 5962 C CA . LYS B 1 319 ? -19.438 -20.953 -18.547 1 88.19 319 LYS B CA 1
ATOM 5963 C C . LYS B 1 319 ? -19.797 -22.422 -18.391 1 88.19 319 LYS B C 1
ATOM 5965 O O . LYS B 1 319 ? -20.953 -22.766 -18.078 1 88.19 319 LYS B O 1
ATOM 5970 N N . PHE B 1 320 ? -18.797 -23.297 -18.484 1 91 320 PHE B N 1
ATOM 5971 C CA . PHE B 1 320 ? -19.172 -24.703 -18.641 1 91 320 PHE B CA 1
ATOM 5972 C C . PHE B 1 320 ? -18.625 -25.547 -17.484 1 91 320 PHE B C 1
ATOM 5974 O O . PHE B 1 320 ? -19.219 -26.562 -17.109 1 91 320 PHE B O 1
ATOM 5981 N N . LEU B 1 321 ? -17.531 -25.188 -16.953 1 92.06 321 LEU B N 1
ATOM 5982 C CA . LEU B 1 321 ? -16.906 -26.016 -15.938 1 92.06 321 LEU B CA 1
ATOM 5983 C C . LEU B 1 321 ? -17.391 -25.625 -14.547 1 92.06 321 LEU B C 1
ATOM 5985 O O . LEU B 1 321 ? -17.547 -26.484 -13.68 1 92.06 321 LEU B O 1
ATOM 5989 N N . SER B 1 322 ? -17.531 -24.344 -14.258 1 90.88 322 SER B N 1
ATOM 5990 C CA . SER B 1 322 ? -17.922 -23.875 -12.938 1 90.88 322 SER B CA 1
ATOM 5991 C C . SER B 1 322 ? -19.219 -24.531 -12.484 1 90.88 322 SER B C 1
ATOM 5993 O O . SER B 1 322 ? -19.312 -25.031 -11.359 1 90.88 322 SER B O 1
ATOM 5995 N N . PRO B 1 323 ? -20.25 -24.625 -13.359 1 90.81 323 PRO B N 1
ATOM 5996 C CA . PRO B 1 323 ? -21.484 -25.297 -12.93 1 90.81 323 PRO B CA 1
ATOM 5997 C C . PRO B 1 323 ? -21.266 -26.781 -12.625 1 90.81 323 PRO B C 1
ATOM 5999 O O . PRO B 1 323 ? -21.891 -27.328 -11.719 1 90.81 323 PRO B O 1
ATOM 6002 N N . ILE B 1 324 ? -20.375 -27.359 -13.32 1 93.38 324 ILE B N 1
ATOM 6003 C CA . ILE B 1 324 ? -20.078 -28.766 -13.109 1 93.38 324 ILE B CA 1
ATOM 6004 C C . ILE B 1 324 ? -19.359 -28.953 -11.781 1 93.38 324 ILE B C 1
ATOM 6006 O O . ILE B 1 324 ? -19.656 -29.875 -11.023 1 93.38 324 ILE B O 1
ATOM 6010 N N . LEU B 1 325 ? -18.422 -28.078 -11.477 1 93.5 325 LEU B N 1
ATOM 6011 C CA . LEU B 1 325 ? -17.688 -28.125 -10.211 1 93.5 325 LEU B CA 1
ATOM 6012 C C . LEU B 1 325 ? -18.656 -28.031 -9.023 1 93.5 325 LEU B C 1
ATOM 6014 O O . LEU B 1 325 ? -18.5 -28.734 -8.031 1 93.5 325 LEU B O 1
ATOM 6018 N N . GLU B 1 326 ? -19.578 -27.188 -9.141 1 91.5 326 GLU B N 1
ATOM 6019 C CA . GLU B 1 326 ? -20.531 -27 -8.047 1 91.5 326 GLU B CA 1
ATOM 6020 C C . GLU B 1 326 ? -21.5 -28.188 -7.938 1 91.5 326 GLU B C 1
ATOM 6022 O O . GLU B 1 326 ? -21.688 -28.734 -6.852 1 91.5 326 GLU B O 1
ATOM 6027 N N . SER B 1 327 ? -22.062 -28.672 -9.07 1 93.06 327 SER B N 1
ATOM 6028 C CA . SER B 1 327 ? -23.109 -29.672 -9.047 1 93.06 327 SER B CA 1
ATOM 6029 C C . SER B 1 327 ? -22.531 -31.062 -8.82 1 93.06 327 SER B C 1
ATOM 6031 O O . SER B 1 327 ? -23.109 -31.875 -8.086 1 93.06 327 SER B O 1
ATOM 6033 N N . LYS B 1 328 ? -21.391 -31.328 -9.352 1 95 328 LYS B N 1
ATOM 6034 C CA . LYS B 1 328 ? -20.875 -32.688 -9.32 1 95 328 LYS B CA 1
ATOM 6035 C C . LYS B 1 328 ? -19.797 -32.844 -8.242 1 95 328 LYS B C 1
ATOM 6037 O O . LYS B 1 328 ? -19.672 -33.906 -7.633 1 95 328 LYS B O 1
ATOM 6042 N N . LEU B 1 329 ? -19.047 -31.812 -7.984 1 95.62 329 LEU B N 1
ATOM 6043 C CA . LEU B 1 329 ? -17.922 -31.953 -7.066 1 95.62 329 LEU B CA 1
ATOM 6044 C C . LEU B 1 329 ? -18.156 -31.172 -5.785 1 95.62 329 LEU B C 1
ATOM 6046 O O . LEU B 1 329 ? -17.328 -31.188 -4.875 1 95.62 329 LEU B O 1
ATOM 6050 N N . LYS B 1 330 ? -19.25 -30.438 -5.672 1 94.62 330 LYS B N 1
ATOM 6051 C CA . LYS B 1 330 ? -19.625 -29.672 -4.484 1 94.62 330 LYS B CA 1
ATOM 6052 C C . LYS B 1 330 ? -18.578 -28.625 -4.141 1 94.62 330 LYS B C 1
ATOM 6054 O O . LYS B 1 330 ? -18.156 -28.516 -2.986 1 94.62 330 LYS B O 1
ATOM 6059 N N . ILE B 1 331 ? -18.125 -28.047 -5.156 1 95.38 331 ILE B N 1
ATOM 6060 C CA . ILE B 1 331 ? -17.156 -26.953 -5.023 1 95.38 331 ILE B CA 1
ATOM 6061 C C . ILE B 1 331 ? -17.844 -25.625 -5.332 1 95.38 331 ILE B C 1
ATOM 6063 O O . ILE B 1 331 ? -18.203 -25.344 -6.484 1 95.38 331 ILE B O 1
ATOM 6067 N N . GLN B 1 332 ? -18.109 -24.859 -4.289 1 93.38 332 GLN B N 1
ATOM 6068 C CA . GLN B 1 332 ? -18.734 -23.547 -4.426 1 93.38 332 GLN B CA 1
ATOM 6069 C C . GLN B 1 332 ? -17.672 -22.453 -4.484 1 93.38 332 GLN B C 1
ATOM 6071 O O . GLN B 1 332 ? -17.438 -21.766 -3.488 1 93.38 332 GLN B O 1
ATOM 6076 N N . ASP B 1 333 ? -17.156 -22.266 -5.645 1 94.5 333 ASP B N 1
ATOM 6077 C CA . ASP B 1 333 ? -16.078 -21.312 -5.949 1 94.5 333 ASP B CA 1
ATOM 6078 C C . ASP B 1 333 ? -16.656 -19.906 -6.191 1 94.5 333 ASP B C 1
ATOM 6080 O O . ASP B 1 333 ? -16.953 -19.547 -7.332 1 94.5 333 ASP B O 1
ATOM 6084 N N . THR B 1 334 ? -16.719 -19.078 -5.133 1 92.44 334 THR B N 1
ATOM 6085 C CA . THR B 1 334 ? -17.438 -17.812 -5.168 1 92.44 334 THR B CA 1
ATOM 6086 C C . THR B 1 334 ? -16.891 -16.906 -6.258 1 92.44 334 THR B C 1
ATOM 6088 O O . THR B 1 334 ? -17.656 -16.312 -7.023 1 92.44 334 THR B O 1
ATOM 6091 N N . CYS B 1 335 ? -15.578 -16.797 -6.355 1 92 335 CYS B N 1
ATOM 6092 C CA . CYS B 1 335 ? -14.984 -15.836 -7.285 1 92 335 CYS B CA 1
ATOM 6093 C C . CYS B 1 335 ? -14.586 -16.516 -8.586 1 92 335 CYS B C 1
ATOM 6095 O O . CYS B 1 335 ? -14.07 -15.867 -9.5 1 92 335 CYS B O 1
ATOM 6097 N N . GLY B 1 336 ? -14.766 -17.844 -8.719 1 91.81 336 GLY B N 1
ATOM 6098 C CA . GLY B 1 336 ? -14.32 -18.562 -9.898 1 91.81 336 GLY B CA 1
ATOM 6099 C C . GLY B 1 336 ? -12.812 -18.688 -9.992 1 91.81 336 GLY B C 1
ATOM 6100 O O . GLY B 1 336 ? -12.242 -18.516 -11.07 1 91.81 336 GLY B O 1
ATOM 6101 N N . VAL B 1 337 ? -12.164 -18.969 -8.922 1 94.5 337 VAL B N 1
ATOM 6102 C CA . VAL B 1 337 ? -10.711 -18.969 -8.859 1 94.5 337 VAL B CA 1
ATOM 6103 C C . VAL B 1 337 ? -10.156 -20.109 -9.727 1 94.5 337 VAL B C 1
ATOM 6105 O O . VAL B 1 337 ? -9.039 -20 -10.25 1 94.5 337 VAL B O 1
ATOM 6108 N N . HIS B 1 338 ? -10.93 -21.203 -9.898 1 94.81 338 HIS B N 1
ATOM 6109 C CA . HIS B 1 338 ? -10.508 -22.266 -10.805 1 94.81 338 HIS B CA 1
ATOM 6110 C C . HIS B 1 338 ? -10.25 -21.719 -12.211 1 94.81 338 HIS B C 1
ATOM 6112 O O . HIS B 1 338 ? -9.242 -22.062 -12.828 1 94.81 338 HIS B O 1
ATOM 6118 N N . ASN B 1 339 ? -11.102 -20.938 -12.625 1 92.44 339 ASN B N 1
ATOM 6119 C CA . ASN B 1 339 ? -11.07 -20.438 -14 1 92.44 339 ASN B CA 1
ATOM 6120 C C . ASN B 1 339 ? -10.125 -19.25 -14.133 1 92.44 339 ASN B C 1
ATOM 6122 O O . ASN B 1 339 ? -9.555 -19.016 -15.203 1 92.44 339 ASN B O 1
ATOM 6126 N N . LEU B 1 340 ? -9.992 -18.562 -13.047 1 91.31 340 LEU B N 1
ATOM 6127 C CA . LEU B 1 340 ? -9.195 -17.344 -13.094 1 91.31 340 LEU B CA 1
ATOM 6128 C C . LEU B 1 340 ? -7.727 -17.641 -12.812 1 91.31 340 LEU B C 1
ATOM 6130 O O . LEU B 1 340 ? -6.844 -16.953 -13.32 1 91.31 340 LEU B O 1
ATOM 6134 N N . HIS B 1 341 ? -7.441 -18.594 -11.969 1 94.69 341 HIS B N 1
ATOM 6135 C CA . HIS B 1 341 ? -6.074 -18.844 -11.531 1 94.69 341 HIS B CA 1
ATOM 6136 C C . HIS B 1 341 ? -5.695 -20.312 -11.742 1 94.69 341 HIS B C 1
ATOM 6138 O O . HIS B 1 341 ? -4.582 -20.609 -12.172 1 94.69 341 HIS B O 1
ATOM 6144 N N . GLY B 1 342 ? -6.594 -21.203 -11.516 1 95.44 342 GLY B N 1
ATOM 6145 C CA . GLY B 1 342 ? -6.289 -22.625 -11.57 1 95.44 342 GLY B CA 1
ATOM 6146 C C . GLY B 1 342 ? -5.898 -23.109 -12.953 1 95.44 342 GLY B C 1
ATOM 6147 O O . GLY B 1 342 ? -4.742 -23.469 -13.195 1 95.44 342 GLY B O 1
ATOM 6148 N N . MET B 1 343 ? -6.82 -22.984 -13.812 1 94.06 343 MET B N 1
ATOM 6149 C CA . MET B 1 343 ? -6.598 -23.5 -15.164 1 94.06 343 MET B CA 1
ATOM 6150 C C . MET B 1 343 ? -5.508 -22.703 -15.867 1 94.06 343 MET B C 1
ATOM 6152 O O . MET B 1 343 ? -4.586 -23.266 -16.453 1 94.06 343 MET B O 1
ATOM 6156 N N . PRO B 1 344 ? -5.547 -21.406 -15.773 1 93.56 344 PRO B N 1
ATOM 6157 C CA . PRO B 1 344 ? -4.441 -20.672 -16.391 1 93.56 344 PRO B CA 1
ATOM 6158 C C . PRO B 1 344 ? -3.096 -20.969 -15.734 1 93.56 344 PRO B C 1
ATOM 6160 O O . PRO B 1 344 ? -2.062 -20.953 -16.406 1 93.56 344 PRO B O 1
ATOM 6163 N N . GLY B 1 345 ? -3.102 -21.188 -14.414 1 94.81 345 GLY B N 1
ATOM 6164 C CA . GLY B 1 345 ? -1.877 -21.594 -13.742 1 94.81 345 GLY B CA 1
ATOM 6165 C C . GLY B 1 345 ? -1.312 -22.891 -14.258 1 94.81 345 GLY B C 1
ATOM 6166 O O . GLY B 1 345 ? -0.11 -23 -14.516 1 94.81 345 GLY B O 1
ATOM 6167 N N . VAL B 1 346 ? -2.145 -23.812 -14.461 1 95.44 346 VAL B N 1
ATOM 6168 C CA . VAL B 1 346 ? -1.739 -25.109 -14.992 1 95.44 346 VAL B CA 1
ATOM 6169 C C . VAL B 1 346 ? -1.241 -24.938 -16.422 1 95.44 346 VAL B C 1
ATOM 6171 O O . VAL B 1 346 ? -0.215 -25.516 -16.812 1 95.44 346 VAL B O 1
ATOM 6174 N N . LEU B 1 347 ? -1.952 -24.203 -17.219 1 94.56 347 LEU B N 1
ATOM 6175 C CA . LEU B 1 347 ? -1.513 -23.922 -18.578 1 94.56 347 LEU B CA 1
ATOM 6176 C C . LEU B 1 347 ? -0.117 -23.297 -18.578 1 94.56 347 LEU B C 1
ATOM 6178 O O . LEU B 1 347 ? 0.753 -23.734 -19.344 1 94.56 347 LEU B O 1
ATOM 6182 N N . GLY B 1 348 ? 0.034 -22.266 -17.734 1 94.62 348 GLY B N 1
ATOM 6183 C CA . GLY B 1 348 ? 1.341 -21.641 -17.656 1 94.62 348 GLY B CA 1
ATOM 6184 C C . GLY B 1 348 ? 2.443 -22.594 -17.25 1 94.62 348 GLY B C 1
ATOM 6185 O O . GLY B 1 348 ? 3.561 -22.516 -17.766 1 94.62 348 GLY B O 1
ATOM 6186 N N . ALA B 1 349 ? 2.156 -23.484 -16.375 1 96.12 349 ALA B N 1
ATOM 6187 C CA . ALA B 1 349 ? 3.127 -24.469 -15.922 1 96.12 349 ALA B CA 1
ATOM 6188 C C . ALA B 1 349 ? 3.488 -25.438 -17.047 1 96.12 349 ALA B C 1
ATOM 6190 O O . ALA B 1 349 ? 4.656 -25.797 -17.219 1 96.12 349 ALA B O 1
ATOM 6191 N N . ILE B 1 350 ? 2.531 -25.828 -17.797 1 96.19 350 ILE B N 1
ATOM 6192 C CA . ILE B 1 350 ? 2.762 -26.734 -18.922 1 96.19 350 ILE B CA 1
ATOM 6193 C C . ILE B 1 350 ? 3.615 -26.047 -19.984 1 96.19 350 ILE B C 1
ATOM 6195 O O . ILE B 1 350 ? 4.586 -26.625 -20.469 1 96.19 350 ILE B O 1
ATOM 6199 N N . VAL B 1 351 ? 3.275 -24.828 -20.297 1 95.06 351 VAL B N 1
ATOM 6200 C CA . VAL B 1 351 ? 4.059 -24.047 -21.25 1 95.06 351 VAL B CA 1
ATOM 6201 C C . VAL B 1 351 ? 5.496 -23.906 -20.75 1 95.06 351 VAL B C 1
ATOM 6203 O O . VAL B 1 351 ? 6.441 -24.016 -21.531 1 95.06 351 VAL B O 1
ATOM 6206 N N . GLY B 1 352 ? 5.621 -23.656 -19.422 1 95.44 352 GLY B N 1
ATOM 6207 C CA . GLY B 1 352 ? 6.953 -23.578 -18.844 1 95.44 352 GLY B CA 1
ATOM 6208 C C . GLY B 1 352 ? 7.734 -24.875 -18.984 1 95.44 352 GLY B C 1
ATOM 6209 O O . GLY B 1 352 ? 8.922 -24.859 -19.297 1 95.44 352 GLY B O 1
ATOM 6210 N N . ALA B 1 353 ? 7.102 -25.984 -18.797 1 97.06 353 ALA B N 1
ATOM 6211 C CA . ALA B 1 353 ? 7.754 -27.281 -18.906 1 97.06 353 ALA B CA 1
ATOM 6212 C C . ALA B 1 353 ? 8.195 -27.562 -20.328 1 97.06 353 ALA B C 1
ATOM 6214 O O . ALA B 1 353 ? 9.328 -27.984 -20.578 1 97.06 353 ALA B O 1
ATOM 6215 N N . VAL B 1 354 ? 7.371 -27.281 -21.266 1 96.81 354 VAL B N 1
ATOM 6216 C CA . VAL B 1 354 ? 7.668 -27.516 -22.672 1 96.81 354 VAL B CA 1
ATOM 6217 C C . VAL B 1 354 ? 8.797 -26.594 -23.141 1 96.81 354 VAL B C 1
ATOM 6219 O O . VAL B 1 354 ? 9.742 -27.031 -23.797 1 96.81 354 VAL B O 1
ATOM 6222 N N . THR B 1 355 ? 8.703 -25.312 -22.75 1 96.06 355 THR B N 1
ATOM 6223 C CA . THR B 1 355 ? 9.719 -24.344 -23.156 1 96.06 355 THR B CA 1
ATOM 6224 C C . THR B 1 355 ? 11.07 -24.703 -22.547 1 96.06 355 THR B C 1
ATOM 6226 O O . THR B 1 355 ? 12.102 -24.578 -23.203 1 96.06 355 THR B O 1
ATOM 6229 N N . ALA B 1 356 ? 11.039 -25.125 -21.312 1 96.88 356 ALA B N 1
ATOM 6230 C CA . ALA B 1 356 ? 12.273 -25.531 -20.641 1 96.88 356 ALA B CA 1
ATOM 6231 C C . ALA B 1 356 ? 12.883 -26.75 -21.344 1 96.88 356 ALA B C 1
ATOM 6233 O O . ALA B 1 356 ? 14.102 -26.828 -21.531 1 96.88 356 ALA B O 1
ATOM 6234 N N . ALA B 1 357 ? 12.102 -27.734 -21.781 1 97.69 357 ALA B N 1
ATOM 6235 C CA . ALA B 1 357 ? 12.562 -28.969 -22.406 1 97.69 357 ALA B CA 1
ATOM 6236 C C . ALA B 1 357 ? 13.211 -28.703 -23.75 1 97.69 357 ALA B C 1
ATOM 6238 O O . ALA B 1 357 ? 14.039 -29.484 -24.234 1 97.69 357 ALA B O 1
ATOM 6239 N N . LEU B 1 358 ? 12.883 -27.578 -24.312 1 97.06 358 LEU B N 1
ATOM 6240 C CA . LEU B 1 358 ? 13.344 -27.281 -25.656 1 97.06 358 LEU B CA 1
ATOM 6241 C C . LEU B 1 358 ? 14.43 -26.203 -25.641 1 97.06 358 LEU B C 1
ATOM 6243 O O . LEU B 1 358 ? 14.844 -25.719 -26.703 1 97.06 358 LEU B O 1
ATOM 6247 N N . ALA B 1 359 ? 14.875 -25.812 -24.516 1 97.12 359 ALA B N 1
ATOM 6248 C CA . ALA B 1 359 ? 15.883 -24.766 -24.391 1 97.12 359 ALA B CA 1
ATOM 6249 C C . ALA B 1 359 ? 17.203 -25.219 -25.016 1 97.12 359 ALA B C 1
ATOM 6251 O O . ALA B 1 359 ? 17.625 -26.359 -24.844 1 97.12 359 ALA B O 1
ATOM 6252 N N . THR B 1 360 ? 17.891 -24.297 -25.797 1 96.75 360 THR B N 1
ATOM 6253 C CA . THR B 1 360 ? 19.188 -24.594 -26.406 1 96.75 360 THR B CA 1
ATOM 6254 C C . THR B 1 360 ? 20.156 -23.438 -26.203 1 96.75 360 THR B C 1
ATOM 6256 O O . THR B 1 360 ? 19.734 -22.281 -26.016 1 96.75 360 THR B O 1
ATOM 6259 N N . MET B 1 361 ? 21.438 -23.75 -26.266 1 96.31 361 MET B N 1
ATOM 6260 C CA . MET B 1 361 ? 22.484 -22.734 -26.172 1 96.31 361 MET B CA 1
ATOM 6261 C C . MET B 1 361 ? 22.438 -21.812 -27.375 1 96.31 361 MET B C 1
ATOM 6263 O O . MET B 1 361 ? 22.828 -20.641 -27.281 1 96.31 361 MET B O 1
ATOM 6267 N N . ASP B 1 362 ? 22 -22.281 -28.484 1 96.69 362 ASP B N 1
ATOM 6268 C CA . ASP B 1 362 ? 21.891 -21.453 -29.672 1 96.69 362 ASP B CA 1
ATOM 6269 C C . ASP B 1 362 ? 20.938 -20.281 -29.453 1 96.69 362 ASP B C 1
ATOM 6271 O O . ASP B 1 362 ? 21.156 -19.172 -29.953 1 96.69 362 ASP B O 1
ATOM 6275 N N . VAL B 1 363 ? 19.953 -20.516 -28.703 1 96.44 363 VAL B N 1
ATOM 6276 C CA . VAL B 1 363 ? 18.922 -19.5 -28.469 1 96.44 363 VAL B CA 1
ATOM 6277 C C . VAL B 1 363 ? 19.328 -18.609 -27.297 1 96.44 363 VAL B C 1
ATOM 6279 O O . VAL B 1 363 ? 19.234 -17.391 -27.375 1 96.44 363 VAL B O 1
ATOM 6282 N N . TYR B 1 364 ? 19.844 -19.156 -26.203 1 96.81 364 TYR B N 1
ATOM 6283 C CA . TYR B 1 364 ? 20.062 -18.438 -24.953 1 96.81 364 TYR B CA 1
ATOM 6284 C C . TYR B 1 364 ? 21.484 -17.875 -24.891 1 96.81 364 TYR B C 1
ATOM 6286 O O . TYR B 1 364 ? 21.719 -16.875 -24.219 1 96.81 364 TYR B O 1
ATOM 6294 N N . GLY B 1 365 ? 22.406 -18.5 -25.578 1 97.06 365 GLY B N 1
ATOM 6295 C CA . GLY B 1 365 ? 23.797 -18.156 -25.359 1 97.06 365 GLY B CA 1
ATOM 6296 C C . GLY B 1 365 ? 24.219 -18.219 -23.906 1 97.06 365 GLY B C 1
ATOM 6297 O O . GLY B 1 365 ? 23.812 -19.125 -23.172 1 97.06 365 GLY B O 1
ATOM 6298 N N . LYS B 1 366 ? 25.031 -17.297 -23.422 1 96.69 366 LYS B N 1
ATOM 6299 C CA . LYS B 1 366 ? 25.516 -17.266 -22.047 1 96.69 366 LYS B CA 1
ATOM 6300 C C . LYS B 1 366 ? 24.391 -16.922 -21.078 1 96.69 366 LYS B C 1
ATOM 6302 O O . LYS B 1 366 ? 24.516 -17.125 -19.859 1 96.69 366 LYS B O 1
ATOM 6307 N N . GLY B 1 367 ? 23.312 -16.438 -21.609 1 96.62 367 GLY B N 1
ATOM 6308 C CA . GLY B 1 367 ? 22.156 -16.109 -20.797 1 96.62 367 GLY B CA 1
ATOM 6309 C C . GLY B 1 367 ? 21.453 -17.328 -20.219 1 96.62 367 GLY B C 1
ATOM 6310 O O . GLY B 1 367 ? 20.641 -17.203 -19.297 1 96.62 367 GLY B O 1
ATOM 6311 N N . MET B 1 368 ? 21.828 -18.5 -20.719 1 96.44 368 MET B N 1
ATOM 6312 C CA . MET B 1 368 ? 21.281 -19.75 -20.188 1 96.44 368 MET B CA 1
ATOM 6313 C C . MET B 1 368 ? 21.547 -19.875 -18.703 1 96.44 368 MET B C 1
ATOM 6315 O O . MET B 1 368 ? 20.719 -20.422 -17.953 1 96.44 368 MET B O 1
ATOM 6319 N N . GLU B 1 369 ? 22.625 -19.344 -18.266 1 96.25 369 GLU B N 1
ATOM 6320 C CA . GLU B 1 369 ? 23.031 -19.438 -16.875 1 96.25 369 GLU B CA 1
ATOM 6321 C C . GLU B 1 369 ? 22.031 -18.75 -15.953 1 96.25 369 GLU B C 1
ATOM 6323 O O . GLU B 1 369 ? 21.812 -19.203 -14.828 1 96.25 369 GLU B O 1
ATOM 6328 N N . ASP B 1 370 ? 21.391 -17.672 -16.453 1 95.25 370 ASP B N 1
ATOM 6329 C CA . ASP B 1 370 ? 20.453 -16.922 -15.633 1 95.25 370 ASP B CA 1
ATOM 6330 C C . ASP B 1 370 ? 19.125 -17.672 -15.477 1 95.25 370 ASP B C 1
ATOM 6332 O O . ASP B 1 370 ? 18.5 -17.625 -14.422 1 95.25 370 ASP B O 1
ATOM 6336 N N . VAL B 1 371 ? 18.734 -18.359 -16.516 1 94.81 371 VAL B N 1
ATOM 6337 C CA . VAL B 1 371 ? 17.391 -18.938 -16.562 1 94.81 371 VAL B CA 1
ATOM 6338 C C . VAL B 1 371 ? 17.438 -20.391 -16.109 1 94.81 371 VAL B C 1
ATOM 6340 O O . VAL B 1 371 ? 16.625 -20.812 -15.281 1 94.81 371 VAL B O 1
ATOM 6343 N N . PHE B 1 372 ? 18.422 -21.078 -16.688 1 96.69 372 PHE B N 1
ATOM 6344 C CA . PHE B 1 372 ? 18.578 -22.5 -16.375 1 96.69 372 PHE B CA 1
ATOM 6345 C C . PHE B 1 372 ? 20.031 -22.812 -16.016 1 96.69 372 PHE B C 1
ATOM 6347 O O . PHE B 1 372 ? 20.734 -23.469 -16.781 1 96.69 372 PHE B O 1
ATOM 6354 N N . PRO B 1 373 ? 20.344 -22.531 -14.773 1 96.25 373 PRO B N 1
ATOM 6355 C CA . PRO B 1 373 ? 21.75 -22.703 -14.398 1 96.25 373 PRO B CA 1
ATOM 6356 C C . PRO B 1 373 ? 22.219 -24.156 -14.484 1 96.25 373 PRO B C 1
ATOM 6358 O O . PRO B 1 373 ? 23.344 -24.422 -14.898 1 96.25 373 PRO B O 1
ATOM 6361 N N . ALA B 1 374 ? 21.453 -25.141 -14.172 1 96.44 374 ALA B N 1
ATOM 6362 C CA . ALA B 1 374 ? 21.844 -26.547 -14.203 1 96.44 374 ALA B CA 1
ATOM 6363 C C . ALA B 1 374 ? 22.016 -27.031 -15.633 1 96.44 374 ALA B C 1
ATOM 6365 O O . ALA B 1 374 ? 22.828 -27.906 -15.906 1 96.44 374 ALA B O 1
ATOM 6366 N N . VAL B 1 375 ? 21.312 -26.484 -16.547 1 96.69 375 VAL B N 1
ATOM 6367 C CA . VAL B 1 375 ? 21.469 -26.812 -17.953 1 96.69 375 VAL B CA 1
ATOM 6368 C C . VAL B 1 375 ? 22.734 -26.172 -18.5 1 96.69 375 VAL B C 1
ATOM 6370 O O . VAL B 1 375 ? 23.5 -26.781 -19.234 1 96.69 375 VAL B O 1
ATOM 6373 N N . ALA B 1 376 ? 22.875 -24.938 -18.094 1 96.38 376 ALA B N 1
ATOM 6374 C CA . ALA B 1 376 ? 24.031 -24.172 -18.547 1 96.38 376 ALA B CA 1
ATOM 6375 C C . ALA B 1 376 ? 25.344 -24.844 -18.125 1 96.38 376 ALA B C 1
ATOM 6377 O O . ALA B 1 376 ? 26.312 -24.875 -18.891 1 96.38 376 ALA B O 1
ATOM 6378 N N . ASP B 1 377 ? 25.375 -25.375 -16.891 1 96.44 377 ASP B N 1
ATOM 6379 C CA . ASP B 1 377 ? 26.625 -25.953 -16.406 1 96.44 377 ASP B CA 1
ATOM 6380 C C . ASP B 1 377 ? 26.719 -27.438 -16.766 1 96.44 377 ASP B C 1
ATOM 6382 O O . ASP B 1 377 ? 27.703 -28.109 -16.438 1 96.44 377 ASP B O 1
ATOM 6386 N N . GLY B 1 378 ? 25.734 -28 -17.328 1 95.31 378 GLY B N 1
ATOM 6387 C CA . GLY B 1 378 ? 25.797 -29.344 -17.875 1 95.31 378 GLY B CA 1
ATOM 6388 C C . GLY B 1 378 ? 25.391 -30.422 -16.891 1 95.31 378 GLY B C 1
ATOM 6389 O O . GLY B 1 378 ? 25.438 -31.609 -17.188 1 95.31 378 GLY B O 1
ATOM 6390 N N . SER B 1 379 ? 24.953 -30.016 -15.75 1 96.62 379 SER B N 1
ATOM 6391 C CA . SER B 1 379 ? 24.531 -30.969 -14.734 1 96.62 379 SER B CA 1
ATOM 6392 C C . SER B 1 379 ? 23.312 -31.766 -15.195 1 96.62 379 SER B C 1
ATOM 6394 O O . SER B 1 379 ? 23.141 -32.938 -14.82 1 96.62 379 SER B O 1
ATOM 6396 N N . ILE B 1 380 ? 22.484 -31.047 -15.969 1 97.38 380 ILE B N 1
ATOM 6397 C CA . ILE B 1 380 ? 21.344 -31.719 -16.562 1 97.38 380 ILE B CA 1
ATOM 6398 C C . ILE B 1 380 ? 21.125 -31.203 -17.984 1 97.38 380 ILE B C 1
ATOM 6400 O O . ILE B 1 380 ? 21.703 -30.203 -18.391 1 97.38 380 ILE B O 1
ATOM 6404 N N . ASP B 1 381 ? 20.312 -31.953 -18.688 1 97.62 381 ASP B N 1
ATOM 6405 C CA . ASP B 1 381 ? 19.969 -31.453 -20 1 97.62 381 ASP B CA 1
ATOM 6406 C C . ASP B 1 381 ? 18.594 -30.766 -19.984 1 97.62 381 ASP B C 1
ATOM 6408 O O . ASP B 1 381 ? 17.906 -30.766 -18.969 1 97.62 381 ASP B O 1
ATOM 6412 N N . ALA B 1 382 ? 18.25 -30.172 -21.047 1 97.88 382 ALA B N 1
ATOM 6413 C CA . ALA B 1 382 ? 17.016 -29.391 -21.141 1 97.88 382 ALA B CA 1
ATOM 6414 C C . ALA B 1 382 ? 15.789 -30.266 -20.922 1 97.88 382 ALA B C 1
ATOM 6416 O O . ALA B 1 382 ? 14.82 -29.844 -20.297 1 97.88 382 ALA B O 1
ATOM 6417 N N . SER B 1 383 ? 15.742 -31.438 -21.516 1 98.25 383 SER B N 1
ATOM 6418 C CA . SER B 1 383 ? 14.617 -32.344 -21.344 1 98.25 383 SER B CA 1
ATOM 6419 C C . SER B 1 383 ? 14.398 -32.688 -19.875 1 98.25 383 SER B C 1
ATOM 6421 O O . SER B 1 383 ? 13.258 -32.781 -19.406 1 98.25 383 SER B O 1
ATOM 6423 N N . LYS B 1 384 ? 15.484 -32.906 -19.188 1 98.25 384 LYS B N 1
ATOM 6424 C CA . LYS B 1 384 ? 15.375 -33.188 -17.75 1 98.25 384 LYS B CA 1
ATOM 6425 C C . LYS B 1 384 ? 14.805 -31.969 -17 1 98.25 384 LYS B C 1
ATOM 6427 O O . LYS B 1 384 ? 14.016 -32.125 -16.078 1 98.25 384 LYS B O 1
ATOM 6432 N N . GLN B 1 385 ? 15.25 -30.781 -17.375 1 98.31 385 GLN B N 1
ATOM 6433 C CA . GLN B 1 385 ? 14.664 -29.594 -16.781 1 98.31 385 GLN B CA 1
ATOM 6434 C C . GLN B 1 385 ? 13.164 -29.531 -17.016 1 98.31 385 GLN B C 1
ATOM 6436 O O . GLN B 1 385 ? 12.398 -29.156 -16.125 1 98.31 385 GLN B O 1
ATOM 6441 N N . GLY B 1 386 ? 12.789 -29.797 -18.234 1 98.19 386 GLY B N 1
ATOM 6442 C CA . GLY B 1 386 ? 11.367 -29.875 -18.516 1 98.19 386 GLY B CA 1
ATOM 6443 C C . GLY B 1 386 ? 10.641 -30.859 -17.625 1 98.19 386 GLY B C 1
ATOM 6444 O O . GLY B 1 386 ? 9.531 -30.594 -17.156 1 98.19 386 GLY B O 1
ATOM 6445 N N . GLY B 1 387 ? 11.219 -32 -17.438 1 98.38 387 GLY B N 1
ATOM 6446 C CA . GLY B 1 387 ? 10.664 -33 -16.531 1 98.38 387 GLY B CA 1
ATOM 6447 C C . GLY B 1 387 ? 10.531 -32.5 -15.102 1 98.38 387 GLY B C 1
ATOM 6448 O O . GLY B 1 387 ? 9.539 -32.781 -14.422 1 98.38 387 GLY B O 1
ATOM 6449 N N . VAL B 1 388 ? 11.516 -31.781 -14.641 1 98.25 388 VAL B N 1
ATOM 6450 C CA . VAL B 1 388 ? 11.484 -31.188 -13.312 1 98.25 388 VAL B CA 1
ATOM 6451 C C . VAL B 1 388 ? 10.312 -30.219 -13.203 1 98.25 388 VAL B C 1
ATOM 6453 O O . VAL B 1 388 ? 9.609 -30.188 -12.188 1 98.25 388 VAL B O 1
ATOM 6456 N N . GLN B 1 389 ? 10.172 -29.422 -14.258 1 97.88 389 GLN B N 1
ATOM 6457 C CA . GLN B 1 389 ? 9.039 -28.5 -14.281 1 97.88 389 GLN B CA 1
ATOM 6458 C C . GLN B 1 389 ? 7.715 -29.25 -14.172 1 97.88 389 GLN B C 1
ATOM 6460 O O . GLN B 1 389 ? 6.84 -28.859 -13.398 1 97.88 389 GLN B O 1
ATOM 6465 N N . ALA B 1 390 ? 7.566 -30.281 -14.93 1 98.25 390 ALA B N 1
ATOM 6466 C CA . ALA B 1 390 ? 6.332 -31.078 -14.914 1 98.25 390 ALA B CA 1
ATOM 6467 C C . ALA B 1 390 ? 6.109 -31.719 -13.555 1 98.25 390 ALA B C 1
ATOM 6469 O O . ALA B 1 390 ? 4.988 -31.734 -13.039 1 98.25 390 ALA B O 1
ATOM 6470 N N . LEU B 1 391 ? 7.102 -32.281 -13.016 1 98.62 391 LEU B N 1
ATOM 6471 C CA . LEU B 1 391 ? 7.023 -32.906 -11.695 1 98.62 391 LEU B CA 1
ATOM 6472 C C . LEU B 1 391 ? 6.617 -31.859 -10.648 1 98.62 391 LEU B C 1
ATOM 6474 O O . LEU B 1 391 ? 5.852 -32.156 -9.727 1 98.62 391 LEU B O 1
ATOM 6478 N N . SER B 1 392 ? 7.176 -30.672 -10.75 1 98.62 392 SER B N 1
ATOM 6479 C CA . SER B 1 392 ? 6.883 -29.594 -9.812 1 98.62 392 SER B CA 1
ATOM 6480 C C . SER B 1 392 ? 5.402 -29.234 -9.836 1 98.62 392 SER B C 1
ATOM 6482 O O . SER B 1 392 ? 4.816 -28.922 -8.797 1 98.62 392 SER B O 1
ATOM 6484 N N . LEU B 1 393 ? 4.84 -29.219 -11.016 1 98.19 393 LEU B N 1
ATOM 6485 C CA . LEU B 1 393 ? 3.402 -28.969 -11.125 1 98.19 393 LEU B CA 1
ATOM 6486 C C . LEU B 1 393 ? 2.619 -30.047 -10.367 1 98.19 393 LEU B C 1
ATOM 6488 O O . LEU B 1 393 ? 1.687 -29.719 -9.625 1 98.19 393 LEU B O 1
ATOM 6492 N N . ALA B 1 394 ? 3.004 -31.266 -10.547 1 98.69 394 ALA B N 1
ATOM 6493 C CA . ALA B 1 394 ? 2.328 -32.375 -9.875 1 98.69 394 ALA B CA 1
ATOM 6494 C C . ALA B 1 394 ? 2.459 -32.25 -8.359 1 98.69 394 ALA B C 1
ATOM 6496 O O . ALA B 1 394 ? 1.489 -32.469 -7.625 1 98.69 394 ALA B O 1
ATOM 6497 N N . ILE B 1 395 ? 3.604 -31.938 -7.898 1 98.75 395 ILE B N 1
ATOM 6498 C CA . ILE B 1 395 ? 3.857 -31.797 -6.469 1 98.75 395 ILE B CA 1
ATOM 6499 C C . ILE B 1 395 ? 3.006 -30.656 -5.906 1 98.75 395 ILE B C 1
ATOM 6501 O O . ILE B 1 395 ? 2.381 -30.797 -4.852 1 98.75 395 ILE B O 1
ATOM 6505 N N . THR B 1 396 ? 2.992 -29.484 -6.613 1 98.62 396 THR B N 1
ATOM 6506 C CA . THR B 1 396 ? 2.201 -28.344 -6.184 1 98.62 396 THR B CA 1
ATOM 6507 C C . THR B 1 396 ? 0.727 -28.719 -6.07 1 98.62 396 THR B C 1
ATOM 6509 O O . THR B 1 396 ? 0.069 -28.375 -5.082 1 98.62 396 THR B O 1
ATOM 6512 N N . LEU B 1 397 ? 0.228 -29.422 -7.074 1 98.62 397 LEU B N 1
ATOM 6513 C CA . LEU B 1 397 ? -1.162 -29.859 -7.035 1 98.62 397 LEU B CA 1
ATOM 6514 C C . LEU B 1 397 ? -1.411 -30.766 -5.836 1 98.62 397 LEU B C 1
ATOM 6516 O O . LEU B 1 397 ? -2.424 -30.625 -5.145 1 98.62 397 LEU B O 1
ATOM 6520 N N . GLY B 1 398 ? -0.5 -31.688 -5.594 1 98.56 398 GLY B N 1
ATOM 6521 C CA . GLY B 1 398 ? -0.632 -32.594 -4.453 1 98.56 398 GLY B CA 1
ATOM 6522 C C . GLY B 1 398 ? -0.657 -31.859 -3.123 1 98.56 398 GLY B C 1
ATOM 6523 O O . GLY B 1 398 ? -1.55 -32.094 -2.303 1 98.56 398 GLY B O 1
ATOM 6524 N N . ILE B 1 399 ? 0.243 -30.953 -2.916 1 98.38 399 ILE B N 1
ATOM 6525 C CA . ILE B 1 399 ? 0.353 -30.234 -1.65 1 98.38 399 ILE B CA 1
ATOM 6526 C C . ILE B 1 399 ? -0.852 -29.312 -1.475 1 98.38 399 ILE B C 1
ATOM 6528 O O . ILE B 1 399 ? -1.396 -29.188 -0.374 1 98.38 399 ILE B O 1
ATOM 6532 N N . ALA B 1 400 ? -1.246 -28.641 -2.525 1 98.38 400 ALA B N 1
ATOM 6533 C CA . ALA B 1 400 ? -2.391 -27.734 -2.459 1 98.38 400 ALA B CA 1
ATOM 6534 C C . ALA B 1 400 ? -3.668 -28.484 -2.109 1 98.38 400 ALA B C 1
ATOM 6536 O O . ALA B 1 400 ? -4.387 -28.109 -1.183 1 98.38 400 ALA B O 1
ATOM 6537 N N . LEU B 1 401 ? -3.945 -29.609 -2.818 1 97.62 401 LEU B N 1
ATOM 6538 C CA . LEU B 1 401 ? -5.176 -30.375 -2.627 1 97.62 401 LEU B CA 1
ATOM 6539 C C . LEU B 1 401 ? -5.195 -31.047 -1.254 1 97.62 401 LEU B C 1
ATOM 6541 O O . LEU B 1 401 ? -6.199 -30.969 -0.538 1 97.62 401 LEU B O 1
ATOM 6545 N N . LEU B 1 402 ? -4.105 -31.641 -0.824 1 96.75 402 LEU B N 1
ATOM 6546 C CA . LEU B 1 402 ? -4.043 -32.312 0.472 1 96.75 402 LEU B CA 1
ATOM 6547 C C . LEU B 1 402 ? -4.043 -31.281 1.607 1 96.75 402 LEU B C 1
ATOM 6549 O O . LEU B 1 402 ? -4.605 -31.531 2.674 1 96.75 402 LEU B O 1
ATOM 6553 N N . GLY B 1 403 ? -3.41 -30.141 1.355 1 96.19 403 GLY B N 1
ATOM 6554 C CA . GLY B 1 403 ? -3.406 -29.094 2.355 1 96.19 403 GLY B CA 1
ATOM 6555 C C . GLY B 1 403 ? -4.785 -28.516 2.625 1 96.19 403 GLY B C 1
ATOM 6556 O O . GLY B 1 403 ? -5.137 -28.25 3.775 1 96.19 403 GLY B O 1
ATOM 6557 N N . GLY B 1 404 ? -5.527 -28.266 1.561 1 94.75 404 GLY B N 1
ATOM 6558 C CA . GLY B 1 404 ? -6.875 -27.734 1.708 1 94.75 404 GLY B CA 1
ATOM 6559 C C . GLY B 1 404 ? -7.809 -28.656 2.455 1 94.75 404 GLY B C 1
ATOM 6560 O O . GLY B 1 404 ? -8.82 -28.219 3.008 1 94.75 404 GLY B O 1
ATOM 6561 N N . LEU B 1 405 ? -7.5 -29.969 2.545 1 91.44 405 LEU B N 1
ATOM 6562 C CA . LEU B 1 405 ? -8.32 -30.969 3.23 1 91.44 405 LEU B CA 1
ATOM 6563 C C . LEU B 1 405 ? -8.203 -30.812 4.742 1 91.44 405 LEU B C 1
ATOM 6565 O O . LEU B 1 405 ? -9.148 -31.125 5.477 1 91.44 405 LEU B O 1
ATOM 6569 N N . ILE B 1 406 ? -7.098 -30.266 5.23 1 83.19 406 ILE B N 1
ATOM 6570 C CA . ILE B 1 406 ? -6.777 -30.297 6.652 1 83.19 406 ILE B CA 1
ATOM 6571 C C . ILE B 1 406 ? -7.262 -29 7.316 1 83.19 406 ILE B C 1
ATOM 6573 O O . ILE B 1 406 ? -7.516 -28.969 8.523 1 83.19 406 ILE B O 1
ATOM 6577 N N . VAL B 1 407 ? -7.488 -27.906 6.621 1 70.44 407 VAL B N 1
ATOM 6578 C CA . VAL B 1 407 ? -7.762 -26.594 7.223 1 70.44 407 VAL B CA 1
ATOM 6579 C C . VAL B 1 407 ? -9.242 -26.484 7.574 1 70.44 407 VAL B C 1
ATOM 6581 O O . VAL B 1 407 ? -10.078 -26.266 6.695 1 70.44 407 VAL B O 1
ATOM 6584 N N . VAL B 1 408 ? -9.844 -27.453 8.461 1 60.91 408 VAL B N 1
ATOM 6585 C CA . VAL B 1 408 ? -11.289 -27.5 8.672 1 60.91 408 VAL B CA 1
ATOM 6586 C C . VAL B 1 408 ? -11.656 -26.75 9.953 1 60.91 408 VAL B C 1
ATOM 6588 O O . VAL B 1 408 ? -11.102 -27.016 11.016 1 60.91 408 VAL B O 1
ATOM 6591 N N . PHE B 1 409 ? -11.875 -25.312 10.039 1 62.31 409 PHE B N 1
ATOM 6592 C CA . PHE B 1 409 ? -12.477 -24.969 11.32 1 62.31 409 PHE B CA 1
ATOM 6593 C C . PHE B 1 409 ? -13.727 -24.125 11.125 1 62.31 409 PHE B C 1
ATOM 6595 O O . PHE B 1 409 ? -13.672 -23.078 10.477 1 62.31 409 PHE B O 1
ATOM 6602 N N . GLY B 1 410 ? -14.867 -24.609 11.641 1 58.34 410 GLY B N 1
ATOM 6603 C CA . GLY B 1 410 ? -16.062 -23.875 12.023 1 58.34 410 GLY B CA 1
ATOM 6604 C C . GLY B 1 410 ? -16.781 -23.234 10.852 1 58.34 410 GLY B C 1
ATOM 6605 O O . GLY B 1 410 ? -16.156 -22.938 9.828 1 58.34 410 GLY B O 1
ATOM 6606 N N . THR B 1 411 ? -18.047 -23.594 10.531 1 62.84 411 THR B N 1
ATOM 6607 C CA . THR B 1 411 ? -18.766 -22.984 9.422 1 62.84 411 THR B CA 1
ATOM 6608 C C . THR B 1 411 ? -19.906 -22.109 9.938 1 62.84 411 THR B C 1
ATOM 6610 O O . THR B 1 411 ? -20.641 -22.5 10.852 1 62.84 411 THR B O 1
ATOM 6613 N N . PRO B 1 412 ? -19.781 -20.703 9.586 1 63.06 412 PRO B N 1
ATOM 6614 C CA . PRO B 1 412 ? -20.984 -19.906 9.859 1 63.06 412 PRO B CA 1
ATOM 6615 C C . PRO B 1 412 ? -22.25 -20.547 9.312 1 63.06 412 PRO B C 1
ATOM 6617 O O . PRO B 1 412 ? -22.188 -21.406 8.43 1 63.06 412 PRO B O 1
ATOM 6620 N N . PRO B 1 413 ? -23.375 -20.078 9.891 1 77.25 413 PRO B N 1
ATOM 6621 C CA . PRO B 1 413 ? -24.641 -20.547 9.305 1 77.25 413 PRO B CA 1
ATOM 6622 C C . PRO B 1 413 ? -24.797 -20.125 7.848 1 77.25 413 PRO B C 1
ATOM 6624 O O . PRO B 1 413 ? -24.359 -19.047 7.453 1 77.25 413 PRO B O 1
ATOM 6627 N N . ASP B 1 414 ? -25.469 -20.891 7.066 1 83.06 414 ASP B N 1
ATOM 6628 C CA . ASP B 1 414 ? -25.656 -20.688 5.633 1 83.06 414 ASP B CA 1
ATOM 6629 C C . ASP B 1 414 ? -26.453 -19.422 5.355 1 83.06 414 ASP B C 1
ATOM 6631 O O . ASP B 1 414 ? -26.281 -18.781 4.32 1 83.06 414 ASP B O 1
ATOM 6635 N N . THR B 1 415 ? -27.25 -18.984 6.371 1 81.62 415 THR B N 1
ATOM 6636 C CA . THR B 1 415 ? -28.156 -17.859 6.168 1 81.62 415 THR B CA 1
ATOM 6637 C C . THR B 1 415 ? -27.406 -16.531 6.328 1 81.62 415 THR B C 1
ATOM 6639 O O . THR B 1 415 ? -27.922 -15.469 5.969 1 81.62 415 THR B O 1
ATOM 6642 N N . LEU B 1 416 ? -26.219 -16.672 6.688 1 83.69 416 LEU B N 1
ATOM 6643 C CA . LEU B 1 416 ? -25.516 -15.422 6.965 1 83.69 416 LEU B CA 1
ATOM 6644 C C . LEU B 1 416 ? -24.344 -15.242 6.016 1 83.69 416 LEU B C 1
ATOM 6646 O O . LEU B 1 416 ? -23.469 -14.406 6.254 1 83.69 416 LEU B O 1
ATOM 6650 N N . CYS B 1 417 ? -24.453 -15.969 4.945 1 89.69 417 CYS B N 1
ATOM 6651 C CA . CYS B 1 417 ? -23.391 -15.836 3.951 1 89.69 417 CYS B CA 1
ATOM 6652 C C . CYS B 1 417 ? -23.609 -14.586 3.098 1 89.69 417 CYS B C 1
ATOM 6654 O O . CYS B 1 417 ? -24.734 -14.133 2.918 1 89.69 417 CYS B O 1
ATOM 6656 N N . PHE B 1 418 ? -22.516 -13.961 2.65 1 92.38 418 PHE B N 1
ATOM 6657 C CA . PHE B 1 418 ? -22.484 -12.828 1.733 1 92.38 418 PHE B CA 1
ATOM 6658 C C . PHE B 1 418 ? -23.125 -11.602 2.365 1 92.38 418 PHE B C 1
ATOM 6660 O O . PHE B 1 418 ? -23.844 -10.852 1.692 1 92.38 418 PHE B O 1
ATOM 6667 N N . GLU B 1 419 ? -22.953 -11.492 3.695 1 91.25 419 GLU B N 1
ATOM 6668 C CA . GLU B 1 419 ? -23.578 -10.391 4.418 1 91.25 419 GLU B CA 1
ATOM 6669 C C . GLU B 1 419 ? -22.578 -9.664 5.309 1 91.25 419 GLU B C 1
ATOM 6671 O O . GLU B 1 419 ? -22.031 -10.25 6.242 1 91.25 419 GLU B O 1
ATOM 6676 N N . ASP B 1 420 ? -22.406 -8.367 5.102 1 92.44 420 ASP B N 1
ATOM 6677 C CA . ASP B 1 420 ? -21.469 -7.566 5.871 1 92.44 420 ASP B CA 1
ATOM 6678 C C . ASP B 1 420 ? -21.984 -7.301 7.281 1 92.44 420 ASP B C 1
ATOM 6680 O O . ASP B 1 420 ? -21.203 -7.18 8.227 1 92.44 420 ASP B O 1
ATOM 6684 N N . GLY B 1 421 ? -23.297 -7.219 7.414 1 89.5 421 GLY B N 1
ATOM 6685 C CA . GLY B 1 421 ? -23.906 -6.828 8.672 1 89.5 421 GLY B CA 1
ATOM 6686 C C . GLY B 1 421 ? -23.578 -7.766 9.812 1 89.5 421 GLY B C 1
ATOM 6687 O O . GLY B 1 421 ? -23.781 -7.426 10.984 1 89.5 421 GLY B O 1
ATOM 6688 N N . VAL B 1 422 ? -23.062 -8.922 9.469 1 87.25 422 VAL B N 1
ATOM 6689 C CA . VAL B 1 422 ? -22.719 -9.906 10.492 1 87.25 422 VAL B CA 1
ATOM 6690 C C . VAL B 1 422 ? -21.484 -9.43 11.258 1 87.25 422 VAL B C 1
ATOM 6692 O O . VAL B 1 422 ? -21.422 -9.547 12.484 1 87.25 422 VAL B O 1
ATOM 6695 N N . TYR B 1 423 ? -20.516 -8.805 10.555 1 89 423 TYR B N 1
ATOM 6696 C CA . TYR B 1 423 ? -19.234 -8.516 11.172 1 89 423 TYR B CA 1
ATOM 6697 C C . TYR B 1 423 ? -18.938 -7.02 11.141 1 89 423 TYR B C 1
ATOM 6699 O O . TYR B 1 423 ? -18.047 -6.547 11.844 1 89 423 TYR B O 1
ATOM 6707 N N . TRP B 1 424 ? -19.625 -6.285 10.375 1 90.44 424 TRP B N 1
ATOM 6708 C CA . TRP B 1 424 ? -19.359 -4.863 10.195 1 90.44 424 TRP B CA 1
ATOM 6709 C C . TRP B 1 424 ? -20.578 -4.035 10.594 1 90.44 424 TRP B C 1
ATOM 6711 O O . TRP B 1 424 ? -21.719 -4.469 10.422 1 90.44 424 TRP B O 1
ATOM 6721 N N . GLU B 1 425 ? -20.328 -2.848 11.148 1 88 425 GLU B N 1
ATOM 6722 C CA . GLU B 1 425 ? -21.391 -1.843 11.234 1 88 425 GLU B CA 1
ATOM 6723 C C . GLU B 1 425 ? -21.672 -1.216 9.875 1 88 425 GLU B C 1
ATOM 6725 O O . GLU B 1 425 ? -20.797 -0.574 9.289 1 88 425 GLU B O 1
ATOM 6730 N N . VAL B 1 426 ? -22.859 -1.482 9.352 1 88.31 426 VAL B N 1
ATOM 6731 C CA . VAL B 1 426 ? -23.219 -0.985 8.031 1 88.31 426 VAL B CA 1
ATOM 6732 C C . VAL B 1 426 ? -24.172 0.206 8.164 1 88.31 426 VAL B C 1
ATOM 6734 O O . VAL B 1 426 ? -25.094 0.186 8.992 1 88.31 426 VAL B O 1
ATOM 6737 N N . PRO B 1 427 ? -23.766 1.292 7.52 1 84.56 427 PRO B N 1
ATOM 6738 C CA . PRO B 1 427 ? -24.656 2.445 7.605 1 84.56 427 PRO B CA 1
ATOM 6739 C C . PRO B 1 427 ? -26.078 2.131 7.117 1 84.56 427 PRO B C 1
ATOM 6741 O O . PRO B 1 427 ? -26.25 1.273 6.246 1 84.56 427 PRO B O 1
ATOM 6744 N N . GLU B 1 428 ? -27.156 2.648 7.848 1 68.62 428 GLU B N 1
ATOM 6745 C CA . GLU B 1 428 ? -28.562 2.408 7.547 1 68.62 428 GLU B CA 1
ATOM 6746 C C . GLU B 1 428 ? -28.922 2.875 6.137 1 68.62 428 GLU B C 1
ATOM 6748 O O . GLU B 1 428 ? -28.422 3.9 5.672 1 68.62 428 GLU B O 1
ATOM 6753 N N . SER B 1 429 ? -29.156 1.85 5.383 1 58.31 429 SER B N 1
ATOM 6754 C CA . SER B 1 429 ? -29.609 2.197 4.039 1 58.31 429 SER B CA 1
ATOM 6755 C C . SER B 1 429 ? -30.703 3.252 4.078 1 58.31 429 SER B C 1
ATOM 6757 O O . SER B 1 429 ? -31.5 3.295 5.02 1 58.31 429 SER B O 1
ATOM 6759 N N . GLU B 1 430 ? -30.594 4.324 3.602 1 47.91 430 GLU B N 1
ATOM 6760 C CA . GLU B 1 430 ? -31.828 5.086 3.393 1 47.91 430 GLU B CA 1
ATOM 6761 C C . GLU B 1 430 ? -33 4.164 3.07 1 47.91 430 GLU B C 1
ATOM 6763 O O . GLU B 1 430 ? -32.938 3.402 2.102 1 47.91 430 GLU B O 1
ATOM 6768 N N . ALA B 1 431 ? -33.688 3.533 4.062 1 38.38 431 ALA B N 1
ATOM 6769 C CA . ALA B 1 431 ? -34.906 2.785 3.73 1 38.38 431 ALA B CA 1
ATOM 6770 C C . ALA B 1 431 ? -35.531 3.303 2.439 1 38.38 431 ALA B C 1
ATOM 6772 O O . ALA B 1 431 ? -35.656 4.512 2.256 1 38.38 431 ALA B O 1
ATOM 6773 N N . PRO B 1 432 ? -35.562 2.434 1.496 1 38.66 432 PRO B N 1
ATOM 6774 C CA . PRO B 1 432 ? -36.531 3.012 0.547 1 38.66 432 PRO B CA 1
ATOM 6775 C C . PRO B 1 432 ? -37.812 3.502 1.221 1 38.66 432 PRO B C 1
ATOM 6777 O O . PRO B 1 432 ? -38.281 2.879 2.174 1 38.66 432 PRO B O 1
ATOM 6780 N N . HIS B 1 433 ? -38.094 4.719 1.356 1 33.88 433 HIS B N 1
ATOM 6781 C CA . HIS B 1 433 ? -39.375 5.254 1.764 1 33.88 433 HIS B CA 1
ATOM 6782 C C . HIS B 1 433 ? -40.5 4.297 1.403 1 33.88 433 HIS B C 1
ATOM 6784 O O . HIS B 1 433 ? -41.656 4.543 1.749 1 33.88 433 HIS B O 1
ATOM 6790 N N . GLU B 1 434 ? -40.25 3.342 0.604 1 34.47 434 GLU B N 1
ATOM 6791 C CA . GLU B 1 434 ? -41.438 2.57 0.206 1 34.47 434 GLU B CA 1
ATOM 6792 C C . GLU B 1 434 ? -41.875 1.629 1.321 1 34.47 434 GLU B C 1
ATOM 6794 O O . GLU B 1 434 ? -43.031 1.212 1.361 1 34.47 434 GLU B O 1
ATOM 6799 N N . ALA B 1 435 ? -41.062 1.091 2.17 1 37.38 435 ALA B N 1
ATOM 6800 C CA . ALA B 1 435 ? -41.625 0.143 3.131 1 37.38 435 ALA B CA 1
ATOM 6801 C C . ALA B 1 435 ? -42.312 0.87 4.273 1 37.38 435 ALA B C 1
ATOM 6803 O O . ALA B 1 435 ? -43.031 0.249 5.07 1 37.38 435 ALA B O 1
ATOM 6804 N N . GLN B 1 436 ? -41.875 1.963 4.605 1 36 436 GLN B N 1
ATOM 6805 C CA . GLN B 1 436 ? -42.75 2.691 5.523 1 36 436 GLN B CA 1
ATOM 6806 C C . GLN B 1 436 ? -44.156 2.898 4.926 1 36 436 GLN B C 1
ATOM 6808 O O . GLN B 1 436 ? -45.125 2.953 5.652 1 36 436 GLN B O 1
ATOM 6813 N N . LEU B 1 437 ? -44.188 3.006 3.611 1 36.28 437 LEU B N 1
ATOM 6814 C CA . LEU B 1 437 ? -45.5 3.182 2.992 1 36.28 437 LEU B CA 1
ATOM 6815 C C . LEU B 1 437 ? -46.281 1.866 2.973 1 36.28 437 LEU B C 1
ATOM 6817 O O . LEU B 1 437 ? -47.5 1.862 3.059 1 36.28 437 LEU B O 1
ATOM 6821 N N . THR B 1 438 ? -45.531 0.852 2.889 1 38.5 438 THR B N 1
ATOM 6822 C CA . THR B 1 438 ? -46.312 -0.394 2.863 1 38.5 438 THR B CA 1
ATOM 6823 C C . THR B 1 438 ? -46.812 -0.738 4.258 1 38.5 438 THR B C 1
ATOM 6825 O O . THR B 1 438 ? -47.906 -1.307 4.395 1 38.5 438 THR B O 1
ATOM 6828 N N . THR B 1 439 ? -46.031 -0.497 5.227 1 40.69 439 THR B N 1
ATOM 6829 C CA . THR B 1 439 ? -46.562 -0.732 6.562 1 40.69 439 THR B CA 1
ATOM 6830 C C . THR B 1 439 ? -47.688 0.268 6.883 1 40.69 439 THR B C 1
ATOM 6832 O O . THR B 1 439 ? -48.656 -0.064 7.582 1 40.69 439 THR B O 1
ATOM 6835 N N . VAL B 1 440 ? -47.5 1.489 6.383 1 39.88 440 VAL B N 1
ATOM 6836 C CA . VAL B 1 440 ? -48.594 2.461 6.559 1 39.88 440 VAL B CA 1
ATOM 6837 C C . VAL B 1 440 ? -49.781 2.094 5.66 1 39.88 440 VAL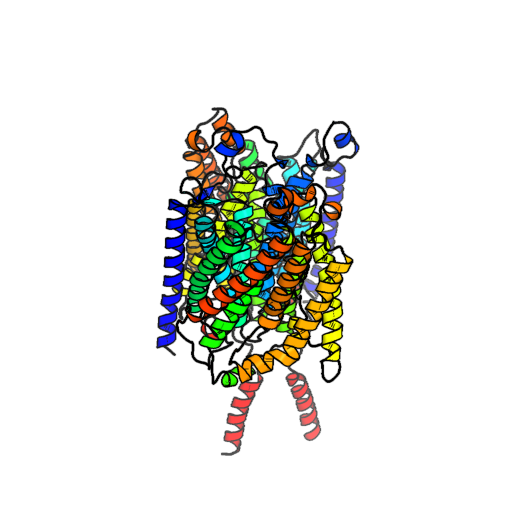 B C 1
ATOM 6839 O O . VAL B 1 440 ? -50.938 2.229 6.066 1 39.88 440 VAL B O 1
ATOM 6842 N N . ARG B 1 441 ? -49.375 1.47 4.547 1 40.75 441 ARG B N 1
ATOM 6843 C CA . ARG B 1 441 ? -50.5 1.057 3.688 1 40.75 441 ARG B CA 1
ATOM 6844 C C . ARG B 1 441 ? -51.188 -0.166 4.258 1 40.75 441 ARG B C 1
ATOM 6846 O O . ARG B 1 441 ? -52.438 -0.273 4.176 1 40.75 441 ARG B O 1
ATOM 6853 N N . THR B 1 442 ? -50.375 -1.001 4.754 1 46.12 442 THR B N 1
ATOM 6854 C CA . THR B 1 442 ? -51 -2.174 5.332 1 46.12 442 THR B CA 1
ATOM 6855 C C . THR B 1 442 ? -51.812 -1.797 6.586 1 46.12 442 THR B C 1
ATOM 6857 O O . THR B 1 442 ? -52.906 -2.318 6.82 1 46.12 442 THR B O 1
ATOM 6860 N N . GLU B 1 443 ? -51.219 -0.891 7.262 1 45.03 443 GLU B N 1
ATOM 6861 C CA . GLU B 1 443 ? -51.969 -0.452 8.445 1 45.03 443 GLU B CA 1
ATOM 6862 C C . GLU B 1 443 ? -53.156 0.387 8.055 1 45.03 443 GLU B C 1
ATOM 6864 O O . GLU B 1 443 ? -54.219 0.296 8.695 1 45.03 443 GLU B O 1
ATOM 6869 N N . GLU B 1 444 ? -53 1.157 7.004 1 42.16 444 GLU B N 1
ATOM 6870 C CA . GLU B 1 444 ? -54.125 1.961 6.559 1 42.16 444 GLU B CA 1
ATOM 6871 C C . GLU B 1 444 ? -55.188 1.095 5.879 1 42.16 444 GLU B C 1
ATOM 6873 O O . GLU B 1 444 ? -56.375 1.337 6.027 1 42.16 444 GLU B O 1
ATOM 6878 N N . THR B 1 445 ? -54.719 0.118 5.062 1 44.47 445 THR B N 1
ATOM 6879 C CA . THR B 1 445 ? -55.688 -0.771 4.43 1 44.47 445 THR B CA 1
ATOM 6880 C C . THR B 1 445 ? -56.438 -1.593 5.48 1 44.47 445 THR B C 1
ATOM 6882 O O . THR B 1 445 ? -57.625 -1.865 5.332 1 44.47 445 THR B O 1
ATOM 6885 N N . GLU B 1 446 ? -55.781 -1.962 6.449 1 40.81 446 GLU B N 1
ATOM 6886 C CA . GLU B 1 446 ? -56.469 -2.727 7.492 1 40.81 446 GLU B CA 1
ATOM 6887 C C . GLU B 1 446 ? -57.438 -1.85 8.281 1 40.81 446 GLU B C 1
ATOM 6889 O O . GLU B 1 446 ? -58.469 -2.328 8.758 1 40.81 446 GLU B O 1
ATOM 6894 N N . LYS B 1 447 ? -57.125 -0.584 8.391 1 46.66 447 LYS B N 1
ATOM 6895 C CA . LYS B 1 447 ? -58.062 0.284 9.094 1 46.66 447 LYS B CA 1
ATOM 6896 C C . LYS B 1 447 ? -59.312 0.551 8.258 1 46.66 447 LYS B C 1
ATOM 6898 O O . LYS B 1 447 ? -60.344 0.9 8.789 1 46.66 447 LYS B O 1
ATOM 6903 N N . LEU B 1 448 ? -59.062 0.526 6.93 1 43.91 448 LEU B N 1
ATOM 6904 C CA . LEU B 1 448 ? -60.25 0.777 6.086 1 43.91 448 LEU B CA 1
ATOM 6905 C C . LEU B 1 448 ? -61.125 -0.459 6.004 1 43.91 448 LEU B C 1
ATOM 6907 O O . LEU B 1 448 ? -62.312 -0.354 5.688 1 43.91 448 LEU B O 1
ATOM 6911 N N . SER B 1 449 ? -60.469 -1.569 6.164 1 42.28 449 SER B N 1
ATOM 6912 C CA . SER B 1 449 ? -61.312 -2.766 6.074 1 42.28 449 SER B CA 1
ATOM 6913 C C . SER B 1 449 ? -61.969 -3.09 7.414 1 42.28 449 SER B C 1
ATOM 6915 O O . SER B 1 449 ? -62.75 -4.035 7.52 1 42.28 449 SER B O 1
ATOM 6917 N N . SER B 1 450 ? -61.562 -2.385 8.477 1 36.12 450 SER B N 1
ATOM 6918 C CA . SER B 1 450 ? -62.375 -2.627 9.672 1 36.12 450 SER B CA 1
ATOM 6919 C C . SER B 1 450 ? -63.5 -1.627 9.781 1 36.12 450 SER B C 1
ATOM 6921 O O . SER B 1 450 ? -63.375 -0.461 9.406 1 36.12 450 SER B O 1
#

Secondary structure (DSSP, 8-state):
-HHHHHHHHHHHHHHHHHHHHHHHHHHHHHEEE-TTT-HHHHHTS---GGGSHHHHHHHHHHHHHHIIIIIHHHHGGGSTT-HHHHHHHHHHHHHHHHHHHHHHHHHHH-EETTEEEESHHHHHHHHHHHHHHHHHHHHTTTSS-HHHHHHHHHHHHHHHHHHHIIIIIII----TT-IIIIIIHHHHHHHHHHHHT--TTGGGGGGGS---HHHHHHHHHHHHHHHHHHHHHHHTTSPTTHHHHHHHHHHHHHHHHHHHHHHHHHHHHSSSS-EEHHHHTTTS--TTTTSSSTTSS-HHHHHHHHHHHHHHHHHHIIIIIHHHHHHHH----TT-HIIIIIHHHHHHHHHHHHHHHT--HHHHGGGHHHH-HHHHTTSS-HHHHHHHHHHHHHHHHHHHHHHHHH-------GGGTT-GGGTS--------THHHHHHHHHHHHHHH--/-HHHHHHHHHHHHHHHHHHHHHHHHHHHHHEEE-TTT-HHHHHTS---GGGSHHHHHHHHHHHHHHIIIIIHHHHTTTSTT-HHHHHHHHHHHHHHHHHHHHHHHHHHH-EETTEEEE-HHHHHHHHHHHHHHHHHHHHTTTSS-HHHHHHHHHHHHHHHHHHHIIIIIII----TT-IIIIIIHHHHHHHHHHHHT--TTGGGGGGGS---HHHHHHHHHHHHHHHHHHHHHHHTTSPTTHHHHHHHHHHHHHHHHHHHHHHHHHHHHSTTS---HHHHTSSS--TTSSSSSTTSS-HHHHHHHHHHHHHHHHHHIIIIIHHHHHHHH----TT-HIIIIIHHHHHHHHHHHHHHHT--HHHHGGGHHHH-HHHHTTSS-HHHHHHHHHHHHHHHHHHHHHHHHH-------GGGTT-GGGTEE-------HHHHHHHHHHHHHHHHH-

Nearest PDB structures (foldseek):
  3hd6-assembly1_A  TM=9.502E-01  e=5.368E-36  Homo sapiens
  8csl-assembly1_L  TM=9.331E-01  e=2.584E-32  Homo sapiens
  7v0s-assembly1_Q  TM=9.365E-01  e=3.897E-31  Homo sapiens
  3bhs-assembly1_A  TM=8.607E-01  e=1.639E-20  Nitrosomonas europaea ATCC 19718
  7v0k-assembly1_K  TM=8.804E-01  e=2.120E-17  Homo sapiens

pLDDT: mean 88.75, std 15.21, range [33.88, 98.75]

InterPro domains:
  IPR002229 Blood group Rhesus C/E/D polypeptide [PR00342] (11-29)
  IPR002229 Blood group Rhesus C/E/D polypeptide [PR00342] (58-75)
  IPR002229 Blood group Rhesus C/E/D polypeptide [PR00342] (87-104)
  IPR002229 Blood group Rhesus C/E/D polypeptide [PR00342] (125-141)
  IPR002229 Blood group Rhesus C/E/D polypeptide [PR00342] (148-171)
  IPR002229 Blood group Rhesus C/E/D polypeptide [PR00342] (182-197)
  IPR002229 Blood group Rhesus C/E/D polypeptide [PR00342] (217-235)
  IPR002229 Blood group Rhesus C/E/D polypeptide [PR00342] (247-269)
  IPR002229 Blood group Rhesus C/E/D polypeptide [PR00342] (304-322)
  IPR002229 Blood group Rhesus C/E/D polypeptide [PR00342] (342-358)
  IPR024041 Ammonium transporter AmtB-like domain [PF00909] (51-410)
  IPR029020 Ammonium/urea transporter [G3DSA:1.10.3430.10] (1-431)

Sequence (900 aa):
MADVSTSMRLKLPVVCFILEIILIILFGALVQYDYETDAKEWHNQSHNDYENDFYFRYPSFQDVHVMIFIGFGFLMTFLQKYGFGSVGFNFLIAAFSLQWATLMQGFFHGMHGGKIHVGVESMINADFCTGSVLISFGAVLGKTSPIQLLTMAMFEVTLFAVNEFILLSLLGTRDAGGSMTIHTFGAYFGLMVTRILYRPHLDKSKHRNSSVYHSDLFAMIGTIYLWMFWPSFNSAITAHGDDQHRTALNTYYSLAACTLATYGMSAVTSHDGKLDMSTSKTLLWPVASPWTAGEMMLTPFGSMIVGFLAGIISVLGFKFLSPILESKLKIQDTCGVHNLHGMPGVLGAIVGAVTAALATMDVYGKGMEDVFPAVADGSIDASKQGGVQALSLAITLGIALLGGLIVVFGTPPDTLCFEDGVYWEVPESEAPHEAQLTTVRTEETEKLSSMADVSTSMRLKLPVVCFILEIILIILFGALVQYDYETDAKEWHNQSHNDYENDFYFRYPSFQDVHVMIFIGFGFLMTFLQKYGFGSVGFNFLIAAFSLQWATLMQGFFHGMHGGKIHVGVESMINADFCTGSVLISFGAVLGKTSPIQLLTMAMFEVTLFAVNEFILLSLLGTRDAGGSMTIHTFGAYFGLMVTRILYRPHLDKSKHRNSSVYHSDLFAMIGTIYLWMFWPSFNSAITAHGDDQHRTALNTYYSLAACTLATYGMSAVTSHDGKLDMSTSKTLLWPVASPWTAGEMMLTPFGSMIVGFLAGIISVLGFKFLSPILESKLKIQDTCGVHNLHGMPGVLGAIVGAVTAALATMDVYGKGMEDVFPAVADGSIDASKQGGVQALSLAITLGIALLGGLIVVFGTPPDTLCFEDGVYWEVPESEAPHEAQLTTVRTEETEKLSS

Foldseek 3Di:
DVVLVVCLVPVVVVVLVVLVVVLVVCCVVAEDADQLRDPVNVVVDDDDPCVRVCNQFVVLLVLLVCLQQQQLQLLLLQQAFCNCVSRVLSVVLLVSQLSLLLNLLQVLPADDPRHRHDDSVSSLRSSLLSLLLSLLCLQCPQWDDSVLSNLLSNLLSNLLSVLCSCQCPVLVAFQLLCLQSRQQLSNQLSQLLLLVQFDPVLVLVVVRLGGDDVSLVSSVSSQVSLLVSLLSSLLNPADPDPLSVQLSLLSVLLQVLLLVLLLVLQLVLDPNSDHDSLCCSLQDDLSLQLRRCSSPPCDNVSSSVLSNVLSNQLSCCVRPVQVVCCPPSVGRRSSSSCSSRNVSSVSNLLVNLVRQLPDDCVRQPVVCCRRPVCCNVPVDHSNVNSVSSVVSNVVSSVSSNVSSNPSDDDTDHSNSGSHPVSNDDDPDDPPPCVVVVVVVVVVVVVVVVD/DVVLVVCLVPVVVVVLVVLVVVLVVCCVVAEDADQLGDPVSVVVDDDDVCPRVCVQFVVLLVLLVCLQQLQLQLLLLQQAFCNCVSRVLSVVLLVSQLSLLLNLLQVLPADDPRHGHDDSVSSLRSSLLSLLLSLLCLQCPQWDDSVLSNLLSNLLSNLLSVLCSCQCPVLNAFQLLCLQSRQQLSLQLSQLLQLLQFDPVLVLVVVRLGGDPVSLVSSVSSLVSLLVSLLSNLLNPADPDPLSVQLSLLSNLLFVLLLVLLLVLQLVLDPNSDHDSLCCSLSGFLSLQLRRCSSPPCDNVSSSVSSNVLSNQLSCCVRPVQVCCCPPSVGRRSSSSCSSRNVSSVSNLLVNLVRQLPDDCVRCPVVCCRRPVCCNVPVDHSNVNSVSSVVSNVVSSVSSNVSSNPSDDDTDDSNSGSHPVSNDDDPDDPPPPVVVVVVVVVVVVVVVVD